Protein 3O94 (pdb70)

Nearest PDB structures (foldseek):
  3o94-assembly1_A  TM=1.005E+00  e=1.361E-39  Streptococcus pneumoniae TIGR4
  3o91-assembly1_D  TM=1.004E+00  e=1.203E-39  Streptococcus pneumoniae TIGR4
  3o90-assembly1_B  TM=1.002E+00  e=3.631E-39  Streptococcus pneumoniae TIGR4
  3s2s-assembly1_D  TM=9.929E-01  e=4.035E-31  Streptococcus mutans
  6a8l-assembly1_B  TM=9.888E-01  e=5.114E-27  Bacillus subtilis

Radius of gyration: 25.76 Å; Cα contacts (8 Å, |Δi|>4): 1736; chains: 4; bounding box: 63×70×58 Å

Organism: Streptococcus pneumoniae serotype 4 (strain ATCC BAA-334 / TIGR4) (NCBI:txid170187)

Foldseek 3Di:
DAAEEEAAAQFCLQDPPPHQNHLYPQSVQLQVLQLLLQVLSVVVVHAYEYQHEEDDPPPPVDPCPVVGPDANYPPDRRRQHDDVNNVVCVVPVPPPRYYYHYDHALASPPPTCVLVVCVVVPHQEYEYAYDDLQGSVLNNLVVCLVVRHAYEYALSRHHGSDPVSNVVSVCCCCPVSVHFYAHSNRHGD/DAAEEEAAAQACLADPPPRQNHLYDQSVQLQVLQLLLQVLSVVVVHAYEYQHEEDDPPPVVQPCPVVGPDANYPPDRRGQHDHVNNVVCVVPVPPPRYYYHYDHALASPPPTCPVVVCVVVPHQEYEYAYDDLQTSVLNNLVVCLVVRHAYEYALSRHHGSDVVSNVVSVCCCCPVSVHFYAHSNRHGDD/DAAEEEAAAQFCLQDPPPRQNHLYPLSVQLQVLQQLLQVLSVVVPHAYEYQHEEDDQPDPVDPCNVVGPDANYPPDRRRQHDHCNNVVCVVPVVPPRYYYWYDHALASPPPTCVVVVCVVVPHQEYEYAYDDLQGSVLNNLVVCLVSRHAYEYALSRHHGSDPVSNVVSVCCCCPVSVHFYAHSNRHGDD/DAAEEEAAAQFCLADPPPRQNHLYPQSVQLQVLQLLLQVLSVVVPHAYEYQHEEDDQPCPVQPCNVVGPDANYPPDRRRQHDDCNNVVCVVPVPPPRYYYHYDHALASPPPTCPVVVCVVVPHQEYEYAYDALQTSVLNNLVVCLVSRHAYEYALSRHHGSDPVSNVVSVCCCCPVSVHFYAHSNRHGDD

InterPro domains:
  IPR000868 Isochorismatase-like domain [PF00857] (4-179)
  IPR036380 Isochorismatase-like superfamily [G3DSA:3.40.50.850] (1-191)
  IPR036380 Isochorismatase-like superfamily [SSF52499] (2-182)
  IPR050272 Isochorismatase-like hydrolase [PTHR43540] (2-183)

Structure (mmCIF, N/CA/C/O backbone):
data_3O94
#
_entry.id   3O94
#
_cell.length_a   61.171
_cell.length_b   120.752
_cell.length_c   62.838
_cell.angle_alpha   90.00
_cell.angle_beta   114.68
_cell.angle_gamma   90.00
#
_symmetry.space_group_name_H-M   'P 1 21 1'
#
loop_
_entity.id
_entity.type
_entity.pdbx_description
1 polymer nicotinamidase
2 non-polymer NICOTINAMIDE
3 non-polymer 'ZINC ION'
4 water water
#
loop_
_atom_site.group_PDB
_atom_site.id
_atom_site.type_symbol
_atom_site.label_atom_id
_atom_site.label_alt_id
_atom_site.label_comp_id
_atom_site.label_asym_id
_atom_site.label_entity_id
_atom_site.label_seq_id
_atom_site.pdbx_PDB_ins_code
_atom_site.Cartn_x
_atom_site.Cartn_y
_atom_site.Cartn_z
_atom_site.occupancy
_atom_site.B_iso_or_equiv
_atom_site.auth_seq_id
_atom_site.auth_comp_id
_atom_site.auth_asym_id
_atom_site.auth_atom_id
_atom_site.pdbx_PDB_model_num
ATOM 1 N N . MET A 1 21 ? -21.810 15.391 2.001 1.00 19.29 1 MET A N 1
ATOM 2 C CA . MET A 1 21 ? -21.854 16.340 3.150 1.00 19.01 1 MET A CA 1
ATOM 3 C C . MET A 1 21 ? -22.372 15.639 4.407 1.00 18.76 1 MET A C 1
ATOM 4 O O . MET A 1 21 ? -21.918 14.539 4.736 1.00 18.99 1 MET A O 1
ATOM 6 N N . THR A 1 22 ? -23.309 16.277 5.108 1.00 18.29 2 THR A N 1
ATOM 7 C CA . THR A 1 22 ? -23.932 15.681 6.287 1.00 17.62 2 THR A CA 1
ATOM 8 C C . THR A 1 22 ? -24.876 14.562 5.853 1.00 16.91 2 THR A C 1
ATOM 9 O O . THR A 1 22 ? -25.824 14.787 5.099 1.00 16.99 2 THR A O 1
ATOM 13 N N . LYS A 1 23 ? -24.593 13.357 6.328 1.00 15.98 3 LYS A N 1
ATOM 14 C CA . LYS A 1 23 ? -25.379 12.184 5.978 1.00 15.00 3 LYS A CA 1
ATOM 15 C C . LYS A 1 23 ? -26.322 11.840 7.123 1.00 14.25 3 LYS A C 1
ATOM 16 O O . LYS A 1 23 ? -26.291 12.480 8.175 1.00 14.07 3 LYS A O 1
ATOM 22 N N . ALA A 1 24 ? -27.172 10.842 6.910 1.00 13.25 4 ALA A N 1
ATOM 23 C CA . ALA A 1 24 ? -28.039 10.348 7.967 1.00 12.51 4 ALA A CA 1
ATOM 24 C C . ALA A 1 24 ? -27.878 8.846 8.110 1.00 12.05 4 ALA A C 1
ATOM 25 O O . ALA A 1 24 ? -27.986 8.108 7.129 1.00 11.98 4 ALA A O 1
ATOM 27 N N . LEU A 1 25 ? -27.595 8.404 9.330 1.00 11.51 5 LEU A N 1
ATOM 28 C CA . LEU A 1 25 ? -27.539 6.981 9.627 1.00 11.14 5 LEU A CA 1
ATOM 29 C C . LEU A 1 25 ? -28.908 6.525 10.111 1.00 10.88 5 LEU A C 1
ATOM 30 O O . LEU A 1 25 ? -29.493 7.133 11.014 1.00 10.90 5 LEU A O 1
ATOM 35 N N . ILE A 1 26 ? -29.410 5.460 9.494 1.00 10.44 6 ILE A N 1
ATOM 36 C CA . ILE A 1 26 ? -30.700 4.886 9.857 1.00 10.33 6 ILE A CA 1
ATOM 37 C C . ILE A 1 26 ? -30.461 3.601 10.644 1.00 10.25 6 ILE A C 1
ATOM 38 O O . ILE A 1 26 ? -29.769 2.691 10.177 1.00 10.12 6 ILE A O 1
ATOM 43 N N . SER A 1 27 ? -31.017 3.558 11.851 1.00 10.28 7 SER A N 1
ATOM 44 C CA . SER A 1 27 ? -30.888 2.414 12.746 1.00 10.38 7 SER A CA 1
ATOM 45 C C . SER A 1 27 ? -32.209 1.654 12.765 1.00 10.55 7 SER A C 1
ATOM 46 O O . SER A 1 27 ? -33.190 2.107 13.360 1.00 10.55 7 SER A O 1
ATOM 49 N N . ILE A 1 28 ? -32.222 0.495 12.114 1.00 10.64 8 ILE A N 1
ATOM 50 C CA . ILE A 1 28 ? -33.468 -0.209 11.812 1.00 10.77 8 ILE A CA 1
ATOM 51 C C . ILE A 1 28 ? -33.722 -1.433 12.699 1.00 11.21 8 ILE A C 1
ATOM 52 O O . ILE A 1 28 ? -33.021 -2.444 12.604 1.00 11.10 8 ILE A O 1
ATOM 57 N N . ASP A 1 29 ? -34.732 -1.315 13.559 1.00 11.55 9 ASP A N 1
ATOM 58 C CA . ASP A 1 29 ? -35.282 -2.437 14.337 1.00 11.97 9 ASP A CA 1
ATOM 59 C C . ASP A 1 29 ? -34.296 -3.234 15.200 1.00 12.36 9 ASP A C 1
ATOM 60 O O . ASP A 1 29 ? -34.524 -4.419 15.460 1.00 12.46 9 ASP A O 1
ATOM 65 N N . TYR A 1 30 ? -33.219 -2.600 15.657 1.00 12.68 10 TYR A N 1
ATOM 66 C CA . TYR A 1 30 ? -32.249 -3.305 16.495 1.00 13.02 10 TYR A CA 1
ATOM 67 C C . TYR A 1 30 ? -32.688 -3.324 17.962 1.00 13.35 10 TYR A C 1
ATOM 68 O O . TYR A 1 30 ? -32.062 -2.708 18.830 1.00 13.37 10 TYR A O 1
ATOM 77 N N . THR A 1 31 ? -33.777 -4.047 18.216 1.00 13.84 11 THR A N 1
ATOM 78 C CA . THR A 1 31 ? -34.425 -4.072 19.527 1.00 14.38 11 THR A CA 1
ATOM 79 C C . THR A 1 31 ? -34.422 -5.468 20.149 1.00 14.79 11 THR A C 1
ATOM 80 O O . THR A 1 31 ? -34.100 -6.452 19.477 1.00 14.72 11 THR A O 1
ATOM 84 N N . GLU A 1 32 ? -34.798 -5.531 21.429 1.00 15.24 12 GLU A N 1
ATOM 85 C CA A GLU A 1 32 ? -34.839 -6.780 22.199 0.50 15.53 12 GLU A CA 1
ATOM 86 C CA B GLU A 1 32 ? -34.809 -6.787 22.181 0.50 15.55 12 GLU A CA 1
ATOM 87 C C . GLU A 1 32 ? -35.567 -7.905 21.459 1.00 15.65 12 GLU A C 1
ATOM 88 O O . GLU A 1 32 ? -35.078 -9.034 21.385 1.00 15.72 12 GLU A O 1
ATOM 99 N N . ASP A 1 33 ? -36.741 -7.590 20.911 1.00 15.87 13 ASP A N 1
ATOM 100 C CA . ASP A 1 33 ? -37.560 -8.593 20.221 1.00 16.16 13 ASP A CA 1
ATOM 101 C C . ASP A 1 33 ? -36.934 -9.190 18.956 1.00 16.26 13 ASP A C 1
ATOM 102 O O . ASP A 1 33 ? -37.307 -10.287 18.545 1.00 16.23 13 ASP A O 1
ATOM 107 N N . PHE A 1 34 ? -35.989 -8.473 18.349 1.00 16.43 14 PHE A N 1
ATOM 108 C CA . PHE A 1 34 ? -35.314 -8.950 17.141 1.00 16.69 14 PHE A CA 1
ATOM 109 C C . PHE A 1 34 ? -33.916 -9.516 17.399 1.00 17.02 14 PHE A C 1
ATOM 110 O O . PHE A 1 34 ? -33.361 -10.206 16.542 1.00 17.13 14 PHE A O 1
ATOM 118 N N . VAL A 1 35 ? -33.352 -9.223 18.569 1.00 17.43 15 VAL A N 1
ATOM 119 C CA . VAL A 1 35 ? -31.948 -9.552 18.843 1.00 17.91 15 VAL A CA 1
ATOM 120 C C . VAL A 1 35 ? -31.740 -10.510 20.024 1.00 18.39 15 VAL A C 1
ATOM 121 O O . VAL A 1 35 ? -31.006 -11.493 19.898 1.00 18.43 15 VAL A O 1
ATOM 125 N N . ALA A 1 36 ? -32.374 -10.218 21.159 1.00 18.92 16 ALA A N 1
ATOM 126 C CA . ALA A 1 36 ? -32.179 -10.994 22.389 1.00 19.47 16 ALA A CA 1
ATOM 127 C C . ALA A 1 36 ? -32.620 -12.449 22.243 1.00 19.84 16 ALA A C 1
ATOM 128 O O . ALA A 1 36 ? -33.491 -12.759 21.432 1.00 19.92 16 ALA A O 1
ATOM 130 N N . ASP A 1 37 ? -32.013 -13.333 23.034 1.00 20.37 17 ASP A N 1
ATOM 131 C CA . ASP A 1 37 ? -32.363 -14.757 23.029 1.00 20.85 17 ASP A CA 1
ATOM 132 C C . ASP A 1 37 ? -33.856 -14.991 23.268 1.00 20.86 17 ASP A C 1
ATOM 133 O O . ASP A 1 37 ? -34.461 -15.864 22.643 1.00 21.03 17 ASP A O 1
ATOM 138 N N . SER A 1 38 ? -34.439 -14.196 24.163 1.00 20.89 18 SER A N 1
ATOM 139 C CA . SER A 1 38 ? -35.853 -14.317 24.522 1.00 20.96 18 SER A CA 1
ATOM 140 C C . SER A 1 38 ? -36.776 -13.437 23.670 1.00 20.79 18 SER A C 1
ATOM 141 O O . SER A 1 38 ? -37.973 -13.333 23.953 1.00 20.78 18 SER A O 1
ATOM 144 N N . GLY A 1 39 ? -36.219 -12.814 22.631 1.00 20.63 19 GLY A N 1
ATOM 145 C CA . GLY A 1 39 ? -36.982 -11.932 21.744 1.00 20.34 19 GLY A CA 1
ATOM 146 C C . GLY A 1 39 ? -38.093 -12.642 20.991 1.00 20.19 19 GLY A C 1
ATOM 147 O O . GLY A 1 39 ? -37.906 -13.759 20.505 1.00 20.20 19 GLY A O 1
ATOM 148 N N . LYS A 1 40 ? -39.246 -11.982 20.890 1.00 19.91 20 LYS A N 1
ATOM 149 C CA . LYS A 1 40 ? -40.452 -12.562 20.287 1.00 19.76 20 LYS A CA 1
ATOM 150 C C . LYS A 1 40 ? -40.307 -12.917 18.803 1.00 19.61 20 LYS A C 1
ATOM 151 O O . LYS A 1 40 ? -40.954 -13.847 18.316 1.00 19.57 20 LYS A O 1
ATOM 157 N N . LEU A 1 41 ? -39.468 -12.170 18.090 1.00 19.48 21 LEU A N 1
ATOM 158 C CA . LEU A 1 41 ? -39.190 -12.446 16.683 1.00 19.46 21 LEU A CA 1
ATOM 159 C C . LEU A 1 41 ? -37.683 -12.369 16.452 1.00 19.34 21 LEU A C 1
ATOM 160 O O . LEU A 1 41 ? -37.214 -11.758 15.485 1.00 19.23 21 LEU A O 1
ATOM 165 N N . THR A 1 42 ? -36.931 -13.001 17.349 1.00 19.20 22 THR A N 1
ATOM 166 C CA . THR A 1 42 ? -35.476 -12.862 17.377 1.00 19.11 22 THR A CA 1
ATOM 167 C C . THR A 1 42 ? -34.767 -13.507 16.187 1.00 19.06 22 THR A C 1
ATOM 168 O O . THR A 1 42 ? -35.127 -14.602 15.745 1.00 19.16 22 THR A O 1
ATOM 172 N N . ALA A 1 43 ? -33.766 -12.798 15.672 1.00 18.90 23 ALA A N 1
ATOM 173 C CA . ALA A 1 43 ? -32.881 -13.330 14.645 1.00 18.77 23 ALA A CA 1
ATOM 174 C C . ALA A 1 43 ? -31.718 -14.076 15.300 1.00 18.61 23 ALA A C 1
ATOM 175 O O . ALA A 1 43 ? -30.905 -14.701 14.616 1.00 18.77 23 ALA A O 1
ATOM 177 N N . GLY A 1 44 ? -31.651 -13.998 16.629 1.00 18.29 24 GLY A N 1
ATOM 178 C CA . GLY A 1 44 ? -30.717 -14.787 17.428 1.00 17.94 24 GLY A CA 1
ATOM 179 C C . GLY A 1 44 ? -29.259 -14.401 17.291 1.00 17.70 24 GLY A C 1
ATOM 180 O O . GLY A 1 44 ? -28.915 -13.217 17.271 1.00 17.67 24 GLY A O 1
ATOM 181 N N . ALA A 1 45 ? -28.407 -15.418 17.187 1.00 17.40 25 ALA A N 1
ATOM 182 C CA . ALA A 1 45 ? -26.954 -15.243 17.175 1.00 17.08 25 ALA A CA 1
ATOM 183 C C . ALA A 1 45 ? -26.389 -14.310 16.086 1.00 16.89 25 ALA A C 1
ATOM 184 O O . ALA A 1 45 ? -25.531 -13.482 16.397 1.00 16.78 25 ALA A O 1
ATOM 186 N N . PRO A 1 46 ? -26.855 -14.434 14.819 1.00 16.77 26 PRO A N 1
ATOM 187 C CA . PRO A 1 46 ? -26.347 -13.504 13.798 1.00 16.73 26 PRO A CA 1
ATOM 188 C C . PRO A 1 46 ? -26.648 -12.037 14.117 1.00 16.69 26 PRO A C 1
ATOM 189 O O . PRO A 1 46 ? -25.826 -11.164 13.827 1.00 16.71 26 PRO A O 1
ATOM 193 N N . ALA A 1 47 ? -27.811 -11.779 14.713 1.00 16.59 27 ALA A N 1
ATOM 194 C CA . ALA A 1 47 ? -28.193 -10.428 15.123 1.00 16.51 27 ALA A CA 1
ATOM 195 C C . ALA A 1 47 ? -27.365 -9.945 16.313 1.00 16.48 27 ALA A C 1
ATOM 196 O O . ALA A 1 47 ? -26.965 -8.784 16.365 1.00 16.58 27 ALA A O 1
ATOM 198 N N . GLN A 1 48 ? -27.110 -10.844 17.263 1.00 16.44 28 GLN A N 1
ATOM 199 C CA . GLN A 1 48 ? -26.293 -10.533 18.435 1.00 16.38 28 GLN A CA 1
ATOM 200 C C . GLN A 1 48 ? -24.836 -10.267 18.058 1.00 16.18 28 GLN A C 1
ATOM 201 O O . GLN A 1 48 ? -24.160 -9.466 18.705 1.00 16.25 28 GLN A O 1
ATOM 207 N N . ALA A 1 49 ? -24.373 -10.932 17.001 1.00 15.87 29 ALA A N 1
ATOM 208 C CA . ALA A 1 49 ? -22.987 -10.823 16.537 1.00 15.61 29 ALA A CA 1
ATOM 209 C C . ALA A 1 49 ? -22.613 -9.439 15.997 1.00 15.45 29 ALA A C 1
ATOM 210 O O . ALA A 1 49 ? -21.431 -9.090 15.955 1.00 15.50 29 ALA A O 1
ATOM 212 N N . ILE A 1 50 ? -23.610 -8.658 15.583 1.00 15.15 30 ILE A N 1
ATOM 213 C CA . ILE A 1 50 ? -23.349 -7.322 15.037 1.00 14.85 30 ILE A CA 1
ATOM 214 C C . ILE A 1 50 ? -23.434 -6.206 16.087 1.00 14.86 30 ILE A C 1
ATOM 215 O O . ILE A 1 50 ? -23.232 -5.034 15.761 1.00 14.77 30 ILE A O 1
ATOM 220 N N . SER A 1 51 ? -23.709 -6.576 17.339 1.00 14.80 31 SER A N 1
ATOM 221 C CA . SER A 1 51 ? -23.913 -5.601 18.419 1.00 14.90 31 SER A CA 1
ATOM 222 C C . SER A 1 51 ? -22.766 -4.602 18.576 1.00 14.81 31 SER A C 1
ATOM 223 O O . SER A 1 51 ? -23.005 -3.400 18.703 1.00 14.88 31 SER A O 1
ATOM 226 N N . ASP A 1 52 ? -21.530 -5.098 18.558 1.00 14.66 32 ASP A N 1
ATOM 227 C CA . ASP A 1 52 ? -20.354 -4.237 18.691 1.00 14.45 32 ASP A CA 1
ATOM 228 C C . ASP A 1 52 ? -20.198 -3.288 17.503 1.00 14.37 32 ASP A C 1
ATOM 229 O O . ASP A 1 52 ? -19.949 -2.096 17.688 1.00 14.42 32 ASP A O 1
ATOM 231 N N . ALA A 1 53 ? -20.358 -3.822 16.293 1.00 14.15 33 ALA A N 1
ATOM 232 C CA . ALA A 1 53 ? -20.192 -3.041 15.067 1.00 14.09 33 ALA A CA 1
ATOM 233 C C . ALA A 1 53 ? -21.279 -1.984 14.887 1.00 14.03 33 ALA A C 1
ATOM 234 O O . ALA A 1 53 ? -20.985 -0.853 14.499 1.00 13.97 33 ALA A O 1
ATOM 236 N N . ILE A 1 54 ? -22.528 -2.352 15.171 1.00 13.97 34 ILE A N 1
ATOM 237 C CA . ILE A 1 54 ? -23.650 -1.421 15.020 1.00 13.96 34 ILE A CA 1
ATOM 238 C C . ILE A 1 54 ? -23.570 -0.258 16.018 1.00 14.19 34 ILE A C 1
ATOM 239 O O . ILE A 1 54 ? -23.872 0.884 15.667 1.00 14.15 34 ILE A O 1
ATOM 244 N N . SER A 1 55 ? -23.140 -0.545 17.245 1.00 14.39 35 SER A N 1
ATOM 245 C CA . SER A 1 55 ? -22.977 0.500 18.253 1.00 14.76 35 SER A CA 1
ATOM 246 C C . SER A 1 55 ? -21.776 1.394 17.936 1.00 14.85 35 SER A C 1
ATOM 247 O O . SER A 1 55 ? -21.853 2.612 18.102 1.00 14.93 35 SER A O 1
ATOM 250 N N . LYS A 1 56 ? -20.687 0.790 17.459 1.00 14.92 36 LYS A N 1
ATOM 251 C CA . LYS A 1 56 ? -19.479 1.538 17.098 1.00 15.08 36 LYS A CA 1
ATOM 252 C C . LYS A 1 56 ? -19.716 2.491 15.925 1.00 14.89 36 LYS A C 1
ATOM 253 O O . LYS A 1 56 ? -19.311 3.655 15.980 1.00 14.89 36 LYS A O 1
ATOM 259 N N . VAL A 1 57 ? -20.371 1.997 14.874 1.00 14.61 37 VAL A N 1
ATOM 260 C CA . VAL A 1 57 ? -20.601 2.790 13.664 1.00 14.40 37 VAL A CA 1
ATOM 261 C C . VAL A 1 57 ? -21.595 3.935 13.904 1.00 14.36 37 VAL A C 1
ATOM 262 O O . VAL A 1 57 ? -21.468 5.006 13.309 1.00 14.33 37 VAL A O 1
ATOM 266 N N . THR A 1 58 ? -22.568 3.703 14.783 1.00 14.38 38 THR A N 1
ATOM 267 C CA . THR A 1 58 ? -23.552 4.724 15.134 1.00 14.47 38 THR A CA 1
ATOM 268 C C . THR A 1 58 ? -22.901 5.840 15.950 1.00 14.72 38 THR A C 1
ATOM 269 O O . THR A 1 58 ? -23.161 7.021 15.709 1.00 14.70 38 THR A O 1
ATOM 273 N N . ARG A 1 59 ? -22.046 5.462 16.901 1.00 15.05 39 ARG A N 1
ATOM 274 C CA . ARG A 1 59 ? -21.294 6.437 17.691 1.00 15.49 39 ARG A CA 1
ATOM 275 C C . ARG A 1 59 ? -20.333 7.231 16.804 1.00 15.52 39 ARG A C 1
ATOM 276 O O . ARG A 1 59 ? -20.161 8.436 16.996 1.00 15.54 39 ARG A O 1
ATOM 284 N N . LEU A 1 60 ? -19.731 6.553 15.825 1.00 15.63 40 LEU A N 1
ATOM 285 C CA . LEU A 1 60 ? -18.839 7.200 14.860 1.00 15.65 40 LEU A CA 1
ATOM 286 C C . LEU A 1 60 ? -19.577 8.208 13.976 1.00 15.68 40 LEU A C 1
ATOM 287 O O . LEU A 1 60 ? -19.129 9.346 13.819 1.00 15.76 40 LEU A O 1
ATOM 292 N N . ALA A 1 61 ? -20.701 7.782 13.400 1.00 15.59 41 ALA A N 1
ATOM 293 C CA . ALA A 1 61 ? -21.523 8.655 12.563 1.00 15.60 41 ALA A CA 1
ATOM 294 C C . ALA A 1 61 ? -21.953 9.904 13.327 1.00 15.62 41 ALA A C 1
ATOM 295 O O . ALA A 1 61 ? -21.879 11.014 12.799 1.00 15.55 41 ALA A O 1
ATOM 297 N N . PHE A 1 62 ? -22.377 9.715 14.577 1.00 15.81 42 PHE A N 1
ATOM 298 C CA . PHE A 1 62 ? -22.775 10.824 15.439 1.00 16.06 42 PHE A CA 1
ATOM 299 C C . PHE A 1 62 ? -21.613 11.776 15.729 1.00 16.21 42 PHE A C 1
ATOM 300 O O . PHE A 1 62 ? -21.798 12.996 15.749 1.00 16.32 42 PHE A O 1
ATOM 308 N N . GLU A 1 63 ? -20.426 11.211 15.946 1.00 16.37 43 GLU A N 1
ATOM 309 C CA . GLU A 1 63 ? -19.215 11.999 16.188 1.00 16.49 43 GLU A CA 1
ATOM 310 C C . GLU A 1 63 ? -18.828 12.835 14.967 1.00 16.60 43 GLU A C 1
ATOM 311 O O . GLU A 1 63 ? -18.285 13.935 15.106 1.00 16.86 43 GLU A O 1
ATOM 313 N N . ARG A 1 64 ? -19.122 12.304 13.779 1.00 16.56 44 ARG A N 1
ATOM 314 C CA . ARG A 1 64 ? -18.840 12.972 12.505 1.00 16.52 44 ARG A CA 1
ATOM 315 C C . ARG A 1 64 ? -19.879 14.034 12.133 1.00 16.22 44 ARG A C 1
ATOM 316 O O . ARG A 1 64 ? -19.770 14.675 11.085 1.00 16.33 44 ARG A O 1
ATOM 324 N N . GLY A 1 65 ? -20.894 14.203 12.977 1.00 15.79 45 GLY A N 1
ATOM 325 C CA . GLY A 1 65 ? -21.922 15.217 12.754 1.00 15.26 45 GLY A CA 1
ATOM 326 C C . GLY A 1 65 ? -23.136 14.755 11.966 1.00 14.82 45 GLY A C 1
ATOM 327 O O . GLY A 1 65 ? -23.989 15.570 11.614 1.00 14.91 45 GLY A O 1
ATOM 328 N N . ASP A 1 66 ? -23.220 13.454 11.688 1.00 14.23 46 ASP A N 1
ATOM 329 C CA . ASP A 1 66 ? -24.364 12.890 10.965 1.00 13.73 46 ASP A CA 1
ATOM 330 C C . ASP A 1 66 ? -25.638 12.913 11.804 1.00 13.16 46 ASP A C 1
ATOM 331 O O . ASP A 1 66 ? -25.586 12.953 13.037 1.00 13.18 46 ASP A O 1
ATOM 336 N N . TYR A 1 67 ? -26.781 12.898 11.122 1.00 12.51 47 TYR A N 1
ATOM 337 C CA . TYR A 1 67 ? -28.064 12.692 11.780 1.00 11.91 47 TYR A CA 1
ATOM 338 C C . TYR A 1 67 ? -28.255 11.203 12.029 1.00 11.73 47 TYR A C 1
ATOM 339 O O . TYR A 1 67 ? -27.783 10.371 11.250 1.00 11.66 47 TYR A O 1
ATOM 348 N N . ILE A 1 68 ? -28.925 10.875 13.130 1.00 11.37 48 ILE A N 1
ATOM 349 C CA . ILE A 1 68 ? -29.192 9.486 13.491 1.00 11.14 48 ILE A CA 1
ATOM 350 C C . ILE A 1 68 ? -30.699 9.292 13.632 1.00 10.99 48 ILE A C 1
ATOM 351 O O . ILE A 1 68 ? -31.343 9.972 14.429 1.00 11.06 48 ILE A O 1
ATOM 356 N N . PHE A 1 69 ? -31.250 8.365 12.853 1.00 10.66 49 PHE A N 1
ATOM 357 C CA . PHE A 1 69 ? -32.679 8.064 12.900 1.00 10.50 49 PHE A CA 1
ATOM 358 C C . PHE A 1 69 ? -32.916 6.629 13.347 1.00 10.51 49 PHE A C 1
ATOM 359 O O . PHE A 1 69 ? -32.597 5.688 12.619 1.00 10.63 49 PHE A O 1
ATOM 367 N N . PHE A 1 70 ? -33.464 6.466 14.549 1.00 10.51 50 PHE A N 1
ATOM 368 C CA . PHE A 1 70 ? -33.902 5.158 15.018 1.00 10.53 50 PHE A CA 1
ATOM 369 C C . PHE A 1 70 ? -35.317 4.922 14.513 1.00 10.57 50 PHE A C 1
ATOM 370 O O . PHE A 1 70 ? -36.254 5.599 14.932 1.00 10.85 50 PHE A O 1
ATOM 378 N N . THR A 1 71 ? -35.451 3.979 13.586 1.00 10.52 51 THR A N 1
ATOM 379 C CA . THR A 1 71 ? -36.732 3.684 12.950 1.00 10.64 51 THR A CA 1
ATOM 380 C C . THR A 1 71 ? -37.182 2.301 13.405 1.00 10.90 51 THR A C 1
ATOM 381 O O . THR A 1 71 ? -36.646 1.281 12.963 1.00 10.91 51 THR A O 1
ATOM 385 N N . ILE A 1 72 ? -38.164 2.286 14.304 1.00 11.33 52 ILE A N 1
ATOM 386 C CA . ILE A 1 72 ? -38.458 1.111 15.123 1.00 11.85 52 ILE A CA 1
ATOM 387 C C . ILE A 1 72 ? -39.909 0.650 14.989 1.00 12.09 52 ILE A C 1
ATOM 388 O O . ILE A 1 72 ? -40.837 1.441 15.160 1.00 12.03 52 ILE A O 1
ATOM 393 N N . ASP A 1 73 ? -40.087 -0.636 14.688 1.00 12.69 53 ASP A N 1
ATOM 394 C CA . ASP A 1 73 ? -41.406 -1.273 14.671 1.00 13.41 53 ASP A CA 1
ATOM 395 C C . ASP A 1 73 ? -42.214 -0.909 15.909 1.00 13.86 53 ASP A C 1
ATOM 396 O O . ASP A 1 73 ? -41.721 -1.022 17.033 1.00 13.58 53 ASP A O 1
ATOM 401 N N . ALA A 1 74 ? -43.451 -0.472 15.689 1.00 14.66 54 ALA A N 1
ATOM 402 C CA . ALA A 1 74 ? -44.379 -0.149 16.767 1.00 15.52 54 ALA A CA 1
ATOM 403 C C . ALA A 1 74 ? -45.711 -0.827 16.484 1.00 16.17 54 ALA A C 1
ATOM 404 O O . ALA A 1 74 ? -46.597 -0.252 15.842 1.00 16.24 54 ALA A O 1
ATOM 406 N N . HIS A 1 75 ? -45.835 -2.063 16.956 1.00 17.07 55 HIS A N 1
ATOM 407 C CA . HIS A 1 75 ? -47.004 -2.882 16.672 1.00 18.06 55 HIS A CA 1
ATOM 408 C C . HIS A 1 75 ? -47.977 -2.941 17.842 1.00 18.96 55 HIS A C 1
ATOM 409 O O . HIS A 1 75 ? -47.620 -2.649 18.984 1.00 18.95 55 HIS A O 1
ATOM 416 N N . GLU A 1 76 ? -49.215 -3.309 17.533 1.00 20.14 56 GLU A N 1
ATOM 417 C CA . GLU A 1 76 ? -50.232 -3.541 18.547 1.00 21.47 56 GLU A CA 1
ATOM 418 C C . GLU A 1 76 ? -50.808 -4.937 18.358 1.00 22.02 56 GLU A C 1
ATOM 419 O O . GLU A 1 76 ? -51.011 -5.386 17.227 1.00 22.29 56 GLU A O 1
ATOM 425 N N . GLU A 1 77 ? -51.051 -5.622 19.471 1.00 22.93 57 GLU A N 1
ATOM 426 C CA . GLU A 1 77 ? -51.677 -6.937 19.452 1.00 23.69 57 GLU A CA 1
ATOM 427 C C . GLU A 1 77 ? -53.151 -6.773 19.085 1.00 23.93 57 GLU A C 1
ATOM 428 O O . GLU A 1 77 ? -53.778 -5.774 19.451 1.00 24.16 57 GLU A O 1
ATOM 434 N N . ASN A 1 78 ? -53.685 -7.749 18.351 1.00 24.23 58 ASN A N 1
ATOM 435 C CA . ASN A 1 78 ? -55.056 -7.708 17.821 1.00 24.41 58 ASN A CA 1
ATOM 436 C C . ASN A 1 78 ? -55.297 -6.585 16.801 1.00 24.49 58 ASN A C 1
ATOM 437 O O . ASN A 1 78 ? -56.394 -6.021 16.724 1.00 24.57 58 ASN A O 1
ATOM 439 N N . ASP A 1 79 ? -54.261 -6.267 16.026 1.00 24.46 59 ASP A N 1
ATOM 440 C CA . ASP A 1 79 ? -54.381 -5.336 14.908 1.00 24.35 59 ASP A CA 1
ATOM 441 C C . ASP A 1 79 ? -54.737 -6.140 13.659 1.00 24.20 59 ASP A C 1
ATOM 442 O O . ASP A 1 79 ? -53.885 -6.408 12.803 1.00 24.14 59 ASP A O 1
ATOM 447 N N . CYS A 1 80 ? -56.009 -6.526 13.572 1.00 23.90 60 CYS A N 1
ATOM 448 C CA . CYS A 1 80 ? -56.507 -7.383 12.495 1.00 23.73 60 CYS A CA 1
ATOM 449 C C . CYS A 1 80 ? -56.497 -6.707 11.124 1.00 23.14 60 CYS A C 1
ATOM 450 O O . CYS A 1 80 ? -56.597 -7.381 10.095 1.00 23.17 60 CYS A O 1
ATOM 453 N N . PHE A 1 81 ? -56.372 -5.381 11.113 1.00 22.46 61 PHE A N 1
ATOM 454 C CA . PHE A 1 81 ? -56.317 -4.624 9.865 1.00 21.81 61 PHE A CA 1
ATOM 455 C C . PHE A 1 81 ? -54.917 -4.563 9.252 1.00 21.40 61 PHE A C 1
ATOM 456 O O . PHE A 1 81 ? -54.757 -4.134 8.109 1.00 21.35 61 PHE A O 1
ATOM 464 N N . HIS A 1 82 ? -53.912 -4.996 10.009 1.00 20.93 62 HIS A N 1
ATOM 465 C CA . HIS A 1 82 ? -52.543 -5.049 9.504 1.00 20.45 62 HIS A CA 1
ATOM 466 C C . HIS A 1 82 ? -52.251 -6.431 8.917 1.00 20.26 62 HIS A C 1
ATOM 467 O O . HIS A 1 82 ? -52.323 -7.430 9.635 1.00 20.09 62 HIS A O 1
ATOM 474 N N . PRO A 1 83 ? -51.922 -6.494 7.610 1.00 20.10 63 PRO A N 1
ATOM 475 C CA . PRO A 1 83 ? -51.597 -7.768 6.955 1.00 19.99 63 PRO A CA 1
ATOM 476 C C . PRO A 1 83 ? -50.407 -8.507 7.577 1.00 19.84 63 PRO A C 1
ATOM 477 O O . PRO A 1 83 ? -50.340 -9.735 7.496 1.00 19.86 63 PRO A O 1
ATOM 481 N N . GLU A 1 84 ? -49.489 -7.764 8.193 1.00 19.65 64 GLU A N 1
ATOM 482 C CA . GLU A 1 84 ? -48.313 -8.349 8.846 1.00 19.45 64 GLU A CA 1
ATOM 483 C C . GLU A 1 84 ? -48.684 -9.222 10.053 1.00 19.64 64 GLU A C 1
ATOM 484 O O . GLU A 1 84 ? -47.929 -10.125 10.422 1.00 19.51 64 GLU A O 1
ATOM 490 N N . SER A 1 85 ? -49.846 -8.957 10.652 1.00 19.80 65 SER A N 1
ATOM 491 C CA . SER A 1 85 ? -50.324 -9.712 11.817 1.00 20.08 65 SER A CA 1
ATOM 492 C C . SER A 1 85 ? -50.459 -11.212 11.551 1.00 20.11 65 SER A C 1
ATOM 493 O O . SER A 1 85 ? -50.254 -12.025 12.454 1.00 20.32 65 SER A O 1
ATOM 496 N N . LYS A 1 86 ? -50.801 -11.566 10.314 1.00 20.17 66 LYS A N 1
ATOM 497 C CA . LYS A 1 86 ? -50.989 -12.964 9.917 1.00 20.15 66 LYS A CA 1
ATOM 498 C C . LYS A 1 86 ? -49.691 -13.634 9.455 1.00 20.09 66 LYS A C 1
ATOM 499 O O . LYS A 1 86 ? -49.656 -14.847 9.232 1.00 20.14 66 LYS A O 1
ATOM 501 N N . LEU A 1 87 ? -48.631 -12.839 9.323 1.00 19.89 67 LEU A N 1
ATOM 502 C CA . LEU A 1 87 ? -47.356 -13.310 8.782 1.00 19.81 67 LEU A CA 1
ATOM 503 C C . LEU A 1 87 ? -46.314 -13.622 9.855 1.00 19.56 67 LEU A C 1
ATOM 504 O O . LEU A 1 87 ? -45.474 -14.508 9.672 1.00 19.67 67 LEU A O 1
ATOM 509 N N . PHE A 1 88 ? -46.366 -12.885 10.961 1.00 19.32 68 PHE A N 1
ATOM 510 C CA . PHE A 1 88 ? -45.402 -13.030 12.049 1.00 19.06 68 PHE A CA 1
ATOM 511 C C . PHE A 1 88 ? -46.097 -12.979 13.409 1.00 18.97 68 PHE A C 1
ATOM 512 O O . PHE A 1 88 ? -47.149 -12.348 13.537 1.00 19.02 68 PHE A O 1
ATOM 520 N N . PRO A 1 89 ? -45.511 -13.641 14.431 1.00 18.82 69 PRO A N 1
ATOM 521 C CA . PRO A 1 89 ? -46.029 -13.546 15.799 1.00 18.65 69 PRO A CA 1
ATOM 522 C C . PRO A 1 89 ? -45.901 -12.120 16.352 1.00 18.40 69 PRO A C 1
ATOM 523 O O . PRO A 1 89 ? -45.095 -11.341 15.835 1.00 18.33 69 PRO A O 1
ATOM 527 N N . PRO A 1 90 ? -46.698 -11.772 17.385 1.00 18.14 70 PRO A N 1
ATOM 528 C CA . PRO A 1 90 ? -46.606 -10.444 17.998 1.00 17.89 70 PRO A CA 1
ATOM 529 C C . PRO A 1 90 ? -45.171 -10.086 18.385 1.00 17.58 70 PRO A C 1
ATOM 530 O O . PRO A 1 90 ? -44.473 -10.899 18.993 1.00 17.62 70 PRO A O 1
ATOM 534 N N . HIS A 1 91 ? -44.741 -8.882 18.013 1.00 17.22 71 HIS A N 1
ATOM 535 C CA . HIS A 1 91 ? -43.376 -8.416 18.268 1.00 16.86 71 HIS A CA 1
ATOM 536 C C . HIS A 1 91 ? -43.330 -6.893 18.291 1.00 16.84 71 HIS A C 1
ATOM 537 O O . HIS A 1 91 ? -44.165 -6.237 17.666 1.00 16.69 71 HIS A O 1
ATOM 544 N N . ASN A 1 92 ? -42.342 -6.344 18.999 1.00 16.89 72 ASN A N 1
ATOM 545 C CA . ASN A 1 92 ? -42.189 -4.894 19.161 1.00 16.94 72 ASN A CA 1
ATOM 546 C C . ASN A 1 92 ? -43.501 -4.200 19.522 1.00 17.14 72 ASN A C 1
ATOM 547 O O . ASN A 1 92 ? -43.866 -3.185 18.925 1.00 17.10 72 ASN A O 1
ATOM 552 N N . LEU A 1 93 ? -44.207 -4.764 20.497 1.00 17.34 73 LEU A N 1
ATOM 553 C CA . LEU A 1 93 ? -45.493 -4.226 20.921 1.00 17.67 73 LEU A CA 1
ATOM 554 C C . LEU A 1 93 ? -45.298 -2.929 21.691 1.00 17.96 73 LEU A C 1
ATOM 555 O O . LEU A 1 93 ? -44.409 -2.829 22.538 1.00 17.91 73 LEU A O 1
ATOM 560 N N . ILE A 1 94 ? -46.127 -1.937 21.375 1.00 18.41 74 ILE A N 1
ATOM 561 C CA . ILE A 1 94 ? -46.062 -0.623 22.012 1.00 18.98 74 ILE A CA 1
ATOM 562 C C . ILE A 1 94 ? -46.171 -0.756 23.531 1.00 19.22 74 ILE A C 1
ATOM 563 O O . ILE A 1 94 ? -47.061 -1.442 24.039 1.00 19.39 74 ILE A O 1
ATOM 568 N N . GLY A 1 95 ? -45.239 -0.123 24.239 1.00 19.50 75 GLY A N 1
ATOM 569 C CA . GLY A 1 95 ? -45.232 -0.119 25.699 1.00 19.84 75 GLY A CA 1
ATOM 570 C C . GLY A 1 95 ? -44.583 -1.331 26.344 1.00 20.01 75 GLY A C 1
ATOM 571 O O . GLY A 1 95 ? -44.680 -1.511 27.560 1.00 20.22 75 GLY A O 1
ATOM 572 N N . THR A 1 96 ? -43.922 -2.162 25.539 1.00 20.10 76 THR A N 1
ATOM 573 C CA . THR A 1 96 ? -43.246 -3.360 26.049 1.00 20.15 76 THR A CA 1
ATOM 574 C C . THR A 1 96 ? -41.726 -3.265 25.905 1.00 20.11 76 THR A C 1
ATOM 575 O O . THR A 1 96 ? -41.215 -2.488 25.091 1.00 20.15 76 THR A O 1
ATOM 579 N N . SER A 1 97 ? -41.021 -4.074 26.696 1.00 20.02 77 SER A N 1
ATOM 580 C CA . SER A 1 97 ? -39.556 -4.116 26.708 1.00 19.91 77 SER A CA 1
ATOM 581 C C . SER A 1 97 ? -38.958 -4.609 25.388 1.00 19.66 77 SER A C 1
ATOM 582 O O . SER A 1 97 ? -37.772 -4.399 25.121 1.00 19.74 77 SER A O 1
ATOM 585 N N . GLY A 1 98 ? -39.782 -5.262 24.571 1.00 19.37 78 GLY A N 1
ATOM 586 C CA . GLY A 1 98 ? -39.363 -5.751 23.259 1.00 18.89 78 GLY A CA 1
ATOM 587 C C . GLY A 1 98 ? -38.912 -4.658 22.306 1.00 18.64 78 GLY A C 1
ATOM 588 O O . GLY A 1 98 ? -38.161 -4.922 21.366 1.00 18.46 78 GLY A O 1
ATOM 589 N N . ARG A 1 99 ? -39.370 -3.432 22.557 1.00 18.32 79 ARG A N 1
ATOM 590 C CA . ARG A 1 99 ? -39.023 -2.269 21.734 1.00 18.11 79 ARG A CA 1
ATOM 591 C C . ARG A 1 99 ? -37.743 -1.568 22.196 1.00 18.09 79 ARG A C 1
ATOM 592 O O . ARG A 1 99 ? -37.280 -0.631 21.541 1.00 17.90 79 ARG A O 1
ATOM 600 N N . ASN A 1 100 ? -37.188 -2.010 23.325 1.00 18.09 80 ASN A N 1
ATOM 601 C CA . ASN A 1 100 ? -35.934 -1.456 23.842 1.00 18.14 80 ASN A CA 1
ATOM 602 C C . ASN A 1 100 ? -34.772 -1.792 22.922 1.00 18.02 80 ASN A C 1
ATOM 603 O O . ASN A 1 100 ? -34.636 -2.935 22.486 1.00 17.94 80 ASN A O 1
ATOM 608 N N . LEU A 1 101 ? -33.938 -0.796 22.631 1.00 17.84 81 LEU A N 1
ATOM 609 C CA . LEU A 1 101 ? -32.750 -1.005 21.805 1.00 17.77 81 LEU A CA 1
ATOM 610 C C . LEU A 1 101 ? -31.762 -1.935 22.504 1.00 17.88 81 LEU A C 1
ATOM 611 O O . LEU A 1 101 ? -31.557 -1.841 23.716 1.00 17.88 81 LEU A O 1
ATOM 616 N N . TYR A 1 102 ? -31.170 -2.838 21.727 1.00 18.03 82 TYR A N 1
ATOM 617 C CA . TYR A 1 102 ? -30.286 -3.875 22.253 1.00 18.29 82 TYR A CA 1
ATOM 618 C C . TYR A 1 102 ? -28.843 -3.395 22.396 1.00 18.33 82 TYR A C 1
ATOM 619 O O . TYR A 1 102 ? -28.309 -2.726 21.508 1.00 18.34 82 TYR A O 1
ATOM 628 N N . GLY A 1 103 ? -28.224 -3.752 23.521 1.00 18.42 83 GLY A N 1
ATOM 629 C CA . GLY A 1 103 ? -26.796 -3.530 23.745 1.00 18.41 83 GLY A CA 1
ATOM 630 C C . GLY A 1 103 ? -26.384 -2.083 23.920 1.00 18.42 83 GLY A C 1
ATOM 631 O O . GLY A 1 103 ? -27.172 -1.252 24.375 1.00 18.43 83 GLY A O 1
ATOM 632 N N . ASP A 1 104 ? -25.138 -1.788 23.549 1.00 18.45 84 ASP A N 1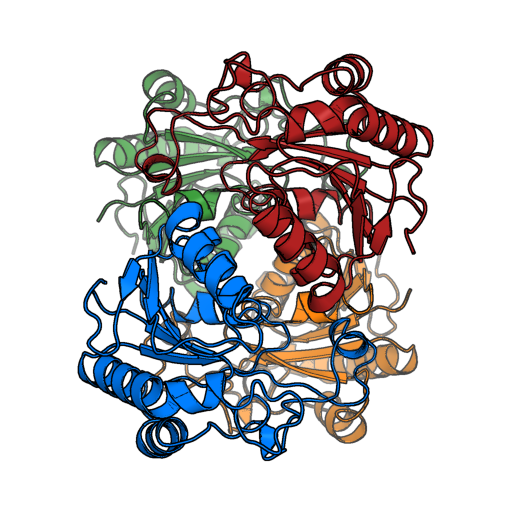
ATOM 633 C CA . ASP A 1 104 ? -24.564 -0.448 23.688 1.00 18.54 84 ASP A CA 1
ATOM 634 C C . ASP A 1 104 ? -25.299 0.606 22.854 1.00 18.46 84 ASP A C 1
ATOM 635 O O . ASP A 1 104 ? -25.259 1.795 23.177 1.00 18.36 84 ASP A O 1
ATOM 640 N N . LEU A 1 105 ? -25.969 0.166 21.789 1.00 18.45 85 LEU A N 1
ATOM 641 C CA . LEU A 1 105 ? -26.803 1.055 20.977 1.00 18.45 85 LEU A CA 1
ATOM 642 C C . LEU A 1 105 ? -27.905 1.697 21.824 1.00 18.52 85 LEU A C 1
ATOM 643 O O . LEU A 1 105 ? -28.234 2.872 21.641 1.00 18.48 85 LEU A O 1
ATOM 648 N N . GLY A 1 106 ? -28.461 0.919 22.752 1.00 18.57 86 GLY A N 1
ATOM 649 C CA . GLY A 1 106 ? -29.448 1.416 23.709 1.00 18.74 86 GLY A CA 1
ATOM 650 C C . GLY A 1 106 ? -28.861 2.435 24.667 1.00 18.83 86 GLY A C 1
ATOM 651 O O . GLY A 1 106 ? -29.515 3.421 25.013 1.00 18.88 86 GLY A O 1
ATOM 652 N N . ILE A 1 107 ? -27.623 2.192 25.094 1.00 19.03 87 ILE A N 1
ATOM 653 C CA . ILE A 1 107 ? -26.900 3.118 25.965 1.00 19.17 87 ILE A CA 1
ATOM 654 C C . ILE A 1 107 ? -26.626 4.433 25.232 1.00 19.21 87 ILE A C 1
ATOM 655 O O . ILE A 1 107 ? -26.774 5.509 25.813 1.00 19.30 87 ILE A O 1
ATOM 660 N N . PHE A 1 108 ? -26.252 4.339 23.955 1.00 19.21 88 PHE A N 1
ATOM 661 C CA . PHE A 1 108 ? -26.066 5.523 23.113 1.00 19.26 88 PHE A CA 1
ATOM 662 C C . PHE A 1 108 ? -27.329 6.382 23.067 1.00 19.42 88 PHE A C 1
ATOM 663 O O . PHE A 1 108 ? -27.251 7.606 23.185 1.00 19.38 88 PHE A O 1
ATOM 671 N N . TYR A 1 109 ? -28.483 5.740 22.890 1.00 19.65 89 TYR A N 1
ATOM 672 C CA . TYR A 1 109 ? -29.745 6.471 22.821 1.00 20.00 89 TYR A CA 1
ATOM 673 C C . TYR A 1 109 ? -30.104 7.135 24.151 1.00 20.34 89 TYR A C 1
ATOM 674 O O . TYR A 1 109 ? -30.633 8.248 24.166 1.00 20.26 89 TYR A O 1
ATOM 683 N N . GLN A 1 110 ? -29.817 6.449 25.256 1.00 20.76 90 GLN A N 1
ATOM 684 C CA . GLN A 1 110 ? -29.999 7.020 26.591 1.00 21.37 90 GLN A CA 1
ATOM 685 C C . GLN A 1 110 ? -29.168 8.293 26.757 1.00 21.51 90 GLN A C 1
ATOM 686 O O . GLN A 1 110 ? -29.629 9.271 27.349 1.00 21.67 90 GLN A O 1
ATOM 692 N N . GLU A 1 111 ? -27.952 8.270 26.214 1.00 21.75 91 GLU A N 1
ATOM 693 C CA . GLU A 1 111 ? -27.014 9.388 26.305 1.00 22.00 91 GLU A CA 1
ATOM 694 C C . GLU A 1 111 ? -27.374 10.555 25.384 1.00 21.86 91 GLU A C 1
ATOM 695 O O . GLU A 1 111 ? -27.313 11.715 25.797 1.00 21.99 91 GLU A O 1
ATOM 701 N N . HIS A 1 112 ? -27.749 10.244 24.143 1.00 21.64 92 HIS A N 1
ATOM 702 C CA . HIS A 1 112 ? -27.835 11.261 23.088 1.00 21.42 92 HIS A CA 1
ATOM 703 C C . HIS A 1 112 ? -29.207 11.439 22.427 1.00 21.21 92 HIS A C 1
ATOM 704 O O . HIS A 1 112 ? -29.341 12.217 21.481 1.00 21.11 92 HIS A O 1
ATOM 711 N N . GLY A 1 113 ? -30.220 10.735 22.929 1.00 21.01 93 GLY A N 1
ATOM 712 C CA . GLY A 1 113 ? -31.574 10.811 22.371 1.00 20.82 93 GLY A CA 1
ATOM 713 C C . GLY A 1 113 ? -32.184 12.204 22.346 1.00 20.70 93 GLY A C 1
ATOM 714 O O . GLY A 1 113 ? -33.040 12.496 21.508 1.00 20.75 93 GLY A O 1
ATOM 715 N N . SER A 1 114 ? -31.737 13.060 23.264 1.00 20.49 94 SER A N 1
ATOM 716 C CA . SER A 1 114 ? -32.242 14.429 23.381 1.00 20.30 94 SER A CA 1
ATOM 717 C C . SER A 1 114 ? -31.524 15.420 22.460 1.00 19.87 94 SER A C 1
ATOM 718 O O . SER A 1 114 ? -31.950 16.571 22.332 1.00 20.02 94 SER A O 1
ATOM 721 N N . ASP A 1 115 ? -30.438 14.973 21.831 1.00 19.31 95 ASP A N 1
ATOM 722 C CA . ASP A 1 115 ? -29.700 15.790 20.868 1.00 18.75 95 ASP A CA 1
ATOM 723 C C . ASP A 1 115 ? -30.563 16.047 19.635 1.00 18.22 95 ASP A C 1
ATOM 724 O O . ASP A 1 115 ? -31.283 15.156 19.180 1.00 18.03 95 ASP A O 1
ATOM 729 N N . SER A 1 116 ? -30.482 17.264 19.101 1.00 17.59 96 SER A N 1
ATOM 730 C CA . SER A 1 116 ? -31.319 17.684 17.974 1.00 17.08 96 SER A CA 1
ATOM 731 C C . SER A 1 116 ? -31.087 16.856 16.704 1.00 16.57 96 SER A C 1
ATOM 732 O O . SER A 1 116 ? -31.941 16.825 15.816 1.00 16.46 96 SER A O 1
ATOM 735 N N . ARG A 1 117 ? -29.937 16.187 16.634 1.00 16.01 97 ARG A N 1
ATOM 736 C CA . ARG A 1 117 ? -29.570 15.377 15.470 1.00 15.64 97 ARG A CA 1
ATOM 737 C C . ARG A 1 117 ? -29.979 13.907 15.595 1.00 15.18 97 ARG A C 1
ATOM 738 O O . ARG A 1 117 ? -29.760 13.121 14.670 1.00 14.99 97 ARG A O 1
ATOM 746 N N . VAL A 1 118 ? -30.567 13.540 16.732 1.00 14.68 98 VAL A N 1
ATOM 747 C CA . VAL A 1 118 ? -30.983 12.155 16.983 1.00 14.32 98 VAL A CA 1
ATOM 748 C C . VAL A 1 118 ? -32.508 12.054 17.051 1.00 14.08 98 VAL A C 1
ATOM 749 O O . VAL A 1 118 ? -33.159 12.827 17.755 1.00 14.11 98 VAL A O 1
ATOM 753 N N . PHE A 1 119 ? -33.062 11.095 16.314 1.00 13.81 99 PHE A N 1
ATOM 754 C CA . PHE A 1 119 ? -34.511 10.948 16.183 1.00 13.67 99 PHE A CA 1
ATOM 755 C C . PHE A 1 119 ? -34.981 9.538 16.513 1.00 13.61 99 PHE A C 1
ATOM 756 O O . PHE A 1 119 ? -34.282 8.558 16.240 1.00 13.44 99 PHE A O 1
ATOM 764 N N . TRP A 1 120 ? -36.171 9.452 17.102 1.00 13.58 100 TRP A N 1
ATOM 765 C CA . TRP A 1 120 ? -36.874 8.185 17.263 1.00 13.68 100 TRP A CA 1
ATOM 766 C C . TRP A 1 120 ? -38.165 8.240 16.454 1.00 13.77 100 TRP A C 1
ATOM 767 O O . TRP A 1 120 ? -38.983 9.153 16.628 1.00 13.69 100 TRP A O 1
ATOM 778 N N . MET A 1 121 ? -38.331 7.260 15.569 1.00 13.85 101 MET A N 1
ATOM 779 C CA A MET A 1 121 ? -39.518 7.179 14.732 0.50 13.92 101 MET A CA 1
ATOM 780 C CA B MET A 1 121 ? -39.504 7.166 14.700 0.50 13.96 101 MET A CA 1
ATOM 781 C C . MET A 1 121 ? -40.177 5.809 14.820 1.00 13.92 101 MET A C 1
ATOM 782 O O . MET A 1 121 ? -39.539 4.777 14.604 1.00 13.81 101 MET A O 1
ATOM 791 N N . ASP A 1 122 ? -41.464 5.814 15.151 1.00 13.80 102 ASP A N 1
ATOM 792 C CA . ASP A 1 122 ? -42.252 4.592 15.171 1.00 13.78 102 ASP A CA 1
ATOM 793 C C . ASP A 1 122 ? -42.709 4.283 13.749 1.00 13.50 102 ASP A C 1
ATOM 794 O O . ASP A 1 122 ? -43.099 5.187 13.004 1.00 13.68 102 ASP A O 1
ATOM 799 N N . LYS A 1 123 ? -42.651 3.009 13.375 1.00 12.96 103 LYS A N 1
ATOM 800 C CA . LYS A 1 123 ? -43.105 2.568 12.059 1.00 12.64 103 LYS A CA 1
ATOM 801 C C . LYS A 1 123 ? -43.972 1.317 12.174 1.00 12.57 103 LYS A C 1
ATOM 802 O O . LYS A 1 123 ? -43.856 0.562 13.143 1.00 12.46 103 LYS A O 1
ATOM 808 N N . ARG A 1 124 ? -44.840 1.108 11.186 1.00 12.35 104 ARG A N 1
ATOM 809 C CA . ARG A 1 124 ? -45.733 -0.052 11.176 1.00 12.44 104 ARG A CA 1
ATOM 810 C C . ARG A 1 124 ? -45.411 -1.049 10.066 1.00 12.21 104 ARG A C 1
ATOM 811 O O . ARG A 1 124 ? -45.659 -2.244 10.219 1.00 12.42 104 ARG A O 1
ATOM 819 N N . HIS A 1 125 ? -44.875 -0.561 8.950 1.00 11.95 105 HIS A N 1
ATOM 820 C CA . HIS A 1 125 ? -44.398 -1.447 7.891 1.00 11.54 105 HIS A CA 1
ATOM 821 C C . HIS A 1 125 ? -42.912 -1.748 8.089 1.00 11.13 105 HIS A C 1
ATOM 822 O O . HIS A 1 125 ? -42.284 -1.235 9.021 1.00 10.90 105 HIS A O 1
ATOM 829 N N . TYR A 1 126 ? -42.361 -2.587 7.216 1.00 10.68 106 TYR A N 1
ATOM 830 C CA . TYR A 1 126 ? -40.950 -2.953 7.284 1.00 10.25 106 TYR A CA 1
ATOM 831 C C . TYR A 1 126 ? -40.061 -1.756 6.946 1.00 9.93 106 TYR A C 1
ATOM 832 O O . TYR A 1 126 ? -39.112 -1.458 7.675 1.00 9.68 106 TYR A O 1
ATOM 841 N N . SER A 1 127 ? -40.387 -1.067 5.854 1.00 9.59 107 SER A N 1
ATOM 842 C CA . SER A 1 127 ? -39.631 0.109 5.429 1.00 9.44 107 SER A CA 1
ATOM 843 C C . SER A 1 127 ? -39.734 1.259 6.422 1.00 9.35 107 SER A C 1
ATOM 844 O O . SER A 1 127 ? -40.819 1.578 6.916 1.00 9.51 107 SER A O 1
ATOM 847 N N . ALA A 1 128 ? -38.592 1.888 6.684 1.00 9.19 108 ALA A N 1
ATOM 848 C CA . ALA A 1 128 ? -38.513 3.049 7.563 1.00 9.08 108 ALA A CA 1
ATOM 849 C C . ALA A 1 128 ? -39.233 4.278 6.995 1.00 8.99 108 ALA A C 1
ATOM 850 O O . ALA A 1 128 ? -39.525 5.219 7.734 1.00 9.26 108 ALA A O 1
ATOM 852 N N . PHE A 1 129 ? -39.511 4.260 5.692 1.00 8.82 109 PHE A N 1
ATOM 853 C CA . PHE A 1 129 ? -40.146 5.387 4.997 1.00 8.83 109 PHE A CA 1
ATOM 854 C C . PHE A 1 129 ? -41.672 5.315 4.959 1.00 8.96 109 PHE A C 1
ATOM 855 O O . PHE A 1 129 ? -42.343 6.347 4.854 1.00 8.99 109 PHE A O 1
ATOM 863 N N . SER A 1 130 ? -42.210 4.099 5.031 1.00 9.02 110 SER A N 1
ATOM 864 C CA . SER A 1 130 ? -43.638 3.867 4.801 1.00 9.10 110 SER A CA 1
ATOM 865 C C . SER A 1 130 ? -44.510 4.371 5.949 1.00 8.94 110 SER A C 1
ATOM 866 O O . SER A 1 130 ? -44.452 3.851 7.064 1.00 9.06 110 SER A O 1
ATOM 869 N N . GLY A 1 131 ? -45.310 5.395 5.662 1.00 8.85 111 GLY A N 1
ATOM 870 C CA . GLY A 1 131 ? -46.204 5.988 6.654 1.00 8.88 111 GLY A CA 1
ATOM 871 C C . GLY A 1 131 ? -45.516 6.783 7.746 1.00 8.85 111 GLY A C 1
ATOM 872 O O . GLY A 1 131 ? -46.128 7.099 8.765 1.00 8.88 111 GLY A O 1
ATOM 873 N N . THR A 1 132 ? -44.241 7.103 7.540 1.00 8.78 112 THR A N 1
ATOM 874 C CA . THR A 1 132 ? -43.488 7.924 8.483 1.00 8.79 112 THR A CA 1
ATOM 875 C C . THR A 1 132 ? -43.143 9.268 7.843 1.00 8.64 112 THR A C 1
ATOM 876 O O . THR A 1 132 ? -43.485 9.519 6.685 1.00 8.67 112 THR A O 1
ATOM 880 N N . ASP A 1 133 ? -42.457 10.124 8.594 1.00 8.69 113 ASP A N 1
ATOM 881 C CA . ASP A 1 133 ? -41.991 11.394 8.048 1.00 8.75 113 ASP A CA 1
ATOM 882 C C . ASP A 1 133 ? -40.477 11.412 7.806 1.00 8.60 113 ASP A C 1
ATOM 883 O O . ASP A 1 133 ? -39.862 12.481 7.779 1.00 8.43 113 ASP A O 1
ATOM 888 N N . LEU A 1 134 ? -39.888 10.231 7.610 1.00 8.47 114 LEU A N 1
ATOM 889 C CA . LEU A 1 134 ? -38.442 10.123 7.388 1.00 8.45 114 LEU A CA 1
ATOM 890 C C . LEU A 1 134 ? -37.972 10.960 6.202 1.00 8.48 114 LEU A C 1
ATOM 891 O O . LEU A 1 134 ? -37.033 11.747 6.334 1.00 8.42 114 LEU A O 1
ATOM 896 N N . ASP A 1 135 ? -38.632 10.797 5.057 1.00 8.57 115 ASP A N 1
ATOM 897 C CA . ASP A 1 135 ? -38.278 11.549 3.856 1.00 8.77 115 ASP A CA 1
ATOM 898 C C . ASP A 1 135 ? -38.368 13.057 4.103 1.00 8.76 115 ASP A C 1
ATOM 899 O O . ASP A 1 135 ? -37.475 13.806 3.710 1.00 8.75 115 ASP A O 1
ATOM 904 N N . ILE A 1 136 ? -39.436 13.490 4.772 1.00 8.63 116 ILE A N 1
ATOM 905 C CA . ILE A 1 136 ? -39.621 14.906 5.103 1.00 8.71 116 ILE A CA 1
ATOM 906 C C . ILE A 1 136 ? -38.468 15.446 5.957 1.00 8.70 116 ILE A C 1
ATOM 907 O O . ILE A 1 136 ? -37.919 16.507 5.654 1.00 8.63 116 ILE A O 1
ATOM 912 N N . ARG A 1 137 ? -38.091 14.701 6.996 1.00 8.74 117 ARG A N 1
ATOM 913 C CA . ARG A 1 137 ? -37.010 15.115 7.898 1.00 8.91 117 ARG A CA 1
ATOM 914 C C . ARG A 1 137 ? -35.668 15.183 7.181 1.00 8.92 117 ARG A C 1
ATOM 915 O O . ARG A 1 137 ? -34.880 16.098 7.420 1.00 8.71 117 ARG A O 1
ATOM 923 N N . LEU A 1 138 ? -35.419 14.216 6.300 1.00 8.87 118 LEU A N 1
ATOM 924 C CA . LEU A 1 138 ? -34.182 14.188 5.525 1.00 9.08 118 LEU A CA 1
ATOM 925 C C . LEU A 1 138 ? -34.100 15.365 4.553 1.00 9.21 118 LEU A C 1
ATOM 926 O O . LEU A 1 138 ? -33.051 16.008 4.444 1.00 9.25 118 LEU A O 1
ATOM 931 N N . ARG A 1 139 ? -35.213 15.659 3.877 1.00 9.31 119 ARG A N 1
ATOM 932 C CA A ARG A 1 139 ? -35.244 16.748 2.901 0.50 9.44 119 ARG A CA 1
ATOM 933 C CA B ARG A 1 139 ? -35.278 16.753 2.901 0.50 9.32 119 ARG A CA 1
ATOM 934 C C . ARG A 1 139 ? -35.165 18.129 3.556 1.00 9.44 119 ARG A C 1
ATOM 935 O O . ARG A 1 139 ? -34.615 19.063 2.967 1.00 9.37 119 ARG A O 1
ATOM 950 N N . GLU A 1 140 ? -35.685 18.251 4.778 1.00 9.56 120 GLU A N 1
ATOM 951 C CA . GLU A 1 140 ? -35.534 19.486 5.557 1.00 9.79 120 GLU A CA 1
ATOM 952 C C . GLU A 1 140 ? -34.055 19.811 5.738 1.00 9.95 120 GLU A C 1
ATOM 953 O O . GLU A 1 140 ? -33.653 20.977 5.709 1.00 10.07 120 GLU A O 1
ATOM 959 N N . ARG A 1 141 ? -33.260 18.758 5.908 1.00 10.01 121 ARG A N 1
ATOM 960 C CA . ARG A 1 141 ? -31.828 18.864 6.180 1.00 10.27 121 ARG A CA 1
ATOM 961 C C . ARG A 1 141 ? -30.968 18.745 4.920 1.00 10.62 121 ARG A C 1
ATOM 962 O O . ARG A 1 141 ? -29.733 18.773 4.997 1.00 10.67 121 ARG A O 1
ATOM 970 N N . ARG A 1 142 ? -31.631 18.628 3.769 1.00 10.94 122 ARG A N 1
ATOM 971 C CA . ARG A 1 142 ? -30.976 18.452 2.463 1.00 11.40 122 ARG A CA 1
ATOM 972 C C . ARG A 1 142 ? -29.985 17.279 2.445 1.00 11.46 122 ARG A C 1
ATOM 973 O O . ARG A 1 142 ? -28.935 17.340 1.797 1.00 11.76 122 ARG A O 1
ATOM 981 N N . VAL A 1 143 ? -30.338 16.215 3.164 1.00 11.58 123 VAL A N 1
ATOM 982 C CA . VAL A 1 143 ? -29.543 14.990 3.202 1.00 11.67 123 VAL A CA 1
ATOM 983 C C . VAL A 1 143 ? -29.655 14.274 1.859 1.00 11.87 123 VAL A C 1
ATOM 984 O O . VAL A 1 143 ? -30.754 14.097 1.335 1.00 11.99 123 VAL A O 1
ATOM 988 N N . SER A 1 144 ? -28.517 13.877 1.295 1.00 12.14 124 SER A N 1
ATOM 989 C CA . SER A 1 144 ? -28.521 13.161 0.020 1.00 12.45 124 SER A CA 1
ATOM 990 C C . SER A 1 144 ? -28.064 11.707 0.146 1.00 12.17 124 SER A C 1
ATOM 991 O O . SER A 1 144 ? -28.251 10.920 -0.781 1.00 12.21 124 SER A O 1
ATOM 994 N N . THR A 1 145 ? -27.477 11.356 1.290 1.00 11.92 125 THR A N 1
ATOM 995 C CA . THR A 1 145 ? -26.987 9.996 1.522 1.00 11.70 125 THR A CA 1
ATOM 996 C C . THR A 1 145 ? -27.509 9.407 2.833 1.00 11.21 125 THR A C 1
ATOM 997 O O . THR A 1 145 ? -27.374 10.018 3.898 1.00 11.19 125 THR A O 1
ATOM 1001 N N . VAL A 1 146 ? -28.108 8.221 2.742 1.00 10.75 126 VAL A N 1
ATOM 1002 C CA . VAL A 1 146 ? -28.497 7.459 3.930 1.00 10.42 126 VAL A CA 1
ATOM 1003 C C . VAL A 1 146 ? -27.538 6.293 4.169 1.00 10.26 126 VAL A C 1
ATOM 1004 O O . VAL A 1 146 ? -27.065 5.656 3.224 1.00 10.34 126 VAL A O 1
ATOM 1008 N N . ILE A 1 147 ? -27.249 6.039 5.442 1.00 10.07 127 ILE A N 1
ATOM 1009 C CA . ILE A 1 147 ? -26.376 4.941 5.854 1.00 10.03 127 ILE A CA 1
ATOM 1010 C C . ILE A 1 147 ? -27.222 3.947 6.643 1.00 9.83 127 ILE A C 1
ATOM 1011 O O . ILE A 1 147 ? -27.735 4.276 7.712 1.00 9.85 127 ILE A O 1
ATOM 1016 N N . LEU A 1 148 ? -27.369 2.733 6.119 1.00 9.74 128 LEU A N 1
ATOM 1017 C CA . LEU A 1 148 ? -28.298 1.770 6.712 1.00 9.81 128 LEU A CA 1
ATOM 1018 C C . LEU A 1 148 ? -27.632 0.745 7.622 1.00 9.99 128 LEU A C 1
ATOM 1019 O O . LEU A 1 148 ? -26.596 0.167 7.279 1.00 9.85 128 LEU A O 1
ATOM 1024 N N . THR A 1 149 ? -28.242 0.546 8.789 1.00 10.28 129 THR A N 1
ATOM 1025 C CA . THR A 1 149 ? -27.826 -0.463 9.764 1.00 10.51 129 THR A CA 1
ATOM 1026 C C . THR A 1 149 ? -29.069 -1.144 10.326 1.00 10.65 129 THR A C 1
ATOM 1027 O O . THR A 1 149 ? -30.167 -0.586 10.270 1.00 10.84 129 THR A O 1
ATOM 1031 N N . GLY A 1 150 ? -28.894 -2.345 10.871 1.00 10.91 130 GLY A N 1
ATOM 1032 C CA . GLY A 1 150 ? -29.971 -3.015 11.595 1.00 10.93 130 GLY A CA 1
ATOM 1033 C C . GLY A 1 150 ? -30.404 -4.358 11.046 1.00 11.06 130 GLY A C 1
ATOM 1034 O O . GLY A 1 150 ? -29.656 -5.022 10.331 1.00 11.00 130 GLY A O 1
ATOM 1035 N N . VAL A 1 151 ? -31.626 -4.753 11.391 1.00 11.11 131 VAL A N 1
ATOM 1036 C CA . VAL A 1 151 ? -32.155 -6.080 11.065 1.00 11.24 131 VAL A CA 1
ATOM 1037 C C . VAL A 1 151 ? -33.619 -5.974 10.612 1.00 11.37 131 VAL A C 1
ATOM 1038 O O . VAL A 1 151 ? -34.304 -5.028 10.997 1.00 11.30 131 VAL A O 1
ATOM 1042 N N . LEU A 1 152 ? -34.106 -6.899 9.782 1.00 11.47 132 LEU A N 1
ATOM 1043 C CA . LEU A 1 152 ? -33.316 -7.943 9.132 1.00 11.63 132 LEU A CA 1
ATOM 1044 C C . LEU A 1 152 ? -32.865 -7.447 7.765 1.00 11.45 132 LEU A C 1
ATOM 1045 O O . LEU A 1 152 ? -33.558 -6.650 7.135 1.00 11.62 132 LEU A O 1
ATOM 1050 N N . THR A 1 153 ? -31.712 -7.930 7.307 1.00 11.24 133 THR A N 1
ATOM 1051 C CA . THR A 1 153 ? -31.121 -7.481 6.040 1.00 11.09 133 THR A CA 1
ATOM 1052 C C . THR A 1 153 ? -32.088 -7.584 4.858 1.00 11.13 133 THR A C 1
ATOM 1053 O O . THR A 1 153 ? -32.148 -6.685 4.017 1.00 11.02 133 THR A O 1
ATOM 1057 N N . ASP A 1 154 ? -32.847 -8.677 4.821 1.00 11.07 134 ASP A N 1
ATOM 1058 C CA . ASP A 1 154 ? -33.718 -9.002 3.694 1.00 11.18 134 ASP A CA 1
ATOM 1059 C C . ASP A 1 154 ? -35.173 -8.562 3.880 1.00 10.95 134 ASP A C 1
ATOM 1060 O O . ASP A 1 154 ? -36.012 -8.813 3.013 1.00 11.04 134 ASP A O 1
ATOM 1065 N N . ILE A 1 155 ? -35.475 -7.920 5.007 1.00 10.70 135 ILE A N 1
ATOM 1066 C CA . ILE A 1 155 ? -36.840 -7.446 5.264 1.00 10.52 135 ILE A CA 1
ATOM 1067 C C . ILE A 1 155 ? -36.871 -5.929 5.518 1.00 10.27 135 ILE A C 1
ATOM 1068 O O . ILE A 1 155 ? -36.982 -5.159 4.563 1.00 10.10 135 ILE A O 1
ATOM 1073 N N . SER A 1 156 ? -36.745 -5.499 6.774 1.00 10.00 136 SER A N 1
ATOM 1074 C CA . SER A 1 156 ? -36.814 -4.066 7.095 1.00 9.95 136 SER A CA 1
ATOM 1075 C C . SER A 1 156 ? -35.691 -3.261 6.443 1.00 9.86 136 SER A C 1
ATOM 1076 O O . SER A 1 156 ? -35.918 -2.150 5.966 1.00 9.87 136 SER A O 1
ATOM 1079 N N . VAL A 1 157 ? -34.487 -3.827 6.414 1.00 9.68 137 VAL A N 1
ATOM 1080 C CA . VAL A 1 157 ? -33.353 -3.157 5.780 1.00 9.57 137 VAL A CA 1
ATOM 1081 C C . VAL A 1 157 ? -33.540 -3.093 4.259 1.00 9.49 137 VAL A C 1
ATOM 1082 O O . VAL A 1 157 ? -33.359 -2.033 3.655 1.00 9.39 137 VAL A O 1
ATOM 1086 N N . LEU A 1 158 ? -33.921 -4.218 3.653 1.00 9.43 138 LEU A N 1
ATOM 1087 C CA . LEU A 1 158 ? -34.158 -4.281 2.209 1.00 9.38 138 LEU A CA 1
ATOM 1088 C C . LEU A 1 158 ? -35.260 -3.321 1.748 1.00 9.28 138 LEU A C 1
ATOM 1089 O O . LEU A 1 158 ? -35.087 -2.607 0.759 1.00 9.27 138 LEU A O 1
ATOM 1094 N N . HIS A 1 159 ? -36.381 -3.312 2.466 1.00 9.15 139 HIS A N 1
ATOM 1095 C CA . HIS A 1 159 ? -37.506 -2.436 2.136 1.00 9.13 139 HIS A CA 1
ATOM 1096 C C . HIS A 1 159 ? -37.138 -0.961 2.268 1.00 9.01 139 HIS A C 1
ATOM 1097 O O . HIS A 1 159 ? -37.511 -0.147 1.418 1.00 9.17 139 HIS A O 1
ATOM 1104 N N . THR A 1 160 ? -36.397 -0.633 3.325 1.00 8.98 140 THR A N 1
ATOM 1105 C CA . THR A 1 160 ? -35.895 0.726 3.544 1.00 8.90 140 THR A CA 1
ATOM 1106 C C . THR A 1 160 ? -34.945 1.148 2.422 1.00 8.98 140 THR A C 1
ATOM 1107 O O . THR A 1 160 ? -35.029 2.274 1.923 1.00 8.86 140 THR A O 1
ATOM 1111 N N . ALA A 1 161 ? -34.057 0.236 2.023 1.00 8.92 141 ALA A N 1
ATOM 1112 C CA . ALA A 1 161 ? -33.093 0.501 0.957 1.00 8.99 141 ALA A CA 1
ATOM 1113 C C . ALA A 1 161 ? -33.763 0.762 -0.388 1.00 9.04 141 ALA A C 1
ATOM 1114 O O . ALA A 1 161 ? -33.375 1.681 -1.112 1.00 9.25 141 ALA A O 1
ATOM 1116 N N . ILE A 1 162 ? -34.770 -0.046 -0.715 1.00 9.09 142 ILE A N 1
ATOM 1117 C CA . ILE A 1 162 ? -35.501 0.096 -1.974 1.00 9.14 142 ILE A CA 1
ATOM 1118 C C . ILE A 1 162 ? -36.279 1.417 -2.011 1.00 9.14 142 ILE A C 1
ATOM 1119 O O . ILE A 1 162 ? -36.269 2.117 -3.029 1.00 9.31 142 ILE A O 1
ATOM 1124 N N . ASP A 1 163 ? -36.927 1.760 -0.899 1.00 9.47 143 ASP A N 1
ATOM 1125 C CA . ASP A 1 163 ? -37.617 3.046 -0.782 1.00 9.54 143 ASP A CA 1
ATOM 1126 C C . ASP A 1 163 ? -36.642 4.214 -0.924 1.00 9.49 143 ASP A C 1
ATOM 1127 O O . ASP A 1 163 ? -36.933 5.182 -1.630 1.00 9.64 143 ASP A O 1
ATOM 1132 N N . ALA A 1 164 ? -35.483 4.105 -0.271 1.00 9.22 144 ALA A N 1
ATOM 1133 C CA . ALA A 1 164 ? -34.435 5.123 -0.376 1.00 9.14 144 ALA A CA 1
ATOM 1134 C C . ALA A 1 164 ? -33.995 5.314 -1.828 1.00 9.12 144 ALA A C 1
ATOM 1135 O O . ALA A 1 164 ? -33.844 6.446 -2.290 1.00 9.12 144 ALA A O 1
ATOM 1137 N N . TYR A 1 165 ? -33.800 4.203 -2.539 1.00 9.16 145 TYR A N 1
ATOM 1138 C CA . TYR A 1 165 ? -33.415 4.238 -3.946 1.00 9.33 145 TYR A CA 1
ATOM 1139 C C . TYR A 1 165 ? -34.451 4.974 -4.799 1.00 9.29 145 TYR A C 1
ATOM 1140 O O . TYR A 1 165 ? -34.102 5.861 -5.578 1.00 9.35 145 TYR A O 1
ATOM 1149 N N . ASN A 1 166 ? -35.722 4.608 -4.644 1.00 9.35 146 ASN A N 1
ATOM 1150 C CA . ASN A 1 166 ? -36.790 5.241 -5.415 1.00 9.55 146 ASN A CA 1
ATOM 1151 C C . ASN A 1 166 ? -36.968 6.716 -5.071 1.00 9.59 146 ASN A C 1
ATOM 1152 O O . ASN A 1 166 ? -37.409 7.504 -5.910 1.00 9.84 146 ASN A O 1
ATOM 1157 N N . LEU A 1 167 ? -36.597 7.081 -3.844 1.00 9.82 147 LEU A N 1
ATOM 1158 C CA . LEU A 1 167 ? -36.631 8.474 -3.393 1.00 9.98 147 LEU A CA 1
ATOM 1159 C C . LEU A 1 167 ? -35.341 9.242 -3.706 1.00 10.13 147 LEU A C 1
ATOM 1160 O O . LEU A 1 167 ? -35.165 10.374 -3.257 1.00 10.11 147 LEU A O 1
ATOM 1165 N N . GLY A 1 168 ? -34.446 8.619 -4.471 1.00 10.26 148 GLY A N 1
ATOM 1166 C CA . GLY A 1 168 ? -33.270 9.301 -5.014 1.00 10.57 148 GLY A CA 1
ATOM 1167 C C . GLY A 1 168 ? -32.096 9.513 -4.075 1.00 10.72 148 GLY A C 1
ATOM 1168 O O . GLY A 1 168 ? -31.206 10.313 -4.372 1.00 10.95 148 GLY A O 1
ATOM 1169 N N . TYR A 1 169 ? -32.083 8.803 -2.949 1.00 10.77 149 TYR A N 1
ATOM 1170 C CA . TYR A 1 169 ? -30.964 8.877 -2.010 1.00 10.78 149 TYR A CA 1
ATOM 1171 C C . TYR A 1 169 ? -29.801 8.017 -2.467 1.00 11.00 149 TYR A C 1
ATOM 1172 O O . TYR A 1 169 ? -29.997 6.919 -2.997 1.00 11.01 149 TYR A O 1
ATOM 1181 N N . ASP A 1 170 ? -28.589 8.531 -2.273 1.00 11.31 150 ASP A N 1
ATOM 1182 C CA . ASP A 1 170 ? -27.399 7.697 -2.332 1.00 11.73 150 ASP A CA 1
ATOM 1183 C C . ASP A 1 170 ? -27.427 6.816 -1.088 1.00 11.50 150 ASP A C 1
ATOM 1184 O O . ASP A 1 170 ? -27.857 7.256 -0.018 1.00 11.29 150 ASP A O 1
ATOM 1189 N N . ILE A 1 171 ? -26.991 5.569 -1.234 1.00 11.30 151 ILE A N 1
ATOM 1190 C CA . ILE A 1 171 ? -27.125 4.589 -0.161 1.00 11.27 151 ILE A CA 1
ATOM 1191 C C . ILE A 1 171 ? -25.778 3.996 0.233 1.00 11.36 151 ILE A C 1
ATOM 1192 O O . ILE A 1 171 ? -24.980 3.616 -0.625 1.00 11.49 151 ILE A O 1
ATOM 1197 N N . GLU A 1 172 ? -25.533 3.943 1.539 1.00 11.48 152 GLU A N 1
ATOM 1198 C CA . GLU A 1 172 ? -24.424 3.179 2.099 1.00 11.77 152 GLU A CA 1
ATOM 1199 C C . GLU A 1 172 ? -24.993 2.099 3.007 1.00 11.73 152 GLU A C 1
ATOM 1200 O O . GLU A 1 172 ? -25.926 2.352 3.771 1.00 11.79 152 GLU A O 1
ATOM 1206 N N . ILE A 1 173 ? -24.443 0.893 2.900 1.00 11.60 153 ILE A N 1
ATOM 1207 C CA . ILE A 1 173 ? -24.837 -0.219 3.759 1.00 11.57 153 ILE A CA 1
ATOM 1208 C C . ILE A 1 173 ? -23.650 -0.589 4.636 1.00 11.66 153 ILE A C 1
ATOM 1209 O O . ILE A 1 173 ? -22.573 -0.894 4.120 1.00 11.73 153 ILE A O 1
ATOM 1214 N N . VAL A 1 174 ? -23.836 -0.549 5.953 1.00 11.71 154 VAL A N 1
ATOM 1215 C CA . VAL A 1 174 ? -22.787 -1.005 6.863 1.00 11.81 154 VAL A CA 1
ATOM 1216 C C . VAL A 1 174 ? -22.878 -2.525 6.964 1.00 12.00 154 VAL A C 1
ATOM 1217 O O . VAL A 1 174 ? -23.665 -3.065 7.748 1.00 12.00 154 VAL A O 1
ATOM 1221 N N . LYS A 1 175 ? -22.072 -3.200 6.147 1.00 12.20 155 LYS A N 1
ATOM 1222 C CA . LYS A 1 175 ? -22.115 -4.659 6.020 1.00 12.50 155 LYS A CA 1
ATOM 1223 C C . LYS A 1 175 ? -21.988 -5.408 7.359 1.00 12.44 155 LYS A C 1
ATOM 1224 O O . LYS A 1 175 ? -22.781 -6.316 7.620 1.00 12.44 155 LYS A O 1
ATOM 1230 N N . PRO A 1 176 ? -21.008 -5.033 8.211 1.00 12.33 156 PRO A N 1
ATOM 1231 C CA . PRO A 1 176 ? -20.922 -5.728 9.499 1.00 12.34 156 PRO A CA 1
ATOM 1232 C C . PRO A 1 176 ? -21.962 -5.276 10.534 1.00 12.26 156 PRO A C 1
ATOM 1233 O O . PRO A 1 176 ? -21.967 -5.786 11.654 1.00 12.27 156 PRO A O 1
ATOM 1237 N N . ALA A 1 177 ? -22.827 -4.333 10.158 1.00 12.24 157 ALA A N 1
ATOM 1238 C CA . ALA A 1 177 ? -23.877 -3.834 11.050 1.00 12.29 157 ALA A CA 1
ATOM 1239 C C . ALA A 1 177 ? -25.289 -4.080 10.507 1.00 12.44 157 ALA A C 1
ATOM 1240 O O . ALA A 1 177 ? -26.239 -3.381 10.872 1.00 12.24 157 ALA A O 1
ATOM 1242 N N . VAL A 1 178 ? -25.409 -5.073 9.628 1.00 12.55 158 VAL A N 1
ATOM 1243 C CA . VAL A 1 178 ? -26.706 -5.618 9.224 1.00 12.79 158 VAL A CA 1
ATOM 1244 C C . VAL A 1 178 ? -26.684 -7.140 9.383 1.00 13.02 158 VAL A C 1
ATOM 1245 O O . VAL A 1 178 ? -25.631 -7.766 9.243 1.00 12.96 158 VAL A O 1
ATOM 1249 N N . ALA A 1 179 ? -27.839 -7.725 9.693 1.00 13.50 159 ALA A N 1
ATOM 1250 C CA . ALA A 1 179 ? -27.931 -9.166 9.932 1.00 14.05 159 ALA A CA 1
ATOM 1251 C C . ALA A 1 179 ? -29.314 -9.720 9.615 1.00 14.58 159 ALA A C 1
ATOM 1252 O O . ALA A 1 179 ? -30.319 -9.012 9.711 1.00 14.32 159 ALA A O 1
ATOM 1254 N N . SER A 1 180 ? -29.344 -10.988 9.218 1.00 15.31 160 SER A N 1
ATOM 1255 C CA . SER A 1 180 ? -30.584 -11.729 9.038 1.00 16.16 160 SER A CA 1
ATOM 1256 C C . SER A 1 180 ? -30.462 -13.077 9.738 1.00 16.72 160 SER A C 1
ATOM 1257 O O . SER A 1 180 ? -29.360 -13.509 10.083 1.00 16.86 160 SER A O 1
ATOM 1260 N N . ILE A 1 181 ? -31.597 -13.733 9.951 1.00 17.56 161 ILE A N 1
ATOM 1261 C CA . ILE A 1 181 ? -31.607 -15.095 10.485 1.00 18.33 161 ILE A CA 1
ATOM 1262 C C . ILE A 1 181 ? -31.202 -16.102 9.395 1.00 18.65 161 ILE A C 1
ATOM 1263 O O . ILE A 1 181 ? -30.626 -17.152 9.693 1.00 18.86 161 ILE A O 1
ATOM 1268 N N . TRP A 1 182 ? -31.477 -15.758 8.137 1.00 18.91 162 TRP A N 1
ATOM 1269 C CA . TRP A 1 182 ? -31.146 -16.613 6.995 1.00 19.23 162 TRP A CA 1
ATOM 1270 C C . TRP A 1 182 ? -29.911 -16.092 6.246 1.00 19.00 162 TRP A C 1
ATOM 1271 O O . TRP A 1 182 ? -29.941 -14.986 5.702 1.00 18.95 162 TRP A O 1
ATOM 1282 N N . PRO A 1 183 ? -28.824 -16.892 6.211 1.00 18.78 163 PRO A N 1
ATOM 1283 C CA . PRO A 1 183 ? -27.567 -16.486 5.568 1.00 18.54 163 PRO A CA 1
ATOM 1284 C C . PRO A 1 183 ? -27.702 -16.232 4.068 1.00 18.18 163 PRO A C 1
ATOM 1285 O O . PRO A 1 183 ? -27.094 -15.292 3.551 1.00 18.21 163 PRO A O 1
ATOM 1289 N N . GLU A 1 184 ? -28.488 -17.068 3.388 1.00 17.90 164 GLU A N 1
ATOM 1290 C CA A GLU A 1 184 ? -28.722 -16.947 1.948 0.50 17.77 164 GLU A CA 1
ATOM 1291 C CA B GLU A 1 184 ? -28.688 -16.926 1.948 0.50 17.77 164 GLU A CA 1
ATOM 1292 C C . GLU A 1 184 ? -29.505 -15.677 1.609 1.00 17.55 164 GLU A C 1
ATOM 1293 O O . GLU A 1 184 ? -29.304 -15.070 0.555 1.00 17.54 164 GLU A O 1
ATOM 1304 N N . ASN A 1 185 ? -30.400 -15.287 2.515 1.00 17.19 165 ASN A N 1
ATOM 1305 C CA . ASN A 1 185 ? -31.198 -14.072 2.359 1.00 16.69 165 ASN A CA 1
ATOM 1306 C C . ASN A 1 185 ? -30.361 -12.813 2.591 1.00 16.33 165 ASN A C 1
ATOM 1307 O O . ASN A 1 185 ? -30.499 -11.826 1.865 1.00 16.10 165 ASN A O 1
ATOM 1312 N N . HIS A 1 186 ? -29.503 -12.863 3.611 1.00 15.94 166 HIS A N 1
ATOM 1313 C CA . HIS A 1 186 ? -28.529 -11.806 3.893 1.00 15.61 166 HIS A CA 1
ATOM 1314 C C . HIS A 1 186 ? -27.632 -11.586 2.676 1.00 15.47 166 HIS A C 1
ATOM 1315 O O . HIS A 1 186 ? -27.399 -10.446 2.265 1.00 15.32 166 HIS A O 1
ATOM 1322 N N . GLN A 1 187 ? -27.158 -12.688 2.093 1.00 15.24 167 GLN A N 1
ATOM 1323 C CA . GLN A 1 187 ? -26.316 -12.642 0.900 1.00 15.08 167 GLN A CA 1
ATOM 1324 C C . GLN A 1 187 ? -27.035 -12.076 -0.318 1.00 14.62 167 GLN A C 1
ATOM 1325 O O . GLN A 1 187 ? -26.458 -11.275 -1.059 1.00 14.48 167 GLN A O 1
ATOM 1331 N N . PHE A 1 188 ? -28.285 -12.490 -0.527 1.00 14.07 168 PHE A N 1
ATOM 1332 C CA . PHE A 1 188 ? -29.079 -11.931 -1.613 1.00 13.69 168 PHE A CA 1
ATOM 1333 C C . PHE A 1 188 ? -29.174 -10.417 -1.466 1.00 13.28 168 PHE A C 1
ATOM 1334 O O . PHE A 1 188 ? -28.933 -9.681 -2.424 1.00 13.18 168 PHE A O 1
ATOM 1342 N N . ALA A 1 189 ? -29.540 -9.972 -0.265 1.00 12.96 169 ALA A N 1
ATOM 1343 C CA . ALA A 1 189 ? -29.784 -8.557 0.002 1.00 12.69 169 ALA A CA 1
ATOM 1344 C C . ALA A 1 189 ? -28.544 -7.701 -0.252 1.00 12.54 169 ALA A C 1
ATOM 1345 O O . ALA A 1 189 ? -28.638 -6.656 -0.896 1.00 12.44 169 ALA A O 1
ATOM 1347 N N . LEU A 1 190 ? -27.389 -8.158 0.229 1.00 12.42 170 LEU A N 1
ATOM 1348 C CA . LEU A 1 190 ? -26.130 -7.441 0.020 1.00 12.34 170 LEU A CA 1
ATOM 1349 C C . LEU A 1 190 ? -25.811 -7.288 -1.464 1.00 12.18 170 LEU A C 1
ATOM 1350 O O . LEU A 1 190 ? -25.401 -6.213 -1.908 1.00 12.31 170 LEU A O 1
ATOM 1355 N N . GLY A 1 191 ? -26.007 -8.366 -2.223 1.00 12.09 171 GLY A N 1
ATOM 1356 C CA . GLY A 1 191 ? -25.839 -8.337 -3.672 1.00 11.91 171 GLY A CA 1
ATOM 1357 C C . GLY A 1 191 ? -26.820 -7.386 -4.331 1.00 11.78 171 GLY A C 1
ATOM 1358 O O . GLY A 1 191 ? -26.457 -6.637 -5.239 1.00 11.93 171 GLY A O 1
ATOM 1359 N N . HIS A 1 192 ? -28.066 -7.414 -3.864 1.00 11.68 172 HIS A N 1
ATOM 1360 C CA . HIS A 1 192 ? -29.103 -6.532 -4.384 1.00 11.59 172 HIS A CA 1
ATOM 1361 C C . HIS A 1 192 ? -28.763 -5.063 -4.127 1.00 11.56 172 HIS A C 1
ATOM 1362 O O . HIS A 1 192 ? -28.896 -4.231 -5.029 1.00 11.48 172 HIS A O 1
ATOM 1369 N N . PHE A 1 193 ? -28.311 -4.757 -2.910 1.00 11.58 173 PHE A N 1
ATOM 1370 C CA . PHE A 1 193 ? -27.909 -3.393 -2.551 1.00 11.66 173 PHE A CA 1
ATOM 1371 C C . PHE A 1 193 ? -26.834 -2.869 -3.501 1.00 11.88 173 PHE A C 1
ATOM 1372 O O . PHE A 1 193 ? -26.968 -1.783 -4.069 1.00 11.71 173 PHE A O 1
ATOM 1380 N N . LYS A 1 194 ? -25.778 -3.660 -3.680 1.00 12.22 174 LYS A N 1
ATOM 1381 C CA . LYS A 1 194 ? -24.638 -3.262 -4.502 1.00 12.69 174 LYS A CA 1
ATOM 1382 C C . LYS A 1 194 ? -24.962 -3.213 -5.997 1.00 12.97 174 LYS A C 1
ATOM 1383 O O . LYS A 1 194 ? -24.706 -2.204 -6.659 1.00 13.02 174 LYS A O 1
ATOM 1385 N N . ASN A 1 195 ? -25.537 -4.295 -6.517 1.00 13.21 175 ASN A N 1
ATOM 1386 C CA . ASN A 1 195 ? -25.708 -4.465 -7.963 1.00 13.59 175 ASN A CA 1
ATOM 1387 C C . ASN A 1 195 ? -26.966 -3.837 -8.568 1.00 13.50 175 ASN A C 1
ATOM 1388 O O . ASN A 1 195 ? -26.963 -3.445 -9.735 1.00 13.68 175 ASN A O 1
ATOM 1393 N N . THR A 1 196 ? -28.034 -3.745 -7.779 1.00 13.32 176 THR A N 1
ATOM 1394 C CA . THR A 1 196 ? -29.307 -3.222 -8.275 1.00 13.30 176 THR A CA 1
ATOM 1395 C C . THR A 1 196 ? -29.586 -1.802 -7.775 1.00 13.05 176 THR A C 1
ATOM 1396 O O . THR A 1 196 ? -30.119 -0.975 -8.517 1.00 13.18 176 THR A O 1
ATOM 1400 N N . LEU A 1 197 ? -29.215 -1.520 -6.529 1.00 12.83 177 LEU A N 1
ATOM 1401 C CA . LEU A 1 197 ? -29.455 -0.199 -5.945 1.00 12.60 177 LEU A CA 1
ATOM 1402 C C . LEU A 1 197 ? -28.257 0.741 -6.074 1.00 12.70 177 LEU A C 1
ATOM 1403 O O . LEU A 1 197 ? -28.383 1.948 -5.857 1.00 12.75 177 LEU A O 1
ATOM 1408 N N . GLY A 1 198 ? -27.101 0.183 -6.429 1.00 12.74 178 GLY A N 1
ATOM 1409 C CA . GLY A 1 198 ? -25.872 0.962 -6.567 1.00 12.79 178 GLY A CA 1
ATOM 1410 C C . GLY A 1 198 ? -25.330 1.474 -5.246 1.00 12.87 178 GLY A C 1
ATOM 1411 O O . GLY A 1 198 ? -24.634 2.492 -5.205 1.00 12.89 178 GLY A O 1
ATOM 1412 N N . ALA A 1 199 ? -25.653 0.766 -4.167 1.00 12.95 179 ALA A N 1
ATOM 1413 C CA . ALA A 1 199 ? -25.223 1.147 -2.828 1.00 13.16 179 ALA A CA 1
ATOM 1414 C C . ALA A 1 199 ? -23.744 0.860 -2.607 1.00 13.37 179 ALA A C 1
ATOM 1415 O O . ALA A 1 199 ? -23.185 -0.077 -3.182 1.00 13.55 179 ALA A O 1
ATOM 1417 N N . LYS A 1 200 ? -23.124 1.683 -1.770 1.00 13.75 180 LYS A N 1
ATOM 1418 C CA . LYS A 1 200 ? -21.753 1.479 -1.334 1.00 14.17 180 LYS A CA 1
ATOM 1419 C C . LYS A 1 200 ? -21.772 0.616 -0.076 1.00 14.20 180 LYS A C 1
ATOM 1420 O O . LYS A 1 200 ? -22.427 0.963 0.909 1.00 14.29 180 LYS A O 1
ATOM 1426 N N . LEU A 1 201 ? -21.073 -0.516 -0.114 1.00 14.24 181 LEU A N 1
ATOM 1427 C CA . LEU A 1 201 ? -20.918 -1.344 1.079 1.00 14.40 181 LEU A CA 1
ATOM 1428 C C . LEU A 1 201 ? -19.745 -0.815 1.897 1.00 14.40 181 LEU A C 1
ATOM 1429 O O . LEU A 1 201 ? -18.644 -0.644 1.370 1.00 14.52 181 LEU A O 1
ATOM 1434 N N . VAL A 1 202 ? -19.993 -0.533 3.175 1.00 14.40 182 VAL A N 1
ATOM 1435 C CA . VAL A 1 202 ? -18.972 0.037 4.062 1.00 14.47 182 VAL A CA 1
ATOM 1436 C C . VAL A 1 202 ? -18.799 -0.767 5.355 1.00 14.65 182 VAL A C 1
ATOM 1437 O O . VAL A 1 202 ? -19.688 -1.525 5.748 1.00 14.35 182 VAL A O 1
ATOM 1441 N N . ASP A 1 203 ? -17.649 -0.597 6.005 1.00 14.93 183 ASP A N 1
ATOM 1442 C CA . ASP A 1 203 ? -17.390 -1.244 7.290 1.00 15.41 183 ASP A CA 1
ATOM 1443 C C . ASP A 1 203 ? -17.808 -0.360 8.468 1.00 15.62 183 ASP A C 1
ATOM 1444 O O . ASP A 1 203 ? -18.389 0.712 8.270 1.00 15.58 183 ASP A O 1
ATOM 1449 N N . GLU A 1 204 ? -17.504 -0.808 9.684 1.00 16.08 184 GLU A N 1
ATOM 1450 C CA . GLU A 1 204 ? -17.869 -0.082 10.905 1.00 16.69 184 GLU A CA 1
ATOM 1451 C C . GLU A 1 204 ? -17.059 1.207 11.113 1.00 16.74 184 GLU A C 1
ATOM 1452 O O . GLU A 1 204 ? -17.380 2.014 11.989 1.00 16.80 184 GLU A O 1
ATOM 1458 N N . ASN A 1 205 ? -16.014 1.386 10.309 1.00 16.95 185 ASN A N 1
ATOM 1459 C CA . ASN A 1 205 ? -15.244 2.630 10.289 1.00 17.15 185 ASN A CA 1
ATOM 1460 C C . ASN A 1 205 ? -15.726 3.566 9.178 1.00 17.35 185 ASN A C 1
ATOM 1461 O O . ASN A 1 205 ? -15.116 4.608 8.921 1.00 17.26 185 ASN A O 1
ATOM 1466 N N . LEU A 1 206 ? -16.830 3.178 8.536 1.00 17.62 186 LEU A N 1
ATOM 1467 C CA . LEU A 1 206 ? -17.423 3.897 7.397 1.00 18.03 186 LEU A CA 1
ATOM 1468 C C . LEU A 1 206 ? -16.497 3.994 6.174 1.00 18.41 186 LEU A C 1
ATOM 1469 O O . LEU A 1 206 ? -16.581 4.942 5.389 1.00 18.43 186 LEU A O 1
ATOM 1474 N N . ASN A 1 207 ? -15.621 3.002 6.026 1.00 18.93 187 ASN A N 1
ATOM 1475 C CA . ASN A 1 207 ? -14.760 2.885 4.852 1.00 19.54 187 ASN A CA 1
ATOM 1476 C C . ASN A 1 207 ? -15.319 1.850 3.882 1.00 19.91 187 ASN A C 1
ATOM 1477 O O . ASN A 1 207 ? -15.762 0.779 4.302 1.00 19.83 187 ASN A O 1
ATOM 1482 N N . GLU A 1 208 ? -15.295 2.175 2.589 1.00 20.44 188 GLU A N 1
ATOM 1483 C CA . GLU A 1 208 ? -15.828 1.292 1.549 1.00 21.07 188 GLU A CA 1
ATOM 1484 C C . GLU A 1 208 ? -15.115 -0.062 1.518 1.00 21.32 188 GLU A C 1
ATOM 1485 O O . GLU A 1 208 ? -13.884 -0.129 1.588 1.00 21.43 188 GLU A O 1
ATOM 1491 N N . LEU A 1 209 ? -15.894 -1.134 1.413 1.00 21.60 189 LEU A N 1
ATOM 1492 C CA . LEU A 1 209 ? -15.341 -2.482 1.372 1.00 21.92 189 LEU A CA 1
ATOM 1493 C C . LEU A 1 209 ? -15.064 -2.921 -0.062 1.00 22.03 189 LEU A C 1
ATOM 1494 O O . LEU A 1 209 ? -15.892 -2.726 -0.952 1.00 22.28 189 LEU A O 1
ATOM 1499 N N . MET B 1 21 ? -69.141 0.876 2.634 1.00 18.89 1 MET B N 1
ATOM 1500 C CA . MET B 1 21 ? -69.967 2.049 3.046 1.00 18.66 1 MET B CA 1
ATOM 1501 C C . MET B 1 21 ? -69.456 2.698 4.333 1.00 18.44 1 MET B C 1
ATOM 1502 O O . MET B 1 21 ? -69.894 3.794 4.699 1.00 18.65 1 MET B O 1
ATOM 1504 N N . THR B 1 22 ? -68.536 2.017 5.016 1.00 17.99 2 THR B N 1
ATOM 1505 C CA . THR B 1 22 ? -67.904 2.561 6.215 1.00 17.37 2 THR B CA 1
ATOM 1506 C C . THR B 1 22 ? -66.923 3.656 5.807 1.00 16.66 2 THR B C 1
ATOM 1507 O O . THR B 1 22 ? -65.983 3.416 5.046 1.00 16.75 2 THR B O 1
ATOM 1511 N N . LYS B 1 23 ? -67.166 4.860 6.312 1.00 15.58 3 LYS B N 1
ATOM 1512 C CA . LYS B 1 23 ? -66.380 6.031 5.947 1.00 14.54 3 LYS B CA 1
ATOM 1513 C C . LYS B 1 23 ? -65.439 6.416 7.081 1.00 13.68 3 LYS B C 1
ATOM 1514 O O . LYS B 1 23 ? -65.454 5.799 8.148 1.00 13.54 3 LYS B O 1
ATOM 1520 N N . ALA B 1 24 ? -64.606 7.424 6.840 1.00 12.57 4 ALA B N 1
ATOM 1521 C CA . ALA B 1 24 ? -63.720 7.943 7.868 1.00 11.67 4 ALA B CA 1
ATOM 1522 C C . ALA B 1 24 ? -63.896 9.445 8.004 1.00 11.02 4 ALA B C 1
ATOM 1523 O O . ALA B 1 24 ? -63.804 10.178 7.019 1.00 11.02 4 ALA B O 1
ATOM 1525 N N . LEU B 1 25 ? -64.167 9.893 9.225 1.00 10.18 5 LEU B N 1
ATOM 1526 C CA . LEU B 1 25 ? -64.228 11.320 9.512 1.00 9.66 5 LEU B CA 1
ATOM 1527 C C . LEU B 1 25 ? -62.867 11.786 10.008 1.00 9.29 5 LEU B C 1
ATOM 1528 O O . LEU B 1 25 ? -62.289 11.194 10.925 1.00 9.29 5 LEU B O 1
ATOM 1533 N N . ILE B 1 26 ? -62.362 12.844 9.381 1.00 8.71 6 ILE B N 1
ATOM 1534 C CA . ILE B 1 26 ? -61.078 13.425 9.749 1.00 8.44 6 ILE B CA 1
ATOM 1535 C C . ILE B 1 26 ? -61.340 14.713 10.519 1.00 8.21 6 ILE B C 1
ATOM 1536 O O . ILE B 1 26 ? -62.056 15.600 10.042 1.00 7.96 6 ILE B O 1
ATOM 1541 N N . SER B 1 27 ? -60.780 14.784 11.723 1.00 7.96 7 SER B N 1
ATOM 1542 C CA . SER B 1 27 ? -60.950 15.921 12.616 1.00 7.86 7 SER B CA 1
ATOM 1543 C C . SER B 1 27 ? -59.645 16.703 12.667 1.00 7.80 7 SER B C 1
ATOM 1544 O O . SER B 1 27 ? -58.690 16.301 13.338 1.00 7.81 7 SER B O 1
ATOM 1547 N N . ILE B 1 28 ? -59.618 17.829 11.960 1.00 7.66 8 ILE B N 1
ATOM 1548 C CA . ILE B 1 28 ? -58.370 18.531 11.676 1.00 7.52 8 ILE B CA 1
ATOM 1549 C C . ILE B 1 28 ? -58.139 19.742 12.579 1.00 7.75 8 ILE B C 1
ATOM 1550 O O . ILE B 1 28 ? -58.873 20.728 12.514 1.00 7.60 8 ILE B O 1
ATOM 1555 N N . ASP B 1 29 ? -57.114 19.640 13.425 1.00 7.82 9 ASP B N 1
ATOM 1556 C CA . ASP B 1 29 ? -56.586 20.763 14.212 1.00 8.09 9 ASP B CA 1
ATOM 1557 C C . ASP B 1 29 ? -57.596 21.559 15.048 1.00 8.19 9 ASP B C 1
ATOM 1558 O O . ASP B 1 29 ? -57.405 22.758 15.268 1.00 8.35 9 ASP B O 1
ATOM 1563 N N . TYR B 1 30 ? -58.656 20.909 15.529 1.00 8.27 10 TYR B N 1
ATOM 1564 C CA . TYR B 1 30 ? -59.648 21.628 16.334 1.00 8.49 10 TYR B CA 1
ATOM 1565 C C . TYR B 1 30 ? -59.231 21.708 17.804 1.00 8.81 10 TYR B C 1
ATOM 1566 O O . TYR B 1 30 ? -59.867 21.124 18.690 1.00 8.76 10 TYR B O 1
ATOM 1575 N N . THR B 1 31 ? -58.150 22.447 18.041 1.00 9.15 11 THR B N 1
ATOM 1576 C CA . THR B 1 31 ? -57.505 22.497 19.347 1.00 9.55 11 THR B CA 1
ATOM 1577 C C . THR B 1 31 ? -57.451 23.913 19.916 1.00 9.73 11 THR B C 1
ATOM 1578 O O . THR B 1 31 ? -57.712 24.890 19.207 1.00 9.62 11 THR B O 1
ATOM 1582 N N . GLU B 1 32 ? -57.102 24.006 21.199 1.00 10.07 12 GLU B N 1
ATOM 1583 C CA . GLU B 1 32 ? -57.008 25.278 21.921 1.00 10.45 12 GLU B CA 1
ATOM 1584 C C . GLU B 1 32 ? -56.278 26.376 21.143 1.00 10.39 12 GLU B C 1
ATOM 1585 O O . GLU B 1 32 ? -56.777 27.497 21.032 1.00 10.52 12 GLU B O 1
ATOM 1591 N N . ASP B 1 33 ? -55.105 26.055 20.602 1.00 10.53 13 ASP B N 1
ATOM 1592 C CA . ASP B 1 33 ? -54.298 27.068 19.921 1.00 10.58 13 ASP B CA 1
ATOM 1593 C C . ASP B 1 33 ? -54.930 27.641 18.649 1.00 10.57 13 ASP B C 1
ATOM 1594 O O . ASP B 1 33 ? -54.601 28.755 18.250 1.00 10.42 13 ASP B O 1
ATOM 1599 N N . PHE B 1 34 ? -55.847 26.892 18.039 1.00 10.58 14 PHE B N 1
ATOM 1600 C CA . PHE B 1 34 ? -56.533 27.339 16.824 1.00 10.59 14 PHE B CA 1
ATOM 1601 C C . PHE B 1 34 ? -57.939 27.888 17.070 1.00 10.77 14 PHE B C 1
ATOM 1602 O O . PHE B 1 34 ? -58.503 28.559 16.201 1.00 10.81 14 PHE B O 1
ATOM 1610 N N . VAL B 1 35 ? -58.503 27.602 18.244 1.00 10.96 15 VAL B N 1
ATOM 1611 C CA . VAL B 1 35 ? -59.920 27.891 18.499 1.00 11.15 15 VAL B CA 1
ATOM 1612 C C . VAL B 1 35 ? -60.172 28.848 19.670 1.00 11.59 15 VAL B C 1
ATOM 1613 O O . VAL B 1 35 ? -60.951 29.796 19.537 1.00 11.61 15 VAL B O 1
ATOM 1617 N N . ALA B 1 36 ? -59.525 28.593 20.806 1.00 12.09 16 ALA B N 1
ATOM 1618 C CA . ALA B 1 36 ? -59.751 29.368 22.032 1.00 12.54 16 ALA B CA 1
ATOM 1619 C C . ALA B 1 36 ? -59.361 30.838 21.881 1.00 13.02 16 ALA B C 1
ATOM 1620 O O . ALA B 1 36 ? -58.446 31.162 21.126 1.00 12.89 16 ALA B O 1
ATOM 1622 N N . ASP B 1 37 ? -60.055 31.714 22.611 1.00 13.50 17 ASP B N 1
ATOM 1623 C CA A ASP B 1 37 ? -59.774 33.150 22.578 0.50 13.84 17 ASP B CA 1
ATOM 1624 C CA B ASP B 1 37 ? -59.769 33.152 22.590 0.50 13.96 17 ASP B CA 1
ATOM 1625 C C . ASP B 1 37 ? -58.295 33.456 22.834 1.00 14.00 17 ASP B C 1
ATOM 1626 O O . ASP B 1 37 ? -57.723 34.343 22.196 1.00 14.22 17 ASP B O 1
ATOM 1635 N N . SER B 1 38 ? -57.685 32.718 23.760 1.00 14.18 18 SER B N 1
ATOM 1636 C CA . SER B 1 38 ? -56.279 32.922 24.111 1.00 14.40 18 SER B CA 1
ATOM 1637 C C . SER B 1 38 ? -55.323 31.978 23.371 1.00 14.13 18 SER B C 1
ATOM 1638 O O . SER B 1 38 ? -54.143 31.886 23.719 1.00 14.24 18 SER B O 1
ATOM 1641 N N . GLY B 1 39 ? -55.832 31.289 22.351 1.00 13.82 19 GLY B N 1
ATOM 1642 C CA . GLY B 1 39 ? -55.018 30.381 21.541 1.00 13.35 19 GLY B CA 1
ATOM 1643 C C . GLY B 1 39 ? -53.889 31.101 20.827 1.00 13.08 19 GLY B C 1
ATOM 1644 O O . GLY B 1 39 ? -54.068 32.226 20.354 1.00 13.07 19 GLY B O 1
ATOM 1645 N N . LYS B 1 40 ? -52.730 30.448 20.748 1.00 12.75 20 LYS B N 1
ATOM 1646 C CA . LYS B 1 40 ? -51.518 31.056 20.185 1.00 12.64 20 LYS B CA 1
ATOM 1647 C C . LYS B 1 40 ? -51.628 31.400 18.695 1.00 12.55 20 LYS B C 1
ATOM 1648 O O . LYS B 1 40 ? -50.958 32.317 18.216 1.00 12.67 20 LYS B O 1
ATOM 1654 N N . LEU B 1 41 ? -52.464 30.661 17.972 1.00 12.41 21 LEU B N 1
ATOM 1655 C CA . LEU B 1 41 ? -52.703 30.925 16.553 1.00 12.24 21 LEU B CA 1
ATOM 1656 C C . LEU B 1 41 ? -54.201 30.833 16.271 1.00 12.16 21 LEU B C 1
ATOM 1657 O O . LEU B 1 41 ? -54.644 30.180 15.322 1.00 11.99 21 LEU B O 1
ATOM 1662 N N . THR B 1 42 ? -54.980 31.504 17.113 1.00 12.00 22 THR B N 1
ATOM 1663 C CA . THR B 1 42 ? -56.427 31.323 17.120 1.00 12.03 22 THR B CA 1
ATOM 1664 C C . THR B 1 42 ? -57.140 31.943 15.922 1.00 11.96 22 THR B C 1
ATOM 1665 O O . THR B 1 42 ? -56.834 33.064 15.504 1.00 12.12 22 THR B O 1
ATOM 1669 N N . ALA B 1 43 ? -58.087 31.184 15.377 1.00 11.87 23 ALA B N 1
ATOM 1670 C CA . ALA B 1 43 ? -58.962 31.667 14.318 1.00 11.81 23 ALA B CA 1
ATOM 1671 C C . ALA B 1 43 ? -60.142 32.430 14.918 1.00 11.83 23 ALA B C 1
ATOM 1672 O O . ALA B 1 43 ? -60.960 32.997 14.191 1.00 12.02 23 ALA B O 1
ATOM 1674 N N . GLY B 1 44 ? -60.221 32.434 16.249 1.00 11.51 24 GLY B N 1
ATOM 1675 C CA . GLY B 1 44 ? -61.181 33.259 16.982 1.00 11.33 24 GLY B CA 1
ATOM 1676 C C . GLY B 1 44 ? -62.631 32.834 16.864 1.00 11.08 24 GLY B C 1
ATOM 1677 O O . GLY B 1 44 ? -62.942 31.643 16.809 1.00 11.20 24 GLY B O 1
ATOM 1678 N N . ALA B 1 45 ? -63.516 33.826 16.813 1.00 10.86 25 ALA B N 1
ATOM 1679 C CA . ALA B 1 45 ? -64.963 33.596 16.832 1.00 10.67 25 ALA B CA 1
ATOM 1680 C C . ALA B 1 45 ? -65.519 32.616 15.780 1.00 10.49 25 ALA B C 1
ATOM 1681 O O . ALA B 1 45 ? -66.351 31.778 16.128 1.00 10.39 25 ALA B O 1
ATOM 1683 N N . PRO B 1 46 ? -65.075 32.709 14.503 1.00 10.44 26 PRO B N 1
ATOM 1684 C CA . PRO B 1 46 ? -65.599 31.751 13.516 1.00 10.31 26 PRO B CA 1
ATOM 1685 C C . PRO B 1 46 ? -65.274 30.291 13.848 1.00 10.13 26 PRO B C 1
ATOM 1686 O O . PRO B 1 46 ? -66.090 29.409 13.579 1.00 10.01 26 PRO B O 1
ATOM 1690 N N . ALA B 1 47 ? -64.100 30.048 14.429 1.00 9.99 27 ALA B N 1
ATOM 1691 C CA . ALA B 1 47 ? -63.704 28.703 14.850 1.00 9.85 27 ALA B CA 1
ATOM 1692 C C . ALA B 1 47 ? -64.499 28.245 16.071 1.00 9.90 27 ALA B C 1
ATOM 1693 O O . ALA B 1 47 ? -64.930 27.095 16.140 1.00 9.92 27 ALA B O 1
ATOM 1695 N N . GLN B 1 48 ? -64.693 29.151 17.027 1.00 10.03 28 GLN B N 1
ATOM 1696 C CA . GLN B 1 48 ? -65.512 28.869 18.208 1.00 10.25 28 GLN B CA 1
ATOM 1697 C C . GLN B 1 48 ? -66.960 28.561 17.825 1.00 10.29 28 GLN B C 1
ATOM 1698 O O . GLN B 1 48 ? -67.610 27.715 18.447 1.00 10.14 28 GLN B O 1
ATOM 1704 N N . ALA B 1 49 ? -67.447 29.240 16.788 1.00 10.30 29 ALA B N 1
ATOM 1705 C CA . ALA B 1 49 ? -68.834 29.113 16.337 1.00 10.38 29 ALA B CA 1
ATOM 1706 C C . ALA B 1 49 ? -69.211 27.722 15.817 1.00 10.39 29 ALA B C 1
ATOM 1707 O O . ALA B 1 49 ? -70.391 27.364 15.814 1.00 10.77 29 ALA B O 1
ATOM 1709 N N . ILE B 1 50 ? -68.220 26.946 15.379 1.00 10.15 30 ILE B N 1
ATOM 1710 C CA . ILE B 1 50 ? -68.487 25.606 14.844 1.00 10.00 30 ILE B CA 1
ATOM 1711 C C . ILE B 1 50 ? -68.413 24.494 15.897 1.00 10.21 30 ILE B C 1
ATOM 1712 O O . ILE B 1 50 ? -68.634 23.324 15.576 1.00 10.09 30 ILE B O 1
ATOM 1717 N N . SER B 1 51 ? -68.124 24.861 17.145 1.00 10.54 31 SER B N 1
ATOM 1718 C CA . SER B 1 51 ? -67.916 23.877 18.218 1.00 11.09 31 SER B CA 1
ATOM 1719 C C . SER B 1 51 ? -69.072 22.893 18.392 1.00 11.19 31 SER B C 1
ATOM 1720 O O . SER B 1 51 ? -68.846 21.689 18.538 1.00 11.30 31 SER B O 1
ATOM 1723 N N . ASP B 1 52 ? -70.302 23.406 18.372 1.00 11.35 32 ASP B N 1
ATOM 1724 C CA . ASP B 1 52 ? -71.493 22.565 18.488 1.00 11.63 32 ASP B CA 1
ATOM 1725 C C . ASP B 1 52 ? -71.635 21.605 17.309 1.00 11.20 32 ASP B C 1
ATOM 1726 O O . ASP B 1 52 ? -71.876 20.413 17.505 1.00 11.22 32 ASP B O 1
ATOM 1731 N N . ALA B 1 53 ? -71.470 22.128 16.095 1.00 10.81 33 ALA B N 1
ATOM 1732 C CA . ALA B 1 53 ? -71.621 21.335 14.874 1.00 10.31 33 ALA B CA 1
ATOM 1733 C C . ALA B 1 53 ? -70.535 20.272 14.710 1.00 10.08 33 ALA B C 1
ATOM 1734 O O . ALA B 1 53 ? -70.831 19.139 14.332 1.00 9.70 33 ALA B O 1
ATOM 1736 N N . ILE B 1 54 ? -69.286 20.635 14.998 1.00 9.81 34 ILE B N 1
ATOM 1737 C CA . ILE B 1 54 ? -68.170 19.701 14.820 1.00 9.76 34 ILE B CA 1
ATOM 1738 C C . ILE B 1 54 ? -68.228 18.539 15.820 1.00 9.99 34 ILE B C 1
ATOM 1739 O O . ILE B 1 54 ? -67.955 17.393 15.460 1.00 9.75 34 ILE B O 1
ATOM 1744 N N . SER B 1 55 ? -68.602 18.836 17.063 1.00 10.22 35 SER B N 1
ATOM 1745 C CA . SER B 1 55 ? -68.778 17.793 18.069 1.00 10.72 35 SER B CA 1
ATOM 1746 C C . SER B 1 55 ? -69.978 16.903 17.737 1.00 10.80 35 SER B C 1
ATOM 1747 O O . SER B 1 55 ? -69.890 15.681 17.844 1.00 10.99 35 SER B O 1
ATOM 1750 N N . LYS B 1 56 ? -71.080 17.520 17.308 1.00 11.07 36 LYS B N 1
ATOM 1751 C CA . LYS B 1 56 ? -72.297 16.787 16.938 1.00 11.24 36 LYS B CA 1
ATOM 1752 C C . LYS B 1 56 ? -72.073 15.814 15.777 1.00 11.03 36 LYS B C 1
ATOM 1753 O O . LYS B 1 56 ? -72.475 14.648 15.851 1.00 11.18 36 LYS B O 1
ATOM 1759 N N . VAL B 1 57 ? -71.434 16.296 14.712 1.00 10.64 37 VAL B N 1
ATOM 1760 C CA . VAL B 1 57 ? -71.205 15.480 13.521 1.00 10.54 37 VAL B CA 1
ATOM 1761 C C . VAL B 1 57 ? -70.204 14.347 13.789 1.00 10.50 37 VAL B C 1
ATOM 1762 O O . VAL B 1 57 ? -70.318 13.267 13.209 1.00 10.34 37 VAL B O 1
ATOM 1766 N N . THR B 1 58 ? -69.245 14.593 14.680 1.00 10.51 38 THR B N 1
ATOM 1767 C CA . THR B 1 58 ? -68.255 13.578 15.042 1.00 10.62 38 THR B CA 1
ATOM 1768 C C . THR B 1 58 ? -68.896 12.456 15.859 1.00 10.81 38 THR B C 1
ATOM 1769 O O . THR B 1 58 ? -68.644 11.278 15.602 1.00 10.77 38 THR B O 1
ATOM 1773 N N . ARG B 1 59 ? -69.736 12.830 16.824 1.00 11.11 39 ARG B N 1
ATOM 1774 C CA . ARG B 1 59 ? -70.494 11.856 17.609 1.00 11.50 39 ARG B CA 1
ATOM 1775 C C . ARG B 1 59 ? -71.451 11.051 16.732 1.00 11.67 39 ARG B C 1
ATOM 1776 O O . ARG B 1 59 ? -71.661 9.860 16.972 1.00 11.68 39 ARG B O 1
ATOM 1784 N N . LEU B 1 60 ? -72.015 11.705 15.717 1.00 11.90 40 LEU B N 1
ATOM 1785 C CA . LEU B 1 60 ? -72.907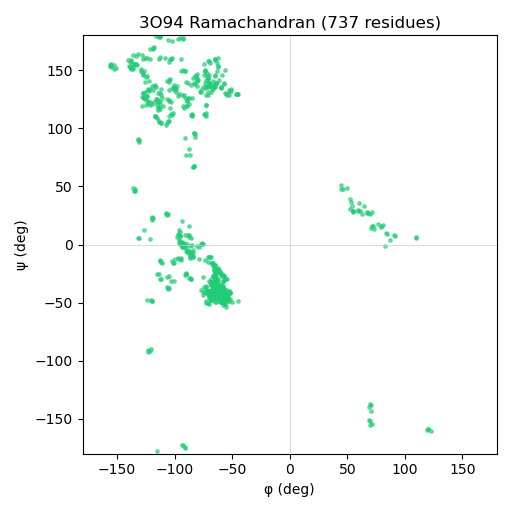 11.045 14.765 1.00 12.18 40 LEU B CA 1
ATOM 1786 C C . LEU B 1 60 ? -72.167 10.023 13.902 1.00 12.32 40 LEU B C 1
ATOM 1787 O O . LEU B 1 60 ? -72.625 8.890 13.745 1.00 12.23 40 LEU B O 1
ATOM 1792 N N . ALA B 1 61 ? -71.025 10.430 13.349 1.00 12.44 41 ALA B N 1
ATOM 1793 C CA . ALA B 1 61 ? -70.187 9.546 12.541 1.00 12.74 41 ALA B CA 1
ATOM 1794 C C . ALA B 1 61 ? -69.743 8.319 13.336 1.00 13.03 41 ALA B C 1
ATOM 1795 O O . ALA B 1 61 ? -69.786 7.196 12.831 1.00 13.07 41 ALA B O 1
ATOM 1797 N N . PHE B 1 62 ? -69.334 8.545 14.584 1.00 13.51 42 PHE B N 1
ATOM 1798 C CA . PHE B 1 62 ? -68.928 7.469 15.488 1.00 13.89 42 PHE B CA 1
ATOM 1799 C C . PHE B 1 62 ? -70.077 6.493 15.757 1.00 14.17 42 PHE B C 1
ATOM 1800 O O . PHE B 1 62 ? -69.877 5.278 15.734 1.00 14.20 42 PHE B O 1
ATOM 1808 N N . GLU B 1 63 ? -71.271 7.035 15.993 1.00 14.54 43 GLU B N 1
ATOM 1809 C CA . GLU B 1 63 ? -72.475 6.230 16.221 1.00 14.91 43 GLU B CA 1
ATOM 1810 C C . GLU B 1 63 ? -72.844 5.379 15.004 1.00 15.17 43 GLU B C 1
ATOM 1811 O O . GLU B 1 63 ? -73.337 4.257 15.151 1.00 15.35 43 GLU B O 1
ATOM 1813 N N . ARG B 1 64 ? -72.592 5.918 13.811 1.00 15.36 44 ARG B N 1
ATOM 1814 C CA . ARG B 1 64 ? -72.879 5.236 12.546 1.00 15.54 44 ARG B CA 1
ATOM 1815 C C . ARG B 1 64 ? -71.831 4.182 12.178 1.00 15.30 44 ARG B C 1
ATOM 1816 O O . ARG B 1 64 ? -71.950 3.521 11.145 1.00 15.54 44 ARG B O 1
ATOM 1824 N N . GLY B 1 65 ? -70.801 4.046 13.011 1.00 14.97 45 GLY B N 1
ATOM 1825 C CA . GLY B 1 65 ? -69.757 3.045 12.798 1.00 14.52 45 GLY B CA 1
ATOM 1826 C C . GLY B 1 65 ? -68.560 3.505 11.982 1.00 14.21 45 GLY B C 1
ATOM 1827 O O . GLY B 1 65 ? -67.704 2.692 11.628 1.00 14.24 45 GLY B O 1
ATOM 1828 N N . ASP B 1 66 ? -68.493 4.802 11.686 1.00 13.83 46 ASP B N 1
ATOM 1829 C CA . ASP B 1 66 ? -67.364 5.365 10.940 1.00 13.58 46 ASP B CA 1
ATOM 1830 C C . ASP B 1 66 ? -66.084 5.373 11.771 1.00 13.17 46 ASP B C 1
ATOM 1831 O O . ASP B 1 66 ? -66.128 5.329 13.002 1.00 13.19 46 ASP B O 1
ATOM 1836 N N . TYR B 1 67 ? -64.946 5.425 11.086 1.00 12.79 47 TYR B N 1
ATOM 1837 C CA . TYR B 1 67 ? -63.664 5.642 11.742 1.00 12.57 47 TYR B CA 1
ATOM 1838 C C . TYR B 1 67 ? -63.468 7.134 11.987 1.00 12.25 47 TYR B C 1
ATOM 1839 O O . TYR B 1 67 ? -63.918 7.965 11.193 1.00 12.40 47 TYR B O 1
ATOM 1848 N N . ILE B 1 68 ? -62.820 7.466 13.099 1.00 11.80 48 ILE B N 1
ATOM 1849 C CA . ILE B 1 68 ? -62.564 8.856 13.462 1.00 11.44 48 ILE B CA 1
ATOM 1850 C C . ILE B 1 68 ? -61.060 9.071 13.600 1.00 11.10 48 ILE B C 1
ATOM 1851 O O . ILE B 1 68 ? -60.405 8.423 14.418 1.00 11.05 48 ILE B O 1
ATOM 1856 N N . PHE B 1 69 ? -60.521 9.981 12.794 1.00 10.59 49 PHE B N 1
ATOM 1857 C CA . PHE B 1 69 ? -59.096 10.293 12.824 1.00 10.21 49 PHE B CA 1
ATOM 1858 C C . PHE B 1 69 ? -58.869 11.733 13.261 1.00 10.07 49 PHE B C 1
ATOM 1859 O O . PHE B 1 69 ? -59.184 12.668 12.521 1.00 9.96 49 PHE B O 1
ATOM 1867 N N . PHE B 1 70 ? -58.330 11.903 14.465 1.00 9.83 50 PHE B N 1
ATOM 1868 C CA . PHE B 1 70 ? -57.882 13.210 14.933 1.00 9.78 50 PHE B CA 1
ATOM 1869 C C . PHE B 1 70 ? -56.466 13.439 14.427 1.00 9.65 50 PHE B C 1
ATOM 1870 O O . PHE B 1 70 ? -55.532 12.745 14.828 1.00 9.86 50 PHE B O 1
ATOM 1878 N N . THR B 1 71 ? -56.329 14.401 13.522 1.00 9.38 51 THR B N 1
ATOM 1879 C CA . THR B 1 71 ? -55.054 14.689 12.876 1.00 9.20 51 THR B CA 1
ATOM 1880 C C . THR B 1 71 ? -54.610 16.076 13.323 1.00 9.10 51 THR B C 1
ATOM 1881 O O . THR B 1 71 ? -55.163 17.091 12.888 1.00 9.09 51 THR B O 1
ATOM 1885 N N . ILE B 1 72 ? -53.619 16.102 14.211 1.00 9.05 52 ILE B N 1
ATOM 1886 C CA . ILE B 1 72 ? -53.342 17.279 15.033 1.00 9.17 52 ILE B CA 1
ATOM 1887 C C . ILE B 1 72 ? -51.894 17.748 14.919 1.00 9.37 52 ILE B C 1
ATOM 1888 O O . ILE B 1 72 ? -50.964 16.965 15.128 1.00 9.24 52 ILE B O 1
ATOM 1893 N N . ASP B 1 73 ? -51.721 19.029 14.591 1.00 9.61 53 ASP B N 1
ATOM 1894 C CA . ASP B 1 73 ? -50.413 19.685 14.595 1.00 10.14 53 ASP B CA 1
ATOM 1895 C C . ASP B 1 73 ? -49.628 19.327 15.848 1.00 10.61 53 ASP B C 1
ATOM 1896 O O . ASP B 1 73 ? -50.147 19.433 16.960 1.00 10.34 53 ASP B O 1
ATOM 1901 N N . ALA B 1 74 ? -48.385 18.894 15.652 1.00 11.34 54 ALA B N 1
ATOM 1902 C CA . ALA B 1 74 ? -47.465 18.604 16.746 1.00 12.19 54 ALA B CA 1
ATOM 1903 C C . ALA B 1 74 ? -46.132 19.282 16.454 1.00 12.85 54 ALA B C 1
ATOM 1904 O O . ALA B 1 74 ? -45.258 18.707 15.797 1.00 13.04 54 ALA B O 1
ATOM 1906 N N . HIS B 1 75 ? -45.992 20.513 16.935 1.00 13.67 55 HIS B N 1
ATOM 1907 C CA . HIS B 1 75 ? -44.813 21.323 16.655 1.00 14.62 55 HIS B CA 1
ATOM 1908 C C . HIS B 1 75 ? -43.851 21.379 17.837 1.00 15.50 55 HIS B C 1
ATOM 1909 O O . HIS B 1 75 ? -44.230 21.114 18.980 1.00 15.36 55 HIS B O 1
ATOM 1916 N N . GLU B 1 76 ? -42.602 21.724 17.542 1.00 16.63 56 GLU B N 1
ATOM 1917 C CA . GLU B 1 76 ? -41.593 21.936 18.570 1.00 17.95 56 GLU B CA 1
ATOM 1918 C C . GLU B 1 76 ? -41.022 23.342 18.450 1.00 18.41 56 GLU B C 1
ATOM 1919 O O . GLU B 1 76 ? -40.814 23.843 17.343 1.00 18.64 56 GLU B O 1
ATOM 1925 N N . GLU B 1 77 ? -40.784 23.975 19.595 1.00 19.13 57 GLU B N 1
ATOM 1926 C CA . GLU B 1 77 ? -40.124 25.275 19.638 1.00 19.85 57 GLU B CA 1
ATOM 1927 C C . GLU B 1 77 ? -38.661 25.095 19.245 1.00 20.23 57 GLU B C 1
ATOM 1928 O O . GLU B 1 77 ? -38.018 24.121 19.647 1.00 20.55 57 GLU B O 1
ATOM 1929 N N . ASN B 1 78 ? -38.150 26.027 18.447 1.00 20.56 58 ASN B N 1
ATOM 1930 C CA . ASN B 1 78 ? -36.771 25.962 17.972 1.00 20.86 58 ASN B CA 1
ATOM 1931 C C . ASN B 1 78 ? -36.539 24.854 16.943 1.00 21.01 58 ASN B C 1
ATOM 1932 O O . ASN B 1 78 ? -35.430 24.329 16.832 1.00 21.21 58 ASN B O 1
ATOM 1933 N N . ASP B 1 79 ? -37.589 24.498 16.205 1.00 21.02 59 ASP B N 1
ATOM 1934 C CA . ASP B 1 79 ? -37.467 23.579 15.077 1.00 20.95 59 ASP B CA 1
ATOM 1935 C C . ASP B 1 79 ? -37.100 24.407 13.849 1.00 20.78 59 ASP B C 1
ATOM 1936 O O . ASP B 1 79 ? -37.943 24.693 12.992 1.00 20.83 59 ASP B O 1
ATOM 1941 N N . CYS B 1 80 ? -35.828 24.795 13.784 1.00 20.55 60 CYS B N 1
ATOM 1942 C CA . CYS B 1 80 ? -35.322 25.687 12.742 1.00 20.39 60 CYS B CA 1
ATOM 1943 C C . CYS B 1 80 ? -35.311 25.044 11.356 1.00 19.63 60 CYS B C 1
ATOM 1944 O O . CYS B 1 80 ? -35.204 25.741 10.345 1.00 19.73 60 CYS B O 1
ATOM 1947 N N . PHE B 1 81 ? -35.424 23.718 11.315 1.00 18.69 61 PHE B N 1
ATOM 1948 C CA . PHE B 1 81 ? -35.467 22.987 10.051 1.00 17.83 61 PHE B CA 1
ATOM 1949 C C . PHE B 1 81 ? -36.862 22.928 9.426 1.00 17.42 61 PHE B C 1
ATOM 1950 O O . PHE B 1 81 ? -37.008 22.513 8.275 1.00 17.30 61 PHE B O 1
ATOM 1958 N N . HIS B 1 82 ? -37.877 23.344 10.179 1.00 16.87 62 HIS B N 1
ATOM 1959 C CA . HIS B 1 82 ? -39.241 23.384 9.661 1.00 16.39 62 HIS B CA 1
ATOM 1960 C C . HIS B 1 82 ? -39.544 24.757 9.063 1.00 16.09 62 HIS B C 1
ATOM 1961 O O . HIS B 1 82 ? -39.518 25.758 9.778 1.00 15.85 62 HIS B O 1
ATOM 1968 N N . PRO B 1 83 ? -39.835 24.811 7.747 1.00 15.86 63 PRO B N 1
ATOM 1969 C CA . PRO B 1 83 ? -40.155 26.084 7.088 1.00 15.61 63 PRO B CA 1
ATOM 1970 C C . PRO B 1 83 ? -41.342 26.826 7.707 1.00 15.40 63 PRO B C 1
ATOM 1971 O O . PRO B 1 83 ? -41.400 28.055 7.637 1.00 15.41 63 PRO B O 1
ATOM 1975 N N . GLU B 1 84 ? -42.267 26.089 8.320 1.00 15.01 64 GLU B N 1
ATOM 1976 C CA . GLU B 1 84 ? -43.440 26.693 8.956 1.00 14.77 64 GLU B CA 1
ATOM 1977 C C . GLU B 1 84 ? -43.072 27.578 10.153 1.00 15.00 64 GLU B C 1
ATOM 1978 O O . GLU B 1 84 ? -43.815 28.499 10.498 1.00 14.90 64 GLU B O 1
ATOM 1984 N N . SER B 1 85 ? -41.921 27.302 10.769 1.00 15.19 65 SER B N 1
ATOM 1985 C CA . SER B 1 85 ? -41.445 28.058 11.933 1.00 15.59 65 SER B CA 1
ATOM 1986 C C . SER B 1 85 ? -41.289 29.555 11.671 1.00 15.54 65 SER B C 1
ATOM 1987 O O . SER B 1 85 ? -41.463 30.366 12.582 1.00 15.77 65 SER B O 1
ATOM 1990 N N . LYS B 1 86 ? -40.962 29.912 10.431 1.00 15.47 66 LYS B N 1
ATOM 1991 C CA . LYS B 1 86 ? -40.762 31.309 10.050 1.00 15.35 66 LYS B CA 1
ATOM 1992 C C . LYS B 1 86 ? -42.047 31.990 9.567 1.00 15.16 66 LYS B C 1
ATOM 1993 O O . LYS B 1 86 ? -42.058 33.198 9.315 1.00 15.40 66 LYS B O 1
ATOM 1995 N N . LEU B 1 87 ? -43.126 31.216 9.454 1.00 14.67 67 LEU B N 1
ATOM 1996 C CA . LEU B 1 87 ? -44.379 31.710 8.878 1.00 14.29 67 LEU B CA 1
ATOM 1997 C C . LEU B 1 87 ? -45.452 32.027 9.913 1.00 14.05 67 LEU B C 1
ATOM 1998 O O . LEU B 1 87 ? -46.282 32.916 9.704 1.00 14.03 67 LEU B O 1
ATOM 2003 N N . PHE B 1 88 ? -45.441 31.286 11.017 1.00 13.82 68 PHE B N 1
ATOM 2004 C CA . PHE B 1 88 ? -46.418 31.466 12.085 1.00 13.54 68 PHE B CA 1
ATOM 2005 C C . PHE B 1 88 ? -45.726 31.424 13.444 1.00 13.41 68 PHE B C 1
ATOM 2006 O O . PHE B 1 88 ? -44.689 30.770 13.584 1.00 13.42 68 PHE B O 1
ATOM 2014 N N . PRO B 1 89 ? -46.290 32.124 14.451 1.00 13.28 69 PRO B N 1
ATOM 2015 C CA . PRO B 1 89 ? -45.773 32.021 15.818 1.00 13.08 69 PRO B CA 1
ATOM 2016 C C . PRO B 1 89 ? -45.911 30.590 16.350 1.00 12.80 69 PRO B C 1
ATOM 2017 O O . PRO B 1 89 ? -46.707 29.818 15.806 1.00 12.68 69 PRO B O 1
ATOM 2021 N N . PRO B 1 90 ? -45.137 30.232 17.396 1.00 12.48 70 PRO B N 1
ATOM 2022 C CA . PRO B 1 90 ? -45.244 28.896 17.986 1.00 12.24 70 PRO B CA 1
ATOM 2023 C C . PRO B 1 90 ? -46.690 28.531 18.320 1.00 11.88 70 PRO B C 1
ATOM 2024 O O . PRO B 1 90 ? -47.417 29.346 18.890 1.00 11.75 70 PRO B O 1
ATOM 2028 N N . HIS B 1 91 ? -47.098 27.322 17.943 1.00 11.53 71 HIS B N 1
ATOM 2029 C CA . HIS B 1 91 ? -48.458 26.840 18.182 1.00 11.26 71 HIS B CA 1
ATOM 2030 C C . HIS B 1 91 ? -48.497 25.318 18.220 1.00 11.33 71 HIS B C 1
ATOM 2031 O O . HIS B 1 91 ? -47.645 24.655 17.623 1.00 11.12 71 HIS B O 1
ATOM 2038 N N . ASN B 1 92 ? -49.499 24.776 18.914 1.00 11.44 72 ASN B N 1
ATOM 2039 C CA . ASN B 1 92 ? -49.653 23.328 19.097 1.00 11.68 72 ASN B CA 1
ATOM 2040 C C . ASN B 1 92 ? -48.346 22.627 19.459 1.00 11.95 72 ASN B C 1
ATOM 2041 O O . ASN B 1 92 ? -47.985 21.603 18.871 1.00 11.68 72 ASN B O 1
ATOM 2046 N N . LEU B 1 93 ? -47.642 23.200 20.431 1.00 12.39 73 LEU B N 1
ATOM 2047 C CA . LEU B 1 93 ? -46.369 22.656 20.881 1.00 13.03 73 LEU B CA 1
ATOM 2048 C C . LEU B 1 93 ? -46.595 21.365 21.656 1.00 13.54 73 LEU B C 1
ATOM 2049 O O . LEU B 1 93 ? -47.503 21.281 22.486 1.00 13.58 73 LEU B O 1
ATOM 2054 N N . ILE B 1 94 ? -45.777 20.359 21.357 1.00 14.10 74 ILE B N 1
ATOM 2055 C CA . ILE B 1 94 ? -45.867 19.056 22.012 1.00 14.73 74 ILE B CA 1
ATOM 2056 C C . ILE B 1 94 ? -45.792 19.215 23.530 1.00 15.02 74 ILE B C 1
ATOM 2057 O O . ILE B 1 94 ? -44.905 19.898 24.048 1.00 15.19 74 ILE B O 1
ATOM 2062 N N . GLY B 1 95 ? -46.754 18.610 24.223 1.00 15.21 75 GLY B N 1
ATOM 2063 C CA . GLY B 1 95 ? -46.804 18.631 25.681 1.00 15.52 75 GLY B CA 1
ATOM 2064 C C . GLY B 1 95 ? -47.461 19.854 26.293 1.00 15.65 75 GLY B C 1
ATOM 2065 O O . GLY B 1 95 ? -47.404 20.042 27.510 1.00 16.10 75 GLY B O 1
ATOM 2066 N N . THR B 1 96 ? -48.086 20.687 25.462 1.00 15.47 76 THR B N 1
ATOM 2067 C CA . THR B 1 96 ? -48.755 21.898 25.947 1.00 15.25 76 THR B CA 1
ATOM 2068 C C . THR B 1 96 ? -50.273 21.823 25.784 1.00 15.11 76 THR B C 1
ATOM 2069 O O . THR B 1 96 ? -50.785 21.015 25.003 1.00 15.03 76 THR B O 1
ATOM 2073 N N . SER B 1 97 ? -50.979 22.675 26.527 1.00 14.94 77 SER B N 1
ATOM 2074 C CA . SER B 1 97 ? -52.441 22.749 26.484 1.00 14.78 77 SER B CA 1
ATOM 2075 C C . SER B 1 97 ? -52.970 23.181 25.116 1.00 14.57 77 SER B C 1
ATOM 2076 O O . SER B 1 97 ? -54.129 22.926 24.786 1.00 14.49 77 SER B O 1
ATOM 2079 N N . GLY B 1 98 ? -52.115 23.831 24.328 1.00 14.27 78 GLY B N 1
ATOM 2080 C CA . GLY B 1 98 ? -52.467 24.258 22.976 1.00 13.85 78 GLY B CA 1
ATOM 2081 C C . GLY B 1 98 ? -52.983 23.143 22.082 1.00 13.69 78 GLY B C 1
ATOM 2082 O O . GLY B 1 98 ? -53.798 23.388 21.191 1.00 13.47 78 GLY B O 1
ATOM 2083 N N . ARG B 1 99 ? -52.518 21.918 22.335 1.00 13.50 79 ARG B N 1
ATOM 2084 C CA . ARG B 1 99 ? -52.895 20.743 21.545 1.00 13.47 79 ARG B CA 1
ATOM 2085 C C . ARG B 1 99 ? -54.179 20.059 22.022 1.00 13.41 79 ARG B C 1
ATOM 2086 O O . ARG B 1 99 ? -54.602 19.064 21.430 1.00 13.41 79 ARG B O 1
ATOM 2094 N N . ASN B 1 100 ? -54.783 20.578 23.091 1.00 13.32 80 ASN B N 1
ATOM 2095 C CA . ASN B 1 100 ? -56.025 20.016 23.625 1.00 13.31 80 ASN B CA 1
ATOM 2096 C C . ASN B 1 100 ? -57.206 20.294 22.708 1.00 12.95 80 ASN B C 1
ATOM 2097 O O . ASN B 1 100 ? -57.435 21.440 22.324 1.00 12.90 80 ASN B O 1
ATOM 2102 N N . LEU B 1 101 ? -57.952 19.246 22.365 1.00 12.47 81 LEU B N 1
ATOM 2103 C CA . LEU B 1 101 ? -59.169 19.394 21.565 1.00 12.15 81 LEU B CA 1
ATOM 2104 C C . LEU B 1 101 ? -60.172 20.304 22.274 1.00 12.13 81 LEU B C 1
ATOM 2105 O O . LEU B 1 101 ? -60.388 20.186 23.481 1.00 12.09 81 LEU B O 1
ATOM 2110 N N . TYR B 1 102 ? -60.770 21.214 21.511 1.00 11.95 82 TYR B N 1
ATOM 2111 C CA . TYR B 1 102 ? -61.650 22.246 22.054 1.00 11.91 82 TYR B CA 1
ATOM 2112 C C . TYR B 1 102 ? -63.109 21.801 22.118 1.00 11.92 82 TYR B C 1
ATOM 2113 O O . TYR B 1 102 ? -63.614 21.153 21.197 1.00 11.80 82 TYR B O 1
ATOM 2122 N N . GLY B 1 103 ? -63.777 22.163 23.211 1.00 11.91 83 GLY B N 1
ATOM 2123 C CA . GLY B 1 103 ? -65.213 21.927 23.367 1.00 12.07 83 GLY B CA 1
ATOM 2124 C C . GLY B 1 103 ? -65.582 20.472 23.583 1.00 12.30 83 GLY B C 1
ATOM 2125 O O . GLY B 1 103 ? -64.773 19.682 24.073 1.00 12.20 83 GLY B O 1
ATOM 2126 N N . ASP B 1 104 ? -66.811 20.119 23.208 1.00 12.50 84 ASP B N 1
ATOM 2127 C CA . ASP B 1 104 ? -67.326 18.760 23.403 1.00 12.95 84 ASP B CA 1
ATOM 2128 C C . ASP B 1 104 ? -66.533 17.702 22.632 1.00 13.19 84 ASP B C 1
ATOM 2129 O O . ASP B 1 104 ? -66.531 16.529 23.005 1.00 13.18 84 ASP B O 1
ATOM 2134 N N . LEU B 1 105 ? -65.855 18.122 21.566 1.00 13.51 85 LEU B N 1
ATOM 2135 C CA . LEU B 1 105 ? -64.968 17.233 20.819 1.00 13.90 85 LEU B CA 1
ATOM 2136 C C . LEU B 1 105 ? -63.881 16.651 21.728 1.00 14.11 85 LEU B C 1
ATOM 2137 O O . LEU B 1 105 ? -63.523 15.478 21.604 1.00 14.23 85 LEU B O 1
ATOM 2142 N N . GLY B 1 106 ? -63.378 17.478 22.645 1.00 14.38 86 GLY B N 1
ATOM 2143 C CA . GLY B 1 106 ? -62.401 17.050 23.645 1.00 14.88 86 GLY B CA 1
ATOM 2144 C C . GLY B 1 106 ? -62.982 16.063 24.640 1.00 15.16 86 GLY B C 1
ATOM 2145 O O . GLY B 1 106 ? -62.309 15.110 25.043 1.00 15.38 86 GLY B O 1
ATOM 2146 N N . ILE B 1 107 ? -64.234 16.298 25.033 1.00 15.39 87 ILE B N 1
ATOM 2147 C CA . ILE B 1 107 ? -64.965 15.391 25.922 1.00 15.69 87 ILE B CA 1
ATOM 2148 C C . ILE B 1 107 ? -65.204 14.047 25.234 1.00 15.83 87 ILE B C 1
ATOM 2149 O O . ILE B 1 107 ? -65.016 12.992 25.847 1.00 15.95 87 ILE B O 1
ATOM 2154 N N . PHE B 1 108 ? -65.601 14.095 23.961 1.00 16.00 88 PHE B N 1
ATOM 2155 C CA . PHE B 1 108 ? -65.767 12.890 23.147 1.00 16.19 88 PHE B CA 1
ATOM 2156 C C . PHE B 1 108 ? -64.486 12.061 23.122 1.00 16.54 88 PHE B C 1
ATOM 2157 O O . PHE B 1 108 ? -64.535 10.835 23.231 1.00 16.56 88 PHE B O 1
ATOM 2165 N N . TYR B 1 109 ? -63.346 12.733 22.978 1.00 16.91 89 TYR B N 1
ATOM 2166 C CA . TYR B 1 109 ? -62.066 12.036 22.934 1.00 17.40 89 TYR B CA 1
ATOM 2167 C C . TYR B 1 109 ? -61.726 11.357 24.260 1.00 17.77 89 TYR B C 1
ATOM 2168 O O . TYR B 1 109 ? -61.149 10.271 24.270 1.00 17.80 89 TYR B O 1
ATOM 2177 N N . GLN B 1 110 ? -62.083 11.998 25.370 1.00 18.35 90 GLN B N 1
ATOM 2178 C CA . GLN B 1 110 ? -61.911 11.395 26.692 1.00 18.92 90 GLN B CA 1
ATOM 2179 C C . GLN B 1 110 ? -62.796 10.158 26.837 1.00 19.08 90 GLN B C 1
ATOM 2180 O O . GLN B 1 110 ? -62.381 9.155 27.423 1.00 19.25 90 GLN B O 1
ATOM 2186 N N . GLU B 1 111 ? -64.004 10.240 26.282 1.00 19.23 91 GLU B N 1
ATOM 2187 C CA . GLU B 1 111 ? -64.981 9.153 26.336 1.00 19.43 91 GLU B CA 1
ATOM 2188 C C . GLU B 1 111 ? -64.627 7.974 25.432 1.00 19.36 91 GLU B C 1
ATOM 2189 O O . GLU B 1 111 ? -64.830 6.823 25.814 1.00 19.32 91 GLU B O 1
ATOM 2195 N N . HIS B 1 112 ? -64.109 8.261 24.237 1.00 19.30 92 HIS B N 1
ATOM 2196 C CA . HIS B 1 112 ? -63.978 7.235 23.195 1.00 19.24 92 HIS B CA 1
ATOM 2197 C C . HIS B 1 112 ? -62.623 7.148 22.487 1.00 19.28 92 HIS B C 1
ATOM 2198 O O . HIS B 1 112 ? -62.473 6.380 21.537 1.00 19.00 92 HIS B O 1
ATOM 2205 N N . GLY B 1 113 ? -61.642 7.919 22.950 1.00 19.43 93 GLY B N 1
ATOM 2206 C CA . GLY B 1 113 ? -60.308 7.921 22.341 1.00 19.73 93 GLY B CA 1
ATOM 2207 C C . GLY B 1 113 ? -59.646 6.555 22.306 1.00 19.95 93 GLY B C 1
ATOM 2208 O O . GLY B 1 113 ? -58.873 6.253 21.393 1.00 20.03 93 GLY B O 1
ATOM 2209 N N . SER B 1 114 ? -59.966 5.726 23.297 1.00 20.13 94 SER B N 1
ATOM 2210 C CA . SER B 1 114 ? -59.392 4.387 23.420 1.00 20.31 94 SER B CA 1
ATOM 2211 C C . SER B 1 114 ? -60.128 3.320 22.596 1.00 20.15 94 SER B C 1
ATOM 2212 O O . SER B 1 114 ? -59.738 2.150 22.601 1.00 20.42 94 SER B O 1
ATOM 2215 N N . ASP B 1 115 ? -61.187 3.726 21.893 1.00 19.96 95 ASP B N 1
ATOM 2216 C CA . ASP B 1 115 ? -61.925 2.836 20.992 1.00 19.59 95 ASP B CA 1
ATOM 2217 C C . ASP B 1 115 ? -61.078 2.503 19.766 1.00 19.35 95 ASP B C 1
ATOM 2218 O O . ASP B 1 115 ? -60.309 3.341 19.293 1.00 19.23 95 ASP B O 1
ATOM 2223 N N . SER B 1 116 ? -61.231 1.285 19.250 1.00 18.94 96 SER B N 1
ATOM 2224 C CA . SER B 1 116 ? -60.432 0.807 18.114 1.00 18.50 96 SER B CA 1
ATOM 2225 C C . SER B 1 116 ? -60.662 1.587 16.812 1.00 18.02 96 SER B C 1
ATOM 2226 O O . SER B 1 116 ? -59.807 1.581 15.924 1.00 18.02 96 SER B O 1
ATOM 2229 N N . ARG B 1 117 ? -61.811 2.253 16.706 1.00 17.28 97 ARG B N 1
ATOM 2230 C CA . ARG B 1 117 ? -62.156 3.031 15.514 1.00 16.64 97 ARG B CA 1
ATOM 2231 C C . ARG B 1 117 ? -61.744 4.501 15.615 1.00 16.00 97 ARG B C 1
ATOM 2232 O O . ARG B 1 117 ? -61.954 5.270 14.675 1.00 15.90 97 ARG B O 1
ATOM 2240 N N . VAL B 1 118 ? -61.169 4.884 16.754 1.00 15.32 98 VAL B N 1
ATOM 2241 C CA . VAL B 1 118 ? -60.752 6.269 16.988 1.00 14.65 98 VAL B CA 1
ATOM 2242 C C . VAL B 1 118 ? -59.229 6.367 17.041 1.00 14.44 98 VAL B C 1
ATOM 2243 O O . VAL B 1 118 ? -58.573 5.624 17.775 1.00 14.25 98 VAL B O 1
ATOM 2247 N N . PHE B 1 119 ? -58.678 7.290 16.256 1.00 14.05 99 PHE B N 1
ATOM 2248 C CA . PHE B 1 119 ? -57.234 7.440 16.123 1.00 13.85 99 PHE B CA 1
ATOM 2249 C C . PHE B 1 119 ? -56.769 8.853 16.448 1.00 13.68 99 PHE B C 1
ATOM 2250 O O . PHE B 1 119 ? -57.464 9.832 16.159 1.00 13.60 99 PHE B O 1
ATOM 2258 N N . TRP B 1 120 ? -55.588 8.943 17.051 1.00 13.56 100 TRP B N 1
ATOM 2259 C CA . TRP B 1 120 ? -54.884 10.208 17.211 1.00 13.42 100 TRP B CA 1
ATOM 2260 C C . TRP B 1 120 ? -53.590 10.146 16.413 1.00 13.39 100 TRP B C 1
ATOM 2261 O O . TRP B 1 120 ? -52.776 9.234 16.592 1.00 13.31 100 TRP B O 1
ATOM 2272 N N . MET B 1 121 ? -53.413 11.124 15.532 1.00 13.25 101 MET B N 1
ATOM 2273 C CA . MET B 1 121 ? -52.239 11.199 14.677 1.00 13.29 101 MET B CA 1
ATOM 2274 C C . MET B 1 121 ? -51.596 12.574 14.765 1.00 12.94 101 MET B C 1
ATOM 2275 O O . MET B 1 121 ? -52.228 13.584 14.453 1.00 12.71 101 MET B O 1
ATOM 2280 N N . ASP B 1 122 ? -50.339 12.604 15.203 1.00 12.54 102 ASP B N 1
ATOM 2281 C CA . ASP B 1 122 ? -49.534 13.819 15.179 1.00 12.31 102 ASP B CA 1
ATOM 2282 C C . ASP B 1 122 ? -49.114 14.117 13.744 1.00 11.73 102 ASP B C 1
ATOM 2283 O O . ASP B 1 122 ? -48.756 13.206 12.994 1.00 11.89 102 ASP B O 1
ATOM 2288 N N . LYS B 1 123 ? -49.163 15.390 13.365 1.00 10.97 103 LYS B N 1
ATOM 2289 C CA . LYS B 1 123 ? -48.696 15.820 12.048 1.00 10.35 103 LYS B CA 1
ATOM 2290 C C . LYS B 1 123 ? -47.839 17.077 12.161 1.00 10.06 103 LYS B C 1
ATOM 2291 O O . LYS B 1 123 ? -47.967 17.837 13.123 1.00 10.00 103 LYS B O 1
ATOM 2297 N N . ARG B 1 124 ? -46.966 17.287 11.180 1.00 9.63 104 ARG B N 1
ATOM 2298 C CA . ARG B 1 124 ? -46.074 18.447 11.184 1.00 9.35 104 ARG B CA 1
ATOM 2299 C C . ARG B 1 124 ? -46.365 19.427 10.053 1.00 8.99 104 ARG B C 1
ATOM 2300 O O . ARG B 1 124 ? -46.054 20.612 10.164 1.00 8.99 104 ARG B O 1
ATOM 2308 N N . HIS B 1 125 ? -46.951 18.931 8.969 1.00 8.76 105 HIS B N 1
ATOM 2309 C CA . HIS B 1 125 ? -47.404 19.798 7.884 1.00 8.42 105 HIS B CA 1
ATOM 2310 C C . HIS B 1 125 ? -48.893 20.095 8.048 1.00 8.13 105 HIS B C 1
ATOM 2311 O O . HIS B 1 125 ? -49.542 19.584 8.966 1.00 8.15 105 HIS B O 1
ATOM 2318 N N . TYR B 1 126 ? -49.432 20.924 7.160 1.00 7.56 106 TYR B N 1
ATOM 2319 C CA . TYR B 1 126 ? -50.845 21.283 7.221 1.00 7.28 106 TYR B CA 1
ATOM 2320 C C . TYR B 1 126 ? -51.727 20.083 6.890 1.00 7.27 106 TYR B C 1
ATOM 2321 O O . TYR B 1 126 ? -52.676 19.785 7.620 1.00 7.21 106 TYR B O 1
ATOM 2330 N N . SER 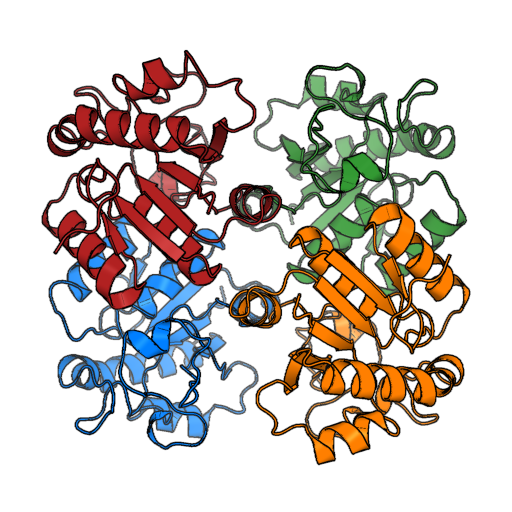B 1 127 ? -51.396 19.388 5.803 1.00 7.04 107 SER B N 1
ATOM 2331 C CA . SER B 1 127 ? -52.147 18.210 5.378 1.00 7.12 107 SER B CA 1
ATOM 2332 C C . SER B 1 127 ? -52.054 17.061 6.372 1.00 7.16 107 SER B C 1
ATOM 2333 O O . SER B 1 127 ? -50.971 16.733 6.864 1.00 7.50 107 SER B O 1
ATOM 2336 N N . ALA B 1 128 ? -53.201 16.442 6.635 1.00 7.23 108 ALA B N 1
ATOM 2337 C CA . ALA B 1 128 ? -53.287 15.283 7.515 1.00 7.31 108 ALA B CA 1
ATOM 2338 C C . ALA B 1 128 ? -52.562 14.057 6.953 1.00 7.39 108 ALA B C 1
ATOM 2339 O O . ALA B 1 128 ? -52.259 13.123 7.699 1.00 7.62 108 ALA B O 1
ATOM 2341 N N . PHE B 1 129 ? -52.288 14.070 5.648 1.00 7.43 109 PHE B N 1
ATOM 2342 C CA . PHE B 1 129 ? -51.639 12.947 4.963 1.00 7.59 109 PHE B CA 1
ATOM 2343 C C . PHE B 1 129 ? -50.111 13.031 4.929 1.00 7.63 109 PHE B C 1
ATOM 2344 O O . PHE B 1 129 ? -49.436 12.005 4.796 1.00 7.85 109 PHE B O 1
ATOM 2352 N N . SER B 1 130 ? -49.573 14.244 5.037 1.00 7.72 110 SER B N 1
ATOM 2353 C CA . SER B 1 130 ? -48.144 14.478 4.807 1.00 7.83 110 SER B CA 1
ATOM 2354 C C . SER B 1 130 ? -47.273 13.974 5.956 1.00 7.77 110 SER B C 1
ATOM 2355 O O . SER B 1 130 ? -47.321 14.503 7.066 1.00 7.90 110 SER B O 1
ATOM 2358 N N . GLY B 1 131 ? -46.485 12.937 5.675 1.00 7.86 111 GLY B N 1
ATOM 2359 C CA . GLY B 1 131 ? -45.590 12.346 6.670 1.00 8.05 111 GLY B CA 1
ATOM 2360 C C . GLY B 1 131 ? -46.275 11.524 7.744 1.00 8.14 111 GLY B C 1
ATOM 2361 O O . GLY B 1 131 ? -45.661 11.191 8.757 1.00 8.33 111 GLY B O 1
ATOM 2362 N N . THR B 1 132 ? -47.549 11.201 7.527 1.00 8.23 112 THR B N 1
ATOM 2363 C CA . THR B 1 132 ? -48.310 10.380 8.465 1.00 8.38 112 THR B CA 1
ATOM 2364 C C . THR B 1 132 ? -48.653 9.042 7.819 1.00 8.46 112 THR B C 1
ATOM 2365 O O . THR B 1 132 ? -48.329 8.811 6.652 1.00 8.65 112 THR B O 1
ATOM 2369 N N . ASP B 1 133 ? -49.324 8.170 8.570 1.00 8.78 113 ASP B N 1
ATOM 2370 C CA . ASP B 1 133 ? -49.807 6.915 8.001 1.00 8.94 113 ASP B CA 1
ATOM 2371 C C . ASP B 1 133 ? -51.324 6.902 7.762 1.00 8.94 113 ASP B C 1
ATOM 2372 O O . ASP B 1 133 ? -51.937 5.835 7.731 1.00 8.95 113 ASP B O 1
ATOM 2377 N N . LEU B 1 134 ? -51.917 8.083 7.571 1.00 8.82 114 LEU B N 1
ATOM 2378 C CA . LEU B 1 134 ? -53.361 8.191 7.319 1.00 8.94 114 LEU B CA 1
ATOM 2379 C C . LEU B 1 134 ? -53.819 7.346 6.132 1.00 9.08 114 LEU B C 1
ATOM 2380 O O . LEU B 1 134 ? -54.737 6.534 6.267 1.00 9.13 114 LEU B O 1
ATOM 2385 N N . ASP B 1 135 ? -53.176 7.533 4.980 1.00 9.31 115 ASP B N 1
ATOM 2386 C CA . ASP B 1 135 ? -53.511 6.773 3.775 1.00 9.58 115 ASP B CA 1
ATOM 2387 C C . ASP B 1 135 ? -53.428 5.269 4.040 1.00 9.79 115 ASP B C 1
ATOM 2388 O O . ASP B 1 135 ? -54.335 4.523 3.677 1.00 9.75 115 ASP B O 1
ATOM 2393 N N . ILE B 1 136 ? -52.351 4.839 4.697 1.00 9.97 116 ILE B N 1
ATOM 2394 C CA . ILE B 1 136 ? -52.160 3.427 5.043 1.00 10.35 116 ILE B CA 1
ATOM 2395 C C . ILE B 1 136 ? -53.322 2.882 5.881 1.00 10.47 116 ILE B C 1
ATOM 2396 O O . ILE B 1 136 ? -53.880 1.833 5.554 1.00 10.68 116 ILE B O 1
ATOM 2401 N N . ARG B 1 137 ? -53.695 3.609 6.934 1.00 10.74 117 ARG B N 1
ATOM 2402 C CA . ARG B 1 137 ? -54.788 3.191 7.818 1.00 10.99 117 ARG B CA 1
ATOM 2403 C C . ARG B 1 137 ? -56.125 3.127 7.084 1.00 11.17 117 ARG B C 1
ATOM 2404 O O . ARG B 1 137 ? -56.917 2.209 7.312 1.00 11.13 117 ARG B O 1
ATOM 2412 N N . LEU B 1 138 ? -56.368 4.096 6.203 1.00 11.23 118 LEU B N 1
ATOM 2413 C CA . LEU B 1 138 ? -57.600 4.127 5.412 1.00 11.48 118 LEU B CA 1
ATOM 2414 C C . LEU B 1 138 ? -57.668 2.957 4.430 1.00 11.66 118 LEU B C 1
ATOM 2415 O O . LEU B 1 138 ? -58.720 2.324 4.286 1.00 11.76 118 LEU B O 1
ATOM 2420 N N . ARG B 1 139 ? -56.541 2.670 3.776 1.00 11.87 119 ARG B N 1
ATOM 2421 C CA A ARG B 1 139 ? -56.471 1.581 2.803 0.50 12.05 119 ARG B CA 1
ATOM 2422 C CA B ARG B 1 139 ? -56.444 1.581 2.802 0.50 12.12 119 ARG B CA 1
ATOM 2423 C C . ARG B 1 139 ? -56.610 0.212 3.462 1.00 12.27 119 ARG B C 1
ATOM 2424 O O . ARG B 1 139 ? -57.188 -0.704 2.871 1.00 12.24 119 ARG B O 1
ATOM 2439 N N . GLU B 1 140 ? -56.095 0.083 4.687 1.00 12.52 120 GLU B N 1
ATOM 2440 C CA . GLU B 1 140 ? -56.237 -1.147 5.480 1.00 12.96 120 GLU B CA 1
ATOM 2441 C C . GLU B 1 140 ? -57.713 -1.480 5.686 1.00 13.21 120 GLU B C 1
ATOM 2442 O O . GLU B 1 140 ? -58.103 -2.650 5.699 1.00 13.21 120 GLU B O 1
ATOM 2448 N N . ARG B 1 141 ? -58.519 -0.433 5.842 1.00 13.45 121 ARG B N 1
ATOM 2449 C CA . ARG B 1 141 ? -59.951 -0.555 6.112 1.00 13.80 121 ARG B CA 1
ATOM 2450 C C . ARG B 1 141 ? -60.803 -0.443 4.848 1.00 14.12 121 ARG B C 1
ATOM 2451 O O . ARG B 1 141 ? -62.039 -0.466 4.919 1.00 14.30 121 ARG B O 1
ATOM 2459 N N . ARG B 1 142 ? -60.131 -0.331 3.701 1.00 14.36 122 ARG B N 1
ATOM 2460 C CA . ARG B 1 142 ? -60.766 -0.163 2.384 1.00 14.61 122 ARG B CA 1
ATOM 2461 C C . ARG B 1 142 ? -61.750 1.016 2.334 1.00 14.54 122 ARG B C 1
ATOM 2462 O O . ARG B 1 142 ? -62.759 0.974 1.620 1.00 14.81 122 ARG B O 1
ATOM 2470 N N . VAL B 1 143 ? -61.438 2.061 3.099 1.00 14.38 123 VAL B N 1
ATOM 2471 C CA . VAL B 1 143 ? -62.230 3.291 3.124 1.00 14.09 123 VAL B CA 1
ATOM 2472 C C . VAL B 1 143 ? -62.081 4.014 1.788 1.00 14.03 123 VAL B C 1
ATOM 2473 O O . VAL B 1 143 ? -60.966 4.194 1.294 1.00 14.06 123 VAL B O 1
ATOM 2477 N N . SER B 1 144 ? -63.205 4.411 1.198 1.00 13.86 124 SER B N 1
ATOM 2478 C CA . SER B 1 144 ? -63.180 5.125 -0.075 1.00 13.73 124 SER B CA 1
ATOM 2479 C C . SER B 1 144 ? -63.652 6.574 0.049 1.00 13.18 124 SER B C 1
ATOM 2480 O O . SER B 1 144 ? -63.440 7.372 -0.864 1.00 13.24 124 SER B O 1
ATOM 2483 N N . THR B 1 145 ? -64.278 6.906 1.178 1.00 12.66 125 THR B N 1
ATOM 2484 C CA . THR B 1 145 ? -64.797 8.254 1.409 1.00 12.17 125 THR B CA 1
ATOM 2485 C C . THR B 1 145 ? -64.283 8.853 2.717 1.00 11.61 125 THR B C 1
ATOM 2486 O O . THR B 1 145 ? -64.415 8.248 3.786 1.00 11.56 125 THR B O 1
ATOM 2490 N N . VAL B 1 146 ? -63.688 10.041 2.618 1.00 10.92 126 VAL B N 1
ATOM 2491 C CA . VAL B 1 146 ? -63.292 10.810 3.798 1.00 10.31 126 VAL B CA 1
ATOM 2492 C C . VAL B 1 146 ? -64.241 11.986 4.028 1.00 9.87 126 VAL B C 1
ATOM 2493 O O . VAL B 1 146 ? -64.681 12.640 3.076 1.00 9.93 126 VAL B O 1
ATOM 2497 N N . ILE B 1 147 ? -64.560 12.228 5.296 1.00 9.22 127 ILE B N 1
ATOM 2498 C CA . ILE B 1 147 ? -65.428 13.329 5.711 1.00 8.84 127 ILE B CA 1
ATOM 2499 C C . ILE B 1 147 ? -64.576 14.320 6.496 1.00 8.38 127 ILE B C 1
ATOM 2500 O O . ILE B 1 147 ? -64.055 13.987 7.561 1.00 8.40 127 ILE B O 1
ATOM 2505 N N . LEU B 1 148 ? -64.439 15.537 5.976 1.00 7.84 128 LEU B N 1
ATOM 2506 C CA . LEU B 1 148 ? -63.508 16.504 6.555 1.00 7.57 128 LEU B CA 1
ATOM 2507 C C . LEU B 1 148 ? -64.180 17.538 7.451 1.00 7.36 128 LEU B C 1
ATOM 2508 O O . LEU B 1 148 ? -65.226 18.099 7.106 1.00 7.28 128 LEU B O 1
ATOM 2513 N N . THR B 1 149 ? -63.557 17.764 8.606 1.00 7.21 129 THR B N 1
ATOM 2514 C CA . THR B 1 149 ? -63.988 18.759 9.586 1.00 7.10 129 THR B CA 1
ATOM 2515 C C . THR B 1 149 ? -62.754 19.443 10.158 1.00 6.96 129 THR B C 1
ATOM 2516 O O . THR B 1 149 ? -61.651 18.889 10.105 1.00 7.09 129 THR B O 1
ATOM 2520 N N . GLY B 1 150 ? -62.941 20.637 10.712 1.00 6.82 130 GLY B N 1
ATOM 2521 C CA . GLY B 1 150 ? -61.871 21.308 11.440 1.00 6.65 130 GLY B CA 1
ATOM 2522 C C . GLY B 1 150 ? -61.457 22.655 10.890 1.00 6.66 130 GLY B C 1
ATOM 2523 O O . GLY B 1 150 ? -62.216 23.310 10.178 1.00 6.80 130 GLY B O 1
ATOM 2524 N N . VAL B 1 151 ? -60.239 23.064 11.236 1.00 6.66 131 VAL B N 1
ATOM 2525 C CA . VAL B 1 151 ? -59.728 24.399 10.915 1.00 6.93 131 VAL B CA 1
ATOM 2526 C C . VAL B 1 151 ? -58.254 24.316 10.496 1.00 6.98 131 VAL B C 1
ATOM 2527 O O . VAL B 1 151 ? -57.570 23.369 10.880 1.00 7.06 131 VAL B O 1
ATOM 2531 N N . LEU B 1 152 ? -57.757 25.259 9.690 1.00 7.12 132 LEU B N 1
ATOM 2532 C CA . LEU B 1 152 ? -58.546 26.291 9.019 1.00 7.34 132 LEU B CA 1
ATOM 2533 C C . LEU B 1 152 ? -58.983 25.778 7.653 1.00 7.23 132 LEU B C 1
ATOM 2534 O O . LEU B 1 152 ? -58.270 24.995 7.027 1.00 7.18 132 LEU B O 1
ATOM 2539 N N . THR B 1 153 ? -60.148 26.229 7.190 1.00 7.20 133 THR B N 1
ATOM 2540 C CA . THR B 1 153 ? -60.720 25.751 5.928 1.00 7.25 133 THR B CA 1
ATOM 2541 C C . THR B 1 153 ? -59.738 25.869 4.766 1.00 7.24 133 THR B C 1
ATOM 2542 O O . THR B 1 153 ? -59.646 24.968 3.930 1.00 7.29 133 THR B O 1
ATOM 2546 N N . ASP B 1 154 ? -59.004 26.978 4.738 1.00 7.19 134 ASP B N 1
ATOM 2547 C CA . ASP B 1 154 ? -58.124 27.308 3.622 1.00 7.26 134 ASP B CA 1
ATOM 2548 C C . ASP B 1 154 ? -56.667 26.886 3.827 1.00 7.16 134 ASP B C 1
ATOM 2549 O O . ASP B 1 154 ? -55.820 27.161 2.977 1.00 7.46 134 ASP B O 1
ATOM 2554 N N . ILE B 1 155 ? -56.368 26.235 4.948 1.00 6.85 135 ILE B N 1
ATOM 2555 C CA . ILE B 1 155 ? -55.001 25.772 5.202 1.00 6.74 135 ILE B CA 1
ATOM 2556 C C . ILE B 1 155 ? -54.965 24.256 5.457 1.00 6.63 135 ILE B C 1
ATOM 2557 O O . ILE B 1 155 ? -54.881 23.484 4.503 1.00 6.59 135 ILE B O 1
ATOM 2562 N N . SER B 1 156 ? -55.057 23.823 6.712 1.00 6.51 136 SER B N 1
ATOM 2563 C CA . SER B 1 156 ? -54.994 22.387 7.004 1.00 6.59 136 SER B CA 1
ATOM 2564 C C . SER B 1 156 ? -56.110 21.593 6.323 1.00 6.56 136 SER B C 1
ATOM 2565 O O . SER B 1 156 ? -55.866 20.513 5.786 1.00 6.67 136 SER B O 1
ATOM 2568 N N . VAL B 1 157 ? -57.327 22.133 6.330 1.00 6.55 137 VAL B N 1
ATOM 2569 C CA . VAL B 1 157 ? -58.453 21.458 5.683 1.00 6.45 137 VAL B CA 1
ATOM 2570 C C . VAL B 1 157 ? -58.253 21.397 4.162 1.00 6.45 137 VAL B C 1
ATOM 2571 O O . VAL B 1 157 ? -58.428 20.340 3.555 1.00 6.73 137 VAL B O 1
ATOM 2575 N N . LEU B 1 158 ? -57.862 22.523 3.561 1.00 6.27 138 LEU B N 1
ATOM 2576 C CA . LEU B 1 158 ? -57.625 22.588 2.115 1.00 6.30 138 LEU B CA 1
ATOM 2577 C C . LEU B 1 158 ? -56.516 21.629 1.663 1.00 6.20 138 LEU B C 1
ATOM 2578 O O . LEU B 1 158 ? -56.687 20.892 0.692 1.00 6.30 138 LEU B O 1
ATOM 2583 N N . HIS B 1 159 ? -55.386 21.645 2.366 1.00 6.27 139 HIS B N 1
ATOM 2584 C CA . HIS B 1 159 ? -54.269 20.755 2.047 1.00 6.30 139 HIS B CA 1
ATOM 2585 C C . HIS B 1 159 ? -54.642 19.283 2.191 1.00 6.43 139 HIS B C 1
ATOM 2586 O O . HIS B 1 159 ? -54.266 18.459 1.355 1.00 6.62 139 HIS B O 1
ATOM 2593 N N . THR B 1 160 ? -55.379 18.962 3.252 1.00 6.34 140 THR B N 1
ATOM 2594 C CA . THR B 1 160 ? -55.885 17.606 3.463 1.00 6.49 140 THR B CA 1
ATOM 2595 C C . THR B 1 160 ? -56.827 17.185 2.329 1.00 6.53 140 THR B C 1
ATOM 2596 O O . THR B 1 160 ? -56.742 16.059 1.828 1.00 6.64 140 THR B O 1
ATOM 2600 N N . ALA B 1 161 ? -57.705 18.101 1.918 1.00 6.56 141 ALA B N 1
ATOM 2601 C CA . ALA B 1 161 ? -58.671 17.837 0.852 1.00 6.82 141 ALA B CA 1
ATOM 2602 C C . ALA B 1 161 ? -57.996 17.586 -0.494 1.00 7.05 141 ALA B C 1
ATOM 2603 O O . ALA B 1 161 ? -58.386 16.679 -1.230 1.00 7.24 141 ALA B O 1
ATOM 2605 N N . ILE B 1 162 ? -56.982 18.391 -0.803 1.00 7.31 142 ILE B N 1
ATOM 2606 C CA . ILE B 1 162 ? -56.235 18.250 -2.052 1.00 7.54 142 ILE B CA 1
ATOM 2607 C C . ILE B 1 162 ? -55.461 16.926 -2.090 1.00 7.62 142 ILE B C 1
ATOM 2608 O O . ILE B 1 162 ? -55.464 16.232 -3.111 1.00 7.62 142 ILE B O 1
ATOM 2613 N N . ASP B 1 163 ? -54.822 16.575 -0.976 1.00 7.98 143 ASP B N 1
ATOM 2614 C CA . ASP B 1 163 ? -54.146 15.281 -0.853 1.00 8.31 143 ASP B CA 1
ATOM 2615 C C . ASP B 1 163 ? -55.126 14.116 -1.003 1.00 8.35 143 ASP B C 1
ATOM 2616 O O . ASP B 1 163 ? -54.830 13.143 -1.700 1.00 8.40 143 ASP B O 1
ATOM 2621 N N . ALA B 1 164 ? -56.294 14.230 -0.369 1.00 8.27 144 ALA B N 1
ATOM 2622 C CA . ALA B 1 164 ? -57.343 13.212 -0.485 1.00 8.39 144 ALA B CA 1
ATOM 2623 C C . ALA B 1 164 ? -57.780 13.015 -1.938 1.00 8.45 144 ALA B C 1
ATOM 2624 O O . ALA B 1 164 ? -57.948 11.880 -2.392 1.00 8.46 144 ALA B O 1
ATOM 2626 N N . TYR B 1 165 ? -57.947 14.123 -2.658 1.00 8.54 145 TYR B N 1
ATOM 2627 C CA . TYR B 1 165 ? -58.333 14.091 -4.067 1.00 8.76 145 TYR B CA 1
ATOM 2628 C C . TYR B 1 165 ? -57.297 13.358 -4.923 1.00 8.80 145 TYR B C 1
ATOM 2629 O O . TYR B 1 165 ? -57.642 12.475 -5.709 1.00 8.89 145 TYR B O 1
ATOM 2638 N N . ASN B 1 166 ? -56.028 13.726 -4.762 1.00 8.98 146 ASN B N 1
ATOM 2639 C CA . ASN B 1 166 ? -54.942 13.097 -5.513 1.00 9.15 146 ASN B CA 1
ATOM 2640 C C . ASN B 1 166 ? -54.759 11.619 -5.180 1.00 9.24 146 ASN B C 1
ATOM 2641 O O . ASN B 1 166 ? -54.300 10.842 -6.023 1.00 9.26 146 ASN B O 1
ATOM 2646 N N . LEU B 1 167 ? -55.134 11.244 -3.957 1.00 9.43 147 LEU B N 1
ATOM 2647 C CA . LEU B 1 167 ? -55.104 9.851 -3.509 1.00 9.77 147 LEU B CA 1
ATOM 2648 C C . LEU B 1 167 ? -56.396 9.096 -3.840 1.00 9.96 147 LEU B C 1
ATOM 2649 O O . LEU B 1 167 ? -56.580 7.960 -3.408 1.00 9.96 147 LEU B O 1
ATOM 2654 N N . GLY B 1 168 ? -57.289 9.736 -4.592 1.00 10.26 148 GLY B N 1
ATOM 2655 C CA . GLY B 1 168 ? -58.461 9.062 -5.154 1.00 10.50 148 GLY B CA 1
ATOM 2656 C C . GLY B 1 168 ? -59.636 8.831 -4.222 1.00 10.73 148 GLY B C 1
ATOM 2657 O O . GLY B 1 168 ? -60.526 8.039 -4.534 1.00 11.00 148 GLY B O 1
ATOM 2658 N N . TYR B 1 169 ? -59.650 9.521 -3.085 1.00 10.71 149 TYR B N 1
ATOM 2659 C CA . TYR B 1 169 ? -60.775 9.433 -2.157 1.00 10.85 149 TYR B CA 1
ATOM 2660 C C . TYR B 1 169 ? -61.951 10.286 -2.605 1.00 10.92 149 TYR B C 1
ATOM 2661 O O . TYR B 1 169 ? -61.769 11.387 -3.132 1.00 11.04 149 TYR B O 1
ATOM 2670 N N . ASP B 1 170 ? -63.158 9.762 -2.402 1.00 11.13 150 ASP B N 1
ATOM 2671 C CA . ASP B 1 170 ? -64.357 10.584 -2.453 1.00 11.40 150 ASP B CA 1
ATOM 2672 C C . ASP B 1 170 ? -64.335 11.462 -1.211 1.00 11.02 150 ASP B C 1
ATOM 2673 O O . ASP B 1 170 ? -63.918 11.019 -0.140 1.00 10.91 150 ASP B O 1
ATOM 2678 N N . ILE B 1 171 ? -64.761 12.711 -1.361 1.00 10.62 151 ILE B N 1
ATOM 2679 C CA . ILE B 1 171 ? -64.635 13.689 -0.286 1.00 10.46 151 ILE B CA 1
ATOM 2680 C C . ILE B 1 171 ? -65.988 14.274 0.099 1.00 10.27 151 ILE B C 1
ATOM 2681 O O . ILE B 1 171 ? -66.771 14.671 -0.763 1.00 10.51 151 ILE B O 1
ATOM 2686 N N . GLU B 1 172 ? -66.257 14.299 1.400 1.00 10.12 152 GLU B N 1
ATOM 2687 C CA . GLU B 1 172 ? -67.373 15.062 1.947 1.00 10.06 152 GLU B CA 1
ATOM 2688 C C . GLU B 1 172 ? -66.803 16.144 2.851 1.00 9.77 152 GLU B C 1
ATOM 2689 O O . GLU B 1 172 ? -65.884 15.884 3.630 1.00 9.80 152 GLU B O 1
ATOM 2695 N N . ILE B 1 173 ? -67.331 17.359 2.726 1.00 9.38 153 ILE B N 1
ATOM 2696 C CA . ILE B 1 173 ? -66.942 18.467 3.594 1.00 9.15 153 ILE B CA 1
ATOM 2697 C C . ILE B 1 173 ? -68.139 18.821 4.461 1.00 9.00 153 ILE B C 1
ATOM 2698 O O . ILE B 1 173 ? -69.219 19.103 3.939 1.00 8.90 153 ILE B O 1
ATOM 2703 N N . VAL B 1 174 ? -67.957 18.791 5.779 1.00 8.74 154 VAL B N 1
ATOM 2704 C CA . VAL B 1 174 ? -69.018 19.231 6.679 1.00 8.73 154 VAL B CA 1
ATOM 2705 C C . VAL B 1 174 ? -68.948 20.752 6.788 1.00 8.76 154 VAL B C 1
ATOM 2706 O O . VAL B 1 174 ? -68.169 21.300 7.573 1.00 8.71 154 VAL B O 1
ATOM 2710 N N . LYS B 1 175 ? -69.763 21.422 5.976 1.00 9.00 155 LYS B N 1
ATOM 2711 C CA . LYS B 1 175 ? -69.732 22.881 5.855 1.00 9.33 155 LYS B CA 1
ATOM 2712 C C . LYS B 1 175 ? -69.854 23.631 7.194 1.00 9.11 155 LYS B C 1
ATOM 2713 O O . LYS B 1 175 ? -69.051 24.530 7.456 1.00 9.13 155 LYS B O 1
ATOM 2719 N N . PRO B 1 176 ? -70.841 23.265 8.045 1.00 8.89 156 PRO B N 1
ATOM 2720 C CA . PRO B 1 176 ? -70.937 23.956 9.335 1.00 8.82 156 PRO B CA 1
ATOM 2721 C C . PRO B 1 176 ? -69.882 23.521 10.361 1.00 8.61 156 PRO B C 1
ATOM 2722 O O . PRO B 1 176 ? -69.868 24.041 11.478 1.00 8.92 156 PRO B O 1
ATOM 2726 N N . ALA B 1 177 ? -69.011 22.586 9.980 1.00 8.25 157 ALA B N 1
ATOM 2727 C CA . ALA B 1 177 ? -67.963 22.086 10.873 1.00 7.91 157 ALA B CA 1
ATOM 2728 C C . ALA B 1 177 ? -66.552 22.329 10.332 1.00 7.80 157 ALA B C 1
ATOM 2729 O O . ALA B 1 177 ? -65.605 21.631 10.702 1.00 7.41 157 ALA B O 1
ATOM 2731 N N . VAL B 1 178 ? -66.429 23.317 9.447 1.00 7.65 158 VAL B N 1
ATOM 2732 C CA . VAL B 1 178 ? -65.128 23.866 9.051 1.00 7.88 158 VAL B CA 1
ATOM 2733 C C . VAL B 1 178 ? -65.169 25.388 9.187 1.00 7.84 158 VAL B C 1
ATOM 2734 O O . VAL B 1 178 ? -66.231 25.999 9.040 1.00 7.94 158 VAL B O 1
ATOM 2738 N N . ALA B 1 179 ? -64.022 25.995 9.485 1.00 8.07 159 ALA B N 1
ATOM 2739 C CA . ALA B 1 179 ? -63.948 27.444 9.683 1.00 8.35 159 ALA B CA 1
ATOM 2740 C C . ALA B 1 179 ? -62.555 27.996 9.414 1.00 8.71 159 ALA B C 1
ATOM 2741 O O . ALA B 1 179 ? -61.556 27.292 9.557 1.00 8.29 159 ALA B O 1
ATOM 2743 N N . SER B 1 180 ? -62.509 29.263 9.015 1.00 9.51 160 SER B N 1
ATOM 2744 C CA . SER B 1 180 ? -61.260 29.996 8.865 1.00 10.52 160 SER B CA 1
ATOM 2745 C C . SER B 1 180 ? -61.354 31.306 9.633 1.00 11.47 160 SER B C 1
ATOM 2746 O O . SER B 1 180 ? -62.448 31.748 9.986 1.00 11.70 160 SER B O 1
ATOM 2749 N N . ILE B 1 181 ? -60.207 31.924 9.890 1.00 12.63 161 ILE B N 1
ATOM 2750 C CA . ILE B 1 181 ? -60.181 33.259 10.481 1.00 13.82 161 ILE B CA 1
ATOM 2751 C C . ILE B 1 181 ? -60.683 34.303 9.470 1.00 14.46 161 ILE B C 1
ATOM 2752 O O . ILE B 1 181 ? -61.312 35.292 9.860 1.00 14.76 161 ILE B O 1
ATOM 2757 N N . TRP B 1 182 ? -60.434 34.050 8.182 1.00 14.94 162 TRP B N 1
ATOM 2758 C CA A TRP B 1 182 ? -60.878 34.960 7.134 0.50 15.30 162 TRP B CA 1
ATOM 2759 C CA B TRP B 1 182 ? -60.827 34.946 7.086 0.50 15.19 162 TRP B CA 1
ATOM 2760 C C . TRP B 1 182 ? -62.054 34.396 6.338 1.00 15.32 162 TRP B C 1
ATOM 2761 O O . TRP B 1 182 ? -61.946 33.356 5.682 1.00 15.24 162 TRP B O 1
ATOM 2782 N N . PRO B 1 183 ? -63.215 35.090 6.409 1.00 15.50 163 PRO B N 1
ATOM 2783 C CA . PRO B 1 183 ? -64.423 34.587 5.731 1.00 15.55 163 PRO B CA 1
ATOM 2784 C C . PRO B 1 183 ? -64.290 34.414 4.214 1.00 15.50 163 PRO B C 1
ATOM 2785 O O . PRO B 1 183 ? -64.863 33.475 3.656 1.00 15.55 163 PRO B O 1
ATOM 2789 N N . GLU B 1 184 ? -63.542 35.301 3.559 1.00 15.33 164 GLU B N 1
ATOM 2790 C CA . GLU B 1 184 ? -63.337 35.212 2.110 1.00 15.29 164 GLU B CA 1
ATOM 2791 C C . GLU B 1 184 ? -62.507 33.982 1.718 1.00 14.69 164 GLU B C 1
ATOM 2792 O O . GLU B 1 184 ? -62.720 33.397 0.654 1.00 14.63 164 GLU B O 1
ATOM 2798 N N . ASN B 1 185 ? -61.572 33.601 2.587 1.00 14.03 165 ASN B N 1
ATOM 2799 C CA . ASN B 1 185 ? -60.746 32.413 2.374 1.00 13.34 165 ASN B CA 1
ATOM 2800 C C . ASN B 1 185 ? -61.541 31.130 2.594 1.00 12.76 165 ASN B C 1
ATOM 2801 O O . ASN B 1 185 ? -61.332 30.132 1.900 1.00 12.44 165 ASN B O 1
ATOM 2806 N N . HIS B 1 186 ? -62.450 31.173 3.567 1.00 12.17 166 HIS B N 1
ATOM 2807 C CA . HIS B 1 186 ? -63.403 30.098 3.821 1.00 11.70 166 HIS B CA 1
ATOM 2808 C C . HIS B 1 186 ? -64.270 29.872 2.582 1.00 11.70 166 HIS B C 1
ATOM 2809 O O . HIS B 1 186 ? -64.477 28.731 2.158 1.00 11.55 166 HIS B O 1
ATOM 2816 N N . GLN B 1 187 ? -64.749 30.970 1.996 1.00 11.66 167 GLN B N 1
ATOM 2817 C CA . GLN B 1 187 ? -65.570 30.925 0.786 1.00 11.73 167 GLN B CA 1
ATOM 2818 C C . GLN B 1 187 ? -64.812 30.372 -0.414 1.00 11.30 167 GLN B C 1
ATOM 2819 O O . GLN B 1 187 ? -65.353 29.554 -1.161 1.00 11.33 167 GLN B O 1
ATOM 2825 N N . PHE B 1 188 ? -63.568 30.813 -0.599 1.00 10.89 168 PHE B N 1
ATOM 2826 C CA . PHE B 1 188 ? -62.746 30.274 -1.676 1.00 10.62 168 PHE B CA 1
ATOM 2827 C C . PHE B 1 188 ? -62.623 28.763 -1.543 1.00 10.35 168 PHE B C 1
ATOM 2828 O O . PHE B 1 188 ? -62.830 28.033 -2.514 1.00 10.29 168 PHE B O 1
ATOM 2836 N N . ALA B 1 189 ? -62.269 28.313 -0.338 1.00 10.07 169 ALA B N 1
ATOM 2837 C CA . ALA B 1 189 ? -62.004 26.902 -0.078 1.00 9.79 169 ALA B CA 1
ATOM 2838 C C . ALA B 1 189 ? -63.232 26.037 -0.342 1.00 9.79 169 ALA B C 1
ATOM 2839 O O . ALA B 1 189 ? -63.127 24.997 -0.993 1.00 9.71 169 ALA B O 1
ATOM 2841 N N . LEU B 1 190 ? -64.393 26.481 0.141 1.00 9.71 170 LEU B N 1
ATOM 2842 C CA . LEU B 1 190 ? -65.649 25.764 -0.094 1.00 9.83 170 LEU B CA 1
ATOM 2843 C C . LEU B 1 190 ? -65.952 25.617 -1.582 1.00 9.79 170 LEU B C 1
ATOM 2844 O O . LEU B 1 190 ? -66.365 24.546 -2.031 1.00 10.05 170 LEU B O 1
ATOM 2849 N N . GLY B 1 191 ? -65.740 26.694 -2.339 1.00 9.65 171 GLY B N 1
ATOM 2850 C CA . GLY B 1 191 ? -65.913 26.670 -3.790 1.00 9.54 171 GLY B CA 1
ATOM 2851 C C . GLY B 1 191 ? -64.931 25.721 -4.449 1.00 9.31 171 GLY B C 1
ATOM 2852 O O . GLY B 1 191 ? -65.295 24.960 -5.346 1.00 9.55 171 GLY B O 1
ATOM 2853 N N . HIS B 1 192 ? -63.686 25.759 -3.986 1.00 9.13 172 HIS B N 1
ATOM 2854 C CA . HIS B 1 192 ? -62.642 24.880 -4.503 1.00 8.99 172 HIS B CA 1
ATOM 2855 C C . HIS B 1 192 ? -62.975 23.406 -4.256 1.00 9.02 172 HIS B C 1
ATOM 2856 O O . HIS B 1 192 ? -62.811 22.573 -5.152 1.00 8.88 172 HIS B O 1
ATOM 2863 N N . PHE B 1 193 ? -63.453 23.092 -3.050 1.00 9.10 173 PHE B N 1
ATOM 2864 C CA . PHE B 1 193 ? -63.851 21.723 -2.705 1.00 9.45 173 PHE B CA 1
ATOM 2865 C C . PHE B 1 193 ? -64.920 21.199 -3.663 1.00 9.91 173 PHE B C 1
ATOM 2866 O O . PHE B 1 193 ? -64.793 20.103 -4.213 1.00 9.69 173 PHE B O 1
ATOM 2874 N N . LYS B 1 194 ? -65.969 21.993 -3.856 1.00 10.61 174 LYS B N 1
ATOM 2875 C CA . LYS B 1 194 ? -67.100 21.592 -4.689 1.00 11.52 174 LYS B CA 1
ATOM 2876 C C . LYS B 1 194 ? -66.748 21.550 -6.178 1.00 11.73 174 LYS B C 1
ATOM 2877 O O . LYS B 1 194 ? -67.002 20.547 -6.850 1.00 12.00 174 LYS B O 1
ATOM 2882 N N . ASN B 1 195 ? -66.153 22.631 -6.678 1.00 11.97 175 ASN B N 1
ATOM 2883 C CA . ASN B 1 195 ? -65.964 22.820 -8.120 1.00 12.35 175 ASN B CA 1
ATOM 2884 C C . ASN B 1 195 ? -64.705 22.183 -8.704 1.00 12.16 175 ASN B C 1
ATOM 2885 O O . ASN B 1 195 ? -64.683 21.812 -9.879 1.00 12.49 175 ASN B O 1
ATOM 2890 N N . THR B 1 196 ? -63.660 22.070 -7.890 1.00 11.81 176 THR B N 1
ATOM 2891 C CA . THR B 1 196 ? -62.375 21.556 -8.364 1.00 11.59 176 THR B CA 1
ATOM 2892 C C . THR B 1 196 ? -62.097 20.137 -7.861 1.00 11.23 176 THR B C 1
ATOM 2893 O O . THR B 1 196 ? -61.536 19.314 -8.588 1.00 11.16 176 THR B O 1
ATOM 2897 N N . LEU B 1 197 ? -62.500 19.845 -6.628 1.00 10.84 177 LEU B N 1
ATOM 2898 C CA . LEU B 1 197 ? -62.268 18.520 -6.051 1.00 10.56 177 LEU B CA 1
ATOM 2899 C C . LEU B 1 197 ? -63.470 17.589 -6.190 1.00 10.67 177 LEU B C 1
ATOM 2900 O O . LEU B 1 197 ? -63.356 16.383 -5.962 1.00 10.75 177 LEU B O 1
ATOM 2905 N N . GLY B 1 198 ? -64.617 18.153 -6.563 1.00 10.81 178 GLY B N 1
ATOM 2906 C CA . GLY B 1 198 ? -65.845 17.377 -6.717 1.00 10.99 178 GLY B CA 1
ATOM 2907 C C . GLY B 1 198 ? -66.379 16.846 -5.401 1.00 11.20 178 GLY B C 1
ATOM 2908 O O . GLY B 1 198 ? -67.055 15.813 -5.368 1.00 11.21 178 GLY B O 1
ATOM 2909 N N . ALA B 1 199 ? -66.067 17.553 -4.317 1.00 11.23 179 ALA B N 1
ATOM 2910 C CA . ALA B 1 199 ? -66.505 17.163 -2.983 1.00 11.42 179 ALA B CA 1
ATOM 2911 C C . ALA B 1 199 ? -67.991 17.431 -2.783 1.00 11.65 179 ALA B C 1
ATOM 2912 O O . ALA B 1 199 ? -68.560 18.345 -3.388 1.00 11.77 179 ALA B O 1
ATOM 2914 N N . LYS B 1 200 ? -68.605 16.610 -1.940 1.00 11.81 180 LYS B N 1
ATOM 2915 C CA . LYS B 1 200 ? -69.986 16.787 -1.523 1.00 12.30 180 LYS B CA 1
ATOM 2916 C C . LYS B 1 200 ? -69.988 17.638 -0.255 1.00 12.17 180 LYS B C 1
ATOM 2917 O O . LYS B 1 200 ? -69.290 17.321 0.709 1.00 12.28 180 LYS B O 1
ATOM 2923 N N . LEU B 1 201 ? -70.752 18.727 -0.263 1.00 12.22 181 LEU B N 1
ATOM 2924 C CA . LEU B 1 201 ? -70.929 19.525 0.947 1.00 12.36 181 LEU B CA 1
ATOM 2925 C C . LEU B 1 201 ? -72.092 18.956 1.754 1.00 12.30 181 LEU B C 1
ATOM 2926 O O . LEU B 1 201 ? -73.189 18.769 1.223 1.00 12.31 181 LEU B O 1
ATOM 2931 N N . VAL B 1 202 ? -71.837 18.658 3.026 1.00 12.25 182 VAL B N 1
ATOM 2932 C CA . VAL B 1 202 ? -72.858 18.088 3.911 1.00 12.31 182 VAL B CA 1
ATOM 2933 C C . VAL B 1 202 ? -73.022 18.907 5.191 1.00 12.46 182 VAL B C 1
ATOM 2934 O O . VAL B 1 202 ? -72.136 19.685 5.558 1.00 12.18 182 VAL B O 1
ATOM 2938 N N . ASP B 1 203 ? -74.161 18.737 5.861 1.00 12.68 183 ASP B N 1
ATOM 2939 C CA . ASP B 1 203 ? -74.411 19.416 7.133 1.00 13.12 183 ASP B CA 1
ATOM 2940 C C . ASP B 1 203 ? -73.993 18.555 8.328 1.00 13.26 183 ASP B C 1
ATOM 2941 O O . ASP B 1 203 ? -73.395 17.491 8.148 1.00 13.10 183 ASP B O 1
ATOM 2946 N N . GLU B 1 204 ? -74.310 19.015 9.538 1.00 13.63 184 GLU B N 1
ATOM 2947 C CA . GLU B 1 204 ? -73.952 18.298 10.768 1.00 14.16 184 GLU B CA 1
ATOM 2948 C C . GLU B 1 204 ? -74.736 16.990 10.958 1.00 14.10 184 GLU B C 1
ATOM 2949 O O . GLU B 1 204 ? -74.407 16.186 11.833 1.00 14.02 184 GLU B O 1
ATOM 2955 N N . ASN B 1 205 ? -75.767 16.793 10.139 1.00 14.24 185 ASN B N 1
ATOM 2956 C CA . ASN B 1 205 ? -76.526 15.543 10.114 1.00 14.51 185 ASN B CA 1
ATOM 2957 C C . ASN B 1 205 ? -76.036 14.600 9.012 1.00 14.87 185 ASN B C 1
ATOM 2958 O O . ASN B 1 205 ? -76.654 13.564 8.749 1.00 14.79 185 ASN B O 1
ATOM 2963 N N . LEU B 1 206 ? -74.923 14.975 8.378 1.00 15.36 186 LEU B N 1
ATOM 2964 C CA . LEU B 1 206 ? -74.336 14.246 7.244 1.00 16.03 186 LEU B CA 1
ATOM 2965 C C . LEU B 1 206 ? -75.283 14.127 6.040 1.00 16.61 186 LEU B C 1
ATOM 2966 O O . LEU B 1 206 ? -75.224 13.159 5.275 1.00 16.71 186 LEU B O 1
ATOM 2971 N N . ASN B 1 207 ? -76.152 15.125 5.889 1.00 17.36 187 ASN B N 1
ATOM 2972 C CA . ASN B 1 207 ? -77.034 15.232 4.732 1.00 18.26 187 ASN B CA 1
ATOM 2973 C C . ASN B 1 207 ? -76.469 16.242 3.744 1.00 18.83 187 ASN B C 1
ATOM 2974 O O . ASN B 1 207 ? -76.023 17.320 4.143 1.00 18.74 187 ASN B O 1
ATOM 2979 N N . GLU B 1 208 ? -76.488 15.889 2.460 1.00 19.73 188 GLU B N 1
ATOM 2980 C CA . GLU B 1 208 ? -75.962 16.762 1.412 1.00 20.68 188 GLU B CA 1
ATOM 2981 C C . GLU B 1 208 ? -76.687 18.105 1.371 1.00 21.19 188 GLU B C 1
ATOM 2982 O O . GLU B 1 208 ? -77.916 18.164 1.474 1.00 21.28 188 GLU B O 1
ATOM 2988 N N . LEU B 1 209 ? -75.906 19.173 1.238 1.00 21.83 189 LEU B N 1
ATOM 2989 C CA . LEU B 1 209 ? -76.434 20.521 1.075 1.00 22.48 189 LEU B CA 1
ATOM 2990 C C . LEU B 1 209 ? -76.486 20.883 -0.405 1.00 23.05 189 LEU B C 1
ATOM 2991 O O . LEU B 1 209 ? -75.498 20.725 -1.129 1.00 23.25 189 LEU B O 1
ATOM 2996 N N . PHE B 1 210 ? -77.648 21.360 -0.844 1.00 23.65 190 PHE B N 1
ATOM 2997 C CA . PHE B 1 210 ? -77.855 21.765 -2.232 1.00 24.17 190 PHE B CA 1
ATOM 2998 C C . PHE B 1 210 ? -78.032 23.277 -2.338 1.00 24.31 190 PHE B C 1
ATOM 2999 O O . PHE B 1 210 ? -78.623 23.906 -1.458 1.00 24.65 190 PHE B O 1
ATOM 3007 N N . MET C 1 21 ? -27.048 28.632 -7.344 1.00 18.44 1 MET C N 1
ATOM 3008 C CA . MET C 1 21 ? -27.475 27.216 -7.541 1.00 18.18 1 MET C CA 1
ATOM 3009 C C . MET C 1 21 ? -28.465 27.088 -8.696 1.00 17.93 1 MET C C 1
ATOM 3010 O O . MET C 1 21 ? -29.257 27.999 -8.954 1.00 18.13 1 MET C O 1
ATOM 3012 N N . THR C 1 22 ? -28.410 25.954 -9.389 1.00 17.42 2 THR C N 1
ATOM 3013 C CA . THR C 1 22 ? -29.334 25.677 -10.489 1.00 16.75 2 THR C CA 1
ATOM 3014 C C . THR C 1 22 ? -30.712 25.266 -9.967 1.00 15.81 2 THR C C 1
ATOM 3015 O O . THR C 1 22 ? -30.829 24.439 -9.059 1.00 15.88 2 THR C O 1
ATOM 3019 N N . LYS C 1 23 ? -31.745 25.870 -10.545 1.00 14.50 3 LYS C N 1
ATOM 3020 C CA . LYS C 1 23 ? -33.122 25.657 -10.117 1.00 13.36 3 LYS C CA 1
ATOM 3021 C C . LYS C 1 23 ? -33.926 24.995 -11.229 1.00 12.55 3 LYS C C 1
ATOM 3022 O O . LYS C 1 23 ? -33.384 24.663 -12.285 1.00 12.23 3 LYS C O 1
ATOM 3028 N N . ALA C 1 24 ? -35.215 24.788 -10.983 1.00 11.48 4 ALA C N 1
ATOM 3029 C CA . ALA C 1 24 ? -36.109 24.281 -12.012 1.00 10.70 4 ALA C CA 1
ATOM 3030 C C . ALA C 1 24 ? -37.324 25.181 -12.141 1.00 10.23 4 ALA C C 1
ATOM 3031 O O . ALA C 1 24 ? -37.957 25.528 -11.140 1.00 10.24 4 ALA C O 1
ATOM 3033 N N . LEU C 1 25 ? -37.630 25.571 -13.374 1.00 9.51 5 LEU C N 1
ATOM 3034 C CA . LEU C 1 25 ? -38.848 26.317 -13.658 1.00 9.00 5 LEU C CA 1
ATOM 3035 C C . LEU C 1 25 ? -39.908 25.357 -14.178 1.00 8.92 5 LEU C C 1
ATOM 3036 O O . LEU C 1 25 ? -39.647 24.550 -15.076 1.00 8.80 5 LEU C O 1
ATOM 3041 N N . ILE C 1 26 ? -41.103 25.448 -13.604 1.00 8.46 6 ILE C N 1
ATOM 3042 C CA . ILE C 1 26 ? -42.211 24.588 -13.998 1.00 8.36 6 ILE C CA 1
ATOM 3043 C C . ILE C 1 26 ? -43.215 25.414 -14.790 1.00 8.22 6 ILE C C 1
ATOM 3044 O O . ILE C 1 26 ? -43.674 26.463 -14.329 1.00 8.19 6 ILE C O 1
ATOM 3049 N N . SER C 1 27 ? -43.529 24.938 -15.993 1.00 8.19 7 SER C N 1
ATOM 3050 C CA . SER C 1 27 ? -44.445 25.618 -16.898 1.00 8.24 7 SER C CA 1
ATOM 3051 C C . SER C 1 27 ? -45.758 24.851 -16.938 1.00 8.21 7 SER C C 1
ATOM 3052 O O . SER C 1 27 ? -45.856 23.794 -17.569 1.00 8.25 7 SER C O 1
ATOM 3055 N N . ILE C 1 28 ? -46.766 25.394 -16.263 1.00 8.26 8 ILE C N 1
ATOM 3056 C CA . ILE C 1 28 ? -47.986 24.647 -15.975 1.00 8.32 8 ILE C CA 1
ATOM 3057 C C . ILE C 1 28 ? -49.149 25.027 -16.894 1.00 8.66 8 ILE C C 1
ATOM 3058 O O . ILE C 1 28 ? -49.671 26.140 -16.825 1.00 8.61 8 ILE C O 1
ATOM 3063 N N . ASP C 1 29 ? -49.526 24.087 -17.762 1.00 9.03 9 ASP C N 1
ATOM 3064 C CA . ASP C 1 29 ? -50.762 24.159 -18.556 1.00 9.69 9 ASP C CA 1
ATOM 3065 C C . ASP C 1 29 ? -50.955 25.423 -19.403 1.00 10.05 9 ASP C C 1
ATOM 3066 O O . ASP C 1 29 ? -52.091 25.828 -19.658 1.00 10.03 9 ASP C O 1
ATOM 3071 N N . TYR C 1 30 ? -49.866 26.046 -19.846 1.00 10.43 10 TYR C N 1
ATOM 3072 C CA . TYR C 1 30 ? -50.001 27.262 -20.649 1.00 10.84 10 TYR C CA 1
ATOM 3073 C C . TYR C 1 30 ? -50.235 26.936 -22.126 1.00 11.40 10 TYR C C 1
ATOM 3074 O O . TYR C 1 30 ? -49.401 27.222 -22.993 1.00 11.25 10 TYR C O 1
ATOM 3083 N N . THR C 1 31 ? -51.393 26.338 -22.389 1.00 11.94 11 THR C N 1
ATOM 3084 C CA . THR C 1 31 ? -51.731 25.818 -23.708 1.00 12.79 11 THR C CA 1
ATOM 3085 C C . THR C 1 31 ? -52.965 26.502 -24.295 1.00 13.25 11 THR C C 1
ATOM 3086 O O . THR C 1 31 ? -53.689 27.210 -23.589 1.00 13.31 11 THR C O 1
ATOM 3090 N N . GLU C 1 32 ? -53.186 26.264 -25.590 1.00 13.68 12 GLU C N 1
ATOM 3091 C CA A GLU C 1 32 ? -54.289 26.875 -26.333 0.50 13.90 12 GLU C CA 1
ATOM 3092 C CA B GLU C 1 32 ? -54.297 26.844 -26.352 0.50 13.90 12 GLU C CA 1
ATOM 3093 C C . GLU C 1 32 ? -55.644 26.747 -25.627 1.00 13.97 12 GLU C C 1
ATOM 3094 O O . GLU C 1 32 ? -56.389 27.726 -25.541 1.00 13.98 12 GLU C O 1
ATOM 3105 N N . ASP C 1 33 ? -55.953 25.558 -25.111 1.00 14.09 13 ASP C N 1
ATOM 3106 C CA . ASP C 1 33 ? -57.240 25.321 -24.446 1.00 14.24 13 ASP C CA 1
ATOM 3107 C C . ASP C 1 33 ? -57.467 26.139 -23.172 1.00 14.31 13 ASP C C 1
ATOM 3108 O O . ASP C 1 33 ? -58.611 26.374 -22.786 1.00 14.19 13 ASP C O 1
ATOM 3113 N N . PHE C 1 34 ? -56.386 26.583 -22.534 1.00 14.40 14 PHE C N 1
ATOM 3114 C CA . PHE C 1 34 ? -56.494 27.394 -21.320 1.00 14.63 14 PHE C CA 1
ATOM 3115 C C . PHE C 1 34 ? -56.318 28.892 -21.564 1.00 14.92 14 PHE C C 1
ATOM 3116 O O . PHE C 1 34 ? -56.609 29.701 -20.679 1.00 14.96 14 PHE C O 1
ATOM 3124 N N . VAL C 1 35 ? -55.843 29.260 -22.753 1.00 15.32 15 VAL C N 1
ATOM 3125 C CA . VAL C 1 35 ? -55.432 30.644 -23.012 1.00 15.79 15 VAL C CA 1
ATOM 3126 C C . VAL C 1 35 ? -56.134 31.312 -24.205 1.00 16.31 15 VAL C C 1
ATOM 3127 O O . VAL C 1 35 ? -56.611 32.443 -24.086 1.00 16.35 15 VAL C O 1
ATOM 3131 N N . ALA C 1 36 ? -56.191 30.619 -25.341 1.00 16.94 16 ALA C N 1
ATOM 3132 C CA . ALA C 1 36 ? -56.757 31.186 -26.575 1.00 17.68 16 ALA C CA 1
ATOM 3133 C C . ALA C 1 36 ? -58.246 31.519 -26.451 1.00 18.13 16 ALA C C 1
ATOM 3134 O O . ALA C 1 36 ? -58.946 30.940 -25.625 1.00 18.18 16 ALA C O 1
ATOM 3136 N N . ASP C 1 37 ? -58.718 32.448 -27.283 1.00 18.84 17 ASP C N 1
ATOM 3137 C CA . ASP C 1 37 ? -60.129 32.858 -27.287 1.00 19.44 17 ASP C CA 1
ATOM 3138 C C . ASP C 1 37 ? -61.095 31.684 -27.457 1.00 19.52 17 ASP C C 1
ATOM 3139 O O . ASP C 1 37 ? -62.128 31.619 -26.786 1.00 19.64 17 ASP C O 1
ATOM 3144 N N . SER C 1 38 ? -60.748 30.762 -28.352 1.00 19.66 18 SER C N 1
ATOM 3145 C CA . SER C 1 38 ? -61.587 29.601 -28.643 1.00 19.75 18 SER C CA 1
ATOM 3146 C C . SER C 1 38 ? -61.173 28.365 -27.840 1.00 19.58 18 SER C C 1
ATOM 3147 O O . SER C 1 38 ? -61.649 27.257 -28.104 1.00 19.67 18 SER C O 1
ATOM 3150 N N . GLY C 1 39 ? -60.290 28.565 -26.861 1.00 19.33 19 GLY C N 1
ATOM 3151 C CA . GLY C 1 39 ? -59.846 27.491 -25.976 1.00 18.83 19 GLY C CA 1
ATOM 3152 C C . GLY C 1 39 ? -61.012 26.836 -25.260 1.00 18.55 19 GLY C C 1
ATOM 3153 O O . GLY C 1 39 ? -61.937 27.520 -24.815 1.00 18.46 19 GLY C O 1
ATOM 3154 N N . LYS C 1 40 ? -60.965 25.509 -25.158 1.00 18.31 20 LYS C N 1
ATOM 3155 C CA . LYS C 1 40 ? -62.063 24.722 -24.589 1.00 18.20 20 LYS C CA 1
ATOM 3156 C C . LYS C 1 40 ? -62.328 25.012 -23.110 1.00 18.02 20 LYS C C 1
ATOM 3157 O O . LYS C 1 40 ? -63.459 24.881 -22.642 1.00 18.04 20 LYS C O 1
ATOM 3163 N N . LEU C 1 41 ? -61.285 25.408 -22.385 1.00 17.81 21 LEU C N 1
ATOM 3164 C CA . LEU C 1 41 ? -61.413 25.778 -20.976 1.00 17.62 21 LEU C CA 1
ATOM 3165 C C . LEU C 1 41 ? -60.635 27.071 -20.709 1.00 17.52 21 LEU C C 1
ATOM 3166 O O . LEU C 1 41 ? -59.895 27.188 -19.727 1.00 17.53 21 LEU C O 1
ATOM 3171 N N . THR C 1 42 ? -60.818 28.043 -21.599 1.00 17.31 22 THR C N 1
ATOM 3172 C CA . THR C 1 42 ? -59.985 29.243 -21.611 1.00 17.22 22 THR C CA 1
ATOM 3173 C C . THR C 1 42 ? -60.223 30.184 -20.432 1.00 17.17 22 THR C C 1
ATOM 3174 O O . THR C 1 42 ? -61.365 30.429 -20.031 1.00 17.15 22 THR C O 1
ATOM 3178 N N . ALA C 1 43 ? -59.123 30.692 -19.884 1.00 17.17 23 ALA C N 1
ATOM 3179 C CA . ALA C 1 43 ? -59.168 31.709 -18.840 1.00 17.22 23 ALA C CA 1
ATOM 3180 C C . ALA C 1 43 ? -59.273 33.103 -19.458 1.00 17.18 23 ALA C C 1
ATOM 3181 O O . ALA C 1 43 ? -59.445 34.094 -18.747 1.00 17.40 23 ALA C O 1
ATOM 3183 N N . GLY C 1 44 ? -59.168 33.166 -20.785 1.00 17.05 24 GLY C N 1
ATOM 3184 C CA . GLY C 1 44 ? -59.397 34.397 -21.537 1.00 16.73 24 GLY C CA 1
ATOM 3185 C C . GLY C 1 44 ? -58.351 35.474 -21.335 1.00 16.47 24 GLY C C 1
ATOM 3186 O O . GLY C 1 44 ? -57.156 35.184 -21.256 1.00 16.37 24 GLY C O 1
ATOM 3187 N N . ALA C 1 45 ? -58.821 36.717 -21.237 1.00 16.20 25 ALA C N 1
ATOM 3188 C CA . ALA C 1 45 ? -57.958 37.903 -21.175 1.00 15.98 25 ALA C CA 1
ATOM 3189 C C . ALA C 1 45 ? -56.824 37.860 -20.135 1.00 15.74 25 ALA C C 1
ATOM 3190 O O . ALA C 1 45 ? -55.680 38.150 -20.487 1.00 15.67 25 ALA C O 1
ATOM 3192 N N . PRO C 1 46 ? -57.127 37.501 -18.863 1.00 15.52 26 PRO C N 1
ATOM 3193 C CA . PRO C 1 46 ? -56.039 37.460 -17.874 1.00 15.36 26 PRO C CA 1
ATOM 3194 C C . PRO C 1 46 ? -54.931 36.459 -18.213 1.00 15.07 26 PRO C C 1
ATOM 3195 O O . PRO C 1 46 ? -53.761 36.725 -17.928 1.00 15.06 26 PRO C O 1
ATOM 3199 N N . ALA C 1 47 ? -55.301 35.334 -18.823 1.00 14.89 27 ALA C N 1
ATOM 3200 C CA . ALA C 1 47 ? -54.330 34.322 -19.251 1.00 14.67 27 ALA C CA 1
ATOM 3201 C C . ALA C 1 47 ? -53.500 34.799 -20.440 1.00 14.66 27 ALA C C 1
ATOM 3202 O O . ALA C 1 47 ? -52.290 34.575 -20.489 1.00 14.66 27 ALA C O 1
ATOM 3204 N N . GLN C 1 48 ? -54.158 35.453 -21.395 1.00 14.54 28 GLN C N 1
ATOM 3205 C CA . GLN C 1 48 ? -53.476 36.016 -22.561 1.00 14.49 28 GLN C CA 1
ATOM 3206 C C . GLN C 1 48 ? -52.516 37.139 -22.172 1.00 14.18 28 GLN C C 1
ATOM 3207 O O . GLN C 1 48 ? -51.474 37.316 -22.804 1.00 14.21 28 GLN C O 1
ATOM 3213 N N . ALA C 1 49 ? -52.866 37.875 -21.117 1.00 13.84 29 ALA C N 1
ATOM 3214 C CA . ALA C 1 49 ? -52.082 39.021 -20.649 1.00 13.54 29 ALA C CA 1
ATOM 3215 C C . ALA C 1 49 ? -50.693 38.653 -20.121 1.00 13.33 29 ALA C C 1
ATOM 3216 O O . ALA C 1 49 ? -49.791 39.491 -20.114 1.00 13.47 29 ALA C O 1
ATOM 3218 N N . ILE C 1 50 ? -50.522 37.407 -19.684 1.00 13.05 30 ILE C N 1
ATOM 3219 C CA . ILE C 1 50 ? -49.237 36.965 -19.134 1.00 12.73 30 ILE C CA 1
ATOM 3220 C C . ILE C 1 50 ? -48.309 36.339 -20.183 1.00 12.73 30 ILE C C 1
ATOM 3221 O O . ILE C 1 50 ? -47.196 35.926 -19.858 1.00 12.63 30 ILE C O 1
ATOM 3226 N N . SER C 1 51 ? -48.762 36.296 -21.437 1.00 12.83 31 SER C N 1
ATOM 3227 C CA . SER C 1 51 ? -48.023 35.635 -22.520 1.00 13.03 31 SER C CA 1
ATOM 3228 C C . SER C 1 51 ? -46.586 36.128 -22.693 1.00 13.03 31 SER C C 1
ATOM 3229 O O . SER C 1 51 ? -45.668 35.320 -22.843 1.00 12.87 31 SER C O 1
ATOM 3232 N N . ASP C 1 52 ? -46.400 37.447 -22.674 1.00 13.20 32 ASP C N 1
ATOM 3233 C CA . ASP C 1 52 ? -45.069 38.044 -22.793 1.00 13.48 32 ASP C CA 1
ATOM 3234 C C . ASP C 1 52 ? -44.182 37.701 -21.599 1.00 13.14 32 ASP C C 1
ATOM 3235 O O . ASP C 1 52 ? -43.026 37.314 -21.770 1.00 13.10 32 ASP C O 1
ATOM 3240 N N . ALA C 1 53 ? -44.738 37.833 -20.396 1.00 12.83 33 ALA C N 1
ATOM 3241 C CA . ALA C 1 53 ? -43.994 37.589 -19.161 1.00 12.55 33 ALA C CA 1
ATOM 3242 C C . ALA C 1 53 ? -43.590 36.126 -18.989 1.00 12.24 33 ALA C C 1
ATOM 3243 O O . ALA C 1 53 ? -42.463 35.838 -18.585 1.00 12.24 33 ALA C O 1
ATOM 3245 N N . ILE C 1 54 ? -44.503 35.207 -19.300 1.00 12.04 34 ILE C N 1
ATOM 3246 C CA . ILE C 1 54 ? -44.229 33.777 -19.124 1.00 11.87 34 ILE C CA 1
ATOM 3247 C C . ILE C 1 54 ? -43.148 33.267 -20.087 1.00 11.94 34 ILE C C 1
ATOM 3248 O O . ILE C 1 54 ? -42.299 32.463 -19.701 1.00 11.90 34 ILE C O 1
ATOM 3253 N N . SER C 1 55 ? -43.164 33.756 -21.324 1.00 12.00 35 SER C N 1
ATOM 3254 C CA . SER C 1 55 ? -42.125 33.397 -22.285 1.00 12.22 35 SER C CA 1
ATOM 3255 C C . SER C 1 55 ? -40.782 34.017 -21.898 1.00 12.01 35 SER C C 1
ATOM 3256 O O . SER C 1 55 ? -39.751 33.346 -21.952 1.00 12.02 35 SER C O 1
ATOM 3259 N N . LYS C 1 56 ? -40.806 35.283 -21.478 1.00 11.85 36 LYS C N 1
ATOM 3260 C CA . LYS C 1 56 ? -39.590 35.994 -21.075 1.00 11.84 36 LYS C CA 1
ATOM 3261 C C . LYS C 1 56 ? -38.887 35.315 -19.898 1.00 11.60 36 LYS C C 1
ATOM 3262 O O . LYS C 1 56 ? -37.676 35.097 -19.935 1.00 11.58 36 LYS C O 1
ATOM 3268 N N . VAL C 1 57 ? -39.654 34.980 -18.862 1.00 11.43 37 VAL C N 1
ATOM 3269 C CA . VAL C 1 57 ? -39.094 34.377 -17.655 1.00 11.34 37 VAL C CA 1
ATOM 3270 C C . VAL C 1 57 ? -38.563 32.957 -17.903 1.00 11.19 37 VAL C C 1
ATOM 3271 O O . VAL C 1 57 ? -37.552 32.560 -17.321 1.00 11.30 37 VAL C O 1
ATOM 3275 N N . THR C 1 58 ? -39.238 32.213 -18.779 1.00 11.25 38 THR C N 1
ATOM 3276 C CA . THR C 1 58 ? -38.819 30.858 -19.143 1.00 11.36 38 THR C CA 1
ATOM 3277 C C . THR C 1 58 ? -37.490 30.888 -19.899 1.00 11.48 38 THR C C 1
ATOM 3278 O O . THR C 1 58 ? -36.584 30.106 -19.604 1.00 11.46 38 THR C O 1
ATOM 3282 N N . ARG C 1 59 ? -37.382 31.803 -20.863 1.00 11.73 39 ARG C N 1
ATOM 3283 C CA . ARG C 1 59 ? -36.144 31.995 -21.618 1.00 11.98 39 ARG C CA 1
ATOM 3284 C C . ARG C 1 59 ? -34.993 32.391 -20.698 1.00 11.93 39 ARG C C 1
ATOM 3285 O O . ARG C 1 59 ? -33.886 31.865 -20.822 1.00 11.99 39 ARG C O 1
ATOM 3293 N N . LEU C 1 60 ? -35.268 33.309 -19.772 1.00 11.97 40 LEU C N 1
ATOM 3294 C CA . LEU C 1 60 ? -34.278 33.759 -18.796 1.00 12.09 40 LEU C CA 1
ATOM 3295 C C . LEU C 1 60 ? -33.770 32.607 -17.927 1.00 12.13 40 LEU C C 1
ATOM 3296 O O . LEU C 1 60 ? -32.561 32.457 -17.733 1.00 12.12 40 LEU C O 1
ATOM 3301 N N . ALA C 1 61 ? -34.696 31.797 -17.416 1.00 12.03 41 ALA C N 1
ATOM 3302 C CA . ALA C 1 61 ? -34.348 30.638 -16.597 1.00 12.13 41 ALA C CA 1
ATOM 3303 C C . ALA C 1 61 ? -33.507 29.628 -17.377 1.00 12.24 41 ALA C C 1
ATOM 3304 O O . ALA C 1 61 ? -32.506 29.123 -16.866 1.00 12.13 41 ALA C O 1
ATOM 3306 N N . PHE C 1 62 ? -33.903 29.347 -18.616 1.00 12.62 42 PHE C N 1
ATOM 3307 C CA . PHE C 1 62 ? -33.151 28.420 -19.460 1.00 12.91 42 PHE C CA 1
ATOM 3308 C C . PHE C 1 62 ? -31.744 28.935 -19.765 1.00 13.12 42 PHE C C 1
ATOM 3309 O O . PHE C 1 62 ? -30.775 28.173 -19.702 1.00 13.23 42 PHE C O 1
ATOM 3317 N N . GLU C 1 63 ? -31.643 30.225 -20.083 1.00 13.48 43 GLU C N 1
ATOM 3318 C CA . GLU C 1 63 ? -30.370 30.852 -20.454 1.00 13.82 43 GLU C CA 1
ATOM 3319 C C . GLU C 1 63 ? -29.333 30.812 -19.330 1.00 14.03 43 GLU C C 1
ATOM 3320 O O . GLU C 1 63 ? -28.130 30.730 -19.590 1.00 14.27 43 GLU C O 1
ATOM 3322 N N . ARG C 1 64 ? -29.803 30.862 -18.087 1.00 14.15 44 ARG C N 1
ATOM 3323 C CA . ARG C 1 64 ? -28.910 30.850 -16.928 1.00 14.34 44 ARG C CA 1
ATOM 3324 C C . ARG C 1 64 ? -28.552 29.436 -16.455 1.00 14.08 44 ARG C C 1
ATOM 3325 O O . ARG C 1 64 ? -27.728 29.269 -15.550 1.00 14.46 44 ARG C O 1
ATOM 3333 N N . GLY C 1 65 ? -29.176 28.428 -17.061 1.00 13.63 45 GLY C N 1
ATOM 3334 C CA . GLY C 1 65 ? -28.824 27.032 -16.802 1.00 13.07 45 GLY C CA 1
ATOM 3335 C C . GLY C 1 65 ? -29.843 26.207 -16.035 1.00 12.64 45 GLY C C 1
ATOM 3336 O O . GLY C 1 65 ? -29.569 25.056 -15.682 1.00 12.80 45 GLY C O 1
ATOM 3337 N N . ASP C 1 66 ? -31.015 26.781 -15.778 1.00 12.11 46 ASP C N 1
ATOM 3338 C CA . ASP C 1 66 ? -32.063 26.073 -15.041 1.00 11.64 46 ASP C CA 1
ATOM 3339 C C . ASP C 1 66 ? -32.748 25.012 -15.897 1.00 11.24 46 ASP C C 1
ATOM 3340 O O . ASP C 1 66 ? -32.750 25.097 -17.128 1.00 11.26 46 ASP C O 1
ATOM 3345 N N . TYR C 1 67 ? -33.320 24.012 -15.232 1.00 10.59 47 TYR C N 1
ATOM 3346 C CA . TYR C 1 67 ? -34.127 22.997 -15.900 1.00 10.14 47 TYR C CA 1
ATOM 3347 C C . TYR C 1 67 ? -35.527 23.544 -16.130 1.00 9.87 47 TYR C C 1
ATOM 3348 O O . TYR C 1 67 ? -36.037 24.318 -15.320 1.00 9.93 47 TYR C O 1
ATOM 3357 N N . ILE C 1 68 ? -36.132 23.157 -17.248 1.00 9.37 48 ILE C N 1
ATOM 3358 C CA . ILE C 1 68 ? -37.474 23.611 -17.598 1.00 9.14 48 ILE C CA 1
ATOM 3359 C C . ILE C 1 68 ? -38.385 22.399 -17.745 1.00 8.96 48 ILE C C 1
ATOM 3360 O O . ILE C 1 68 ? -38.105 21.495 -18.536 1.00 8.87 48 ILE C O 1
ATOM 3365 N N . PHE C 1 69 ? -39.468 22.380 -16.974 1.00 8.69 49 PHE C N 1
ATOM 3366 C CA . PHE C 1 69 ? -40.428 21.284 -17.026 1.00 8.57 49 PHE C CA 1
ATOM 3367 C C . PHE C 1 69 ? -41.789 21.776 -17.496 1.00 8.67 49 PHE C C 1
ATOM 3368 O O . PHE C 1 69 ? -42.474 22.518 -16.787 1.00 8.68 49 PHE C O 1
ATOM 3376 N N . PHE C 1 70 ? -42.172 21.364 -18.700 1.00 8.67 50 PHE C N 1
ATOM 3377 C CA . PHE C 1 70 ? -43.518 21.609 -19.196 1.00 8.85 50 PHE C CA 1
ATOM 3378 C C . PHE C 1 70 ? -44.415 20.495 -18.686 1.00 9.07 50 PHE C C 1
ATOM 3379 O O . PHE C 1 70 ? -44.258 19.332 -19.061 1.00 9.39 50 PHE C O 1
ATOM 3387 N N . THR C 1 71 ? -45.327 20.858 -17.790 1.00 9.13 51 THR C N 1
ATOM 3388 C CA . THR C 1 71 ? -46.213 19.892 -17.155 1.00 9.30 51 THR C CA 1
ATOM 3389 C C . THR C 1 71 ? -47.630 20.185 -17.624 1.00 9.60 51 THR C C 1
ATOM 3390 O O . THR C 1 71 ? -48.247 21.174 -17.216 1.00 9.55 51 THR C O 1
ATOM 3394 N N . ILE C 1 72 ? -48.125 19.320 -18.505 1.00 10.10 52 ILE C N 1
ATOM 3395 C CA . ILE C 1 72 ? -49.270 19.647 -19.350 1.00 10.70 52 ILE C CA 1
ATOM 3396 C C . ILE C 1 72 ? -50.385 18.613 -19.251 1.00 11.08 52 ILE C C 1
ATOM 3397 O O . ILE C 1 72 ? -50.154 17.420 -19.457 1.00 11.00 52 ILE C O 1
ATOM 3402 N N . ASP C 1 73 ? -51.592 19.087 -18.940 1.00 11.77 53 ASP C N 1
ATOM 3403 C CA . ASP C 1 73 ? -52.795 18.260 -18.965 1.00 12.55 53 ASP C CA 1
ATOM 3404 C C . ASP C 1 73 ? -52.854 17.415 -20.229 1.00 13.18 53 ASP C C 1
ATOM 3405 O O . ASP C 1 73 ? -52.690 17.930 -21.336 1.00 13.14 53 ASP C O 1
ATOM 3410 N N . ALA C 1 74 ? -53.074 16.118 -20.044 1.00 14.05 54 ALA C N 1
ATOM 3411 C CA . ALA C 1 74 ? -53.213 15.178 -21.147 1.00 14.96 54 ALA C CA 1
ATOM 3412 C C . ALA C 1 74 ? -54.461 14.345 -20.900 1.00 15.68 54 ALA C C 1
ATOM 3413 O O . ALA C 1 74 ? -54.412 13.298 -20.251 1.00 15.75 54 ALA C O 1
ATOM 3415 N N . HIS C 1 75 ? -55.585 14.839 -21.408 1.00 16.68 55 HIS C N 1
ATOM 3416 C CA . HIS C 1 75 ? -56.884 14.240 -21.130 1.00 17.69 55 HIS C CA 1
ATOM 3417 C C . HIS C 1 75 ? -57.427 13.419 -22.293 1.00 18.61 55 HIS C C 1
ATOM 3418 O O . HIS C 1 75 ? -57.007 13.581 -23.441 1.00 18.61 55 HIS C O 1
ATOM 3425 N N . GLU C 1 76 ? -58.358 12.528 -21.971 1.00 19.81 56 GLU C N 1
ATOM 3426 C CA . GLU C 1 76 ? -59.085 11.755 -22.969 1.00 21.13 56 GLU C CA 1
ATOM 3427 C C . GLU C 1 76 ? -60.579 11.948 -22.749 1.00 21.77 56 GLU C C 1
ATOM 3428 O O . GLU C 1 76 ? -61.069 11.823 -21.624 1.00 21.81 56 GLU C O 1
ATOM 3434 N N . GLU C 1 77 ? -61.294 12.257 -23.828 1.00 22.69 57 GLU C N 1
ATOM 3435 C CA . GLU C 1 77 ? -62.712 12.614 -23.755 1.00 23.62 57 GLU C CA 1
ATOM 3436 C C . GLU C 1 77 ? -63.591 11.502 -23.175 1.00 23.99 57 GLU C C 1
ATOM 3437 O O . GLU C 1 77 ? -64.557 11.780 -22.460 1.00 24.25 57 GLU C O 1
ATOM 3443 N N . ASN C 1 78 ? -63.242 10.252 -23.472 1.00 24.44 58 ASN C N 1
ATOM 3444 C CA . ASN C 1 78 ? -64.048 9.098 -23.072 1.00 24.77 58 ASN C CA 1
ATOM 3445 C C . ASN C 1 78 ? -63.632 8.445 -21.745 1.00 24.95 58 ASN C C 1
ATOM 3446 O O . ASN C 1 78 ? -63.980 7.290 -21.480 1.00 25.12 58 ASN C O 1
ATOM 3448 N N . ASP C 1 79 ? -62.906 9.188 -20.910 1.00 25.09 59 ASP C N 1
ATOM 3449 C CA . ASP C 1 79 ? -62.419 8.660 -19.633 1.00 25.11 59 ASP C CA 1
ATOM 3450 C C . ASP C 1 79 ? -63.406 8.911 -18.490 1.00 24.94 59 ASP C C 1
ATOM 3451 O O . ASP C 1 79 ? -63.355 9.945 -17.817 1.00 25.09 59 ASP C O 1
ATOM 3456 N N . CYS C 1 80 ? -64.294 7.944 -18.275 1.00 24.66 60 CYS C N 1
ATOM 3457 C CA . CYS C 1 80 ? -65.322 8.033 -17.238 1.00 24.40 60 CYS C CA 1
ATOM 3458 C C . CYS C 1 80 ? -64.788 7.726 -15.835 1.00 23.78 60 CYS C C 1
ATOM 3459 O O . CYS C 1 80 ? -65.471 7.978 -14.839 1.00 23.74 60 CYS C O 1
ATOM 3462 N N . PHE C 1 81 ? -63.572 7.187 -15.763 1.00 23.01 61 PHE C N 1
ATOM 3463 C CA . PHE C 1 81 ? -62.950 6.848 -14.482 1.00 22.23 61 PHE C CA 1
ATOM 3464 C C . PHE C 1 81 ? -62.226 8.021 -13.823 1.00 21.79 61 PHE C C 1
ATOM 3465 O O . PHE C 1 81 ? -61.828 7.933 -12.659 1.00 21.66 61 PHE C O 1
ATOM 3473 N N . HIS C 1 82 ? -62.059 9.112 -14.567 1.00 21.21 62 HIS C N 1
ATOM 3474 C CA . HIS C 1 82 ? -61.453 10.327 -14.032 1.00 20.73 62 HIS C CA 1
ATOM 3475 C C . HIS C 1 82 ? -62.533 11.234 -13.439 1.00 20.36 62 HIS C C 1
ATOM 3476 O O . HIS C 1 82 ? -63.435 11.666 -14.160 1.00 20.28 62 HIS C O 1
ATOM 3483 N N . PRO C 1 83 ? -62.447 11.524 -12.123 1.00 20.02 63 PRO C N 1
ATOM 3484 C CA . PRO C 1 83 ? -63.397 12.427 -11.463 1.00 19.75 63 PRO C CA 1
ATOM 3485 C C . PRO C 1 83 ? -63.490 13.818 -12.102 1.00 19.45 63 PRO C C 1
ATOM 3486 O O . PRO C 1 83 ? -64.552 14.442 -12.054 1.00 19.42 63 PRO C O 1
ATOM 3490 N N . GLU C 1 84 ? -62.394 14.286 -12.699 1.00 19.03 64 GLU C N 1
ATOM 3491 C CA . GLU C 1 84 ? -62.343 15.609 -13.332 1.00 18.74 64 GLU C CA 1
ATOM 3492 C C . GLU C 1 84 ? -63.275 15.733 -14.545 1.00 18.84 64 GLU C C 1
ATOM 3493 O O . GLU C 1 84 ? -63.768 16.825 -14.840 1.00 18.74 64 GLU C O 1
ATOM 3499 N N . SER C 1 85 ? -63.519 14.618 -15.233 1.00 18.90 65 SER C N 1
ATOM 3500 C CA . SER C 1 85 ? -64.392 14.605 -16.414 1.00 19.11 65 SER C CA 1
ATOM 3501 C C . SER C 1 85 ? -65.803 15.127 -16.113 1.00 18.98 65 SER C C 1
ATOM 3502 O O . SER C 1 85 ? -66.478 15.651 -17.001 1.00 19.19 65 SER C O 1
ATOM 3505 N N . LYS C 1 86 ? -66.228 14.991 -14.858 1.00 18.82 66 LYS C N 1
ATOM 3506 C CA . LYS C 1 86 ? -67.546 15.451 -14.415 1.00 18.59 66 LYS C CA 1
ATOM 3507 C C . LYS C 1 86 ? -67.557 16.925 -13.997 1.00 18.29 66 LYS C C 1
ATOM 3508 O O . LYS C 1 86 ? -68.625 17.513 -13.809 1.00 18.35 66 LYS C O 1
ATOM 3511 N N . LEU C 1 87 ? -66.374 17.521 -13.861 1.00 17.79 67 LEU C N 1
ATOM 3512 C CA . LEU C 1 87 ? -66.244 18.863 -13.285 1.00 17.33 67 LEU C CA 1
ATOM 3513 C C . LEU C 1 87 ? -65.960 19.961 -14.307 1.00 17.05 67 LEU C C 1
ATOM 3514 O O . LEU C 1 87 ? -66.290 21.129 -14.080 1.00 16.92 67 LEU C O 1
ATOM 3519 N N . PHE C 1 88 ? -65.338 19.582 -15.420 1.00 16.73 68 PHE C N 1
ATOM 3520 C CA . PHE C 1 88 ? -64.974 20.524 -16.474 1.00 16.60 68 PHE C CA 1
ATOM 3521 C C . PHE C 1 88 ? -65.264 19.913 -17.842 1.00 16.61 68 PHE C C 1
ATOM 3522 O O . PHE C 1 88 ? -65.226 18.687 -17.984 1.00 16.71 68 PHE C O 1
ATOM 3530 N N . PRO C 1 89 ? -65.561 20.760 -18.851 1.00 16.73 69 PRO C N 1
ATOM 3531 C CA . PRO C 1 89 ? -65.715 20.250 -20.215 1.00 16.64 69 PRO C CA 1
ATOM 3532 C C . PRO C 1 89 ? -64.392 19.684 -20.735 1.00 16.58 69 PRO C C 1
ATOM 3533 O O . PRO C 1 89 ? -63.334 20.018 -20.190 1.00 16.52 69 PRO C O 1
ATOM 3537 N N . PRO C 1 90 ? -64.443 18.819 -21.770 1.00 16.46 70 PRO C N 1
ATOM 3538 C CA . PRO C 1 90 ? -63.212 18.260 -22.331 1.00 16.28 70 PRO C CA 1
ATOM 3539 C C . PRO C 1 90 ? -62.210 19.350 -22.708 1.00 16.03 70 PRO C C 1
ATOM 3540 O O . PRO C 1 90 ? -62.583 20.346 -23.329 1.00 15.95 70 PRO C O 1
ATOM 3544 N N . HIS C 1 91 ? -60.954 19.157 -22.311 1.00 15.77 71 HIS C N 1
ATOM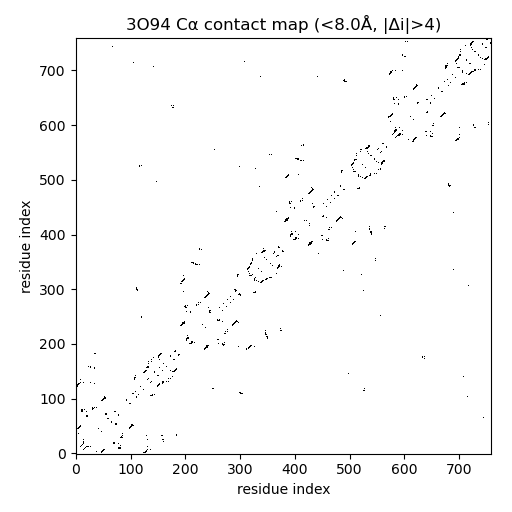 3545 C CA . HIS C 1 91 ? -59.889 20.130 -22.554 1.00 15.54 71 HIS C CA 1
ATOM 3546 C C . HIS C 1 91 ? -58.542 19.425 -22.617 1.00 15.53 71 HIS C C 1
ATOM 3547 O O . HIS C 1 91 ? -58.377 18.354 -22.032 1.00 15.48 71 HIS C O 1
ATOM 3554 N N . ASN C 1 92 ? -57.588 20.035 -23.320 1.00 15.69 72 ASN C N 1
ATOM 3555 C CA . ASN C 1 92 ? -56.253 19.461 -23.514 1.00 15.85 72 ASN C CA 1
ATOM 3556 C C . ASN C 1 92 ? -56.294 17.976 -23.869 1.00 16.16 72 ASN C C 1
ATOM 3557 O O . ASN C 1 92 ? -55.627 17.149 -23.240 1.00 16.10 72 ASN C O 1
ATOM 3562 N N . LEU C 1 93 ? -57.096 17.650 -24.878 1.00 16.60 73 LEU C N 1
ATOM 3563 C CA . LEU C 1 93 ? -57.242 16.273 -25.324 1.00 17.14 73 LEU C CA 1
ATOM 3564 C C . LEU C 1 93 ? -56.004 15.831 -26.090 1.00 17.49 73 LEU C C 1
ATOM 3565 O O . LEU C 1 93 ? -55.487 16.571 -26.932 1.00 17.50 73 LEU C O 1
ATOM 3570 N N . ILE C 1 94 ? -55.527 14.631 -25.771 1.00 18.03 74 ILE C N 1
ATOM 3571 C CA . ILE C 1 94 ? -54.359 14.043 -26.426 1.00 18.63 74 ILE C CA 1
ATOM 3572 C C . ILE C 1 94 ? -54.528 14.057 -27.948 1.00 18.91 74 ILE C C 1
ATOM 3573 O O . ILE C 1 94 ? -55.561 13.631 -28.469 1.00 19.13 74 ILE C O 1
ATOM 3578 N N . GLY C 1 95 ? -53.519 14.581 -28.640 1.00 19.21 75 GLY C N 1
ATOM 3579 C CA . GLY C 1 95 ? -53.509 14.631 -30.101 1.00 19.48 75 GLY C CA 1
ATOM 3580 C C . GLY C 1 95 ? -54.185 15.844 -30.717 1.00 19.64 75 GLY C C 1
ATOM 3581 O O . GLY C 1 95 ? -54.294 15.936 -31.942 1.00 19.85 75 GLY C O 1
ATOM 3582 N N . THR C 1 96 ? -54.640 16.776 -29.879 1.00 19.62 76 THR C N 1
ATOM 3583 C CA . THR C 1 96 ? -55.330 17.974 -30.366 1.00 19.56 76 THR C CA 1
ATOM 3584 C C . THR C 1 96 ? -54.487 19.239 -30.214 1.00 19.55 76 THR C C 1
ATOM 3585 O O . THR C 1 96 ? -53.543 19.278 -29.418 1.00 19.53 76 THR C O 1
ATOM 3589 N N . SER C 1 97 ? -54.847 20.269 -30.979 1.00 19.48 77 SER C N 1
ATOM 3590 C CA . SER C 1 97 ? -54.161 21.562 -30.951 1.00 19.42 77 SER C CA 1
ATOM 3591 C C . SER C 1 97 ? -54.350 22.298 -29.624 1.00 19.19 77 SER C C 1
ATOM 3592 O O . SER C 1 97 ? -53.613 23.239 -29.319 1.00 19.28 77 SER C O 1
ATOM 3595 N N . GLY C 1 98 ? -55.336 21.865 -28.842 1.00 18.91 78 GLY C N 1
ATOM 3596 C CA . GLY C 1 98 ? -55.587 22.433 -27.519 1.00 18.49 78 GLY C CA 1
ATOM 3597 C C . GLY C 1 98 ? -54.411 22.292 -26.568 1.00 18.24 78 GLY C C 1
ATOM 3598 O O . GLY C 1 98 ? -54.275 23.077 -25.629 1.00 18.14 78 GLY C O 1
ATOM 3599 N N . ARG C 1 99 ? -53.561 21.297 -26.823 1.00 17.92 79 ARG C N 1
ATOM 3600 C CA . ARG C 1 99 ? -52.378 21.021 -25.999 1.00 17.67 79 ARG C CA 1
ATOM 3601 C C . ARG C 1 99 ? -51.124 21.767 -26.464 1.00 17.50 79 ARG C C 1
ATOM 3602 O O . ARG C 1 99 ? -50.068 21.657 -25.834 1.00 17.43 79 ARG C O 1
ATOM 3610 N N . ASN C 1 100 ? -51.234 22.506 -27.566 1.00 17.28 80 ASN C N 1
ATOM 3611 C CA . ASN C 1 100 ? -50.120 23.313 -28.066 1.00 17.11 80 ASN C CA 1
ATOM 3612 C C . ASN C 1 100 ? -49.849 24.495 -27.144 1.00 16.89 80 ASN C C 1
ATOM 3613 O O . ASN C 1 100 ? -50.783 25.156 -26.692 1.00 16.82 80 ASN C O 1
ATOM 3618 N N . LEU C 1 101 ? -48.574 24.756 -26.868 1.00 16.73 81 LEU C N 1
ATOM 3619 C CA . LEU C 1 101 ? -48.184 25.890 -26.029 1.00 16.50 81 LEU C CA 1
ATOM 3620 C C . LEU C 1 101 ? -48.553 27.219 -26.686 1.00 16.61 81 LEU C C 1
ATOM 3621 O O . LEU C 1 101 ? -48.396 27.389 -27.898 1.00 16.69 81 LEU C O 1
ATOM 3626 N N . TYR C 1 102 ? -49.053 28.148 -25.876 1.00 16.54 82 TYR C N 1
ATOM 3627 C CA . TYR C 1 102 ? -49.556 29.430 -26.369 1.00 16.60 82 TYR C CA 1
ATOM 3628 C C . TYR C 1 102 ? -48.461 30.488 -26.453 1.00 16.55 82 TYR C C 1
ATOM 3629 O O . TYR C 1 102 ? -47.622 30.600 -25.557 1.00 16.39 82 TYR C O 1
ATOM 3638 N N . GLY C 1 103 ? -48.488 31.262 -27.536 1.00 16.49 83 GLY C N 1
ATOM 3639 C CA . GLY C 1 103 ? -47.610 32.418 -27.699 1.00 16.41 83 GLY C CA 1
ATOM 3640 C C . GLY C 1 103 ? -46.149 32.075 -27.905 1.00 16.30 83 GLY C C 1
ATOM 3641 O O . GLY C 1 103 ? -45.815 30.977 -28.360 1.00 16.39 83 GLY C O 1
ATOM 3642 N N . ASP C 1 104 ? -45.281 33.023 -27.552 1.00 16.23 84 ASP C N 1
ATOM 3643 C CA . ASP C 1 104 ? -43.833 32.889 -27.733 1.00 16.25 84 ASP C CA 1
ATOM 3644 C C . ASP C 1 104 ? -43.238 31.718 -26.946 1.00 15.91 84 ASP C C 1
ATOM 3645 O O . ASP C 1 104 ? -42.167 31.216 -27.289 1.00 15.81 84 ASP C O 1
ATOM 3650 N N . LEU C 1 105 ? -43.936 31.281 -25.897 1.00 15.54 85 LEU C N 1
ATOM 3651 C CA . LEU C 1 105 ? -43.531 30.096 -25.144 1.00 15.13 85 LEU C CA 1
ATOM 3652 C C . LEU C 1 105 ? -43.433 28.874 -26.060 1.00 15.09 85 LEU C C 1
ATOM 3653 O O . LEU C 1 105 ? -42.528 28.052 -25.911 1.00 14.98 85 LEU C O 1
ATOM 3658 N N . GLY C 1 106 ? -44.359 28.778 -27.013 1.00 14.93 86 GLY C N 1
ATOM 3659 C CA . GLY C 1 106 ? -44.338 27.729 -28.031 1.00 14.93 86 GLY C CA 1
ATOM 3660 C C . GLY C 1 106 ? -43.113 27.805 -28.927 1.00 14.84 86 GLY C C 1
ATOM 3661 O O . GLY C 1 106 ? -42.583 26.773 -29.344 1.00 14.86 86 GLY C O 1
ATOM 3662 N N . ILE C 1 107 ? -42.667 29.029 -29.214 1.00 14.85 87 ILE C N 1
ATOM 3663 C CA . ILE C 1 107 ? -41.458 29.258 -30.014 1.00 14.73 87 ILE C CA 1
ATOM 3664 C C . ILE C 1 107 ? -40.213 28.826 -29.238 1.00 14.53 87 ILE C C 1
ATOM 3665 O O . ILE C 1 107 ? -39.321 28.187 -29.801 1.00 14.53 87 ILE C O 1
ATOM 3670 N N . PHE C 1 108 ? -40.165 29.155 -27.945 1.00 14.18 88 PHE C N 1
ATOM 3671 C CA . PHE C 1 108 ? -39.091 28.667 -27.079 1.00 13.91 88 PHE C CA 1
ATOM 3672 C C . PHE C 1 108 ? -39.003 27.142 -27.127 1.00 13.90 88 PHE C C 1
ATOM 3673 O O . PHE C 1 108 ? -37.907 26.583 -27.187 1.00 13.90 88 PHE C O 1
ATOM 3681 N N . TYR C 1 109 ? -40.157 26.478 -27.094 1.00 14.01 89 TYR C N 1
ATOM 3682 C CA . TYR C 1 109 ? -40.192 25.019 -27.123 1.00 14.15 89 TYR C CA 1
ATOM 3683 C C . TYR C 1 109 ? -39.707 24.448 -28.457 1.00 14.30 89 TYR C C 1
ATOM 3684 O O . TYR C 1 109 ? -39.076 23.392 -28.487 1.00 14.13 89 TYR C O 1
ATOM 3693 N N . GLN C 1 110 ? -39.998 25.147 -29.550 1.00 14.41 90 GLN C N 1
ATOM 3694 C CA . GLN C 1 110 ? -39.489 24.749 -30.864 1.00 14.73 90 GLN C CA 1
ATOM 3695 C C . GLN C 1 110 ? -37.964 24.832 -30.903 1.00 14.59 90 GLN C C 1
ATOM 3696 O O . GLN C 1 110 ? -37.304 23.975 -31.491 1.00 14.41 90 GLN C O 1
ATOM 3702 N N . GLU C 1 111 ? -37.420 25.862 -30.258 1.00 14.50 91 GLU C N 1
ATOM 3703 C CA . GLU C 1 111 ? -35.979 26.101 -30.220 1.00 14.63 91 GLU C CA 1
ATOM 3704 C C . GLU C 1 111 ? -35.233 25.137 -29.296 1.00 14.48 91 GLU C C 1
ATOM 3705 O O . GLU C 1 111 ? -34.112 24.724 -29.602 1.00 14.37 91 GLU C O 1
ATOM 3711 N N . HIS C 1 112 ? -35.851 24.783 -28.169 1.00 14.39 92 HIS C N 1
ATOM 3712 C CA . HIS C 1 112 ? -35.127 24.101 -27.091 1.00 14.40 92 HIS C CA 1
ATOM 3713 C C . HIS C 1 112 ? -35.780 22.844 -26.511 1.00 14.39 92 HIS C C 1
ATOM 3714 O O . HIS C 1 112 ? -35.261 22.271 -25.554 1.00 14.37 92 HIS C O 1
ATOM 3721 N N . GLY C 1 113 ? -36.890 22.404 -27.098 1.00 14.41 93 GLY C N 1
ATOM 3722 C CA . GLY C 1 113 ? -37.626 21.237 -26.600 1.00 14.66 93 GLY C CA 1
ATOM 3723 C C . GLY C 1 113 ? -36.846 19.934 -26.533 1.00 14.83 93 GLY C C 1
ATOM 3724 O O . GLY C 1 113 ? -37.162 19.062 -25.716 1.00 14.99 93 GLY C O 1
ATOM 3725 N N . SER C 1 114 ? -35.826 19.805 -27.385 1.00 14.91 94 SER C N 1
ATOM 3726 C CA A SER C 1 114 ? -35.009 18.592 -27.455 0.50 14.95 94 SER C CA 1
ATOM 3727 C CA B SER C 1 114 ? -35.018 18.586 -27.445 0.50 14.86 94 SER C CA 1
ATOM 3728 C C . SER C 1 114 ? -33.777 18.646 -26.549 1.00 14.91 94 SER C C 1
ATOM 3729 O O . SER C 1 114 ? -33.043 17.659 -26.430 1.00 15.10 94 SER C O 1
ATOM 3734 N N . ASP C 1 115 ? -33.550 19.800 -25.917 1.00 14.74 95 ASP C N 1
ATOM 3735 C CA . ASP C 1 115 ? -32.418 19.983 -25.000 1.00 14.60 95 ASP C CA 1
ATOM 3736 C C . ASP C 1 115 ? -32.574 19.071 -23.783 1.00 14.30 95 ASP C C 1
ATOM 3737 O O . ASP C 1 115 ? -33.693 18.827 -23.326 1.00 14.12 95 ASP C O 1
ATOM 3742 N N . SER C 1 116 ? -31.454 18.573 -23.263 1.00 14.01 96 SER C N 1
ATOM 3743 C CA . SER C 1 116 ? -31.471 17.649 -22.125 1.00 13.81 96 SER C CA 1
ATOM 3744 C C . SER C 1 116 ? -32.034 18.280 -20.848 1.00 13.51 96 SER C C 1
ATOM 3745 O O . SER C 1 116 ? -32.479 17.568 -19.942 1.00 13.40 96 SER C O 1
ATOM 3748 N N . ARG C 1 117 ? -32.017 19.611 -20.790 1.00 13.12 97 ARG C N 1
ATOM 3749 C CA . ARG C 1 117 ? -32.535 20.358 -19.641 1.00 12.87 97 ARG C CA 1
ATOM 3750 C C . ARG C 1 117 ? -34.014 20.740 -19.768 1.00 12.51 97 ARG C C 1
ATOM 3751 O O . ARG C 1 117 ? -34.579 21.336 -18.850 1.00 12.47 97 ARG C O 1
ATOM 3759 N N . VAL C 1 118 ? -34.633 20.406 -20.899 1.00 12.19 98 VAL C N 1
ATOM 3760 C CA . VAL C 1 118 ? -36.046 20.726 -21.129 1.00 11.90 98 VAL C CA 1
ATOM 3761 C C . VAL C 1 118 ? -36.881 19.448 -21.214 1.00 11.86 98 VAL C C 1
ATOM 3762 O O . VAL C 1 118 ? -36.534 18.512 -21.939 1.00 11.84 98 VAL C O 1
ATOM 3766 N N . PHE C 1 119 ? -37.977 19.421 -20.460 1.00 11.65 99 PHE C N 1
ATOM 3767 C CA . PHE C 1 119 ? -38.816 18.234 -20.335 1.00 11.62 99 PHE C CA 1
ATOM 3768 C C . PHE C 1 119 ? -40.267 18.526 -20.694 1.00 11.82 99 PHE C C 1
ATOM 3769 O O . PHE C 1 119 ? -40.780 19.614 -20.417 1.00 11.89 99 PHE C O 1
ATOM 3777 N N . TRP C 1 120 ? -40.917 17.545 -21.312 1.00 12.01 100 TRP C N 1
ATOM 3778 C CA . TRP C 1 120 ? -42.362 17.569 -21.510 1.00 12.28 100 TRP C CA 1
ATOM 3779 C C . TRP C 1 120 ? -42.973 16.414 -20.725 1.00 12.50 100 TRP C C 1
ATOM 3780 O O . TRP C 1 120 ? -42.645 15.248 -20.961 1.00 12.69 100 TRP C O 1
ATOM 3791 N N . MET C 1 121 ? -43.852 16.749 -19.786 1.00 12.55 101 MET C N 1
ATOM 3792 C CA . MET C 1 121 ? -44.501 15.754 -18.940 1.00 12.78 101 MET C CA 1
ATOM 3793 C C . MET C 1 121 ? -46.012 15.843 -19.054 1.00 12.62 101 MET C C 1
ATOM 3794 O O . MET C 1 121 ? -46.603 16.895 -18.807 1.00 12.54 101 MET C O 1
ATOM 3799 N N . ASP C 1 122 ? -46.630 14.729 -19.428 1.00 12.50 102 ASP C N 1
ATOM 3800 C CA . ASP C 1 122 ? -48.081 14.637 -19.457 1.00 12.46 102 ASP C CA 1
ATOM 3801 C C . ASP C 1 122 ? -48.604 14.365 -18.053 1.00 12.38 102 ASP C C 1
ATOM 3802 O O . ASP C 1 122 ? -48.037 13.558 -17.317 1.00 12.73 102 ASP C O 1
ATOM 3807 N N . LYS C 1 123 ? -49.673 15.061 -17.680 1.00 12.01 103 LYS C N 1
ATOM 3808 C CA . LYS C 1 123 ? -50.297 14.877 -16.373 1.00 11.60 103 LYS C CA 1
ATOM 3809 C C . LYS C 1 123 ? -51.810 14.747 -16.507 1.00 11.64 103 LYS C C 1
ATOM 3810 O O . LYS C 1 123 ? -52.401 15.241 -17.471 1.00 11.51 103 LYS C O 1
ATOM 3816 N N . ARG C 1 124 ? -52.426 14.071 -15.543 1.00 11.50 104 ARG C N 1
ATOM 3817 C CA . ARG C 1 124 ? -53.873 13.868 -15.553 1.00 11.61 104 ARG C CA 1
ATOM 3818 C C . ARG C 1 124 ? -54.576 14.624 -14.433 1.00 11.32 104 ARG C C 1
ATOM 3819 O O . ARG C 1 124 ? -55.734 15.014 -14.578 1.00 11.52 104 ARG C O 1
ATOM 3827 N N . HIS C 1 125 ? -53.880 14.830 -13.320 1.00 10.91 105 HIS C N 1
ATOM 3828 C CA . HIS C 1 125 ? -54.410 15.661 -12.242 1.00 10.39 105 HIS C CA 1
ATOM 3829 C C . HIS C 1 125 ? -53.952 17.110 -12.406 1.00 9.91 105 HIS C C 1
ATOM 3830 O O . HIS C 1 125 ? -53.200 17.435 -13.327 1.00 9.83 105 HIS C O 1
ATOM 3837 N N . TYR C 1 126 ? -54.420 17.981 -11.518 1.00 9.29 106 TYR C N 1
ATOM 3838 C CA . TYR C 1 126 ? -54.064 19.394 -11.578 1.00 8.84 106 TYR C CA 1
ATOM 3839 C C . TYR C 1 126 ? -52.589 19.597 -11.232 1.00 8.60 106 TYR C C 1
ATOM 3840 O O . TYR C 1 126 ? -51.869 20.311 -11.938 1.00 8.42 106 TYR C O 1
ATOM 3849 N N . SER C 1 127 ? -52.147 18.946 -10.157 1.00 8.42 107 SER C N 1
ATOM 3850 C CA . SER C 1 127 ? -50.762 19.038 -9.706 1.00 8.23 107 SER C CA 1
ATOM 3851 C C . SER C 1 127 ? -49.794 18.393 -10.687 1.00 8.18 107 SER C C 1
ATOM 3852 O O . SER C 1 127 ? -50.018 17.271 -11.148 1.00 8.24 107 SER C O 1
ATOM 3855 N N . ALA C 1 128 ? -48.707 19.105 -10.968 1.00 8.05 108 ALA C N 1
ATOM 3856 C CA . ALA C 1 128 ? -47.638 18.615 -11.838 1.00 8.09 108 ALA C CA 1
ATOM 3857 C C . ALA C 1 128 ? -46.904 17.395 -11.272 1.00 8.18 108 ALA C C 1
ATOM 3858 O O . ALA C 1 128 ? -46.214 16.690 -12.009 1.00 7.91 108 ALA C O 1
ATOM 3860 N N . PHE C 1 129 ? -47.057 17.153 -9.971 1.00 8.17 109 PHE C N 1
ATOM 3861 C CA . PHE C 1 129 ? -46.377 16.050 -9.290 1.00 8.33 109 PHE C CA 1
ATOM 3862 C C . PHE C 1 129 ? -47.175 14.747 -9.276 1.00 8.59 109 PHE C C 1
ATOM 3863 O O . PHE C 1 129 ? -46.596 13.664 -9.168 1.00 9.01 109 PHE C O 1
ATOM 3871 N N . SER C 1 130 ? -48.498 14.858 -9.378 1.00 8.91 110 SER C N 1
ATOM 3872 C CA . SER C 1 130 ? -49.395 13.726 -9.144 1.00 9.06 110 SER C CA 1
ATOM 3873 C C . SER C 1 130 ? -49.372 12.708 -10.282 1.00 9.11 110 SER C C 1
ATOM 3874 O O . SER C 1 130 ? -49.814 12.992 -11.397 1.00 9.27 110 SER C O 1
ATOM 3877 N N . GLY C 1 131 ? -48.838 11.525 -9.985 1.00 9.18 111 GLY C N 1
ATOM 3878 C CA . GLY C 1 131 ? -48.738 10.444 -10.964 1.00 9.35 111 GLY C CA 1
ATOM 3879 C C . GLY C 1 131 ? -47.713 10.675 -12.059 1.00 9.50 111 GLY C C 1
ATOM 3880 O O . GLY C 1 131 ? -47.737 9.997 -13.088 1.00 9.73 111 GLY C O 1
ATOM 3881 N N . THR C 1 132 ? -46.816 11.635 -11.838 1.00 9.42 112 THR C N 1
ATOM 3882 C CA . THR C 1 132 ? -45.735 11.934 -12.776 1.00 9.31 112 THR C CA 1
ATOM 3883 C C . THR C 1 132 ? -44.398 11.575 -12.135 1.00 9.34 112 THR C C 1
ATOM 3884 O O . THR C 1 132 ? -44.355 11.145 -10.980 1.00 9.55 112 THR C O 1
ATOM 3888 N N . ASP C 1 133 ? -43.309 11.756 -12.877 1.00 9.42 113 ASP C N 1
ATOM 3889 C CA . ASP C 1 133 ? -41.982 11.545 -12.308 1.00 9.43 113 ASP C CA 1
ATOM 3890 C C . ASP C 1 133 ? -41.227 12.853 -12.061 1.00 9.27 113 ASP C C 1
ATOM 3891 O O . ASP C 1 133 ? -39.997 12.871 -12.028 1.00 9.28 113 ASP C O 1
ATOM 3896 N N . LEU C 1 134 ? -41.975 13.940 -11.862 1.00 8.91 114 LEU C N 1
ATOM 3897 C CA . LEU C 1 134 ? -41.377 15.259 -11.637 1.00 8.80 114 LEU C CA 1
ATOM 3898 C C . LEU C 1 134 ? -40.437 15.270 -10.432 1.00 8.85 114 LEU C C 1
ATOM 3899 O O . LEU C 1 134 ? -39.299 15.728 -10.538 1.00 8.66 114 LEU C O 1
ATOM 3904 N N . ASP C 1 135 ? -40.910 14.753 -9.299 1.00 8.95 115 ASP C N 1
ATOM 3905 C CA . ASP C 1 135 ? -40.096 14.699 -8.085 1.00 9.17 115 ASP C CA 1
ATOM 3906 C C . ASP C 1 135 ? -38.811 13.904 -8.323 1.00 9.12 115 ASP C C 1
ATOM 3907 O O . ASP C 1 135 ? -37.730 14.336 -7.927 1.00 9.18 115 ASP C O 1
ATOM 3912 N N . ILE C 1 136 ? -38.935 12.758 -8.990 1.00 8.97 116 ILE C N 1
ATOM 3913 C CA . ILE C 1 136 ? -37.778 11.916 -9.310 1.00 9.01 116 ILE C CA 1
ATOM 3914 C C . ILE C 1 136 ? -36.732 12.668 -10.137 1.00 9.01 116 ILE C C 1
ATOM 3915 O O . ILE C 1 136 ? -35.546 12.635 -9.809 1.00 9.12 116 ILE C O 1
ATOM 3920 N N . ARG C 1 137 ? -37.176 13.358 -11.188 1.00 9.09 117 ARG C N 1
ATOM 3921 C CA . ARG C 1 137 ? -36.262 14.104 -12.059 1.00 9.30 117 ARG C CA 1
ATOM 3922 C C . ARG C 1 137 ? -35.579 15.251 -11.322 1.00 9.30 117 ARG C C 1
ATOM 3923 O O . ARG C 1 137 ? -34.383 15.490 -11.509 1.00 9.17 117 ARG C O 1
ATOM 3931 N N . LEU C 1 138 ? -36.339 15.950 -10.481 1.00 9.27 118 LEU C N 1
ATOM 3932 C CA . LEU C 1 138 ? -35.788 17.031 -9.669 1.00 9.42 118 LEU C CA 1
ATOM 3933 C C . LEU C 1 138 ? -34.740 16.519 -8.682 1.00 9.66 118 LEU C C 1
ATOM 3934 O O . LEU C 1 138 ? -33.690 17.145 -8.514 1.00 9.74 118 LEU C O 1
ATOM 3939 N N . ARG C 1 139 ? -35.025 15.375 -8.055 1.00 9.95 119 ARG C N 1
ATOM 3940 C CA A ARG C 1 139 ? -34.111 14.785 -7.077 0.50 10.08 119 ARG C CA 1
ATOM 3941 C CA B ARG C 1 139 ? -34.115 14.770 -7.076 0.50 10.23 119 ARG C CA 1
ATOM 3942 C C . ARG C 1 139 ? -32.835 14.241 -7.718 1.00 10.16 119 ARG C C 1
ATOM 3943 O O . ARG C 1 139 ? -31.769 14.285 -7.103 1.00 10.20 119 ARG C O 1
ATOM 3958 N N . GLU C 1 140 ? -32.946 13.736 -8.949 1.00 10.30 120 GLU C N 1
ATOM 3959 C CA . GLU C 1 140 ? -31.775 13.276 -9.705 1.00 10.48 120 GLU C CA 1
ATOM 3960 C C . GLU C 1 140 ? -30.777 14.421 -9.858 1.00 10.44 120 GLU C C 1
ATOM 3961 O O . GLU C 1 140 ? -29.562 14.218 -9.790 1.00 10.66 120 GLU C O 1
ATOM 3967 N N . ARG C 1 141 ? -31.317 15.623 -10.045 1.00 10.45 121 ARG C N 1
ATOM 3968 C CA . ARG C 1 141 ? -30.534 16.828 -10.300 1.00 10.57 121 ARG C CA 1
ATOM 3969 C C . ARG C 1 141 ? -30.222 17.625 -9.033 1.00 10.70 121 ARG C C 1
ATOM 3970 O O . ARG C 1 141 ? -29.601 18.690 -9.099 1.00 10.69 121 ARG C O 1
ATOM 3978 N N . ARG C 1 142 ? -30.651 17.095 -7.887 1.00 10.86 122 ARG C N 1
ATOM 3979 C CA . ARG C 1 142 ? -30.476 17.740 -6.579 1.00 11.23 122 ARG C CA 1
ATOM 3980 C C . ARG C 1 142 ? -30.991 19.180 -6.566 1.00 11.12 122 ARG C C 1
ATOM 3981 O O . ARG C 1 142 ? -30.383 20.072 -5.965 1.00 11.21 122 ARG C O 1
ATOM 3989 N N . VAL C 1 143 ? -32.117 19.394 -7.245 1.00 10.94 123 VAL C N 1
ATOM 3990 C CA . VAL C 1 143 ? -32.779 20.695 -7.280 1.00 10.96 123 VAL C CA 1
ATOM 3991 C C . VAL C 1 143 ? -33.526 20.904 -5.966 1.00 10.94 123 VAL C C 1
ATOM 3992 O O . VAL C 1 143 ? -34.250 20.017 -5.513 1.00 10.94 123 VAL C O 1
ATOM 3996 N N . SER C 1 144 ? -33.334 22.070 -5.353 1.00 10.97 124 SER C N 1
ATOM 3997 C CA . SER C 1 144 ? -33.996 22.387 -4.089 1.00 11.03 124 SER C CA 1
ATOM 3998 C C . SER C 1 144 ? -35.049 23.489 -4.218 1.00 10.55 124 SER C C 1
ATOM 3999 O O . SER C 1 144 ? -35.875 23.664 -3.322 1.00 10.75 124 SER C O 1
ATOM 4002 N N . THR C 1 145 ? -35.021 24.220 -5.333 1.00 9.94 125 THR C N 1
ATOM 4003 C CA . THR C 1 145 ? -35.962 25.318 -5.566 1.00 9.46 125 THR C CA 1
ATOM 4004 C C . THR C 1 145 ? -36.716 25.158 -6.885 1.00 9.01 125 THR C C 1
ATOM 4005 O O . THR C 1 145 ? -36.105 24.984 -7.944 1.00 8.87 125 THR C O 1
ATOM 4009 N N . VAL C 1 146 ? -38.044 25.211 -6.806 1.00 8.52 126 VAL C N 1
ATOM 4010 C CA . VAL C 1 146 ? -38.889 25.254 -7.999 1.00 8.23 126 VAL C CA 1
ATOM 4011 C C . VAL C 1 146 ? -39.478 26.648 -8.206 1.00 8.06 126 VAL C C 1
ATOM 401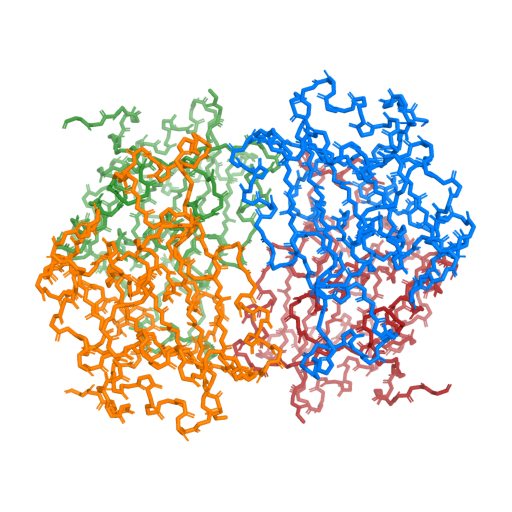2 O O . VAL C 1 146 ? -39.856 27.330 -7.248 1.00 8.08 126 VAL C O 1
ATOM 4016 N N . ILE C 1 147 ? -39.532 27.057 -9.471 1.00 7.77 127 ILE C N 1
ATOM 4017 C CA . ILE C 1 147 ? -40.093 28.339 -9.882 1.00 7.78 127 ILE C CA 1
ATOM 4018 C C . ILE C 1 147 ? -41.352 28.046 -10.691 1.00 7.64 127 ILE C C 1
ATOM 4019 O O . ILE C 1 147 ? -41.286 27.398 -11.737 1.00 7.69 127 ILE C O 1
ATOM 4024 N N . LEU C 1 148 ? -42.499 28.519 -10.211 1.00 7.52 128 LEU C N 1
ATOM 4025 C CA . LEU C 1 148 ? -43.775 28.150 -10.823 1.00 7.67 128 LEU C CA 1
ATOM 4026 C C . LEU C 1 148 ? -44.355 29.234 -11.720 1.00 7.73 128 LEU C C 1
ATOM 4027 O O . LEU C 1 148 ? -44.366 30.415 -11.366 1.00 7.97 128 LEU C O 1
ATOM 4032 N N . THR C 1 149 ? -44.823 28.805 -12.889 1.00 7.79 129 THR C N 1
ATOM 4033 C CA . THR C 1 149 ? -45.485 29.666 -13.864 1.00 7.79 129 THR C CA 1
ATOM 4034 C C . THR C 1 149 ? -46.669 28.908 -14.451 1.00 7.80 129 THR C C 1
ATOM 4035 O O . THR C 1 149 ? -46.697 27.673 -14.423 1.00 7.99 129 THR C O 1
ATOM 4039 N N . GLY C 1 150 ? -47.641 29.644 -14.982 1.00 7.86 130 GLY C N 1
ATOM 4040 C CA . GLY C 1 150 ? -48.737 29.032 -15.726 1.00 7.95 130 GLY C CA 1
ATOM 4041 C C . GLY C 1 150 ? -50.126 29.331 -15.204 1.00 7.94 130 GLY C C 1
ATOM 4042 O O . GLY C 1 150 ? -50.332 30.299 -14.474 1.00 8.01 130 GLY C O 1
ATOM 4043 N N . VAL C 1 151 ? -51.077 28.486 -15.592 1.00 8.12 131 VAL C N 1
ATOM 4044 C CA . VAL C 1 151 ? -52.494 28.671 -15.274 1.00 8.27 131 VAL C CA 1
ATOM 4045 C C . VAL C 1 151 ? -53.113 27.335 -14.827 1.00 8.16 131 VAL C C 1
ATOM 4046 O O . VAL C 1 151 ? -52.585 26.275 -15.168 1.00 7.83 131 VAL C O 1
ATOM 4050 N N . LEU C 1 152 ? -54.194 27.357 -14.041 1.00 8.15 132 LEU C N 1
ATOM 4051 C CA . LEU C 1 152 ? -54.739 28.549 -13.390 1.00 8.27 132 LEU C CA 1
ATOM 4052 C C . LEU C 1 152 ? -54.114 28.679 -12.006 1.00 8.07 132 LEU C C 1
ATOM 4053 O O . LEU C 1 152 ? -53.786 27.670 -11.381 1.00 8.15 132 LEU C O 1
ATOM 4058 N N . THR C 1 153 ? -53.959 29.915 -11.533 1.00 7.95 133 THR C N 1
ATOM 4059 C CA . THR C 1 153 ? -53.281 30.193 -10.258 1.00 7.83 133 THR C CA 1
ATOM 4060 C C . THR C 1 153 ? -53.852 29.370 -9.108 1.00 7.85 133 THR C C 1
ATOM 4061 O O . THR C 1 153 ? -53.103 28.839 -8.284 1.00 7.66 133 THR C O 1
ATOM 4065 N N . ASP C 1 154 ? -55.178 29.259 -9.078 1.00 7.85 134 ASP C N 1
ATOM 4066 C CA . ASP C 1 154 ? -55.896 28.634 -7.968 1.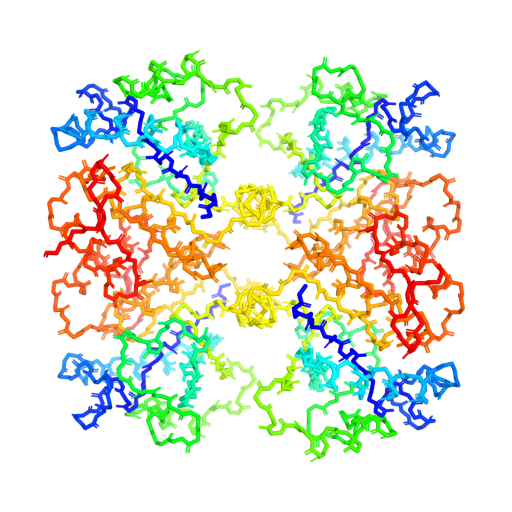00 8.14 134 ASP C CA 1
ATOM 4067 C C . ASP C 1 154 ? -56.202 27.155 -8.176 1.00 8.18 134 ASP C C 1
ATOM 4068 O O . ASP C 1 154 ? -56.810 26.526 -7.310 1.00 8.08 134 ASP C O 1
ATOM 4073 N N . ILE C 1 155 ? -55.801 26.597 -9.317 1.00 8.09 135 ILE C N 1
ATOM 4074 C CA . ILE C 1 155 ? -56.042 25.175 -9.574 1.00 8.12 135 ILE C CA 1
ATOM 4075 C C . ILE C 1 155 ? -54.733 24.407 -9.810 1.00 8.01 135 ILE C C 1
ATOM 4076 O O . ILE C 1 155 ? -54.136 23.917 -8.850 1.00 7.97 135 ILE C O 1
ATOM 4081 N N . SER C 1 156 ? -54.278 24.317 -11.061 1.00 7.83 136 SER C N 1
ATOM 4082 C CA . SER C 1 156 ? -53.051 23.574 -11.360 1.00 7.71 136 SER C CA 1
ATOM 4083 C C . SER C 1 156 ? -51.811 24.160 -10.679 1.00 7.43 136 SER C C 1
ATOM 4084 O O . SER C 1 156 ? -50.968 23.415 -10.182 1.00 7.48 136 SER C O 1
ATOM 4087 N N . VAL C 1 157 ? -51.708 25.486 -10.638 1.00 7.34 137 VAL C N 1
ATOM 4088 C CA . VAL C 1 157 ? -50.573 26.130 -9.974 1.00 7.22 137 VAL C CA 1
ATOM 4089 C C . VAL C 1 157 ? -50.634 25.915 -8.45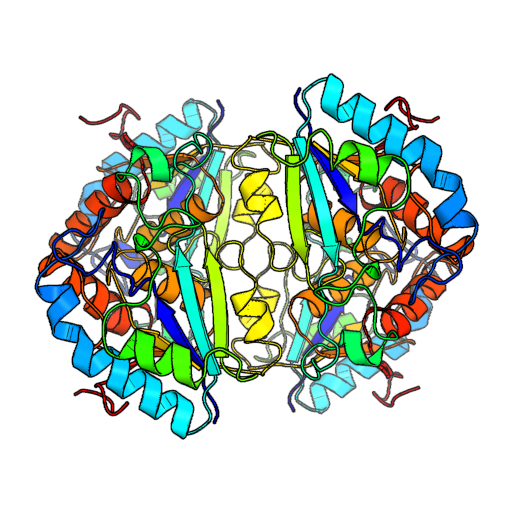5 1.00 7.09 137 VAL C C 1
ATOM 4090 O O . VAL C 1 157 ? -49.631 25.553 -7.839 1.00 7.28 137 VAL C O 1
ATOM 4094 N N . LEU C 1 158 ? -51.812 26.120 -7.866 1.00 7.04 138 LEU C N 1
ATOM 4095 C CA . LEU C 1 158 ? -52.005 25.925 -6.427 1.00 6.88 138 LEU C CA 1
ATOM 4096 C C . LEU C 1 158 ? -51.693 24.493 -5.983 1.00 6.76 138 LEU C C 1
ATOM 4097 O O . LEU C 1 158 ? -50.977 24.287 -5.000 1.00 6.45 138 LEU C O 1
ATOM 4102 N N . HIS C 1 159 ? -52.231 23.512 -6.704 1.00 6.71 139 HIS C N 1
ATOM 4103 C CA . HIS C 1 159 ? -51.994 22.105 -6.375 1.00 6.65 139 HIS C CA 1
ATOM 4104 C C . HIS C 1 159 ? -50.518 21.734 -6.506 1.00 6.62 139 HIS C C 1
ATOM 4105 O O . HIS C 1 159 ? -49.976 21.013 -5.662 1.00 6.93 139 HIS C O 1
ATOM 4112 N N . THR C 1 160 ? -49.873 22.242 -7.555 1.00 6.41 140 THR C N 1
ATOM 4113 C CA . THR C 1 160 ? -48.445 22.017 -7.767 1.00 6.31 140 THR C CA 1
ATOM 4114 C C . THR C 1 160 ? -47.622 22.623 -6.626 1.00 6.07 140 THR C C 1
ATOM 4115 O O . THR C 1 160 ? -46.701 21.983 -6.116 1.00 6.07 140 THR C O 1
ATOM 4119 N N . ALA C 1 161 ? -47.973 23.844 -6.223 1.00 6.06 141 ALA C N 1
ATOM 4120 C CA . ALA C 1 161 ? -47.276 24.538 -5.138 1.00 6.00 141 ALA C CA 1
ATOM 4121 C C . ALA C 1 161 ? -47.404 23.812 -3.801 1.00 6.28 141 ALA C C 1
ATOM 4122 O O . ALA C 1 161 ? -46.430 23.691 -3.059 1.00 6.27 141 ALA C O 1
ATOM 4124 N N . ILE C 1 162 ? -48.605 23.321 -3.505 1.00 6.38 142 ILE C N 1
ATOM 4125 C CA . ILE C 1 162 ? -48.847 22.601 -2.255 1.00 6.59 142 ILE C CA 1
ATOM 4126 C C . ILE C 1 162 ? -48.049 21.295 -2.225 1.00 6.68 142 ILE C C 1
ATOM 4127 O O . ILE C 1 162 ? -47.412 20.977 -1.218 1.00 6.75 142 ILE C O 1
ATOM 4132 N N . ASP C 1 163 ? -48.058 20.564 -3.337 1.00 6.91 143 ASP C N 1
ATOM 4133 C CA . ASP C 1 163 ? -47.250 19.350 -3.453 1.00 7.19 143 ASP C CA 1
ATOM 4134 C C . ASP C 1 163 ? -45.759 19.648 -3.299 1.00 7.02 143 ASP C C 1
ATOM 4135 O O . ASP C 1 163 ? -45.053 18.925 -2.597 1.00 7.08 143 ASP C O 1
ATOM 4140 N N . ALA C 1 164 ? -45.294 20.721 -3.941 1.00 6.82 144 ALA C N 1
ATOM 4141 C CA . ALA C 1 164 ? -43.898 21.150 -3.823 1.00 6.67 144 ALA C CA 1
ATOM 4142 C C . ALA C 1 164 ? -43.525 21.437 -2.367 1.00 6.73 144 ALA C C 1
ATOM 4143 O O . ALA C 1 164 ? -42.468 21.009 -1.894 1.00 6.61 144 ALA C O 1
ATOM 4145 N N . TYR C 1 165 ? -44.407 22.147 -1.666 1.00 6.92 145 TYR C N 1
ATOM 4146 C CA . TYR C 1 165 ? -44.215 22.458 -0.252 1.00 7.26 145 TYR C CA 1
ATOM 4147 C C . TYR C 1 165 ? -44.070 21.190 0.592 1.00 7.37 145 TYR C C 1
ATOM 4148 O O . TYR C 1 165 ? -43.135 21.068 1.386 1.00 7.41 145 TYR C O 1
ATOM 4157 N N . ASN C 1 166 ? -44.994 20.249 0.415 1.00 7.43 146 ASN C N 1
ATOM 4158 C CA . ASN C 1 166 ? -44.966 19.006 1.184 1.00 7.64 146 ASN C CA 1
ATOM 4159 C C . ASN C 1 166 ? -43.762 18.130 0.852 1.00 7.70 146 ASN C C 1
ATOM 4160 O O . ASN C 1 166 ? -43.301 17.357 1.693 1.00 7.86 146 ASN C O 1
ATOM 4165 N N . LEU C 1 167 ? -43.256 18.274 -0.373 1.00 7.87 147 LEU C N 1
ATOM 4166 C CA . LEU C 1 167 ? -42.046 17.580 -0.812 1.00 8.08 147 LEU C CA 1
ATOM 4167 C C . LEU C 1 167 ? -40.760 18.337 -0.457 1.00 8.25 147 LEU C C 1
ATOM 4168 O O . LEU C 1 167 ? -39.673 17.928 -0.851 1.00 8.44 147 LEU C O 1
ATOM 4173 N N . GLY C 1 168 ? -40.892 19.437 0.282 1.00 8.29 148 GLY C N 1
ATOM 4174 C CA . GLY C 1 168 ? -39.740 20.129 0.862 1.00 8.47 148 GLY C CA 1
ATOM 4175 C C . GLY C 1 168 ? -38.964 21.055 -0.055 1.00 8.48 148 GLY C C 1
ATOM 4176 O O . GLY C 1 168 ? -37.830 21.434 0.259 1.00 8.62 148 GLY C O 1
ATOM 4177 N N . TYR C 1 169 ? -39.564 21.425 -1.182 1.00 8.39 149 TYR C N 1
ATOM 4178 C CA . TYR C 1 169 ? -38.937 22.374 -2.096 1.00 8.40 149 TYR C CA 1
ATOM 4179 C C . TYR C 1 169 ? -39.127 23.803 -1.628 1.00 8.59 149 TYR C C 1
ATOM 4180 O O . TYR C 1 169 ? -40.185 24.161 -1.106 1.00 8.54 149 TYR C O 1
ATOM 4189 N N . ASP C 1 170 ? -38.091 24.616 -1.809 1.00 8.80 150 ASP C N 1
ATOM 4190 C CA . ASP C 1 170 ? -38.256 26.060 -1.752 1.00 9.31 150 ASP C CA 1
ATOM 4191 C C . ASP C 1 170 ? -39.020 26.460 -3.005 1.00 8.98 150 ASP C C 1
ATOM 4192 O O . ASP C 1 170 ? -38.833 25.866 -4.070 1.00 8.98 150 ASP C O 1
ATOM 4197 N N . ILE C 1 171 ? -39.903 27.442 -2.870 1.00 8.71 151 ILE C N 1
ATOM 4198 C CA . ILE C 1 171 ? -40.810 27.800 -3.955 1.00 8.62 151 ILE C CA 1
ATOM 4199 C C . ILE C 1 171 ? -40.675 29.267 -4.337 1.00 8.67 151 ILE C C 1
ATOM 4200 O O . ILE C 1 171 ? -40.637 30.146 -3.473 1.00 8.67 151 ILE C O 1
ATOM 4205 N N . GLU C 1 172 ? -40.590 29.513 -5.640 1.00 8.64 152 GLU C N 1
ATOM 4206 C CA . GLU C 1 172 ? -40.734 30.852 -6.190 1.00 8.86 152 GLU C CA 1
ATOM 4207 C C . GLU C 1 172 ? -41.955 30.874 -7.101 1.00 8.66 152 GLU C C 1
ATOM 4208 O O . GLU C 1 172 ? -42.190 29.930 -7.860 1.00 8.81 152 GLU C O 1
ATOM 4214 N N . ILE C 1 173 ? -42.747 31.935 -6.994 1.00 8.58 153 ILE C N 1
ATOM 4215 C CA . ILE C 1 173 ? -43.903 32.129 -7.865 1.00 8.54 153 ILE C CA 1
ATOM 4216 C C . ILE C 1 173 ? -43.644 33.360 -8.719 1.00 8.61 153 ILE C C 1
ATOM 4217 O O . ILE C 1 173 ? -43.393 34.442 -8.185 1.00 8.52 153 ILE C O 1
ATOM 4222 N N . VAL C 1 174 ? -43.692 33.198 -10.038 1.00 8.55 154 VAL C N 1
ATOM 4223 C CA . VAL C 1 174 ? -43.586 34.349 -10.929 1.00 8.73 154 VAL C CA 1
ATOM 4224 C C . VAL C 1 174 ? -44.966 34.989 -11.047 1.00 8.88 154 VAL C C 1
ATOM 4225 O O . VAL C 1 174 ? -45.805 34.556 -11.844 1.00 8.90 154 VAL C O 1
ATOM 4229 N N . LYS C 1 175 ? -45.193 36.014 -10.227 1.00 9.31 155 LYS C N 1
ATOM 4230 C CA . LYS C 1 175 ? -46.495 36.679 -10.137 1.00 9.76 155 LYS C CA 1
ATOM 4231 C C . LYS C 1 175 ? -47.051 37.154 -11.493 1.00 9.76 155 LYS C C 1
ATOM 4232 O O . LYS C 1 175 ? -48.213 36.882 -11.800 1.00 9.82 155 LYS C O 1
ATOM 4238 N N . PRO C 1 176 ? -46.231 37.852 -12.311 1.00 9.84 156 PRO C N 1
ATOM 4239 C CA . PRO C 1 176 ? -46.758 38.269 -13.614 1.00 9.83 156 PRO C CA 1
ATOM 4240 C C . PRO C 1 176 ? -46.841 37.145 -14.657 1.00 9.86 156 PRO C C 1
ATOM 4241 O O . PRO C 1 176 ? -47.260 37.399 -15.787 1.00 10.05 156 PRO C O 1
ATOM 4245 N N . ALA C 1 177 ? -46.452 35.926 -14.278 1.00 9.69 157 ALA C N 1
ATOM 4246 C CA . ALA C 1 177 ? -46.522 34.769 -15.176 1.00 9.57 157 ALA C CA 1
ATOM 4247 C C . ALA C 1 177 ? -47.422 33.652 -14.638 1.00 9.53 157 ALA C C 1
ATOM 4248 O O . ALA C 1 177 ? -47.263 32.480 -14.994 1.00 9.37 157 ALA C O 1
ATOM 4250 N N . VAL C 1 178 ? -48.361 34.027 -13.772 1.00 9.57 158 VAL C N 1
ATOM 4251 C CA . VAL C 1 178 ? -49.476 33.157 -13.389 1.00 9.69 158 VAL C CA 1
ATOM 4252 C C . VAL C 1 178 ? -50.781 33.934 -13.552 1.00 10.00 158 VAL C C 1
ATOM 4253 O O . VAL C 1 178 ? -50.791 35.163 -13.440 1.00 9.92 158 VAL C O 1
ATOM 4257 N N . ALA C 1 179 ? -51.870 33.222 -13.838 1.00 10.52 159 ALA C N 1
ATOM 4258 C CA . ALA C 1 179 ? -53.175 33.854 -14.036 1.00 11.08 159 ALA C CA 1
ATOM 4259 C C . ALA C 1 179 ? -54.334 32.903 -13.772 1.00 11.53 159 ALA C C 1
ATOM 4260 O O . ALA C 1 179 ? -54.198 31.687 -13.895 1.00 11.24 159 ALA C O 1
ATOM 4262 N N . SER C 1 180 ? -55.474 33.478 -13.399 1.00 12.44 160 SER C N 1
ATOM 4263 C CA . SER C 1 180 ? -56.710 32.727 -13.247 1.00 13.57 160 SER C CA 1
ATOM 4264 C C . SER C 1 180 ? -57.849 33.464 -13.932 1.00 14.31 160 SER C C 1
ATOM 4265 O O . SER C 1 180 ? -57.749 34.661 -14.204 1.00 14.61 160 SER C O 1
ATOM 4268 N N . ILE C 1 181 ? -58.931 32.737 -14.196 1.00 15.35 161 ILE C N 1
ATOM 4269 C CA . ILE C 1 181 ? -60.150 33.315 -14.763 1.00 16.41 161 ILE C CA 1
ATOM 4270 C C . ILE C 1 181 ? -60.851 34.252 -13.763 1.00 16.90 161 ILE C C 1
ATOM 4271 O O . ILE C 1 181 ? -61.497 35.224 -14.164 1.00 17.22 161 ILE C O 1
ATOM 4276 N N . TRP C 1 182 ? -60.694 33.970 -12.469 1.00 17.45 162 TRP C N 1
ATOM 4277 C CA . TRP C 1 182 ? -61.288 34.787 -11.408 1.00 17.97 162 TRP C CA 1
ATOM 4278 C C . TRP C 1 182 ? -60.225 35.565 -10.630 1.00 17.79 162 TRP C C 1
ATOM 4279 O O . TRP C 1 182 ? -59.342 34.960 -10.017 1.00 17.75 162 TRP C O 1
ATOM 4290 N N . PRO C 1 183 ? -60.308 36.911 -10.650 1.00 17.57 163 PRO C N 1
ATOM 4291 C CA . PRO C 1 183 ? -59.348 37.771 -9.945 1.00 17.29 163 PRO C CA 1
ATOM 4292 C C . PRO C 1 183 ? -59.252 37.501 -8.438 1.00 16.89 163 PRO C C 1
ATOM 4293 O O . PRO C 1 183 ? -58.151 37.538 -7.882 1.00 16.97 163 PRO C O 1
ATOM 4297 N N . GLU C 1 184 ? -60.388 37.225 -7.797 1.00 16.43 164 GLU C N 1
ATOM 4298 C CA . GLU C 1 184 ? -60.433 36.921 -6.363 1.00 15.80 164 GLU C CA 1
ATOM 4299 C C . GLU C 1 184 ? -59.718 35.611 -6.025 1.00 15.33 164 GLU C C 1
ATOM 4300 O O . GLU C 1 184 ? -59.079 35.500 -4.976 1.00 15.36 164 GLU C O 1
ATOM 4302 N N . ASN C 1 185 ? -59.836 34.631 -6.919 1.00 14.70 165 ASN C N 1
ATOM 4303 C CA . ASN C 1 185 ? -59.164 33.339 -6.774 1.00 13.97 165 ASN C CA 1
ATOM 4304 C C . ASN C 1 185 ? -57.655 33.450 -6.978 1.00 13.47 165 ASN C C 1
ATOM 4305 O O . ASN C 1 185 ? -56.873 32.816 -6.263 1.00 13.04 165 ASN C O 1
ATOM 4310 N N . HIS C 1 186 ? -57.264 34.260 -7.961 1.00 12.84 166 HIS C N 1
ATOM 4311 C CA . HIS C 1 186 ? -55.866 34.600 -8.216 1.00 12.48 166 HIS C CA 1
ATOM 4312 C C . HIS C 1 186 ? -55.237 35.223 -6.968 1.00 12.24 166 HIS C C 1
ATOM 4313 O O . HIS C 1 186 ? -54.145 34.830 -6.550 1.00 12.07 166 HIS C O 1
ATOM 4320 N N . GLN C 1 187 ? -55.950 36.172 -6.364 1.00 11.95 167 GLN C N 1
ATOM 4321 C CA . GLN C 1 187 ? -55.475 36.858 -5.164 1.00 11.88 167 GLN C CA 1
ATOM 4322 C C . GLN C 1 187 ? -55.405 35.950 -3.939 1.00 11.25 167 GLN C C 1
ATOM 4323 O O . GLN C 1 187 ? -54.460 36.053 -3.151 1.00 11.22 167 GLN C O 1
ATOM 4329 N N . PHE C 1 188 ? -56.386 35.059 -3.778 1.00 10.66 168 PHE C N 1
ATOM 4330 C CA . PHE C 1 188 ? -56.320 34.084 -2.688 1.00 10.15 168 PHE C CA 1
ATOM 4331 C C . PHE C 1 188 ? -55.059 33.246 -2.820 1.00 9.70 168 PHE C C 1
ATOM 4332 O O . PHE C 1 188 ? -54.326 33.060 -1.848 1.00 9.61 168 PHE C O 1
ATOM 4340 N N . ALA C 1 189 ? -54.836 32.727 -4.027 1.00 9.29 169 ALA C N 1
ATOM 4341 C CA . ALA C 1 189 ? -53.730 31.818 -4.288 1.00 8.92 169 ALA C CA 1
ATOM 4342 C C . ALA C 1 189 ? -52.383 32.484 -4.025 1.00 8.80 169 ALA C C 1
ATOM 4343 O O . ALA C 1 189 ? -51.528 31.901 -3.364 1.00 8.47 169 ALA C O 1
ATOM 4345 N N . LEU C 1 190 ? -52.206 33.712 -4.515 1.00 8.84 170 LEU C N 1
ATOM 4346 C CA . LEU C 1 190 ? -50.964 34.453 -4.280 1.00 8.92 170 LEU C CA 1
ATOM 4347 C C . LEU C 1 190 ? -50.702 34.648 -2.787 1.00 8.83 170 LEU C C 1
ATOM 4348 O O . LEU C 1 190 ? -49.572 34.475 -2.320 1.00 9.01 170 LEU C O 1
ATOM 4353 N N . GLY C 1 191 ? -51.754 35.001 -2.047 1.00 8.78 171 GLY C N 1
ATOM 4354 C CA . GLY C 1 191 ? -51.675 35.143 -0.594 1.00 8.71 171 GLY C CA 1
ATOM 4355 C C . GLY C 1 191 ? -51.291 33.838 0.077 1.00 8.47 171 GLY C C 1
ATOM 4356 O O . GLY C 1 191 ? -50.446 33.814 0.973 1.00 8.61 171 GLY C O 1
ATOM 4357 N N . HIS C 1 192 ? -51.912 32.750 -0.373 1.00 8.19 172 HIS C N 1
ATOM 4358 C CA . HIS C 1 192 ? -51.626 31.415 0.143 1.00 8.02 172 HIS C CA 1
ATOM 4359 C C . HIS C 1 192 ? -50.164 31.027 -0.092 1.00 8.17 172 HIS C C 1
ATOM 4360 O O . HIS C 1 192 ? -49.504 30.521 0.815 1.00 7.91 172 HIS C O 1
ATOM 4367 N N . PHE C 1 193 ? -49.661 31.283 -1.301 1.00 8.24 173 PHE C N 1
ATOM 4368 C CA . PHE C 1 193 ? -48.264 30.977 -1.633 1.00 8.60 173 PHE C CA 1
ATOM 4369 C C . PHE C 1 193 ? -47.294 31.669 -0.678 1.00 8.84 173 PHE C C 1
ATOM 4370 O O . PHE C 1 193 ? -46.388 31.038 -0.137 1.00 8.59 173 PHE C O 1
ATOM 4378 N N . LYS C 1 194 ? -47.498 32.967 -0.473 1.00 9.44 174 LYS C N 1
ATOM 4379 C CA . LYS C 1 194 ? -46.590 33.769 0.340 1.00 10.11 174 LYS C CA 1
ATOM 4380 C C . LYS C 1 194 ? -46.716 33.458 1.832 1.00 10.22 174 LYS C C 1
ATOM 4381 O O . LYS C 1 194 ? -45.712 33.215 2.506 1.00 10.27 174 LYS C O 1
ATOM 4387 N N . ASN C 1 195 ? -47.948 33.438 2.331 1.00 10.43 175 ASN C N 1
ATOM 4388 C CA . ASN C 1 195 ? -48.199 33.378 3.772 1.00 10.75 175 ASN C CA 1
ATOM 4389 C C . ASN C 1 195 ? -48.261 31.981 4.377 1.00 10.58 175 ASN C C 1
ATOM 4390 O O . ASN C 1 195 ? -47.942 31.802 5.552 1.00 10.89 175 ASN C O 1
ATOM 4395 N N . THR C 1 196 ? -48.666 30.997 3.579 1.00 10.16 176 THR C N 1
ATOM 4396 C CA . THR C 1 196 ? -48.810 29.626 4.067 1.00 9.86 176 THR C CA 1
ATOM 4397 C C . THR C 1 196 ? -47.688 28.710 3.565 1.00 9.55 176 THR C C 1
ATOM 4398 O O . THR C 1 196 ? -47.198 27.855 4.305 1.00 9.34 176 THR C O 1
ATOM 4402 N N . LEU C 1 197 ? -47.272 28.897 2.315 1.00 9.05 177 LEU C N 1
ATOM 4403 C CA . LEU C 1 197 ? -46.215 28.062 1.743 1.00 8.89 177 LEU C CA 1
ATOM 4404 C C . LEU C 1 197 ? -44.824 28.681 1.875 1.00 9.01 177 LEU C C 1
ATOM 4405 O O . LEU C 1 197 ? -43.818 28.009 1.639 1.00 9.19 177 LEU C O 1
ATOM 4410 N N . GLY C 1 198 ? -44.770 29.958 2.246 1.00 9.07 178 GLY C N 1
ATOM 4411 C CA . GLY C 1 198 ? -43.499 30.668 2.380 1.00 9.25 178 GLY C CA 1
ATOM 4412 C C . GLY C 1 198 ? -42.774 30.864 1.062 1.00 9.39 178 GLY C C 1
ATOM 4413 O O . GLY C 1 198 ? -41.541 30.953 1.029 1.00 9.33 178 GLY C O 1
ATOM 4414 N N . ALA C 1 199 ? -43.541 30.924 -0.023 1.00 9.56 179 ALA C N 1
ATOM 4415 C CA . ALA C 1 199 ? -42.982 31.135 -1.352 1.00 9.89 179 ALA C CA 1
ATOM 4416 C C . ALA C 1 199 ? -42.491 32.566 -1.524 1.00 10.28 179 ALA C C 1
ATOM 4417 O O . ALA C 1 199 ? -43.038 33.504 -0.935 1.00 10.35 179 ALA C O 1
ATOM 4419 N N . LYS C 1 200 ? -41.441 32.714 -2.323 1.00 10.66 180 LYS C N 1
ATOM 4420 C CA . LYS C 1 200 ? -40.955 34.019 -2.737 1.00 11.29 180 LYS C CA 1
ATOM 4421 C C . LYS C 1 200 ? -41.707 34.424 -3.999 1.00 11.39 180 LYS C C 1
ATOM 4422 O O . LYS C 1 200 ? -41.751 33.669 -4.972 1.00 11.43 180 LYS C O 1
ATOM 4428 N N . LEU C 1 201 ? -42.315 35.605 -3.977 1.00 11.68 181 LEU C N 1
ATOM 4429 C CA . LEU C 1 201 ? -42.976 36.128 -5.167 1.00 11.95 181 LEU C CA 1
ATOM 4430 C C . LEU C 1 201 ? -41.965 36.932 -5.974 1.00 12.04 181 LEU C C 1
ATOM 4431 O O . LEU C 1 201 ? -41.339 37.858 -5.451 1.00 12.34 181 LEU C O 1
ATOM 4436 N N . VAL C 1 202 ? -41.794 36.553 -7.240 1.00 11.88 182 VAL C N 1
ATOM 4437 C CA . VAL C 1 202 ? -40.803 37.178 -8.120 1.00 12.02 182 VAL C CA 1
ATOM 4438 C C . VAL C 1 202 ? -41.448 37.726 -9.395 1.00 12.16 182 VAL C C 1
ATOM 4439 O O . VAL C 1 202 ? -42.560 37.332 -9.757 1.00 11.84 182 VAL C O 1
ATOM 4443 N N . ASP C 1 203 ? -40.752 38.642 -10.064 1.00 12.50 183 ASP C N 1
ATOM 4444 C CA . ASP C 1 203 ? -41.229 39.182 -11.337 1.00 12.94 183 ASP C CA 1
ATOM 4445 C C . ASP C 1 203 ? -40.658 38.408 -12.531 1.00 13.29 183 ASP C C 1
ATOM 4446 O O . ASP C 1 203 ? -39.996 37.382 -12.355 1.00 13.46 183 ASP C O 1
ATOM 4451 N N . GLU C 1 204 ? -40.913 38.908 -13.738 1.00 13.90 184 GLU C N 1
ATOM 4452 C CA . GLU C 1 204 ? -40.479 38.240 -14.968 1.00 14.45 184 GLU C CA 1
ATOM 4453 C C . GLU C 1 204 ? -38.959 38.275 -15.183 1.00 14.47 184 GLU C C 1
ATOM 4454 O O . GLU C 1 204 ? -38.438 37.596 -16.070 1.00 14.66 184 GLU C O 1
ATOM 4460 N N . ASN C 1 205 ? -38.263 39.071 -14.372 1.00 14.54 185 ASN C N 1
ATOM 4461 C CA . ASN C 1 205 ? -36.800 39.098 -14.356 1.00 14.68 185 ASN C CA 1
ATOM 4462 C C . ASN C 1 205 ? -36.227 38.218 -13.243 1.00 14.88 185 ASN C C 1
ATOM 4463 O O . ASN C 1 205 ? -35.023 38.250 -12.969 1.00 14.68 185 ASN C O 1
ATOM 4468 N N . LEU C 1 206 ? -37.105 37.435 -12.614 1.00 15.19 186 LEU C N 1
ATOM 4469 C CA . LEU C 1 206 ? -36.763 36.555 -11.486 1.00 15.64 186 LEU C CA 1
ATOM 4470 C C . LEU C 1 206 ? -36.188 37.310 -10.283 1.00 16.06 186 LEU C C 1
ATOM 4471 O O . LEU C 1 206 ? -35.398 36.771 -9.503 1.00 16.25 186 LEU C O 1
ATOM 4476 N N . ASN C 1 207 ? -36.607 38.567 -10.156 1.00 16.59 187 ASN C N 1
ATOM 4477 C CA . ASN C 1 207 ? -36.264 39.417 -9.027 1.00 17.20 187 ASN C CA 1
ATOM 4478 C C . ASN C 1 207 ? -37.427 39.447 -8.047 1.00 17.75 187 ASN C C 1
ATOM 4479 O O . ASN C 1 207 ? -38.580 39.602 -8.457 1.00 17.57 187 ASN C O 1
ATOM 4484 N N . GLU C 1 208 ? -37.125 39.299 -6.761 1.00 18.56 188 GLU C N 1
ATOM 4485 C CA . GLU C 1 208 ? -38.152 39.307 -5.727 1.00 19.54 188 GLU C CA 1
ATOM 4486 C C . GLU C 1 208 ? -38.980 40.586 -5.780 1.00 20.04 188 GLU C C 1
ATOM 4487 O O . GLU C 1 208 ? -38.485 41.641 -6.176 1.00 20.08 188 GLU C O 1
ATOM 4493 N N . LEU C 1 209 ? -40.242 40.485 -5.377 1.00 20.66 189 LEU C N 1
ATOM 4494 C CA . LEU C 1 209 ? -41.141 41.633 -5.377 1.00 21.47 189 LEU C CA 1
ATOM 4495 C C . LEU C 1 209 ? -41.482 42.065 -3.955 1.00 21.95 189 LEU C C 1
ATOM 4496 O O . LEU C 1 209 ? -41.940 41.260 -3.144 1.00 22.07 189 LEU C O 1
ATOM 4501 N N . PHE C 1 210 ? -41.257 43.341 -3.659 1.00 22.57 190 PHE C N 1
ATOM 4502 C CA . PHE C 1 210 ? -41.540 43.882 -2.334 1.00 23.16 190 PHE C CA 1
ATOM 4503 C C . PHE C 1 210 ? -42.695 44.877 -2.380 1.00 23.43 190 PHE C C 1
ATOM 4504 O O . PHE C 1 210 ? -43.779 44.609 -1.862 1.00 23.84 190 PHE C O 1
ATOM 4512 N N . MET D 1 21 ? -64.689 -10.399 -8.169 1.00 21.04 1 MET D N 1
ATOM 4513 C CA . MET D 1 21 ? -64.183 -8.995 -8.122 1.00 20.81 1 MET D CA 1
ATOM 4514 C C . MET D 1 21 ? -63.168 -8.731 -9.231 1.00 20.63 1 MET D C 1
ATOM 4515 O O . MET D 1 21 ? -62.344 -9.593 -9.547 1.00 20.73 1 MET D O 1
ATOM 4517 N N . THR D 1 22 ? -63.236 -7.536 -9.814 1.00 20.26 2 THR D N 1
ATOM 4518 C CA . THR D 1 22 ? -62.315 -7.137 -10.877 1.00 19.77 2 THR D CA 1
ATOM 4519 C C . THR D 1 22 ? -60.928 -6.857 -10.303 1.00 19.14 2 THR D C 1
ATOM 4520 O O . THR D 1 22 ? -60.783 -6.108 -9.333 1.00 19.20 2 THR D O 1
ATOM 4524 N N . LYS D 1 23 ? -59.920 -7.474 -10.909 1.00 18.37 3 LYS D N 1
ATOM 4525 C CA . LYS D 1 23 ? -58.535 -7.307 -10.488 1.00 17.56 3 LYS D CA 1
ATOM 4526 C C . LYS D 1 23 ? -57.729 -6.640 -11.598 1.00 16.97 3 LYS D C 1
ATOM 4527 O O . LYS D 1 23 ? -58.266 -6.324 -12.660 1.00 16.82 3 LYS D O 1
ATOM 4533 N N . ALA D 1 24 ? -56.446 -6.408 -11.342 1.00 16.32 4 ALA D N 1
ATOM 4534 C CA . ALA D 1 24 ? -55.556 -5.876 -12.361 1.00 15.72 4 ALA D CA 1
ATOM 4535 C C . ALA D 1 24 ? -54.324 -6.753 -12.498 1.00 15.31 4 ALA D C 1
ATOM 4536 O O . ALA D 1 24 ? -53.689 -7.103 -11.502 1.00 15.21 4 ALA D O 1
ATOM 4538 N N . LEU D 1 25 ? -54.003 -7.116 -13.736 1.00 14.93 5 LEU D N 1
ATOM 4539 C CA . LEU D 1 25 ? -52.776 -7.846 -14.024 1.00 14.62 5 LEU D CA 1
ATOM 4540 C C . LEU D 1 25 ? -51.699 -6.875 -14.489 1.00 14.33 5 LEU D C 1
ATOM 4541 O O . LEU D 1 25 ? -51.917 -6.077 -15.407 1.00 14.35 5 LEU D O 1
ATOM 4546 N N . ILE D 1 26 ? -50.541 -6.949 -13.839 1.00 13.93 6 ILE D N 1
ATOM 4547 C CA . ILE D 1 26 ? -49.408 -6.096 -14.173 1.00 13.66 6 ILE D CA 1
ATOM 4548 C C . ILE D 1 26 ? -48.396 -6.918 -14.963 1.00 13.53 6 ILE D C 1
ATOM 4549 O O . ILE D 1 26 ? -47.925 -7.957 -14.494 1.00 13.46 6 ILE D O 1
ATOM 4554 N N . SER D 1 27 ? -48.088 -6.451 -16.169 1.00 13.39 7 SER D N 1
ATOM 4555 C CA . SER D 1 27 ? -47.146 -7.120 -17.058 1.00 13.40 7 SER D CA 1
ATOM 4556 C C . SER D 1 27 ? -45.834 -6.342 -17.062 1.00 13.30 7 SER D C 1
ATOM 4557 O O . SER D 1 27 ? -45.740 -5.265 -17.655 1.00 13.40 7 SER D O 1
ATOM 4560 N N . ILE D 1 28 ? -44.825 -6.899 -16.399 1.00 13.13 8 ILE D N 1
ATOM 4561 C CA . ILE D 1 28 ? -43.597 -6.158 -16.107 1.00 13.06 8 ILE D CA 1
ATOM 4562 C C . ILE D 1 28 ? -42.422 -6.535 -17.013 1.00 13.23 8 ILE D C 1
ATOM 4563 O O . ILE D 1 28 ? -41.904 -7.651 -16.947 1.00 13.17 8 ILE D O 1
ATOM 4568 N N . ASP D 1 29 ? -42.027 -5.585 -17.860 1.00 13.43 9 ASP D N 1
ATOM 4569 C CA . ASP D 1 29 ? -40.776 -5.640 -18.632 1.00 13.74 9 ASP D CA 1
ATOM 4570 C C . ASP D 1 29 ? -40.557 -6.888 -19.494 1.00 13.97 9 ASP D C 1
ATOM 4571 O O . ASP D 1 29 ? -39.412 -7.271 -19.744 1.00 14.02 9 ASP D O 1
ATOM 4576 N N . TYR D 1 30 ? -41.634 -7.518 -19.957 1.00 14.26 10 TYR D N 1
ATOM 4577 C CA . TYR D 1 30 ? -41.486 -8.716 -20.784 1.00 14.70 10 TYR D CA 1
ATOM 4578 C C . TYR D 1 30 ? -41.240 -8.354 -22.249 1.00 14.93 10 TYR D C 1
ATOM 4579 O O . TYR D 1 30 ? -42.077 -8.598 -23.125 1.00 14.97 10 TYR D O 1
ATOM 4588 N N . THR D 1 31 ? -40.070 -7.771 -22.497 1.00 15.27 11 THR D N 1
ATOM 4589 C CA . THR D 1 31 ? -39.723 -7.228 -23.806 1.00 15.65 11 THR D CA 1
ATOM 4590 C C . THR D 1 31 ? -38.502 -7.917 -24.415 1.00 15.80 11 THR D C 1
ATOM 4591 O O . THR D 1 31 ? -37.798 -8.666 -23.730 1.00 15.76 11 THR D O 1
ATOM 4595 N N . GLU D 1 32 ? -38.264 -7.636 -25.698 1.00 16.05 12 GLU D N 1
ATOM 4596 C CA A GLU D 1 32 ? -37.164 -8.244 -26.451 0.50 16.16 12 GLU D CA 1
ATOM 4597 C CA B GLU D 1 32 ? -37.158 -8.218 -26.464 0.50 16.19 12 GLU D CA 1
ATOM 4598 C C . GLU D 1 32 ? -35.816 -8.129 -25.735 1.00 16.24 12 GLU D C 1
ATOM 4599 O O . GLU D 1 32 ? -35.059 -9.100 -25.683 1.00 16.23 12 GLU D O 1
ATOM 4610 N N . ASP D 1 33 ? -35.525 -6.956 -25.171 1.00 16.32 13 ASP D N 1
ATOM 4611 C CA . ASP D 1 33 ? -34.250 -6.728 -24.483 1.00 16.46 13 ASP D CA 1
ATOM 4612 C C . ASP D 1 33 ? -34.053 -7.552 -23.209 1.00 16.54 13 ASP D C 1
ATOM 4613 O O . ASP D 1 33 ? -32.919 -7.759 -22.777 1.00 16.41 13 ASP D O 1
ATOM 4618 N N . PHE D 1 34 ? -35.147 -8.030 -22.621 1.00 16.71 14 PHE D N 1
ATOM 4619 C CA . PHE D 1 34 ? -35.071 -8.854 -21.415 1.00 16.98 14 PHE D CA 1
ATOM 4620 C C . PHE D 1 34 ? -35.256 -10.348 -21.679 1.00 17.18 14 PHE D C 1
ATOM 4621 O O . PHE D 1 34 ? -34.953 -11.170 -20.810 1.00 17.20 14 PHE D O 1
ATOM 4629 N N . VAL D 1 35 ? -35.750 -10.698 -22.866 1.00 17.49 15 VAL D N 1
ATOM 4630 C CA . VAL D 1 35 ? -36.147 -12.084 -23.150 1.00 17.86 15 VAL D CA 1
ATOM 4631 C C . VAL D 1 35 ? -35.393 -12.744 -24.315 1.00 18.24 15 VAL D C 1
ATOM 4632 O O . VAL D 1 35 ? -34.900 -13.865 -24.172 1.00 18.37 15 VAL D O 1
ATOM 4636 N N . ALA D 1 36 ? -35.310 -12.054 -25.454 1.00 18.64 16 ALA D N 1
ATOM 4637 C CA . ALA D 1 36 ? -34.699 -12.612 -26.671 1.00 19.09 16 ALA D CA 1
ATOM 4638 C C . ALA D 1 36 ? -33.216 -12.952 -26.498 1.00 19.44 16 ALA D C 1
ATOM 4639 O O . ALA D 1 36 ? -32.536 -12.356 -25.666 1.00 19.51 16 ALA D O 1
ATOM 4641 N N . ASP D 1 37 ? -32.726 -13.908 -27.290 1.00 19.93 17 ASP D N 1
ATOM 4642 C CA . ASP D 1 37 ? -31.314 -14.311 -27.262 1.00 20.41 17 ASP D CA 1
ATOM 4643 C C . ASP D 1 37 ? -30.365 -13.121 -27.395 1.00 20.37 17 ASP D C 1
ATOM 4644 O O . ASP D 1 37 ? -29.349 -13.045 -26.700 1.00 20.53 17 ASP D O 1
ATOM 4649 N N . SER D 1 38 ? -30.714 -12.199 -28.290 1.00 20.30 18 SER D N 1
ATOM 4650 C CA . SER D 1 38 ? -29.885 -11.036 -28.594 1.00 20.26 18 SER D CA 1
ATOM 4651 C C . SER D 1 38 ? -30.289 -9.795 -27.795 1.00 19.98 18 SER D C 1
ATOM 4652 O O . SER D 1 38 ? -29.773 -8.701 -28.040 1.00 20.08 18 SER D O 1
ATOM 4655 N N . GLY D 1 39 ? -31.209 -9.972 -26.847 1.00 19.61 19 GLY D N 1
ATOM 4656 C CA . GLY D 1 39 ? -31.662 -8.883 -25.980 1.00 19.11 19 GLY D CA 1
ATOM 4657 C C . GLY D 1 39 ? -30.515 -8.233 -25.228 1.00 18.82 19 GLY D C 1
ATOM 4658 O O . GLY D 1 39 ? -29.620 -8.923 -24.737 1.00 18.75 19 GLY D O 1
ATOM 4659 N N . LYS D 1 40 ? -30.548 -6.905 -25.140 1.00 18.46 20 LYS D N 1
ATOM 4660 C CA . LYS D 1 40 ? -29.453 -6.126 -24.550 1.00 18.29 20 LYS D CA 1
ATOM 4661 C C . LYS D 1 40 ? -29.202 -6.425 -23.068 1.00 18.15 20 LYS D C 1
ATOM 4662 O O . LYS D 1 40 ? -28.073 -6.307 -22.591 1.00 18.08 20 LYS D O 1
ATOM 4668 N N . LEU D 1 41 ? -30.255 -6.812 -22.352 1.00 18.06 21 LEU D N 1
ATOM 4669 C CA . LEU D 1 41 ? -30.139 -7.211 -20.949 1.00 18.01 21 LEU D CA 1
ATOM 4670 C C . LEU D 1 41 ? -30.933 -8.501 -20.718 1.00 18.01 21 LEU D C 1
ATOM 4671 O O . LEU D 1 41 ? -31.713 -8.618 -19.769 1.00 17.98 21 LEU D O 1
ATOM 4676 N N . THR D 1 42 ? -30.718 -9.471 -21.602 1.00 18.05 22 THR D N 1
ATOM 4677 C CA . THR D 1 42 ? -31.553 -10.670 -21.647 1.00 18.14 22 THR D CA 1
ATOM 4678 C C . THR D 1 42 ? -31.368 -11.612 -20.459 1.00 18.19 22 THR D C 1
ATOM 4679 O O . THR D 1 42 ? -30.249 -11.843 -19.993 1.00 18.16 22 THR D O 1
ATOM 4683 N N . ALA D 1 43 ? -32.491 -12.137 -19.976 1.00 18.33 23 ALA D N 1
ATOM 4684 C CA . ALA D 1 43 ? -32.494 -13.153 -18.934 1.00 18.58 23 ALA D CA 1
ATOM 4685 C C . ALA D 1 43 ? -32.341 -14.545 -19.544 1.00 18.70 23 ALA D C 1
ATOM 4686 O O . ALA D 1 43 ? -32.187 -15.533 -18.825 1.00 18.86 23 ALA D O 1
ATOM 4688 N N . GLY D 1 44 ? -32.384 -14.607 -20.874 1.00 18.81 24 GLY D N 1
ATOM 4689 C CA . GLY D 1 44 ? -32.116 -15.835 -21.617 1.00 18.88 24 GLY D CA 1
ATOM 4690 C C . GLY D 1 44 ? -33.179 -16.907 -21.489 1.00 18.86 24 GLY D C 1
ATOM 4691 O O . GLY D 1 44 ? -34.378 -16.615 -21.514 1.00 18.86 24 GLY D O 1
ATOM 4692 N N . ALA D 1 45 ? -32.724 -18.151 -21.344 1.00 18.83 25 ALA D N 1
ATOM 4693 C CA . ALA D 1 45 ? -33.595 -19.329 -21.330 1.00 18.76 25 ALA D CA 1
ATOM 4694 C C . ALA D 1 45 ? -34.733 -19.310 -20.293 1.00 18.64 25 ALA D C 1
ATOM 4695 O O . ALA D 1 45 ? -35.872 -19.615 -20.651 1.00 18.70 25 ALA D O 1
ATOM 4697 N N . PRO D 1 46 ? -34.438 -18.961 -19.016 1.00 18.62 26 PRO D N 1
ATOM 4698 C CA . PRO D 1 46 ? -35.534 -18.908 -18.036 1.00 18.53 26 PRO D CA 1
ATOM 4699 C C . PRO D 1 46 ? -36.637 -17.900 -18.382 1.00 18.43 26 PRO D C 1
ATOM 4700 O O . PRO D 1 46 ? -37.809 -18.167 -18.114 1.00 18.51 26 PRO D O 1
ATOM 4704 N N . ALA D 1 47 ? -36.266 -16.764 -18.973 1.00 18.31 27 ALA D N 1
ATOM 4705 C CA . ALA D 1 47 ? -37.245 -15.766 -19.410 1.00 18.22 27 ALA D CA 1
ATOM 4706 C C . ALA D 1 47 ? -38.059 -16.265 -20.602 1.00 18.20 27 ALA D C 1
ATOM 4707 O O . ALA D 1 47 ? -39.272 -16.068 -20.659 1.00 18.11 27 ALA D O 1
ATOM 4709 N N . GLN D 1 48 ? -37.380 -16.913 -21.548 1.00 18.27 28 GLN D N 1
ATOM 4710 C CA . GLN D 1 48 ? -38.032 -17.500 -22.717 1.00 18.44 28 GLN D CA 1
ATOM 4711 C C . GLN D 1 48 ? -38.993 -18.625 -22.337 1.00 18.34 28 GLN D C 1
ATOM 4712 O O . GLN D 1 48 ? -40.027 -18.807 -22.982 1.00 18.32 28 GLN D O 1
ATOM 4718 N N . ALA D 1 49 ? -38.649 -19.359 -21.280 1.00 18.33 29 ALA D N 1
ATOM 4719 C CA . ALA D 1 49 ? -39.436 -20.506 -20.821 1.00 18.28 29 ALA D CA 1
ATOM 4720 C C . ALA D 1 49 ? -40.834 -20.141 -20.316 1.00 18.29 29 ALA D C 1
ATOM 4721 O O . ALA D 1 49 ? -41.729 -20.987 -20.303 1.00 18.25 29 ALA D O 1
ATOM 4723 N N . ILE D 1 50 ? -41.023 -18.887 -19.907 1.00 18.29 30 ILE D N 1
ATOM 4724 C CA . ILE D 1 50 ? -42.316 -18.444 -19.372 1.00 18.20 30 ILE D CA 1
ATOM 4725 C C . ILE D 1 50 ? -43.233 -17.801 -20.426 1.00 18.35 30 ILE D C 1
ATOM 4726 O O . ILE D 1 50 ? -44.354 -17.397 -20.108 1.00 18.36 30 ILE D O 1
ATOM 4731 N N . SER D 1 51 ? -42.762 -17.734 -21.673 1.00 18.46 31 SER D N 1
ATOM 4732 C CA . SER D 1 51 ? -43.490 -17.071 -22.765 1.00 18.67 31 SER D CA 1
ATOM 4733 C C . SER D 1 51 ? -44.924 -17.566 -22.949 1.00 18.72 31 SER D C 1
ATOM 4734 O O . SER D 1 51 ? -45.846 -16.761 -23.091 1.00 18.71 31 SER D O 1
ATOM 4737 N N . ASP D 1 52 ? -45.103 -18.886 -22.950 1.00 18.85 32 ASP D N 1
ATOM 4738 C CA . ASP D 1 52 ? -46.430 -19.484 -23.093 1.00 19.01 32 ASP D CA 1
ATOM 4739 C C . ASP D 1 52 ? -47.333 -19.163 -21.904 1.00 18.81 32 ASP D C 1
ATOM 4740 O O . ASP D 1 52 ? -48.487 -18.777 -22.089 1.00 18.85 32 ASP D O 1
ATOM 4745 N N . ALA D 1 53 ? -46.794 -19.312 -20.694 1.00 18.68 33 ALA D N 1
ATOM 4746 C CA . ALA D 1 53 ? -47.552 -19.084 -19.463 1.00 18.57 33 ALA D CA 1
ATOM 4747 C C . ALA D 1 53 ? -47.949 -17.621 -19.272 1.00 18.47 33 ALA D C 1
ATOM 4748 O O . ALA D 1 53 ? -49.079 -17.334 -18.873 1.00 18.40 33 ALA D O 1
ATOM 4750 N N . ILE D 1 54 ? -47.027 -16.703 -19.564 1.00 18.40 34 ILE D N 1
ATOM 4751 C CA . ILE D 1 54 ? -47.289 -15.270 -19.381 1.00 18.41 34 ILE D CA 1
ATOM 4752 C C . ILE D 1 54 ? -48.350 -14.737 -20.351 1.00 18.60 34 ILE D C 1
ATOM 4753 O O . ILE D 1 54 ? -49.184 -13.915 -19.969 1.00 18.56 34 ILE D O 1
ATOM 4758 N N . SER D 1 55 ? -48.322 -15.216 -21.593 1.00 18.82 35 SER D N 1
ATOM 4759 C CA . SER D 1 55 ? -49.323 -14.831 -22.585 1.00 19.07 35 SER D CA 1
ATOM 4760 C C . SER D 1 55 ? -50.673 -15.481 -22.284 1.00 19.11 35 SER D C 1
ATOM 4761 O O . SER D 1 55 ? -51.718 -14.858 -22.480 1.00 19.15 35 SER D O 1
ATOM 4764 N N . LYS D 1 56 ? -50.640 -16.723 -21.800 1.00 19.16 36 LYS D N 1
ATOM 4765 C CA . LYS D 1 56 ? -51.854 -17.458 -21.437 1.00 19.27 36 LYS D CA 1
ATOM 4766 C C . LYS D 1 56 ? -52.595 -16.785 -20.283 1.00 19.18 36 LYS D C 1
ATOM 4767 O O . LYS D 1 56 ? -53.804 -16.556 -20.365 1.00 19.09 36 LYS D O 1
ATOM 4773 N N . VAL D 1 57 ? -51.861 -16.466 -19.218 1.00 19.06 37 VAL D N 1
ATOM 4774 C CA . VAL D 1 57 ? -52.449 -15.872 -18.018 1.00 19.03 37 VAL D CA 1
ATOM 4775 C C . VAL D 1 57 ? -52.962 -14.447 -18.268 1.00 19.02 37 VAL D C 1
ATOM 4776 O O . VAL D 1 57 ? -53.951 -14.027 -17.665 1.00 19.02 37 VAL D O 1
ATOM 4780 N N . THR D 1 58 ? -52.297 -13.723 -19.168 1.00 19.09 38 THR D N 1
ATOM 4781 C CA . THR D 1 58 ? -52.704 -12.364 -19.532 1.00 19.16 38 THR D CA 1
ATOM 4782 C C . THR D 1 58 ? -54.011 -12.382 -20.328 1.00 19.35 38 THR D C 1
ATOM 4783 O O . THR D 1 58 ? -54.928 -11.608 -20.040 1.00 19.33 38 THR D O 1
ATOM 4787 N N . ARG D 1 59 ? -54.091 -13.273 -21.317 1.00 19.53 39 ARG D N 1
ATOM 4788 C CA . ARG D 1 59 ? -55.313 -13.457 -22.101 1.00 19.76 39 ARG D CA 1
ATOM 4789 C C . ARG D 1 59 ? -56.479 -13.922 -21.228 1.00 19.77 39 ARG D C 1
ATOM 4790 O O . ARG D 1 59 ? -57.612 -13.472 -21.413 1.00 19.82 39 ARG D O 1
ATOM 4798 N N . LEU D 1 60 ? -56.191 -14.808 -20.274 1.00 19.84 40 LEU D N 1
ATOM 4799 C CA . LEU D 1 60 ? -57.195 -15.290 -19.322 1.00 19.92 40 LEU D CA 1
ATOM 4800 C C . LEU D 1 60 ? -57.725 -14.156 -18.444 1.00 19.96 40 LEU D C 1
ATOM 4801 O O . LEU D 1 60 ? -58.937 -14.032 -18.246 1.00 19.88 40 LEU D O 1
ATOM 4806 N N . ALA D 1 61 ? -56.811 -13.335 -17.926 1.00 19.97 41 ALA D N 1
ATOM 4807 C CA . ALA D 1 61 ? -57.175 -12.186 -17.098 1.00 20.11 41 ALA D CA 1
ATOM 4808 C C . ALA D 1 61 ? -58.000 -11.168 -17.881 1.00 20.19 41 ALA D C 1
ATOM 4809 O O . ALA D 1 61 ? -58.990 -10.646 -17.371 1.00 20.26 41 ALA D O 1
ATOM 4811 N N . PHE D 1 62 ? -57.595 -10.900 -19.121 1.00 20.39 42 PHE D N 1
ATOM 4812 C CA . PHE D 1 62 ? -58.314 -9.965 -19.984 1.00 20.58 42 PHE D CA 1
ATOM 4813 C C . PHE D 1 62 ? -59.721 -10.461 -20.333 1.00 20.64 42 PHE D C 1
ATOM 4814 O O . PHE D 1 62 ? -60.678 -9.684 -20.315 1.00 20.69 42 PHE D O 1
ATOM 4822 N N . GLU D 1 63 ? -59.836 -11.751 -20.644 1.00 20.69 43 GLU D N 1
ATOM 4823 C CA . GLU D 1 63 ? -61.115 -12.352 -21.034 1.00 20.71 43 GLU D CA 1
ATOM 4824 C C . GLU D 1 63 ? -62.158 -12.321 -19.916 1.00 20.72 43 GLU D C 1
ATOM 4825 O O . GLU D 1 63 ? -63.358 -12.212 -20.183 1.00 20.82 43 GLU D O 1
ATOM 4827 N N . ARG D 1 64 ? -61.697 -12.414 -18.670 1.00 20.64 44 ARG D N 1
ATOM 4828 C CA . ARG D 1 64 ? -62.591 -12.415 -17.512 1.00 20.55 44 ARG D CA 1
ATOM 4829 C C . ARG D 1 64 ? -62.982 -11.004 -17.049 1.00 20.18 44 ARG D C 1
ATOM 4830 O O . ARG D 1 64 ? -63.833 -10.848 -16.171 1.00 20.26 44 ARG D O 1
ATOM 4838 N N . GLY D 1 65 ? -62.353 -9.987 -17.634 1.00 19.80 45 GLY D N 1
ATOM 4839 C CA . GLY D 1 65 ? -62.724 -8.596 -17.372 1.00 19.20 45 GLY D CA 1
ATOM 4840 C C . GLY D 1 65 ? -61.730 -7.771 -16.572 1.00 18.80 45 GLY D C 1
ATOM 4841 O O . GLY D 1 65 ? -62.012 -6.621 -16.234 1.00 18.85 45 GLY D O 1
ATOM 4842 N N . ASP D 1 66 ? -60.568 -8.348 -16.276 1.00 18.21 46 ASP D N 1
ATOM 4843 C CA . ASP D 1 66 ? -59.529 -7.647 -15.517 1.00 17.68 46 ASP D CA 1
ATOM 4844 C C . ASP D 1 66 ? -58.868 -6.534 -16.321 1.00 17.15 46 ASP D C 1
ATOM 4845 O O . ASP D 1 66 ? -58.893 -6.539 -17.554 1.00 17.12 46 ASP D O 1
ATOM 4850 N N . TYR D 1 67 ? -58.277 -5.578 -15.609 1.00 16.52 47 TYR D N 1
ATOM 4851 C CA . TYR D 1 67 ? -57.467 -4.542 -16.235 1.00 15.93 47 TYR D CA 1
ATOM 4852 C C . TYR D 1 67 ? -56.056 -5.066 -16.452 1.00 15.57 47 TYR D C 1
ATOM 4853 O O . TYR D 1 67 ? -55.539 -5.828 -15.633 1.00 15.65 47 TYR D O 1
ATOM 4862 N N . ILE D 1 68 ? -55.450 -4.670 -17.566 1.00 15.15 48 ILE D N 1
ATOM 4863 C CA . ILE D 1 68 ? -54.103 -5.109 -17.914 1.00 14.86 48 ILE D CA 1
ATOM 4864 C C . ILE D 1 68 ? -53.188 -3.894 -18.025 1.00 14.65 48 ILE D C 1
ATOM 4865 O O . ILE D 1 68 ? -53.436 -2.990 -18.827 1.00 14.73 48 ILE D O 1
ATOM 4870 N N . PHE D 1 69 ? -52.137 -3.880 -17.209 1.00 14.35 49 PHE D N 1
ATOM 4871 C CA . PHE D 1 69 ? -51.172 -2.788 -17.206 1.00 14.14 49 PHE D CA 1
ATOM 4872 C C . PHE D 1 69 ? -49.799 -3.269 -17.655 1.00 14.08 49 PHE D C 1
ATOM 4873 O O . PHE D 1 69 ? -49.119 -4.003 -16.931 1.00 13.90 49 PHE D O 1
ATOM 4881 N N . PHE D 1 70 ? -49.402 -2.857 -18.855 1.00 14.01 50 PHE D N 1
ATOM 4882 C CA . PHE D 1 70 ? -48.049 -3.094 -19.333 1.00 14.14 50 PHE D CA 1
ATOM 4883 C C . PHE D 1 70 ? -47.152 -1.981 -18.809 1.00 14.05 50 PHE D C 1
ATOM 4884 O O . PHE D 1 70 ? -47.285 -0.820 -19.202 1.00 14.27 50 PHE D O 1
ATOM 4892 N N . THR D 1 71 ? -46.263 -2.344 -17.891 1.00 13.91 51 THR D N 1
ATOM 4893 C CA . THR D 1 71 ? -45.375 -1.382 -17.251 1.00 13.74 51 THR D CA 1
ATOM 4894 C C . THR D 1 71 ? -43.952 -1.663 -17.716 1.00 13.84 51 THR D C 1
ATOM 4895 O O . THR D 1 71 ? -43.324 -2.633 -17.284 1.00 13.73 51 THR D O 1
ATOM 4899 N N . ILE D 1 72 ? -43.462 -0.809 -18.611 1.00 13.99 52 ILE D N 1
ATOM 4900 C CA . ILE D 1 72 ? -42.290 -1.123 -19.425 1.00 14.36 52 ILE D CA 1
ATOM 4901 C C . ILE D 1 72 ? -41.178 -0.086 -19.283 1.00 14.62 52 ILE D C 1
ATOM 4902 O O . ILE D 1 72 ? -41.413 1.114 -19.442 1.00 14.56 52 ILE D O 1
ATOM 4907 N N . ASP D 1 73 ? -39.970 -0.567 -18.989 1.00 14.97 53 ASP D N 1
ATOM 4908 C CA . ASP D 1 73 ? -38.767 0.262 -18.982 1.00 15.48 53 ASP D CA 1
ATOM 4909 C C . ASP D 1 73 ? -38.686 1.129 -20.230 1.00 15.80 53 ASP D C 1
ATOM 4910 O O . ASP D 1 73 ? -38.826 0.635 -21.352 1.00 15.71 53 ASP D O 1
ATOM 4915 N N . ALA D 1 74 ? -38.469 2.423 -20.018 1.00 16.42 54 ALA D N 1
ATOM 4916 C CA . ALA D 1 74 ? -38.313 3.384 -21.100 1.00 17.06 54 ALA D CA 1
ATOM 4917 C C . ALA D 1 74 ? -37.073 4.228 -20.824 1.00 17.53 54 ALA D C 1
ATOM 4918 O O . ALA D 1 74 ? -37.144 5.267 -20.161 1.00 17.57 54 ALA D O 1
ATOM 4920 N N . HIS D 1 75 ? -35.936 3.760 -21.327 1.00 18.15 55 HIS D N 1
ATOM 4921 C CA . HIS D 1 75 ? -34.648 4.369 -21.016 1.00 18.82 55 HIS D CA 1
ATOM 4922 C C . HIS D 1 75 ? -34.078 5.202 -22.158 1.00 19.54 55 HIS D C 1
ATOM 4923 O O . HIS D 1 75 ? -34.422 5.006 -23.324 1.00 19.58 55 HIS D O 1
ATOM 4930 N N . GLU D 1 76 ? -33.205 6.137 -21.794 1.00 20.47 56 GLU D N 1
ATOM 4931 C CA . GLU D 1 76 ? -32.444 6.930 -22.752 1.00 21.55 56 GLU D CA 1
ATOM 4932 C C . GLU D 1 76 ? -30.960 6.682 -22.508 1.00 21.99 56 GLU D C 1
ATOM 4933 O O . GLU D 1 76 ? -30.510 6.654 -21.358 1.00 22.11 56 GLU D O 1
ATOM 4939 N N . GLU D 1 77 ? -30.208 6.493 -23.590 1.00 22.61 57 GLU D N 1
ATOM 4940 C CA . GLU D 1 77 ? -28.784 6.156 -23.505 1.00 23.23 57 GLU D CA 1
ATOM 4941 C C . GLU D 1 77 ? -27.932 7.275 -22.900 1.00 23.61 57 GLU D C 1
ATOM 4942 O O . GLU D 1 77 ? -26.959 7.006 -22.193 1.00 23.93 57 GLU D O 1
ATOM 4944 N N . ASN D 1 78 ? -28.313 8.521 -23.169 1.00 24.04 58 ASN D N 1
ATOM 4945 C CA . ASN D 1 78 ? -27.546 9.687 -22.723 1.00 24.32 58 ASN D CA 1
ATOM 4946 C C . ASN D 1 78 ? -27.911 10.175 -21.312 1.00 24.45 58 ASN D C 1
ATOM 4947 O O . ASN D 1 78 ? -27.549 11.291 -20.925 1.00 24.66 58 ASN D O 1
ATOM 4949 N N . ASP D 1 79 ? -28.602 9.335 -20.541 1.00 24.48 59 ASP D N 1
ATOM 4950 C CA . ASP D 1 79 ? -29.117 9.738 -19.230 1.00 24.39 59 ASP D CA 1
ATOM 4951 C C . ASP D 1 79 ? -28.115 9.527 -18.089 1.00 24.18 59 ASP D C 1
ATOM 4952 O O . ASP D 1 79 ? -28.181 8.535 -17.356 1.00 24.29 59 ASP D O 1
ATOM 4957 N N . CYS D 1 80 ? -27.200 10.482 -17.940 1.00 23.83 60 CYS D N 1
ATOM 4958 C CA . CYS D 1 80 ? -26.193 10.453 -16.877 1.00 23.58 60 CYS D CA 1
ATOM 4959 C C . CYS D 1 80 ? -26.773 10.766 -15.492 1.00 22.87 60 CYS D C 1
ATOM 4960 O O . CYS D 1 80 ? -26.112 10.549 -14.473 1.00 22.89 60 CYS D O 1
ATOM 4963 N N . PHE D 1 81 ? -28.004 11.274 -15.461 1.00 22.02 61 PHE D N 1
ATOM 4964 C CA . PHE D 1 81 ? -28.679 11.590 -14.201 1.00 21.18 61 PHE D CA 1
ATOM 4965 C C . PHE D 1 81 ? -29.430 10.407 -13.595 1.00 20.87 61 PHE D C 1
ATOM 4966 O O . PHE D 1 81 ? -29.872 10.469 -12.446 1.00 20.71 61 PHE D O 1
ATOM 4974 N N . HIS D 1 82 ? -29.567 9.333 -14.369 1.00 20.47 62 HIS D N 1
ATOM 4975 C CA . HIS D 1 82 ? -30.179 8.102 -13.884 1.00 20.12 62 HIS D CA 1
ATOM 4976 C C . HIS D 1 82 ? -29.100 7.206 -13.272 1.00 19.93 62 HIS D C 1
ATOM 4977 O O . HIS D 1 82 ? -28.162 6.812 -13.969 1.00 19.93 62 HIS D O 1
ATOM 4984 N N . PRO D 1 83 ? -29.221 6.889 -11.966 1.00 19.70 63 PRO D N 1
ATOM 4985 C CA . PRO D 1 83 ? -28.261 5.998 -11.301 1.00 19.54 63 PRO D CA 1
ATOM 4986 C C . PRO D 1 83 ? -28.177 4.599 -11.920 1.00 19.34 63 PRO D C 1
ATOM 4987 O O . PRO D 1 83 ? -27.136 3.946 -11.816 1.00 19.31 63 PRO D O 1
ATOM 4991 N N . GLU D 1 84 ? -29.255 4.157 -12.565 1.00 19.01 64 GLU D N 1
ATOM 4992 C CA . GLU D 1 84 ? -29.299 2.841 -13.210 1.00 18.90 64 GLU D CA 1
ATOM 4993 C C . GLU D 1 84 ? -28.350 2.735 -14.408 1.00 18.98 64 GLU D C 1
ATOM 4994 O O . GLU D 1 84 ? -27.880 1.641 -14.736 1.00 19.01 64 GLU D O 1
ATOM 5000 N N . SER D 1 85 ? -28.068 3.871 -15.048 1.00 18.97 65 SER D N 1
ATOM 5001 C CA . SER D 1 85 ? -27.173 3.927 -16.211 1.00 19.10 65 SER D CA 1
ATOM 5002 C C . SER D 1 85 ? -25.785 3.351 -15.920 1.00 19.02 65 SER D C 1
ATOM 5003 O O . SER D 1 85 ? -25.130 2.816 -16.817 1.00 19.22 65 SER D O 1
ATOM 5006 N N . LYS D 1 86 ? -25.353 3.462 -14.666 1.00 18.88 66 LYS D N 1
ATOM 5007 C CA . LYS D 1 86 ? -24.041 2.980 -14.237 1.00 18.74 66 LYS D CA 1
ATOM 5008 C C . LYS D 1 86 ? -24.056 1.517 -13.782 1.00 18.54 66 LYS D C 1
ATOM 5009 O O . LYS D 1 86 ? -23.002 0.937 -13.508 1.00 18.62 66 LYS D O 1
ATOM 5011 N N . LEU D 1 87 ? -25.245 0.922 -13.713 1.00 18.24 67 LEU D N 1
ATOM 5012 C CA . LEU D 1 87 ? -25.406 -0.418 -13.143 1.00 17.95 67 LEU D CA 1
ATOM 5013 C C . LEU D 1 87 ? -25.665 -1.512 -14.176 1.00 17.80 67 LEU D C 1
ATOM 5014 O O . LEU D 1 87 ? -25.333 -2.677 -13.948 1.00 17.79 67 LEU D O 1
ATOM 5019 N N . PHE D 1 88 ? -26.267 -1.132 -15.298 1.00 17.65 68 PHE D N 1
ATOM 5020 C CA . PHE D 1 88 ? -26.604 -2.070 -16.364 1.00 17.53 68 PHE D CA 1
ATOM 5021 C C . PHE D 1 88 ? -26.285 -1.447 -17.719 1.00 17.65 68 PHE D C 1
ATOM 5022 O O . PHE D 1 88 ? -26.303 -0.220 -17.850 1.00 17.65 68 PHE D O 1
ATOM 5030 N N . PRO D 1 89 ? -25.986 -2.287 -18.734 1.00 17.71 69 PRO D N 1
ATOM 5031 C CA . PRO D 1 89 ? -25.805 -1.763 -20.088 1.00 17.70 69 PRO D CA 1
ATOM 5032 C C . PRO D 1 89 ? -27.114 -1.176 -20.622 1.00 17.63 69 PRO D C 1
ATOM 5033 O O . PRO D 1 89 ? -28.184 -1.504 -20.095 1.00 17.58 69 PRO D O 1
ATOM 5037 N N . PRO D 1 90 ? -27.039 -0.302 -21.646 1.00 17.52 70 PRO D N 1
ATOM 5038 C CA . PRO D 1 90 ? -28.256 0.274 -22.224 1.00 17.41 70 PRO D CA 1
ATOM 5039 C C . PRO D 1 90 ? -29.263 -0.801 -22.631 1.00 17.30 70 PRO D C 1
ATOM 5040 O O . PRO D 1 90 ? -28.900 -1.779 -23.286 1.00 17.29 70 PRO D O 1
ATOM 5044 N N . HIS D 1 91 ? -30.515 -0.618 -22.220 1.00 17.08 71 HIS D N 1
ATOM 5045 C CA . HIS D 1 91 ? -31.584 -1.574 -22.497 1.00 16.89 71 HIS D CA 1
ATOM 5046 C C . HIS D 1 91 ? -32.919 -0.849 -22.573 1.00 17.08 71 HIS D C 1
ATOM 5047 O O . HIS D 1 91 ? -33.102 0.187 -21.928 1.00 17.04 71 HIS D O 1
ATOM 5054 N N . ASN D 1 92 ? -33.846 -1.405 -23.353 1.00 17.25 72 ASN D N 1
ATOM 5055 C CA . ASN D 1 92 ? -35.176 -0.820 -23.552 1.00 17.59 72 ASN D CA 1
ATOM 5056 C C . ASN D 1 92 ? -35.131 0.667 -23.913 1.00 17.83 72 ASN D C 1
ATOM 5057 O O . ASN D 1 92 ? -35.840 1.487 -23.320 1.00 17.73 72 ASN D O 1
ATOM 5062 N N . LEU D 1 93 ? -34.288 1.002 -24.886 1.00 18.28 73 LEU D N 1
ATOM 5063 C CA . LEU D 1 93 ? -34.131 2.386 -25.327 1.00 18.75 73 LEU D CA 1
ATOM 5064 C C . LEU D 1 93 ? -35.322 2.842 -26.166 1.00 19.12 73 LEU D C 1
ATOM 5065 O O . LEU D 1 93 ? -35.909 2.051 -26.906 1.00 19.15 73 LEU D O 1
ATOM 5070 N N . ILE D 1 94 ? -35.669 4.120 -26.034 1.00 19.62 74 ILE D N 1
ATOM 5071 C CA . ILE D 1 94 ? -36.792 4.721 -26.758 1.00 20.04 74 ILE D CA 1
ATOM 5072 C C . ILE D 1 94 ? -36.641 4.542 -28.268 1.00 20.21 74 ILE D C 1
ATOM 5073 O O . ILE D 1 94 ? -35.577 4.813 -28.828 1.00 20.39 74 ILE D O 1
ATOM 5078 N N . GLY D 1 95 ? -37.707 4.065 -28.908 1.00 20.32 75 GLY D N 1
ATOM 5079 C CA . GLY D 1 95 ? -37.749 3.912 -30.361 1.00 20.55 75 GLY D CA 1
ATOM 5080 C C . GLY D 1 95 ? -37.111 2.649 -30.907 1.00 20.69 75 GLY D C 1
ATOM 5081 O O . GLY D 1 95 ? -37.121 2.422 -32.119 1.00 20.87 75 GLY D O 1
ATOM 5082 N N . THR D 1 96 ? -36.557 1.824 -30.020 1.00 20.74 76 THR D N 1
ATOM 5083 C CA . THR D 1 96 ? -35.899 0.583 -30.428 1.00 20.74 76 THR D CA 1
ATOM 5084 C C . THR D 1 96 ? -36.846 -0.612 -30.358 1.00 20.77 76 THR D C 1
ATOM 5085 O O . THR D 1 96 ? -37.864 -0.574 -29.661 1.00 20.90 76 THR D O 1
ATOM 5089 N N . SER D 1 97 ? -36.493 -1.671 -31.083 1.00 20.75 77 SER D N 1
ATOM 5090 C CA . SER D 1 97 ? -37.251 -2.922 -31.071 1.00 20.65 77 SER D CA 1
ATOM 5091 C C . SER D 1 97 ? -37.094 -3.672 -29.747 1.00 20.45 77 SER D C 1
ATOM 5092 O O . SER D 1 97 ? -37.863 -4.588 -29.451 1.00 20.42 77 SER D O 1
ATOM 5095 N N . GLY D 1 98 ? -36.101 -3.273 -28.953 1.00 20.16 78 GLY D N 1
ATOM 5096 C CA . GLY D 1 98 ? -35.876 -3.847 -27.628 1.00 19.91 78 GLY D CA 1
ATOM 5097 C C . GLY D 1 98 ? -37.045 -3.665 -26.675 1.00 19.79 78 GLY D C 1
ATOM 5098 O O . GLY D 1 98 ? -37.198 -4.431 -25.722 1.00 19.57 78 GLY D O 1
ATOM 5099 N N . ARG D 1 99 ? -37.873 -2.655 -26.943 1.00 19.74 79 ARG D N 1
ATOM 5100 C CA . ARG D 1 99 ? -39.045 -2.351 -26.119 1.00 19.74 79 ARG D CA 1
ATOM 5101 C C . ARG D 1 99 ? -40.302 -3.111 -26.549 1.00 19.85 79 ARG D C 1
ATOM 5102 O O . ARG D 1 99 ? -41.334 -3.036 -25.878 1.00 19.81 79 ARG D O 1
ATOM 5110 N N . ASN D 1 100 ? -40.213 -3.832 -27.666 1.00 19.95 80 ASN D N 1
ATOM 5111 C CA . ASN D 1 100 ? -41.329 -4.640 -28.157 1.00 20.10 80 ASN D CA 1
ATOM 5112 C C . ASN D 1 100 ? -41.596 -5.829 -27.243 1.00 20.12 80 ASN D C 1
ATOM 5113 O O . ASN D 1 100 ? -40.662 -6.502 -26.807 1.00 20.04 80 ASN D O 1
ATOM 5118 N N . LEU D 1 101 ? -42.871 -6.076 -26.956 1.00 20.12 81 LEU D N 1
ATOM 5119 C CA . LEU D 1 101 ? -43.268 -7.201 -26.113 1.00 20.26 81 LEU D CA 1
ATOM 5120 C C . LEU D 1 101 ? -42.953 -8.527 -26.800 1.00 20.51 81 LEU D C 1
ATOM 5121 O O . LEU D 1 101 ? -43.193 -8.688 -27.998 1.00 20.59 81 LEU D O 1
ATOM 5126 N N . TYR D 1 102 ? -42.407 -9.463 -26.029 1.00 20.82 82 TYR D N 1
ATOM 5127 C CA . TYR D 1 102 ? -41.946 -10.746 -26.558 1.00 21.18 82 TYR D CA 1
ATOM 5128 C C . TYR D 1 102 ? -43.083 -11.756 -26.700 1.00 21.38 82 TYR D C 1
ATOM 5129 O O . TYR D 1 102 ? -43.956 -11.850 -25.834 1.00 21.37 82 TYR D O 1
ATOM 5138 N N . GLY D 1 103 ? -43.058 -12.504 -27.803 1.00 21.64 83 GLY D N 1
ATOM 5139 C CA . GLY D 1 103 ? -43.984 -13.616 -28.029 1.00 21.87 83 GLY D CA 1
ATOM 5140 C C . GLY D 1 103 ? -45.431 -13.221 -28.257 1.00 22.13 83 GLY D C 1
ATOM 5141 O O . GLY D 1 103 ? -45.716 -12.131 -28.764 1.00 22.15 83 GLY D O 1
ATOM 5142 N N . ASP D 1 104 ? -46.340 -14.117 -27.871 1.00 22.32 84 ASP D N 1
ATOM 5143 C CA . ASP D 1 104 ? -47.784 -13.924 -28.036 1.00 22.63 84 ASP D CA 1
ATOM 5144 C C . ASP D 1 104 ? -48.317 -12.738 -27.227 1.00 22.74 84 ASP D C 1
ATOM 5145 O O . ASP D 1 104 ? -49.375 -12.189 -27.545 1.00 22.81 84 ASP D O 1
ATOM 5150 N N . LEU D 1 105 ? -47.579 -12.350 -26.188 1.00 22.90 85 LEU D N 1
ATOM 5151 C CA . LEU D 1 105 ? -47.913 -11.171 -25.391 1.00 23.02 85 LEU D CA 1
ATOM 5152 C C . LEU D 1 105 ? -47.901 -9.911 -26.257 1.00 23.14 85 LEU D C 1
ATOM 5153 O O . LEU D 1 105 ? -48.748 -9.029 -26.094 1.00 23.15 85 LEU D O 1
ATOM 5158 N N . GLY D 1 106 ? -46.942 -9.844 -27.180 1.00 23.32 86 GLY D N 1
ATOM 5159 C CA . GLY D 1 106 ? -46.874 -8.773 -28.172 1.00 23.57 86 GLY D CA 1
ATOM 5160 C C . GLY D 1 106 ? -48.055 -8.803 -29.123 1.00 23.73 86 GLY D C 1
ATOM 5161 O O . GLY D 1 106 ? -48.595 -7.756 -29.484 1.00 23.74 86 GLY D O 1
ATOM 5162 N N . ILE D 1 107 ? -48.453 -10.011 -29.522 1.00 23.94 87 ILE D N 1
ATOM 5163 C CA . ILE D 1 107 ? -49.623 -10.217 -30.379 1.00 24.16 87 ILE D CA 1
ATOM 5164 C C . ILE D 1 107 ? -50.905 -9.782 -29.662 1.00 24.25 87 ILE D C 1
ATOM 5165 O O . ILE D 1 107 ? -51.754 -9.112 -30.257 1.00 24.26 87 ILE D O 1
ATOM 5170 N N . PHE D 1 108 ? -51.027 -10.149 -28.385 1.00 24.42 88 PHE D N 1
ATOM 5171 C CA . PHE D 1 108 ? -52.150 -9.715 -27.551 1.00 24.58 88 PHE D CA 1
ATOM 5172 C C . PHE D 1 108 ? -52.255 -8.192 -27.497 1.00 24.80 88 PHE D C 1
ATOM 5173 O O . PHE D 1 108 ? -53.358 -7.642 -27.550 1.00 24.83 88 PHE D O 1
ATOM 5181 N N . TYR D 1 109 ? -51.112 -7.516 -27.389 1.00 25.09 89 TYR D N 1
ATOM 5182 C CA . TYR D 1 109 ? -51.103 -6.058 -27.344 1.00 25.38 89 TYR D CA 1
ATOM 5183 C C . TYR D 1 109 ? -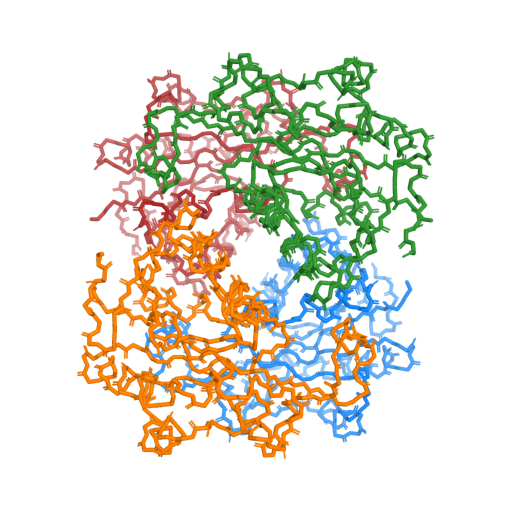51.521 -5.422 -28.671 1.00 25.59 89 TYR D C 1
ATOM 5184 O O . TYR D 1 109 ? -52.162 -4.370 -28.672 1.00 25.57 89 TYR D O 1
ATOM 5193 N N . GLN D 1 110 ? -51.156 -6.057 -29.787 1.00 25.82 90 GLN D N 1
ATOM 5194 C CA A GLN D 1 110 ? -51.550 -5.548 -31.095 0.50 25.94 90 GLN D CA 1
ATOM 5195 C CA B GLN D 1 110 ? -51.550 -5.601 -31.126 0.50 25.94 90 GLN D CA 1
ATOM 5196 C C . GLN D 1 110 ? -53.065 -5.651 -31.276 1.00 26.01 90 GLN D C 1
ATOM 5197 O O . GLN D 1 110 ? -53.679 -4.767 -31.877 1.00 26.06 90 GLN D O 1
ATOM 5208 N N . GLU D 1 111 ? -53.657 -6.712 -30.729 1.00 26.11 91 GLU D N 1
ATOM 5209 C CA . GLU D 1 111 ? -55.094 -6.955 -30.816 1.00 26.28 91 GLU D CA 1
ATOM 5210 C C . GLU D 1 111 ? -55.913 -6.087 -29.860 1.00 26.18 91 GLU D C 1
ATOM 5211 O O . GLU D 1 111 ? -56.992 -5.614 -30.224 1.00 26.23 91 GLU D O 1
ATOM 5217 N N . HIS D 1 112 ? -55.401 -5.878 -28.647 1.00 26.10 92 HIS D N 1
ATOM 5218 C CA . HIS D 1 112 ? -56.196 -5.272 -27.573 1.00 26.02 92 HIS D CA 1
ATOM 5219 C C . HIS D 1 112 ? -55.570 -4.053 -26.886 1.00 25.92 92 HIS D C 1
ATOM 5220 O O . HIS D 1 112 ? -56.065 -3.607 -25.851 1.00 25.90 92 HIS D O 1
ATOM 5227 N N . GLY D 1 113 ? -54.506 -3.507 -27.469 1.00 25.79 93 GLY D N 1
ATOM 5228 C CA . GLY D 1 113 ? -53.804 -2.356 -26.893 1.00 25.63 93 GLY D CA 1
ATOM 5229 C C . GLY D 1 113 ? -54.643 -1.100 -26.726 1.00 25.51 93 GLY D C 1
ATOM 5230 O O . GLY D 1 113 ? -54.471 -0.359 -25.756 1.00 25.54 93 GLY D O 1
ATOM 5231 N N . SER D 1 114 ? -55.553 -0.866 -27.670 1.00 25.38 94 SER D N 1
ATOM 5232 C CA . SER D 1 114 ? -56.403 0.327 -27.653 1.00 25.19 94 SER D CA 1
ATOM 5233 C C . SER D 1 114 ? -57.716 0.140 -26.880 1.00 24.98 94 SER D C 1
ATOM 5234 O O . SER D 1 114 ? -58.522 1.070 -26.792 1.00 25.12 94 SER D O 1
ATOM 5237 N N . ASP D 1 115 ? -57.924 -1.056 -26.326 1.00 24.66 95 ASP D N 1
ATOM 5238 C CA . ASP D 1 115 ? -59.068 -1.330 -25.452 1.00 24.32 95 ASP D CA 1
ATOM 5239 C C . ASP D 1 115 ? -58.946 -0.500 -24.175 1.00 23.94 95 ASP D C 1
ATOM 5240 O O . ASP D 1 115 ? -57.839 -0.282 -23.680 1.00 23.90 95 ASP D O 1
ATOM 5245 N N . SER D 1 116 ? -60.081 -0.047 -23.647 1.00 23.40 96 SER D N 1
ATOM 5246 C CA . SER D 1 116 ? -60.100 0.837 -22.477 1.00 22.89 96 SER D CA 1
ATOM 5247 C C . SER D 1 116 ? -59.536 0.199 -21.200 1.00 22.46 96 SER D C 1
ATOM 5248 O O . SER D 1 116 ? -59.110 0.910 -20.287 1.00 22.38 96 SER D O 1
ATOM 5251 N N . ARG D 1 117 ? -59.528 -1.133 -21.149 1.00 21.90 97 ARG D N 1
ATOM 5252 C CA . ARG D 1 117 ? -59.035 -1.869 -19.979 1.00 21.44 97 ARG D CA 1
ATOM 5253 C C . ARG D 1 117 ? -57.557 -2.265 -20.081 1.00 20.91 97 ARG D C 1
ATOM 5254 O O . ARG D 1 117 ? -57.006 -2.855 -19.149 1.00 20.73 97 ARG D O 1
ATOM 5262 N N . VAL D 1 118 ? -56.924 -1.947 -21.209 1.00 20.44 98 VAL D N 1
ATOM 5263 C CA . VAL D 1 118 ? -55.502 -2.243 -21.411 1.00 20.01 98 VAL D CA 1
ATOM 5264 C C . VAL D 1 118 ? -54.691 -0.947 -21.451 1.00 19.70 98 VAL D C 1
ATOM 5265 O O . VAL D 1 118 ? -55.070 0.014 -22.124 1.00 19.76 98 VAL D O 1
ATOM 5269 N N . PHE D 1 119 ? -53.579 -0.930 -20.719 1.00 19.37 99 PHE D N 1
ATOM 5270 C CA . PHE D 1 119 ? -52.762 0.270 -20.565 1.00 19.00 99 PHE D CA 1
ATOM 5271 C C . PHE D 1 119 ? -51.299 0.010 -20.899 1.00 18.83 99 PHE D C 1
ATOM 5272 O O . PHE D 1 119 ? -50.784 -1.086 -20.661 1.00 18.74 99 PHE D O 1
ATOM 5280 N N . TRP D 1 120 ? -50.639 1.027 -21.448 1.00 18.56 100 TRP D N 1
ATOM 5281 C CA . TRP D 1 120 ? -49.189 1.024 -21.606 1.00 18.30 100 TRP D CA 1
ATOM 5282 C C . TRP D 1 120 ? -48.598 2.171 -20.794 1.00 18.21 100 TRP D C 1
ATOM 5283 O O . TRP D 1 120 ? -48.957 3.334 -20.993 1.00 18.20 100 TRP D O 1
ATOM 5294 N N . MET D 1 121 ? -47.692 1.832 -19.880 1.00 18.04 101 MET D N 1
ATOM 5295 C CA . MET D 1 121 ? -47.036 2.820 -19.030 1.00 17.89 101 MET D CA 1
ATOM 5296 C C . MET D 1 121 ? -45.522 2.733 -19.143 1.00 17.60 101 MET D C 1
ATOM 5297 O O . MET D 1 121 ? -44.928 1.691 -18.852 1.00 17.52 101 MET D O 1
ATOM 5302 N N . ASP D 1 122 ? -44.907 3.832 -19.570 1.00 17.24 102 ASP D N 1
ATOM 5303 C CA . ASP D 1 122 ? -43.455 3.952 -19.575 1.00 16.99 102 ASP D CA 1
ATOM 5304 C C . ASP D 1 122 ? -42.964 4.179 -18.148 1.00 16.56 102 ASP D C 1
ATOM 5305 O O . ASP D 1 122 ? -43.551 4.965 -17.401 1.00 16.85 102 ASP D O 1
ATOM 5310 N N . LYS D 1 123 ? -41.898 3.479 -17.768 1.00 15.75 103 LYS D N 1
ATOM 5311 C CA . LYS D 1 123 ? -41.305 3.640 -16.440 1.00 15.05 103 LYS D CA 1
ATOM 5312 C C . LYS D 1 123 ? -39.785 3.761 -16.528 1.00 14.74 103 LYS D C 1
ATOM 5313 O O . LYS D 1 123 ? -39.172 3.292 -17.491 1.00 14.50 103 LYS D O 1
ATOM 5319 N N . ARG D 1 124 ? -39.187 4.399 -15.525 1.00 14.27 104 ARG D N 1
ATOM 5320 C CA . ARG D 1 124 ? -37.738 4.612 -15.504 1.00 13.92 104 ARG D CA 1
ATOM 5321 C C . ARG D 1 124 ? -37.036 3.886 -14.360 1.00 13.67 104 ARG D C 1
ATOM 5322 O O . ARG D 1 124 ? -35.845 3.585 -14.454 1.00 13.78 104 ARG D O 1
ATOM 5330 N N . HIS D 1 125 ? -37.766 3.618 -13.281 1.00 13.32 105 HIS D N 1
ATOM 5331 C CA . HIS D 1 125 ? -37.240 2.785 -12.205 1.00 12.96 105 HIS D CA 1
ATOM 5332 C C . HIS D 1 125 ? -37.691 1.339 -12.387 1.00 12.52 105 HIS D C 1
ATOM 5333 O O . HIS D 1 125 ? -38.423 1.024 -13.329 1.00 12.46 105 HIS D O 1
ATOM 5340 N N . TYR D 1 126 ? -37.239 0.466 -11.493 1.00 12.06 106 TYR D N 1
ATOM 5341 C CA . TYR D 1 126 ? -37.591 -0.950 -11.561 1.00 11.69 106 TYR D CA 1
ATOM 5342 C C . TYR D 1 126 ? -39.071 -1.151 -11.246 1.00 11.55 106 TYR D C 1
ATOM 5343 O O . TYR D 1 126 ? -39.780 -1.845 -11.979 1.00 11.47 106 TYR D O 1
ATOM 5352 N N . SER D 1 127 ? -39.533 -0.518 -10.168 1.00 11.27 107 SER D N 1
ATOM 5353 C CA . SER D 1 127 ? -40.927 -0.621 -9.744 1.00 11.08 107 SER D CA 1
ATOM 5354 C C . SER D 1 127 ? -41.890 0.024 -10.734 1.00 11.12 107 SER D C 1
ATOM 5355 O O . SER D 1 127 ? -41.649 1.129 -11.231 1.00 11.04 107 SER D O 1
ATOM 5358 N N . ALA D 1 128 ? -42.990 -0.679 -10.990 1.00 10.91 108 ALA D N 1
ATOM 5359 C CA . ALA D 1 128 ? -44.052 -0.213 -11.874 1.00 10.84 108 ALA D CA 1
ATOM 5360 C C . ALA D 1 128 ? -44.788 1.014 -11.327 1.00 10.77 108 ALA D C 1
ATOM 5361 O O . ALA D 1 128 ? -45.452 1.726 -12.082 1.00 10.83 108 ALA D O 1
ATOM 5363 N N . PHE D 1 129 ? -44.658 1.248 -10.021 1.00 10.71 109 PHE D N 1
ATOM 5364 C CA . PHE D 1 129 ? -45.338 2.347 -9.331 1.00 10.71 109 PHE D CA 1
ATOM 5365 C C . PHE D 1 129 ? -44.526 3.644 -9.291 1.00 10.71 109 PHE D C 1
ATOM 5366 O O . PHE D 1 129 ? -45.094 4.732 -9.179 1.00 10.81 109 PHE D O 1
ATOM 5374 N N . SER D 1 130 ? -43.202 3.522 -9.370 1.00 10.76 110 SER D N 1
ATOM 5375 C CA . SER D 1 130 ? -42.301 4.651 -9.134 1.00 10.62 110 SER D CA 1
ATOM 5376 C C . SER D 1 130 ? -42.299 5.672 -10.272 1.00 10.61 110 SER D C 1
ATOM 5377 O O . SER D 1 130 ? -41.818 5.396 -11.374 1.00 10.46 110 SER D O 1
ATOM 5380 N N . GLY D 1 131 ? -42.849 6.852 -9.988 1.00 10.63 111 GLY D N 1
ATOM 5381 C CA . GLY D 1 131 ? -42.927 7.934 -10.967 1.00 10.77 111 GLY D CA 1
ATOM 5382 C C . GLY D 1 131 ? -43.945 7.717 -12.072 1.00 10.87 111 GLY D C 1
ATOM 5383 O O . GLY D 1 131 ? -43.897 8.388 -13.103 1.00 10.96 111 GLY D O 1
ATOM 5384 N N . THR D 1 132 ? -44.861 6.775 -11.855 1.00 10.85 112 THR D N 1
ATOM 5385 C CA . THR D 1 132 ? -45.940 6.499 -12.801 1.00 10.93 112 THR D CA 1
ATOM 5386 C C . THR D 1 132 ? -47.279 6.850 -12.162 1.00 10.98 112 THR D C 1
ATOM 5387 O O . THR D 1 132 ? -47.329 7.275 -11.003 1.00 10.95 112 THR D O 1
ATOM 5391 N N . ASP D 1 133 ? -48.361 6.669 -12.914 1.00 11.18 113 ASP D N 1
ATOM 5392 C CA . ASP D 1 133 ? -49.698 6.863 -12.365 1.00 11.38 113 ASP D CA 1
ATOM 5393 C C . ASP D 1 133 ? -50.448 5.544 -12.162 1.00 11.29 113 ASP D C 1
ATOM 5394 O O . ASP D 1 133 ? -51.680 5.514 -12.181 1.00 11.29 113 ASP D O 1
ATOM 5399 N N . LEU D 1 134 ? -49.698 4.463 -11.945 1.00 11.14 114 LEU D N 1
ATOM 5400 C CA . LEU D 1 134 ? -50.295 3.144 -11.730 1.00 11.13 114 LEU D CA 1
ATOM 5401 C C . LEU D 1 134 ? -51.252 3.136 -10.537 1.00 11.23 114 LEU D C 1
ATOM 5402 O O . LEU D 1 134 ? -52.407 2.731 -10.676 1.00 11.23 114 LEU D O 1
ATOM 5407 N N . ASP D 1 135 ? -50.780 3.607 -9.382 1.00 11.31 115 ASP D N 1
ATOM 5408 C CA . ASP D 1 135 ? -51.605 3.664 -8.174 1.00 11.46 115 ASP D CA 1
ATOM 5409 C C . ASP D 1 135 ? -52.886 4.469 -8.409 1.00 11.57 115 ASP D C 1
ATOM 5410 O O . ASP D 1 135 ? -53.965 4.057 -7.985 1.00 11.76 115 ASP D O 1
ATOM 5415 N N . ILE D 1 136 ? -52.759 5.599 -9.104 1.00 11.53 116 ILE D N 1
ATOM 5416 C CA . ILE D 1 136 ? -53.908 6.450 -9.429 1.00 11.64 116 ILE D CA 1
ATOM 5417 C C . ILE D 1 136 ? -54.948 5.715 -10.282 1.00 11.70 116 ILE D C 1
ATOM 5418 O O . ILE D 1 136 ? -56.139 5.752 -9.973 1.00 11.86 116 ILE D O 1
ATOM 5423 N N . ARG D 1 137 ? -54.493 5.041 -11.337 1.00 11.81 117 ARG D N 1
ATOM 5424 C CA . ARG D 1 137 ? -55.397 4.302 -12.224 1.00 12.08 117 ARG D CA 1
ATOM 5425 C C . ARG D 1 137 ? -56.075 3.141 -11.508 1.00 12.17 117 ARG D C 1
ATOM 5426 O O . ARG D 1 137 ? -57.257 2.869 -11.739 1.00 12.03 117 ARG D O 1
ATOM 5434 N N . LEU D 1 138 ? -55.325 2.461 -10.642 1.00 12.28 118 LEU D N 1
ATOM 5435 C CA . LEU D 1 138 ? -55.869 1.359 -9.856 1.00 12.53 118 LEU D CA 1
ATOM 5436 C C . LEU D 1 138 ? -56.944 1.841 -8.882 1.00 12.75 118 LEU D C 1
ATOM 5437 O O . LEU D 1 138 ? -57.993 1.203 -8.748 1.00 12.85 118 LEU D O 1
ATOM 5442 N N . ARG D 1 139 ? -56.690 2.976 -8.229 1.00 12.87 119 ARG D N 1
ATOM 5443 C CA A ARG D 1 139 ? -57.646 3.511 -7.265 0.50 12.97 119 ARG D CA 1
ATOM 5444 C CA B ARG D 1 139 ? -57.625 3.567 -7.264 0.50 12.93 119 ARG D CA 1
ATOM 5445 C C . ARG D 1 139 ? -58.886 4.117 -7.928 1.00 13.01 119 ARG D C 1
ATOM 5446 O O . ARG D 1 139 ? -59.972 4.078 -7.344 1.00 13.18 119 ARG D O 1
ATOM 5461 N N . GLU D 1 140 ? -58.735 4.641 -9.147 1.00 13.19 120 GLU D N 1
ATOM 5462 C CA . GLU D 1 140 ? -59.878 5.119 -9.938 1.00 13.57 120 GLU D CA 1
ATOM 5463 C C . GLU D 1 140 ? -60.885 3.988 -10.135 1.00 13.86 120 GLU D C 1
ATOM 5464 O O . GLU D 1 140 ? -62.099 4.198 -10.075 1.00 13.94 120 GLU D O 1
ATOM 5470 N N . ARG D 1 141 ? -60.353 2.789 -10.362 1.00 14.14 121 ARG D N 1
ATOM 5471 C CA . ARG D 1 141 ? -61.147 1.602 -10.665 1.00 14.55 121 ARG D CA 1
ATOM 5472 C C . ARG D 1 141 ? -61.483 0.777 -9.427 1.00 14.89 121 ARG D C 1
ATOM 5473 O O . ARG D 1 141 ? -62.135 -0.268 -9.529 1.00 15.13 121 ARG D O 1
ATOM 5481 N N . ARG D 1 142 ? -61.038 1.256 -8.264 1.00 15.35 122 ARG D N 1
ATOM 5482 C CA . ARG D 1 142 ? -61.292 0.614 -6.970 1.00 15.74 122 ARG D CA 1
ATOM 5483 C C . ARG D 1 142 ? -60.725 -0.810 -6.904 1.00 15.69 122 ARG D C 1
ATOM 5484 O O . ARG D 1 142 ? -61.318 -1.699 -6.287 1.00 15.65 122 ARG D O 1
ATOM 5492 N N . VAL D 1 143 ? -59.577 -1.015 -7.549 1.00 15.50 123 VAL D N 1
ATOM 5493 C CA . VAL D 1 143 ? -58.908 -2.316 -7.567 1.00 15.56 123 VAL D CA 1
ATOM 5494 C C . VAL D 1 143 ? -58.183 -2.540 -6.241 1.00 15.47 123 VAL D C 1
ATOM 5495 O O . VAL D 1 143 ? -57.464 -1.661 -5.764 1.00 15.56 123 VAL D O 1
ATOM 5499 N N . SER D 1 144 ? -58.382 -3.714 -5.645 1.00 15.41 124 SER D N 1
ATOM 5500 C CA . SER D 1 144 ? -57.736 -4.050 -4.376 1.00 15.40 124 SER D CA 1
ATOM 5501 C C . SER D 1 144 ? -56.677 -5.148 -4.504 1.00 15.03 124 SER D C 1
ATOM 5502 O O . SER D 1 144 ? -55.856 -5.329 -3.601 1.00 15.09 124 SER D O 1
ATOM 5505 N N . THR D 1 145 ? -56.697 -5.867 -5.626 1.00 14.65 125 THR D N 1
ATOM 5506 C CA . THR D 1 145 ? -55.766 -6.971 -5.866 1.00 14.37 125 THR D CA 1
ATOM 5507 C C . THR D 1 145 ? -54.990 -6.798 -7.170 1.00 13.98 125 THR D C 1
ATOM 5508 O O . THR D 1 145 ? -55.583 -6.640 -8.240 1.00 13.87 125 THR D O 1
ATOM 5512 N N . VAL D 1 146 ? -53.664 -6.828 -7.069 1.00 13.55 126 VAL D N 1
ATOM 5513 C CA . VAL D 1 146 ? -52.807 -6.843 -8.251 1.00 13.15 126 VAL D CA 1
ATOM 5514 C C . VAL D 1 146 ? -52.220 -8.234 -8.477 1.00 12.85 126 VAL D C 1
ATOM 5515 O O . VAL D 1 146 ? -51.870 -8.938 -7.526 1.00 12.91 126 VAL D O 1
ATOM 5519 N N . ILE D 1 147 ? -52.138 -8.618 -9.747 1.00 12.65 127 ILE D N 1
ATOM 5520 C CA . ILE D 1 147 ? -51.568 -9.894 -10.155 1.00 12.51 127 ILE D CA 1
ATOM 5521 C C . ILE D 1 147 ? -50.297 -9.605 -10.946 1.00 12.27 127 ILE D C 1
ATOM 5522 O O . ILE D 1 147 ? -50.348 -8.969 -11.999 1.00 12.12 127 ILE D O 1
ATOM 5527 N N . LEU D 1 148 ? -49.162 -10.071 -10.434 1.00 12.23 128 LEU D N 1
ATOM 5528 C CA . LEU D 1 148 ? -47.865 -9.715 -11.009 1.00 12.20 128 LEU D CA 1
ATOM 5529 C C . LEU D 1 148 ? -47.283 -10.796 -11.909 1.00 12.25 128 LEU D C 1
ATOM 5530 O O . LEU D 1 148 ? -47.271 -11.979 -11.556 1.00 12.23 128 LEU D O 1
ATOM 5535 N N . THR D 1 149 ? -46.814 -10.362 -13.078 1.00 12.25 129 THR D N 1
ATOM 5536 C CA . THR D 1 149 ? -46.140 -11.216 -14.055 1.00 12.36 129 THR D CA 1
ATOM 5537 C C . THR D 1 149 ? -44.937 -10.464 -14.617 1.00 12.47 129 THR D C 1
ATOM 5538 O O . THR D 1 149 ? -44.889 -9.230 -14.564 1.00 12.63 129 THR D O 1
ATOM 5542 N N . GLY D 1 150 ? -43.969 -11.203 -15.155 1.00 12.46 130 GLY D N 1
ATOM 5543 C CA . GLY D 1 150 ? -42.851 -10.591 -15.870 1.00 12.38 130 GLY D CA 1
ATOM 5544 C C . GLY D 1 150 ? -41.471 -10.847 -15.302 1.00 12.35 130 GLY D C 1
ATOM 5545 O O . GLY D 1 150 ? -41.260 -11.793 -14.543 1.00 12.12 130 GLY D O 1
ATOM 5546 N N . VAL D 1 151 ? -40.531 -9.982 -15.677 1.00 12.38 131 VAL D N 1
ATOM 5547 C CA . VAL D 1 151 ? -39.114 -10.154 -15.354 1.00 12.56 131 VAL D CA 1
ATOM 5548 C C . VAL D 1 151 ? -38.498 -8.825 -14.892 1.00 12.61 131 VAL D C 1
ATOM 5549 O O . VAL D 1 151 ? -38.991 -7.762 -15.271 1.00 12.71 131 VAL D O 1
ATOM 5553 N N . LEU D 1 152 ? -37.451 -8.861 -14.064 1.00 12.57 132 LEU D N 1
ATOM 5554 C CA . LEU D 1 152 ? -36.927 -10.071 -13.428 1.00 12.57 132 LEU D CA 1
ATOM 5555 C C . LEU D 1 152 ? -37.555 -10.217 -12.048 1.00 12.37 132 LEU D C 1
ATOM 5556 O O . LEU D 1 152 ? -37.873 -9.215 -11.404 1.00 12.16 132 LEU D O 1
ATOM 5561 N N . THR D 1 153 ? -37.719 -11.459 -11.590 1.00 12.12 133 THR D N 1
ATOM 5562 C CA . THR D 1 153 ? -38.393 -11.743 -10.313 1.00 12.05 133 THR D CA 1
ATOM 5563 C C . THR D 1 153 ? -37.820 -10.948 -9.139 1.00 12.02 133 THR D C 1
ATOM 5564 O O . THR D 1 153 ? -38.569 -10.446 -8.297 1.00 11.93 133 THR D O 1
ATOM 5568 N N . ASP D 1 154 ? -36.494 -10.829 -9.106 1.00 11.95 134 ASP D N 1
ATOM 5569 C CA . ASP D 1 154 ? -35.777 -10.225 -7.986 1.00 11.97 134 ASP D CA 1
ATOM 5570 C C . ASP D 1 154 ? -35.471 -8.738 -8.168 1.00 11.74 134 ASP D C 1
ATOM 5571 O O . ASP D 1 154 ? -34.855 -8.121 -7.296 1.00 11.69 134 ASP D O 1
ATOM 5576 N N . ILE D 1 155 ? -35.883 -8.165 -9.296 1.00 11.59 135 ILE D N 1
ATOM 5577 C CA . ILE D 1 155 ? -35.650 -6.738 -9.538 1.00 11.51 135 ILE D CA 1
ATOM 5578 C C . ILE D 1 155 ? -36.967 -5.983 -9.770 1.00 11.35 135 ILE D C 1
ATOM 5579 O O . ILE D 1 155 ? -37.589 -5.534 -8.806 1.00 11.40 135 ILE D O 1
ATOM 5584 N N . SER D 1 156 ? -37.399 -5.863 -11.025 1.00 11.09 136 SER D N 1
ATOM 5585 C CA . SER D 1 156 ? -38.614 -5.104 -11.343 1.00 11.00 136 SER D CA 1
ATOM 5586 C C . SER D 1 156 ? -39.867 -5.690 -10.693 1.00 11.04 136 SER D C 1
ATOM 5587 O O . SER D 1 156 ? -40.728 -4.945 -10.225 1.00 11.12 136 SER D O 1
ATOM 5590 N N . VAL D 1 157 ? -39.959 -7.018 -10.653 1.00 11.00 137 VAL D N 1
ATOM 5591 C CA . VAL D 1 157 ? -41.100 -7.686 -10.025 1.00 10.90 137 VAL D CA 1
ATOM 5592 C C . VAL D 1 157 ? -41.062 -7.511 -8.503 1.00 10.87 137 VAL D C 1
ATOM 5593 O O . VAL D 1 157 ? -42.084 -7.201 -7.888 1.00 10.91 137 VAL D O 1
ATOM 5597 N N . LEU D 1 158 ? -39.883 -7.695 -7.907 1.00 10.69 138 LEU D N 1
ATOM 5598 C CA . LEU D 1 158 ? -39.716 -7.537 -6.461 1.00 10.61 138 LEU D CA 1
ATOM 5599 C C . LEU D 1 158 ? -40.034 -6.113 -6.004 1.00 10.61 138 LEU D C 1
ATOM 5600 O O . LEU D 1 158 ? -40.742 -5.920 -5.017 1.00 10.68 138 LEU D O 1
ATOM 5605 N N . HIS D 1 159 ? -39.513 -5.124 -6.729 1.00 10.77 139 HIS D N 1
ATOM 5606 C CA . HIS D 1 159 ? -39.738 -3.720 -6.386 1.00 10.76 139 HIS D CA 1
ATOM 5607 C C . HIS D 1 159 ? -41.209 -3.339 -6.534 1.00 10.70 139 HIS D C 1
ATOM 5608 O O . HIS D 1 159 ? -41.759 -2.625 -5.690 1.00 10.79 139 HIS D O 1
ATOM 5615 N N . THR D 1 160 ? -41.839 -3.833 -7.599 1.00 10.57 140 THR D N 1
ATOM 5616 C CA . THR D 1 160 ? -43.267 -3.613 -7.839 1.00 10.50 140 THR D CA 1
ATOM 5617 C C . THR D 1 160 ? -44.113 -4.226 -6.718 1.00 10.46 140 THR D C 1
ATOM 5618 O O . THR D 1 160 ? -45.053 -3.596 -6.229 1.00 10.32 140 THR D O 1
ATOM 5622 N N . ALA D 1 161 ? -43.760 -5.445 -6.310 1.00 10.48 141 ALA D N 1
ATOM 5623 C CA . ALA D 1 161 ? -44.472 -6.156 -5.246 1.00 10.40 141 ALA D CA 1
ATOM 5624 C C . ALA D 1 161 ? -44.359 -5.457 -3.895 1.00 10.49 141 ALA D C 1
ATOM 5625 O O . ALA D 1 161 ? -45.336 -5.373 -3.149 1.00 10.56 141 ALA D O 1
ATOM 5627 N N . ILE D 1 162 ? -43.163 -4.960 -3.586 1.00 10.55 142 ILE D N 1
ATOM 5628 C CA . ILE D 1 162 ? -42.920 -4.261 -2.327 1.00 10.57 142 ILE D CA 1
ATOM 5629 C C . ILE D 1 162 ? -43.693 -2.944 -2.281 1.00 10.59 142 ILE D C 1
ATOM 5630 O O . ILE D 1 162 ? -44.300 -2.617 -1.258 1.00 10.57 142 ILE D O 1
ATOM 5635 N N . ASP D 1 163 ? -43.685 -2.210 -3.392 1.00 10.77 143 ASP D N 1
ATOM 5636 C CA . ASP D 1 163 ? -44.490 -0.993 -3.509 1.00 10.96 143 ASP D CA 1
ATOM 5637 C C . ASP D 1 163 ? -45.980 -1.293 -3.352 1.00 10.94 143 ASP D C 1
ATOM 5638 O O . ASP D 1 163 ? -46.677 -0.591 -2.618 1.00 11.00 143 ASP D O 1
ATOM 5643 N N . ALA D 1 164 ? -46.451 -2.347 -4.021 1.00 10.83 144 ALA D N 1
ATOM 5644 C CA . ALA D 1 164 ? -47.847 -2.781 -3.915 1.00 10.82 144 ALA D CA 1
ATOM 5645 C C . ALA D 1 164 ? -48.239 -3.097 -2.470 1.00 10.81 144 ALA D C 1
ATOM 5646 O O . ALA D 1 164 ? -49.317 -2.703 -2.016 1.00 10.63 144 ALA D O 1
ATOM 5648 N N . TYR D 1 165 ? -47.355 -3.795 -1.754 1.00 10.70 145 TYR D N 1
ATOM 5649 C CA . TYR D 1 165 ? -47.565 -4.121 -0.343 1.00 10.94 145 TYR D CA 1
ATOM 5650 C C . TYR D 1 165 ? -47.708 -2.866 0.521 1.00 10.90 145 TYR D C 1
ATOM 5651 O O . TYR D 1 165 ? -48.633 -2.763 1.327 1.00 10.99 145 TYR D O 1
ATOM 5660 N N . ASN D 1 166 ? -46.785 -1.921 0.355 1.00 10.89 146 ASN D N 1
ATOM 5661 C CA . ASN D 1 166 ? -46.820 -0.678 1.123 1.00 10.92 146 ASN D CA 1
ATOM 5662 C C . ASN D 1 166 ? -48.030 0.190 0.780 1.00 11.02 146 ASN D C 1
ATOM 5663 O O . ASN D 1 166 ? -48.504 0.961 1.618 1.00 11.17 146 ASN D O 1
ATOM 5668 N N . LEU D 1 167 ? -48.530 0.039 -0.445 1.00 11.30 147 LEU D N 1
ATOM 5669 C CA . LEU D 1 167 ? -49.730 0.744 -0.899 1.00 11.57 147 LEU D CA 1
ATOM 5670 C C . LEU D 1 167 ? -51.020 -0.021 -0.580 1.00 11.84 147 LEU D C 1
ATOM 5671 O O . LEU D 1 167 ? -52.101 0.362 -1.031 1.00 11.89 147 LEU D O 1
ATOM 5676 N N . GLY D 1 168 ? -50.894 -1.099 0.192 1.00 11.92 148 GLY D N 1
ATOM 5677 C CA . GLY D 1 168 ? -52.049 -1.817 0.737 1.00 12.24 148 GLY D CA 1
ATOM 5678 C C . GLY D 1 168 ? -52.813 -2.718 -0.216 1.00 12.53 148 GLY D C 1
ATOM 5679 O O . GLY D 1 168 ? -53.955 -3.090 0.064 1.00 12.66 148 GLY D O 1
ATOM 5680 N N . TYR D 1 169 ? -52.193 -3.074 -1.338 1.00 12.66 149 TYR D N 1
ATOM 5681 C CA . TYR D 1 169 ? -52.810 -3.998 -2.285 1.00 12.90 149 TYR D CA 1
ATOM 5682 C C . TYR D 1 169 ? -52.636 -5.442 -1.846 1.00 13.21 149 TYR D C 1
ATOM 5683 O O . TYR D 1 169 ? -51.600 -5.811 -1.289 1.00 13.22 149 TYR D O 1
ATOM 5692 N N . ASP D 1 170 ? -53.665 -6.250 -2.086 1.00 13.43 150 ASP D N 1
ATOM 5693 C CA . ASP D 1 170 ? -53.520 -7.698 -2.036 1.00 13.83 150 ASP D CA 1
ATOM 5694 C C . ASP D 1 170 ? -52.728 -8.095 -3.270 1.00 13.61 150 ASP D C 1
ATOM 5695 O O . ASP D 1 170 ? -52.912 -7.516 -4.343 1.00 13.50 150 ASP D O 1
ATOM 5700 N N . ILE D 1 171 ? -51.833 -9.064 -3.114 1.00 13.54 151 ILE D N 1
ATOM 5701 C CA . ILE D 1 171 ? -50.906 -9.417 -4.183 1.00 13.66 151 ILE D CA 1
ATOM 5702 C C . ILE D 1 171 ? -51.050 -10.879 -4.590 1.00 13.72 151 ILE D C 1
ATOM 5703 O O . ILE D 1 171 ? -51.128 -11.766 -3.740 1.00 13.75 151 ILE D O 1
ATOM 5708 N N . GLU D 1 172 ? -51.103 -11.107 -5.899 1.00 13.88 152 GLU D N 1
ATOM 5709 C CA . GLU D 1 172 ? -50.996 -12.446 -6.467 1.00 14.16 152 GLU D CA 1
ATOM 5710 C C . GLU D 1 172 ? -49.773 -12.491 -7.372 1.00 14.13 152 GLU D C 1
ATOM 5711 O O . GLU D 1 172 ? -49.551 -11.581 -8.172 1.00 14.17 152 GLU D O 1
ATOM 5717 N N . ILE D 1 173 ? -48.969 -13.539 -7.223 1.00 14.09 153 ILE D N 1
ATOM 5718 C CA . ILE D 1 173 ? -47.792 -13.738 -8.059 1.00 14.11 153 ILE D CA 1
ATOM 5719 C C . ILE D 1 173 ? -48.031 -14.957 -8.937 1.00 14.19 153 ILE D C 1
ATOM 5720 O O . ILE D 1 173 ? -48.263 -16.051 -8.423 1.00 14.30 153 ILE D O 1
ATOM 5725 N N . VAL D 1 174 ? -47.986 -14.767 -10.254 1.00 14.21 154 VAL D N 1
ATOM 5726 C CA . VAL D 1 174 ? -48.082 -15.898 -11.175 1.00 14.20 154 VAL D CA 1
ATOM 5727 C C . VAL D 1 174 ? -46.700 -16.538 -11.290 1.00 14.32 154 VAL D C 1
ATOM 5728 O O . VAL D 1 174 ? -45.871 -16.123 -12.106 1.00 14.23 154 VAL D O 1
ATOM 5732 N N . LYS D 1 175 ? -46.466 -17.543 -10.447 1.00 14.59 155 LYS D N 1
ATOM 5733 C CA . LYS D 1 175 ? -45.166 -18.213 -10.348 1.00 14.93 155 LYS D CA 1
ATOM 5734 C C . LYS D 1 175 ? -44.603 -18.705 -11.694 1.00 14.85 155 LYS D C 1
ATOM 5735 O O . LYS D 1 175 ? -43.426 -18.470 -11.977 1.00 15.02 155 LYS D O 1
ATOM 5741 N N . PRO D 1 176 ? -45.429 -19.379 -12.528 1.00 14.88 156 PRO D N 1
ATOM 5742 C CA . PRO D 1 176 ? -44.894 -19.791 -13.830 1.00 14.86 156 PRO D CA 1
ATOM 5743 C C . PRO D 1 176 ? -44.788 -18.662 -14.864 1.00 14.90 156 PRO D C 1
ATOM 5744 O O . PRO D 1 176 ? -44.368 -18.912 -15.996 1.00 14.80 156 PRO D O 1
ATOM 5748 N N . ALA D 1 177 ? -45.160 -17.440 -14.481 1.00 14.82 157 ALA D N 1
ATOM 5749 C CA . ALA D 1 177 ? -45.073 -16.285 -15.379 1.00 14.87 157 ALA D CA 1
ATOM 5750 C C . ALA D 1 177 ? -44.160 -15.176 -14.844 1.00 14.96 157 ALA D C 1
ATOM 5751 O O . ALA D 1 177 ? -44.276 -14.014 -15.245 1.00 14.89 157 ALA D O 1
ATOM 5753 N N . VAL D 1 178 ? -43.264 -15.546 -13.932 1.00 15.15 158 VAL D N 1
ATOM 5754 C CA . VAL D 1 178 ? -42.150 -14.684 -13.525 1.00 15.43 158 VAL D CA 1
ATOM 5755 C C . VAL D 1 178 ? -40.838 -15.457 -13.667 1.00 15.78 158 VAL D C 1
ATOM 5756 O O . VAL D 1 178 ? -40.821 -16.683 -13.526 1.00 15.73 158 VAL D O 1
ATOM 5760 N N . ALA D 1 179 ? -39.750 -14.744 -13.957 1.00 16.17 159 ALA D N 1
ATOM 5761 C CA . ALA D 1 179 ? -38.443 -15.378 -14.163 1.00 16.77 159 ALA D CA 1
ATOM 5762 C C . ALA D 1 179 ? -37.276 -14.434 -13.888 1.00 17.26 159 ALA D C 1
ATOM 5763 O O . ALA D 1 179 ? -37.416 -13.214 -13.986 1.00 17.07 159 ALA D O 1
ATOM 5765 N N . SER D 1 180 ? -36.129 -15.017 -13.545 1.00 18.04 160 SER D N 1
ATOM 5766 C CA . SER D 1 180 ? -34.887 -14.272 -13.346 1.00 18.88 160 SER D CA 1
ATOM 5767 C C . SER D 1 180 ? -33.715 -15.002 -14.002 1.00 19.47 160 SER D C 1
ATOM 5768 O O . SER D 1 180 ? -33.820 -16.189 -14.321 1.00 19.69 160 SER D O 1
ATOM 5771 N N . ILE D 1 181 ? -32.607 -14.287 -14.202 1.00 20.27 161 ILE D N 1
ATOM 5772 C CA . ILE D 1 181 ? -31.373 -14.883 -14.726 1.00 21.00 161 ILE D CA 1
ATOM 5773 C C . ILE D 1 181 ? -30.794 -15.869 -13.716 1.00 21.38 161 ILE D C 1
ATOM 5774 O O . ILE D 1 181 ? -30.277 -16.926 -14.094 1.00 21.65 161 ILE D O 1
ATOM 5779 N N . TRP D 1 182 ? -30.891 -15.510 -12.436 1.00 21.64 162 TRP D N 1
ATOM 5780 C CA A TRP D 1 182 ? -30.338 -16.289 -11.320 0.50 21.73 162 TRP D CA 1
ATOM 5781 C CA B TRP D 1 182 ? -30.347 -16.349 -11.386 0.50 21.74 162 TRP D CA 1
ATOM 5782 C C . TRP D 1 182 ? -31.427 -17.106 -10.615 1.00 21.68 162 TRP D C 1
ATOM 5783 O O . TRP D 1 182 ? -32.360 -16.514 -10.064 1.00 21.62 162 TRP D O 1
ATOM 5804 N N . PRO D 1 183 ? -31.313 -18.454 -10.606 1.00 21.51 163 PRO D N 1
ATOM 5805 C CA . PRO D 1 183 ? -32.298 -19.298 -9.917 1.00 21.25 163 PRO D CA 1
ATOM 5806 C C . PRO D 1 183 ? -32.399 -19.046 -8.409 1.00 20.88 163 PRO D C 1
ATOM 5807 O O . PRO D 1 183 ? -33.499 -19.105 -7.855 1.00 20.84 163 PRO D O 1
ATOM 5811 N N . GLU D 1 184 ? -31.270 -18.761 -7.761 1.00 20.41 164 GLU D N 1
ATOM 5812 C CA . GLU D 1 184 ? -31.242 -18.472 -6.325 1.00 19.86 164 GLU D CA 1
ATOM 5813 C C . GLU D 1 184 ? -31.965 -17.167 -5.983 1.00 19.46 164 GLU D C 1
ATOM 5814 O O . GLU D 1 184 ? -32.562 -17.046 -4.912 1.00 19.40 164 GLU D O 1
ATOM 5816 N N . ASN D 1 185 ? -31.896 -16.200 -6.896 1.00 19.00 165 ASN D N 1
ATOM 5817 C CA . ASN D 1 185 ? -32.576 -14.914 -6.734 1.00 18.48 165 ASN D CA 1
ATOM 5818 C C . ASN D 1 185 ? -34.076 -15.030 -6.974 1.00 18.15 165 ASN D C 1
ATOM 5819 O O . ASN D 1 185 ? -34.875 -14.424 -6.257 1.00 17.86 165 ASN D O 1
ATOM 5824 N N . HIS D 1 186 ? -34.441 -15.808 -7.992 1.00 17.67 166 HIS D N 1
ATOM 5825 C CA . HIS D 1 186 ? -35.833 -16.138 -8.290 1.00 17.44 166 HIS D CA 1
ATOM 5826 C C . HIS D 1 186 ? -36.474 -16.813 -7.079 1.00 17.28 166 HIS D C 1
ATOM 5827 O O . HIS D 1 186 ? -37.590 -16.465 -6.684 1.00 17.27 166 HIS D O 1
ATOM 5834 N N . GLN D 1 187 ? -35.747 -17.755 -6.477 1.00 17.11 167 GLN D N 1
ATOM 5835 C CA . GLN D 1 187 ? -36.214 -18.459 -5.282 1.00 16.95 167 GLN D CA 1
ATOM 5836 C C . GLN D 1 187 ? -36.324 -17.566 -4.049 1.00 16.44 167 GLN D C 1
ATOM 5837 O O . GLN D 1 187 ? -37.289 -17.684 -3.291 1.00 16.42 167 GLN D O 1
ATOM 5843 N N . PHE D 1 188 ? -35.354 -16.672 -3.846 1.00 15.89 168 PHE D N 1
ATOM 5844 C CA . PHE D 1 188 ? -35.458 -15.706 -2.752 1.00 15.33 168 PHE D CA 1
ATOM 5845 C C . PHE D 1 188 ? -36.733 -14.883 -2.891 1.00 15.04 168 PHE D C 1
ATOM 5846 O O . PHE D 1 188 ? -37.491 -14.739 -1.931 1.00 15.01 168 PHE D O 1
ATOM 5854 N N . ALA D 1 189 ? -36.943 -14.337 -4.088 1.00 14.75 169 ALA D N 1
ATOM 5855 C CA . ALA D 1 189 ? -38.052 -13.425 -4.348 1.00 14.59 169 ALA D CA 1
ATOM 5856 C C . ALA D 1 189 ? -39.408 -14.085 -4.101 1.00 14.51 169 ALA D C 1
ATOM 5857 O O . ALA D 1 189 ? -40.271 -13.492 -3.458 1.00 14.59 169 ALA D O 1
ATOM 5859 N N . LEU D 1 190 ? -39.579 -15.314 -4.587 1.00 14.45 170 LEU D N 1
ATOM 5860 C CA . LEU D 1 190 ? -40.815 -16.070 -4.361 1.00 14.26 170 LEU D CA 1
ATOM 5861 C C . LEU D 1 190 ? -41.090 -16.288 -2.873 1.00 14.05 170 LEU D C 1
ATOM 5862 O O . LEU D 1 190 ? -42.230 -16.151 -2.421 1.00 14.04 170 LEU D O 1
ATOM 5867 N N . GLY D 1 191 ? -40.040 -16.624 -2.122 1.00 13.77 171 GLY D N 1
ATOM 5868 C CA . GLY D 1 191 ? -40.131 -16.785 -0.674 1.00 13.52 171 GLY D CA 1
ATOM 5869 C C . GLY D 1 191 ? -40.497 -15.483 0.013 1.00 13.34 171 GLY D C 1
ATOM 5870 O O . GLY D 1 191 ? -41.312 -15.469 0.936 1.00 13.35 171 GLY D O 1
ATOM 5871 N N . HIS D 1 192 ? -39.896 -14.390 -0.452 1.00 13.12 172 HIS D N 1
ATOM 5872 C CA . HIS D 1 192 ? -40.188 -13.056 0.067 1.00 12.95 172 HIS D CA 1
ATOM 5873 C C . HIS D 1 192 ? -41.645 -12.664 -0.179 1.00 13.01 172 HIS D C 1
ATOM 5874 O O . HIS D 1 192 ? -42.312 -12.153 0.724 1.00 12.93 172 HIS D O 1
ATOM 5881 N N . PHE D 1 193 ? -42.132 -12.913 -1.395 1.00 13.17 173 PHE D N 1
ATOM 5882 C CA . PHE D 1 193 ? -43.521 -12.604 -1.750 1.00 13.64 173 PHE D CA 1
ATOM 5883 C C . PHE D 1 193 ? -44.497 -13.292 -0.799 1.00 14.01 173 PHE D C 1
ATOM 5884 O O . PHE D 1 193 ? -45.407 -12.657 -0.261 1.00 13.99 173 PHE D O 1
ATOM 5892 N N . LYS D 1 194 ? -44.289 -14.589 -0.582 1.00 14.44 174 LYS D N 1
ATOM 5893 C CA . LYS D 1 194 ? -45.190 -15.387 0.243 1.00 14.91 174 LYS D CA 1
ATOM 5894 C C . LYS D 1 194 ? -45.075 -15.084 1.740 1.00 14.87 174 LYS D C 1
ATOM 5895 O O . LYS D 1 194 ? -46.086 -14.835 2.400 1.00 15.00 174 LYS D O 1
ATOM 5901 N N . ASN D 1 195 ? -43.850 -15.089 2.262 1.00 14.86 175 ASN D N 1
ATOM 5902 C CA . ASN D 1 195 ? -43.622 -15.022 3.709 1.00 14.93 175 ASN D CA 1
ATOM 5903 C C . ASN D 1 195 ? -43.562 -13.618 4.306 1.00 14.68 175 ASN D C 1
ATOM 5904 O O . ASN D 1 195 ? -43.891 -13.424 5.478 1.00 14.84 175 ASN D O 1
ATOM 5909 N N . THR D 1 196 ? -43.142 -12.643 3.505 1.00 14.35 176 THR D N 1
ATOM 5910 C CA . THR D 1 196 ? -42.982 -11.273 3.991 1.00 14.15 176 THR D CA 1
ATOM 5911 C C . THR D 1 196 ? -44.097 -10.349 3.494 1.00 14.02 176 THR D C 1
ATOM 5912 O O . THR D 1 196 ? -44.559 -9.478 4.234 1.00 14.05 176 THR D O 1
ATOM 5916 N N . LEU D 1 197 ? -44.536 -10.550 2.254 1.00 13.92 177 LEU D N 1
ATOM 5917 C CA . LEU D 1 197 ? -45.587 -9.713 1.670 1.00 13.87 177 LEU D CA 1
ATOM 5918 C C . LEU D 1 197 ? -46.979 -10.339 1.765 1.00 14.06 177 LEU D C 1
ATOM 5919 O O . LEU D 1 197 ? -47.981 -9.665 1.520 1.00 14.05 177 LEU D O 1
ATOM 5924 N N . GLY D 1 198 ? -47.037 -11.621 2.119 1.00 14.20 178 GLY D N 1
ATOM 5925 C CA . GLY D 1 198 ? -48.308 -12.336 2.234 1.00 14.45 178 GLY D CA 1
ATOM 5926 C C . GLY D 1 198 ? -49.021 -12.531 0.909 1.00 14.68 178 GLY D C 1
ATOM 5927 O O . GLY D 1 198 ? -50.249 -12.637 0.868 1.00 14.61 178 GLY D O 1
ATOM 5928 N N . ALA D 1 199 ? -48.246 -12.574 -0.174 1.00 14.78 179 ALA D N 1
ATOM 5929 C CA . ALA D 1 199 ? -48.788 -12.754 -1.515 1.00 15.17 179 ALA D CA 1
ATOM 5930 C C . ALA D 1 199 ? -49.253 -14.188 -1.738 1.00 15.53 179 ALA D C 1
ATOM 5931 O O . ALA D 1 199 ? -48.709 -15.130 -1.157 1.00 15.53 179 ALA D O 1
ATOM 5933 N N . LYS D 1 200 ? -50.274 -14.330 -2.574 1.00 15.95 180 LYS D N 1
ATOM 5934 C CA . LYS D 1 200 ? -50.755 -15.631 -3.011 1.00 16.62 180 LYS D CA 1
ATOM 5935 C C . LYS D 1 200 ? -49.986 -16.028 -4.267 1.00 16.78 180 LYS D C 1
ATOM 5936 O O . LYS D 1 200 ? -49.944 -15.273 -5.238 1.00 16.87 180 LYS D O 1
ATOM 5942 N N . LEU D 1 201 ? -49.363 -17.203 -4.239 1.00 17.17 181 LEU D N 1
ATOM 5943 C CA . LEU D 1 201 ? -48.700 -17.735 -5.425 1.00 17.54 181 LEU D CA 1
ATOM 5944 C C . LEU D 1 201 ? -49.716 -18.520 -6.245 1.00 17.68 181 LEU D C 1
ATOM 5945 O O . LEU D 1 201 ? -50.327 -19.467 -5.744 1.00 17.90 181 LEU D O 1
ATOM 5950 N N . VAL D 1 202 ? -49.908 -18.103 -7.495 1.00 17.78 182 VAL D N 1
ATOM 5951 C CA . VAL D 1 202 ? -50.882 -18.732 -8.393 1.00 17.94 182 VAL D CA 1
ATOM 5952 C C . VAL D 1 202 ? -50.223 -19.270 -9.666 1.00 18.16 182 VAL D C 1
ATOM 5953 O O . VAL D 1 202 ? -49.118 -18.857 -10.026 1.00 18.03 182 VAL D O 1
ATOM 5957 N N . ASP D 1 203 ? -50.900 -20.198 -10.338 1.00 18.45 183 ASP D N 1
ATOM 5958 C CA . ASP D 1 203 ? -50.416 -20.722 -11.615 1.00 18.73 183 ASP D CA 1
ATOM 5959 C C . ASP D 1 203 ? -50.955 -19.913 -12.803 1.00 19.02 183 ASP D C 1
ATOM 5960 O O . ASP D 1 203 ? -51.623 -18.893 -12.614 1.00 19.05 183 ASP D O 1
ATOM 5965 N N . GLU D 1 204 ? -50.661 -20.377 -14.018 1.00 19.37 184 GLU D N 1
ATOM 5966 C CA . GLU D 1 204 ? -51.065 -19.692 -15.250 1.00 19.81 184 GLU D CA 1
ATOM 5967 C C . GLU D 1 204 ? -52.580 -19.720 -15.491 1.00 19.90 184 GLU D C 1
ATOM 5968 O O . GLU D 1 204 ? -53.089 -19.031 -16.378 1.00 19.86 184 GLU D O 1
ATOM 5974 N N . ASN D 1 205 ? -53.285 -20.524 -14.696 1.00 20.12 185 ASN D N 1
ATOM 5975 C CA . ASN D 1 205 ? -54.745 -20.580 -14.724 1.00 20.38 185 ASN D CA 1
ATOM 5976 C C . ASN D 1 205 ? -55.362 -19.719 -13.621 1.00 20.64 185 ASN D C 1
ATOM 5977 O O . ASN D 1 205 ? -56.580 -19.727 -13.420 1.00 20.53 185 ASN D O 1
ATOM 5982 N N . LEU D 1 206 ? -54.500 -18.978 -12.922 1.00 20.89 186 LEU D N 1
ATOM 5983 C CA . LEU D 1 206 ? -54.878 -18.120 -11.790 1.00 21.28 186 LEU D CA 1
ATOM 5984 C C . LEU D 1 206 ? -55.466 -18.890 -10.603 1.00 21.61 186 LEU D C 1
ATOM 5985 O O . LEU D 1 206 ? -56.245 -18.352 -9.811 1.00 21.59 186 LEU D O 1
ATOM 5990 N N . ASN D 1 207 ? -55.072 -20.159 -10.496 1.00 22.10 187 ASN D N 1
ATOM 5991 C CA . ASN D 1 207 ? -55.412 -21.007 -9.360 1.00 22.68 187 ASN D CA 1
ATOM 5992 C C . ASN D 1 207 ? -54.261 -21.032 -8.369 1.00 23.14 187 ASN D C 1
ATOM 5993 O O . ASN D 1 207 ? -53.100 -21.142 -8.767 1.00 23.09 187 ASN D O 1
ATOM 5998 N N . GLU D 1 208 ? -54.583 -20.930 -7.084 1.00 23.86 188 GLU D N 1
ATOM 5999 C CA . GLU D 1 208 ? -53.569 -20.938 -6.036 1.00 24.66 188 GLU D CA 1
ATOM 6000 C C . GLU D 1 208 ? -52.740 -22.217 -6.080 1.00 25.11 188 GLU D C 1
ATOM 6001 O O . GLU D 1 208 ? -53.249 -23.287 -6.412 1.00 25.12 188 GLU D O 1
ATOM 6007 N N . LEU D 1 209 ? -51.460 -22.098 -5.741 1.00 25.66 189 LEU D N 1
ATOM 6008 C CA . LEU D 1 209 ? -50.558 -23.244 -5.739 1.00 26.32 189 LEU D CA 1
ATOM 6009 C C . LEU D 1 209 ? -50.272 -23.717 -4.318 1.00 26.66 189 LEU D C 1
ATOM 6010 O O . LEU D 1 209 ? -49.976 -22.913 -3.434 1.00 26.80 189 LEU D O 1
ATOM 6015 N N . PHE D 1 210 ? -50.363 -25.026 -4.105 1.00 27.08 190 PHE D N 1
ATOM 6016 C CA . PHE D 1 210 ? -50.115 -25.608 -2.792 1.00 27.46 190 PHE D CA 1
ATOM 6017 C C . PHE D 1 210 ? -48.963 -26.607 -2.840 1.00 27.64 190 PHE D C 1
ATOM 6018 O O . PHE D 1 210 ? -47.962 -26.448 -2.142 1.00 27.86 190 PHE D O 1
#

Solvent-accessible surface area: 27575 Å² total; per-residue (Å²): 136,61,53,0,0,0,0,0,1,0,0,53,3,9,0,18,123,103,9,99,43,39,4,16,73,60,0,50,85,15,22,80,17,0,8,117,0,0,75,59,0,24,85,155,27,8,21,0,0,0,0,0,3,6,18,90,119,103,22,113,78,6,65,5,60,94,50,35,73,66,9,0,18,99,81,53,63,2,28,86,22,64,38,58,1,9,82,2,63,143,99,59,21,121,53,96,59,10,26,83,16,80,3,26,6,6,0,0,19,14,23,18,24,0,26,25,33,0,25,28,26,104,8,37,16,0,1,0,0,0,0,15,0,2,12,7,0,0,0,0,0,0,19,0,7,17,47,25,13,78,9,9,0,0,83,44,0,3,5,5,80,100,97,114,29,32,110,20,0,7,29,9,0,34,101,7,8,42,10,88,34,1,26,49,72,20,88,121,116,143,66,59,0,0,0,0,0,1,0,0,52,2,12,0,15,130,102,10,102,43,37,2,18,70,57,0,55,83,15,19,120,15,0,7,116,0,0,72,60,0,24,84,159,26,9,21,0,0,0,0,0,3,6,18,90,57,82,20,113,80,6,65,5,63,98,50,44,72,85,7,0,33,100,81,52,61,2,28,86,21,71,37,55,0,14,88,2,64,151,96,62,16,125,48,100,61,10,26,82,17,78,4,26,6,7,0,0,19,14,23,19,25,0,25,24,33,0,10,30,27,116,4,37,16,0,1,0,0,0,0,22,0,6,25,6,0,0,0,0,0,0,18,0,10,17,46,27,9,78,9,10,0,0,85,45,0,3,5,3,64,139,90,110,32,29,113,21,0,9,27,8,0,82,90,6,8,42,7,88,17,1,27,51,75,22,86,75,66,220,135,73,50,0,0,0,0,0,1,0,0,53,6,9,0,15,124,108,12,99,44,36,4,18,76,56,0,50,83,14,16,121,15,0,4,103,0,0,70,70,0,20,87,116,26,3,21,0,0,0,0,0,2,9,18,98,125,100,21,111,79,7,69,4,58,113,49,42,74,62,9,0,20,98,82,51,80,5,29,83,19,52,37,58,0,14,84,1,66,145,97,60,20,124,55,98,62,10,23,85,14,79,3,25,8,6,0,0,19,16,24,18,25,0,25,24,31,0,10,31,23,115,4,36,16,0,0,0,0,0,1,19,0,7,22,6,0,0,0,0,0,0,18,0,7,17,48,24,9,82,8,10,0,0,86,42,0,3,5,4,82,158,99,76,39,30,107,20,0,8,27,9,0,119,88,6,8,39,6,91,25,1,25,51,65,22,88,76,77,223,136,71,48,0,0,0,0,0,0,0,0,52,6,10,0,15,124,107,12,99,30,41,4,19,76,57,0,52,83,14,19,121,15,0,8,106,0,0,74,71,0,23,87,115,24,3,21,0,0,0,0,0,3,9,16,94,74,99,15,116,78,6,65,5,60,96,51,43,73,79,8,0,29,99,82,48,80,6,30,83,15,55,36,56,0,19,97,1,64,153,101,57,18,121,47,95,72,9,23,82,14,79,4,26,5,7,0,0,19,15,24,18,24,0,27,27,32,0,26,30,25,117,9,41,16,0,0,0,0,0,0,10,0,5,16,7,0,0,0,0,0,0,18,0,8,18,46,25,14,79,9,13,0,0,86,41,0,4,5,5,66,138,103,76,34,32,109,19,0,7,29,7,0,116,93,7,8,41,5,95,26,2,25,49,66,24,89,74,76,218

CATH classification: 3.40.50.850

B-factor: mean 16.1, std 6.97, range [6.0, 89.92]

Sequence (759 aa):
MTKALISIDYTEEDFVADSGKLTAGAPAQAISDAISKVTRLAFERGDYIFFTIDAHEENDCFHPESKLFPPHNLIGTSGRNLYGDLGIFYQEHGSDSRVFWMMDKRHYSAFSGTDLDIRLRRERRVSTVILTGVLTDISVLHTAIDAYNLGYDIEIVKPAVASIWPEENHQFALGHFKNTLGAKLVDENLNELMTKALISIDYTEDFVADDSGKLTAGAPAQAISDAISKVTRLAFERGDYIFFTIDAHEENDCFHPESKLFPPHNLIGTSGRNLYGDLGIFYQEHGSDSRVFWMDKRHYSAFSGTDLDIRLRRERRVSTVILTGVLTDISVLHTAIDAYNLGYDIEIVKPAVASIWWPENHQFALGHFKNTLGAKLVDENLNELFMTKALISIDYTEEDFVADSGKLTAGAPAQAISDAISKVTRLAFERGDYIFFTIDAHEENDCFHPESKLFPPHNLIGTSGRNLYGDLGIFYQEHGSSDSRVFWMDKRHYSAFSGTDLDIRLRRERRVSTVILTGVLTDISVLHTAIDAYNLGYDIEIVKPAVASIWPENHQFALGHFKNTLGAKLVDENLNELFMTKALISIDYTEEDFVADSGKLTAGAPAQAISDAISKVTRLAFERGDYIFFTIDAHEENDCFHPESKLFPPHNLIGTSGRNLYGDLGIFYQQEHGSDSRVFWMDKRHYSAFSGTDLDIRLRRERRVSTVILTGVLTDISVLHTAIDAYNLGYDIEIVKPAVASIWWPENHQFALGHFKNTLGAKLVDENLNELF

Secondary structure (DSSP, 8-state):
---EEEEES-BHHHHSTT-TT---HHHHTTHHHHHHHHHHHHHTT-EEEEEEE-B-TT-TT-GGGGTS-S-SBTTSGGGSBPTHHHHHHHHHTTSTTEEEEEESSSSSSTTSSHHHHHHHTT--EEEEEEE-TTTHHHHHHHHHHHTT-EEEEEEEEEE-S-HHHHHHHHHHHHHTS-PEEE-TTS-B-/---EEEEES-BHHHHSTT-TT---HHHHTTHHHHHHHHHHHHHTT-EEEEEEE-B-TT-TT-GGGGTS-S-SBTTSGGGSBPTHHHHHHHHHTTSTTEEEEEESSSSTTTTSSHHHHHHHTT--EEEEEEE-TTTHHHHHHHHHHHTT-EEEEEEEEEE-SSHHHHHHHHHHHHHTS-PEEE-TTSPBP-/---EEEEES-BHHHHSTT-TT---HHHHHTHHHHHHHHHHHHHTT-EEEEEEE-B-TT-TT-GGGGTS---SBTTSGGGSBPTHHHHHHHHHTTSTTEEEEEESSSSTTTTSSHHHHHHHTT--EEEEEEE-IIIIIHHHHHHHHHTT-EEEEEEEEEE-SSHHHHHHHHHHHHHTS-PEEE-TTS-B--/---EEEEES-BHHHHSTT-TT---HHHHHTHHHHHHHHHHHHHTT-EEEEEEE-B-TT-TT-GGGGTS---SBTTSGGGSBPTHHHHHHHHHTTSTTEEEEEESSSSSSTTSSHHHHHHHTT--EEEEEEE-TTTHHHHHHHHHHHTT-EEEEEEEEEE-S-HHHHHHHHHHHHHTS-PEEE-TTS-B--